Protein AF-0000000087418495 (afdb_homodimer)

Radius of gyration: 28.14 Å; Cα contacts (8 Å, |Δi|>4): 1841; chains: 2; bounding box: 53×97×61 Å

Sequence (830 aa):
MAIDELTYPPKGDKKNSAFFDEYRLKIYERRRAAGLEQLLGNMVGIVVQVEHGEAIPYLRELYLLGPYRFEALHQNETHRIYTLCSQPNFPRMIVLEPLTADYADEVTLLNRLYPLAAQKPNARYIGEIFNTSDTGQTREILESHNIRFNYHHETKNPFYTDSGVLFTFPSDYTCNRIGYFEGDIEDSEALKLGDKIEFDATELATLEKIAEFAQAERLDPLVLGVDHLATRILAGEREDAILEFLTMTHYYFWGAYNIAEMNSSTNVNRNGHVEDDKQSPAKVFTANNTPSFINSFEGLPMPTEDFVRNYGRRLHHMAYEVQDGDHRGGEKNVDFVVNTLRDKGVKFLAHVVGECLDDPNLKQIFSK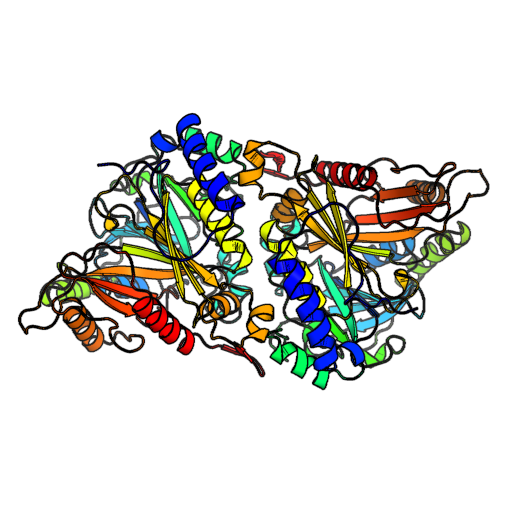HSEYSILITEYVERCHGYEGFFTKSNVASLTAAAGQDERYEHGHVFDMAIDELTYPPKGDKKNSAFFDEYRLKIYERRRAAGLEQLLGNMVGIVVQVEHGEAIPYLRELYLLGPYRFEALHQNETHRIYTLCSQPNFPRMIVLEPLTADYADEVTLLNRLYPLAAQKPNARYIGEIFNTSDTGQTREILESHNIRFNYHHETKNPFYTDSGVLFTFPSDYTCNRIGYFEGDIEDSEALKLGDKIEFDATELATLEKIAEFAQAERLDPLVLGVDHLATRILAGEREDAILEFLTMTHYYFWGAYNIAEMNSSTNVNRNGHVEDDKQSPAKVFTANNTPSFINSFEGLPMPTEDFVRNYGRRLHHMAYEVQDGDHRGGEKNVDFVVNTLRDKGVKFLAHVVGECLDDPNLKQIFSKHSEYSILITEYVERCHGYEGFFTKSNVASLTAAAGQDERYEHGHVFD

Organism: NCBI:txid2527985

pLDDT: mean 94.4, std 6.77, range [48.09, 98.88]

Secondary structure (DSSP, 8-state):
----TTTPPPEESPPPPHHHHHHHHHHHHHHHHHTHHHHEEEEEEEEEE--TT-HHHHHHHHHHHSS-EEEEEEE-SSEEEEEEES-TTSPEEEEEEESSTT---HHHHHHTTSTTGGGSTT-EEEEEEEEES-HHHHHHHHHHTT--B--TTSSS-GGGTTSSEEEBPPPTTT--EEEEE-S-TT-GGGG--SEE-PPPHHHHHHHHHHHHHHHHTT-TTTEEEEEEEEEEE-GGGHHHHHHHHHHHSSEEEEEEEEEGGGTEEEEEEEETT-SSGGGS-EEEEEEESS-HHHHTTTT---HHHHHHHHH-SEEEEEEEEE--SB-TTSSBHHHHHHHHHHHTT--EEEEEEE--SSSSEEEEEEEPPPTTT-PEEEEEEEETT--SS--HHHHHHHHHHHHHHS--EETTEE-/----TTTPPPEESPPPPHHHHHHHHHHHHHHHHHTHHHHEEEEEEEEEE--TT-HHHHHHHHHHHSS-EEEEEEE-SSEEEEEEESSTTSPEEEEEEESSTT---HHHHHHTTSTTGGGSTT-EEEEEEEEES-HHHHHHHHHHTT--B--TTSSS-GGGTTSSEEEBPPPTTT--EEEEE-S-TT-GGGG--SEE-PPPHHHHHHHHHHHHHHHHTT-TTTEEEEEEEEEEE-GGGHHHHHHHHHHHSSEEEEEEEEEGGGTEEEEEEEETT-SSGGGS-EEEEEEESS-HHHHTTTT---HHHHHHHHH-SEEEEEEEEE--SB-TTSSBHHHHHHHHHHHTT--BSSSPEE--SSSSEEEEEEBPPPTTT-PEEEEEEEETT--SS--HHHHHHHHHHHHHHS--EETTEE-

Structure (mmCIF, N/CA/C/O backbone):
data_AF-0000000087418495-model_v1
#
loop_
_entity.id
_entity.type
_entity.pdbx_description
1 polymer 'Uncharacterized protein'
#
loop_
_atom_site.group_PDB
_atom_site.id
_atom_site.type_symbol
_atom_site.label_atom_id
_atom_site.label_alt_id
_atom_site.label_comp_id
_atom_site.label_asym_id
_atom_site.label_entity_id
_atom_site.label_seq_id
_atom_site.pdbx_PDB_ins_code
_atom_site.Cartn_x
_atom_site.Cartn_y
_atom_site.Cartn_z
_atom_site.occupancy
_atom_site.B_iso_or_equiv
_atom_site.auth_seq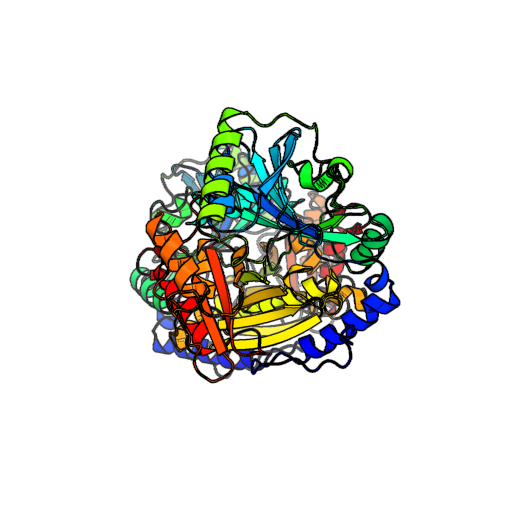_id
_atom_site.auth_comp_id
_atom_site.auth_asym_id
_atom_site.auth_atom_id
_atom_site.pdbx_PDB_model_num
ATOM 1 N N . MET A 1 1 ? -15.711 21 28.203 1 56.06 1 MET A N 1
ATOM 2 C CA . MET A 1 1 ? -16.078 19.656 28.656 1 56.06 1 MET A CA 1
ATOM 3 C C . MET A 1 1 ? -15.594 18.594 27.688 1 56.06 1 MET A C 1
ATOM 5 O O . MET A 1 1 ? -15.633 18.797 26.469 1 56.06 1 MET A O 1
ATOM 9 N N . ALA A 1 2 ? -14.766 17.516 28.203 1 78.19 2 ALA A N 1
ATOM 10 C CA . ALA A 1 2 ? -14.242 16.438 27.375 1 78.19 2 ALA A CA 1
ATOM 11 C C . ALA A 1 2 ? -15.367 15.656 26.703 1 78.19 2 ALA A C 1
ATOM 13 O O . ALA A 1 2 ? -16.406 15.391 27.328 1 78.19 2 ALA A O 1
ATOM 14 N N . ILE A 1 3 ? -15.398 15.57 25.391 1 87.44 3 ILE A N 1
ATOM 15 C CA . ILE A 1 3 ? -16.344 14.789 24.594 1 87.44 3 ILE A CA 1
ATOM 16 C C . ILE A 1 3 ? -16.344 13.344 25.078 1 87.44 3 ILE A C 1
ATOM 18 O O . ILE A 1 3 ? -15.297 12.766 25.359 1 87.44 3 ILE A O 1
ATOM 22 N N . ASP A 1 4 ? -17.516 12.852 25.344 1 92.81 4 ASP A N 1
ATOM 23 C CA . ASP A 1 4 ? -17.641 11.414 25.547 1 92.81 4 ASP A CA 1
ATOM 24 C C . ASP A 1 4 ? -17.781 10.68 24.219 1 92.81 4 ASP A C 1
ATOM 26 O O . ASP A 1 4 ? -18.859 10.641 23.625 1 92.81 4 ASP A O 1
ATOM 30 N N . GLU A 1 5 ? -16.734 10.047 23.812 1 93.19 5 GLU A N 1
ATOM 31 C CA . GLU A 1 5 ? -16.656 9.445 22.484 1 93.19 5 GLU A CA 1
ATOM 32 C C . GLU A 1 5 ? -17.672 8.312 22.328 1 93.19 5 GLU A C 1
ATOM 34 O O . GLU A 1 5 ? -18.141 8.039 21.234 1 93.19 5 GLU A O 1
ATOM 39 N N . LEU A 1 6 ? -18.109 7.664 23.391 1 94.88 6 LEU A N 1
ATOM 40 C CA . LEU A 1 6 ? -19.016 6.527 23.312 1 94.88 6 LEU A CA 1
ATOM 41 C C . LEU A 1 6 ? -20.438 6.98 22.984 1 94.88 6 LEU A C 1
ATOM 43 O O . LEU A 1 6 ? -21.234 6.203 22.453 1 94.88 6 LEU A O 1
ATOM 47 N N . THR A 1 7 ? -20.75 8.203 23.25 1 95.25 7 THR A N 1
ATOM 48 C CA . THR A 1 7 ? -22.125 8.664 23.031 1 95.25 7 THR A CA 1
ATOM 49 C C . THR A 1 7 ? -22.156 9.758 21.969 1 95.25 7 THR A C 1
ATOM 51 O O . THR A 1 7 ? -23.234 10.227 21.594 1 95.25 7 THR A O 1
ATOM 54 N N . TYR A 1 8 ? -21.016 10.133 21.531 1 95.69 8 TYR A N 1
ATOM 55 C CA . TYR A 1 8 ? -20.953 11.195 20.531 1 95.69 8 TYR A CA 1
ATOM 56 C C . TYR A 1 8 ? -21.547 10.727 19.219 1 95.69 8 TYR A C 1
ATOM 58 O O . TYR A 1 8 ? -21.109 9.719 18.656 1 95.69 8 TYR A O 1
ATOM 66 N N . PRO A 1 9 ? -22.516 11.477 18.641 1 94.88 9 PRO A N 1
ATOM 67 C CA . PRO A 1 9 ? -23.047 11.141 17.312 1 94.88 9 PRO A CA 1
ATOM 68 C C . PRO A 1 9 ? -22.219 11.75 16.188 1 94.88 9 PRO A C 1
ATOM 70 O O . PRO A 1 9 ? -22.156 12.977 16.062 1 94.88 9 PRO A O 1
ATOM 73 N N . PRO A 1 10 ? -21.625 10.93 15.344 1 95.81 10 PRO A N 1
ATOM 74 C CA . PRO A 1 10 ? -20.828 11.484 14.242 1 95.81 10 PRO A CA 1
ATOM 75 C C . PRO A 1 10 ? -21.641 12.406 13.336 1 95.81 10 PRO A C 1
ATOM 77 O O . PRO A 1 10 ? -22.812 12.148 13.078 1 95.81 10 PRO A O 1
ATOM 80 N N . LYS A 1 11 ? -21.016 13.391 12.805 1 95 11 LYS A N 1
ATOM 81 C CA . LYS A 1 11 ? -21.656 14.383 11.938 1 95 11 LYS A CA 1
ATOM 82 C C . LYS A 1 11 ? -21.375 14.094 10.469 1 95 11 LYS A C 1
ATOM 84 O O . LYS A 1 11 ? -20.5 13.297 10.141 1 95 11 LYS A O 1
ATOM 89 N N . GLY A 1 12 ? -22.156 14.773 9.625 1 94.25 12 GLY A N 1
ATOM 90 C CA . GLY A 1 12 ? -21.953 14.648 8.195 1 94.25 12 GLY A CA 1
ATOM 91 C C . GLY A 1 12 ? -22.922 13.68 7.535 1 94.25 12 GLY A C 1
ATOM 92 O O . GLY A 1 12 ? -23.891 13.234 8.164 1 94.25 12 GLY A O 1
ATOM 93 N N . ASP A 1 13 ? -22.734 13.422 6.254 1 95.81 13 ASP A N 1
ATOM 94 C CA . ASP A 1 13 ? -23.703 12.641 5.484 1 95.81 13 ASP A CA 1
ATOM 95 C C . ASP A 1 13 ? -23.062 11.391 4.902 1 95.81 13 ASP A C 1
ATOM 97 O O . ASP A 1 13 ? -23.719 10.609 4.215 1 95.81 13 ASP A O 1
ATOM 101 N N . LYS A 1 14 ? -21.766 11.234 5.078 1 96.19 14 LYS A N 1
ATOM 102 C CA . LYS A 1 14 ? -21.125 10.008 4.602 1 96.19 14 LYS A CA 1
ATOM 103 C C . LYS A 1 14 ? -21.5 8.812 5.465 1 96.19 14 LYS A C 1
ATOM 105 O O . LYS A 1 14 ? -21.312 8.828 6.684 1 96.19 14 LYS A O 1
ATOM 110 N N . LYS A 1 15 ? -22.016 7.82 4.852 1 94.06 15 LYS A N 1
ATOM 111 C CA . LYS A 1 15 ? -22.391 6.609 5.574 1 94.06 15 LYS A CA 1
ATOM 112 C C . LYS A 1 15 ? -21.219 5.66 5.73 1 94.06 15 LYS A C 1
ATOM 114 O O . LYS A 1 15 ? -20.5 5.383 4.766 1 94.06 15 LYS A O 1
ATOM 119 N N . ASN A 1 16 ? -20.984 5.215 6.934 1 96.5 16 ASN A N 1
ATOM 120 C CA . ASN A 1 16 ? -19.969 4.207 7.227 1 96.5 16 ASN A CA 1
ATOM 121 C C . ASN A 1 16 ? -20.578 2.809 7.301 1 96.5 16 ASN A C 1
ATOM 123 O O . ASN A 1 16 ? -21.797 2.66 7.395 1 96.5 16 ASN A O 1
ATOM 127 N N . SER A 1 17 ? -19.781 1.811 7.199 1 95.38 17 SER A N 1
ATOM 128 C CA . SER A 1 17 ? -20.266 0.433 7.301 1 95.38 17 SER A CA 1
ATOM 129 C C . SER A 1 17 ? -20.656 0.089 8.734 1 95.38 17 SER A C 1
ATOM 131 O O . SER A 1 17 ? -20.25 0.781 9.672 1 95.38 17 SER A O 1
ATOM 133 N N . ALA A 1 18 ? -21.453 -0.979 8.891 1 96.19 18 ALA A N 1
ATOM 134 C CA . ALA A 1 18 ? -21.781 -1.489 10.219 1 96.19 18 ALA A CA 1
ATOM 135 C C . ALA A 1 18 ? -20.516 -1.924 10.969 1 96.19 18 ALA A C 1
ATOM 137 O O . ALA A 1 18 ? -20.422 -1.749 12.188 1 96.19 18 ALA A O 1
ATOM 138 N N . PHE A 1 19 ? -19.609 -2.523 10.258 1 96 19 PHE A N 1
ATOM 139 C CA . PHE A 1 19 ? -18.328 -2.932 10.805 1 96 19 PHE A CA 1
ATOM 140 C C . PHE A 1 19 ? -17.609 -1.749 11.445 1 96 19 PHE A C 1
ATOM 142 O O . PHE A 1 19 ? -17.141 -1.843 12.586 1 96 19 PHE A O 1
ATOM 149 N N . PHE A 1 20 ? -17.5 -0.618 10.758 1 97.88 20 PHE A N 1
ATOM 150 C CA . PHE A 1 20 ? -16.828 0.584 11.234 1 97.88 20 PHE A CA 1
ATOM 151 C C . PHE A 1 20 ? -17.484 1.095 12.516 1 97.88 20 PHE A C 1
ATOM 153 O O . PHE A 1 20 ? -16.797 1.416 13.484 1 97.88 20 PHE A O 1
ATOM 160 N N . ASP A 1 21 ? -18.766 1.164 12.477 1 97.75 21 ASP A N 1
ATOM 161 C CA . ASP A 1 21 ? -19.516 1.699 13.617 1 97.75 21 ASP A CA 1
ATOM 162 C C . ASP A 1 21 ? -19.344 0.809 14.844 1 97.75 21 ASP A C 1
ATOM 164 O O . ASP A 1 21 ? -19.219 1.306 15.961 1 97.75 21 ASP A O 1
ATOM 168 N N . GLU A 1 22 ? -19.344 -0.442 14.602 1 98.06 22 GLU A N 1
ATOM 169 C CA . GLU A 1 22 ? -19.156 -1.386 15.703 1 98.06 22 GLU A CA 1
ATOM 170 C C . GLU A 1 22 ? -17.766 -1.255 16.312 1 98.06 22 GLU A C 1
ATOM 172 O O . GLU A 1 22 ? -17.625 -1.099 17.531 1 98.06 22 GLU A O 1
ATOM 177 N N . TYR A 1 23 ? -16.797 -1.256 15.5 1 98.38 23 TYR A N 1
ATOM 178 C CA . TYR A 1 23 ? -15.438 -1.352 16.031 1 98.38 23 TYR A CA 1
ATOM 179 C C . TYR A 1 23 ? -14.938 0.01 16.484 1 98.38 23 TYR A C 1
ATOM 181 O O . TYR A 1 23 ? -14.078 0.095 17.359 1 98.38 23 TYR A O 1
ATOM 189 N N . ARG A 1 24 ? -15.445 1.085 15.914 1 98.19 24 ARG A N 1
ATOM 190 C CA . ARG A 1 24 ? -15.117 2.402 16.453 1 98.19 24 ARG A CA 1
ATOM 191 C C . ARG A 1 24 ? -15.422 2.477 17.938 1 98.19 24 ARG A C 1
ATOM 193 O O . ARG A 1 24 ? -14.594 2.941 18.734 1 98.19 24 ARG A O 1
ATOM 200 N N . LEU A 1 25 ? -16.625 1.991 18.328 1 98.38 25 LEU A N 1
ATOM 201 C CA . LEU A 1 25 ? -17.031 2.02 19.734 1 98.38 25 LEU A CA 1
ATOM 202 C C . LEU A 1 25 ? -16.234 1.021 20.562 1 98.38 25 LEU A C 1
ATOM 204 O O . LEU A 1 25 ? -15.828 1.322 21.688 1 98.38 25 LEU A O 1
ATOM 208 N N . LYS A 1 26 ? -15.984 -0.201 20 1 98.69 26 LYS A N 1
ATOM 209 C CA . LYS A 1 26 ? -15.18 -1.205 20.703 1 98.69 26 LYS A CA 1
ATOM 210 C C . LYS A 1 26 ? -13.773 -0.687 20.969 1 98.69 26 LYS A C 1
ATOM 212 O O . LYS A 1 26 ? -13.195 -0.97 22.016 1 98.69 26 LYS A O 1
ATOM 217 N N . ILE A 1 27 ? -13.234 0.039 20.094 1 98.62 27 ILE A N 1
ATOM 218 C CA . ILE A 1 27 ? -11.898 0.609 20.25 1 98.62 27 ILE A CA 1
ATOM 219 C C . ILE A 1 27 ? -11.906 1.639 21.375 1 98.62 27 ILE A C 1
ATOM 221 O O . ILE A 1 27 ? -11 1.651 22.203 1 98.62 27 ILE A O 1
ATOM 225 N N . TYR A 1 28 ? -12.938 2.498 21.391 1 98.12 28 TYR A N 1
ATOM 226 C CA . TYR A 1 28 ? -13.047 3.469 22.484 1 98.12 28 TYR A CA 1
ATOM 227 C C . TYR A 1 28 ? -13.094 2.77 23.828 1 98.12 28 TYR A C 1
ATOM 229 O O . TYR A 1 28 ? -12.383 3.158 24.766 1 98.12 28 TYR A O 1
ATOM 237 N N . GLU A 1 29 ? -13.891 1.743 23.938 1 98.31 29 GLU A N 1
ATOM 238 C CA . GLU A 1 29 ? -14.031 0.993 25.172 1 98.31 29 GLU A CA 1
ATOM 239 C C . GLU A 1 29 ? -12.711 0.343 25.578 1 98.31 29 GLU A C 1
ATOM 241 O O . GLU A 1 29 ? -12.328 0.384 26.75 1 98.31 29 GLU A O 1
ATOM 246 N N . ARG A 1 30 ? -12.062 -0.242 24.641 1 98.25 30 ARG A N 1
ATOM 247 C CA . ARG A 1 30 ? -10.805 -0.926 24.922 1 98.25 30 ARG A CA 1
ATOM 248 C C . ARG A 1 30 ? -9.734 0.061 25.375 1 98.25 30 ARG A C 1
ATOM 250 O O . ARG A 1 30 ? -8.906 -0.27 26.234 1 98.25 30 ARG A O 1
ATOM 257 N N . ARG A 1 31 ? -9.672 1.211 24.781 1 97.56 31 ARG A N 1
ATOM 258 C CA . ARG A 1 31 ? -8.711 2.229 25.203 1 97.56 31 ARG A CA 1
ATOM 259 C C . ARG A 1 31 ? -8.867 2.549 26.688 1 97.56 31 ARG A C 1
ATOM 261 O O . ARG A 1 31 ? -7.879 2.654 27.406 1 97.56 31 ARG A O 1
ATOM 268 N N . ARG A 1 32 ? -10.078 2.674 27.078 1 96.44 32 ARG A N 1
ATOM 269 C CA . ARG A 1 32 ? -10.359 2.975 28.469 1 96.44 32 ARG A CA 1
ATOM 270 C C . ARG A 1 32 ? -9.992 1.801 29.375 1 96.44 32 ARG A C 1
ATOM 272 O O . ARG A 1 32 ? -9.312 1.979 30.391 1 96.44 32 ARG A O 1
ATOM 279 N N . ALA A 1 33 ? -10.43 0.63 28.969 1 97.94 33 ALA A N 1
ATOM 280 C CA . ALA A 1 33 ? -10.219 -0.568 29.766 1 97.94 33 ALA A CA 1
ATOM 281 C C . ALA A 1 33 ? -8.734 -0.887 29.906 1 97.94 33 ALA A C 1
ATOM 283 O O . ALA A 1 33 ? -8.281 -1.349 30.953 1 97.94 33 ALA A O 1
ATOM 284 N N . ALA A 1 34 ? -7.992 -0.644 28.875 1 97.81 34 ALA A N 1
ATOM 285 C CA . ALA A 1 34 ? -6.574 -0.997 28.844 1 97.81 34 ALA A CA 1
ATOM 286 C C . ALA A 1 34 ? -5.727 0.087 29.516 1 97.81 34 ALA A C 1
ATOM 288 O O . ALA A 1 34 ? -4.539 -0.115 29.766 1 97.81 34 ALA A O 1
ATOM 289 N N . GLY A 1 35 ? -6.312 1.289 29.734 1 97.44 35 GLY A N 1
ATOM 290 C CA . GLY A 1 35 ? -5.594 2.381 30.359 1 97.44 35 GLY A CA 1
ATOM 291 C C . GLY A 1 35 ? -4.914 3.305 29.375 1 97.44 35 GLY A C 1
ATOM 292 O O . GLY A 1 35 ? -4.25 4.266 29.766 1 97.44 35 GLY A O 1
ATOM 293 N N . LEU A 1 36 ? -5.098 3.027 28.109 1 97.31 36 LEU A N 1
ATOM 294 C CA . LEU A 1 36 ? -4.441 3.818 27.078 1 97.31 36 LEU A CA 1
ATOM 295 C C . LEU A 1 36 ? -4.953 5.254 27.078 1 97.31 36 LEU A C 1
ATOM 297 O O . LEU A 1 36 ? -4.188 6.191 26.859 1 97.31 36 LEU A O 1
ATOM 301 N N . GLU A 1 37 ? -6.215 5.414 27.328 1 94 37 GLU A N 1
ATOM 302 C CA . GLU A 1 37 ? -6.828 6.738 27.375 1 94 37 GLU A CA 1
ATOM 303 C C . GLU A 1 37 ? -6.168 7.625 28.422 1 94 37 GLU A C 1
ATOM 305 O O . GLU A 1 37 ? -6.031 8.836 28.219 1 94 37 GLU A O 1
ATOM 310 N N . GLN A 1 38 ? -5.746 7.082 29.438 1 94.88 38 GLN A N 1
ATOM 311 C CA . GLN A 1 38 ? -5.141 7.828 30.531 1 94.88 38 GLN A CA 1
ATOM 312 C C . GLN A 1 38 ? -3.67 8.125 30.25 1 94.88 38 GLN A C 1
ATOM 314 O O . GLN A 1 38 ? -3.121 9.102 30.766 1 94.88 38 GLN A O 1
ATOM 319 N N . LEU A 1 39 ? -3.104 7.262 29.469 1 97.62 39 LEU A N 1
ATOM 320 C CA . LEU A 1 39 ? -1.681 7.398 29.188 1 97.62 39 LEU A CA 1
ATOM 321 C C . LEU A 1 39 ? -1.437 8.484 28.141 1 97.62 39 LEU A C 1
ATOM 323 O O . LEU A 1 39 ? -0.474 9.242 28.234 1 97.62 39 LEU A O 1
ATOM 327 N N . LEU A 1 40 ? -2.285 8.602 27.172 1 97.69 40 LEU A N 1
ATOM 328 C CA . LEU A 1 40 ? -2.018 9.422 26 1 97.69 40 LEU A CA 1
ATOM 329 C C . LEU A 1 40 ? -2.424 10.875 26.234 1 97.69 40 LEU A C 1
ATOM 331 O O . LEU A 1 40 ? -3.42 11.133 26.906 1 97.69 40 LEU A O 1
ATOM 335 N N . GLY A 1 41 ? -1.628 11.75 25.672 1 96.88 41 GLY A N 1
ATOM 336 C CA . GLY A 1 41 ? -1.917 13.172 25.688 1 96.88 41 GLY A CA 1
ATOM 337 C C . GLY A 1 41 ? -2.09 13.75 24.281 1 96.88 41 GLY A C 1
ATOM 338 O O . GLY A 1 41 ? -2.547 13.055 23.375 1 96.88 41 GLY A O 1
ATOM 339 N N . ASN A 1 42 ? -1.834 15.016 24.203 1 97.62 42 ASN A N 1
ATOM 340 C CA . ASN A 1 42 ? -2.035 15.75 22.969 1 97.62 42 ASN A CA 1
ATOM 341 C C . ASN A 1 42 ? -0.923 15.461 21.953 1 97.62 42 ASN A C 1
ATOM 343 O O . ASN A 1 42 ? 0.121 14.914 22.328 1 97.62 42 ASN A O 1
ATOM 347 N N . MET A 1 43 ? -1.257 15.742 20.688 1 98.56 43 MET A N 1
ATOM 348 C CA . MET A 1 43 ? -0.201 15.812 19.688 1 98.56 43 MET A CA 1
ATOM 349 C C . MET A 1 43 ? 0.813 16.891 20.031 1 98.56 43 MET A C 1
ATOM 351 O O . MET A 1 43 ? 0.442 18.047 20.281 1 98.56 43 MET A O 1
ATOM 355 N N . VAL A 1 44 ? 2.092 16.547 20.031 1 98 44 VAL A N 1
ATOM 356 C CA . VAL A 1 44 ? 3.082 17.531 20.484 1 98 44 VAL A CA 1
ATOM 357 C C . VAL A 1 44 ? 4.105 17.766 19.375 1 98 44 VAL A C 1
ATOM 359 O O . VAL A 1 44 ? 4.957 18.656 19.5 1 98 44 VAL A O 1
ATOM 362 N N . GLY A 1 45 ? 3.994 17 18.328 1 98.19 45 GLY A N 1
ATOM 363 C CA . GLY A 1 45 ? 4.957 17.172 17.25 1 98.19 45 GLY A CA 1
ATOM 364 C C . GLY A 1 45 ? 4.414 16.781 15.891 1 98.19 45 GLY A C 1
ATOM 365 O O . GLY A 1 45 ? 3.605 15.852 15.781 1 98.19 45 GLY A O 1
ATOM 366 N N . ILE A 1 46 ? 4.797 17.453 14.867 1 98.81 46 ILE A N 1
ATOM 367 C CA . ILE A 1 46 ? 4.594 17.156 13.453 1 98.81 46 ILE A CA 1
ATOM 368 C C . ILE A 1 46 ? 5.941 17.016 12.75 1 98.81 46 ILE A C 1
ATOM 370 O O . ILE A 1 46 ? 6.777 17.922 12.812 1 98.81 46 ILE A O 1
ATOM 374 N N . VAL A 1 47 ? 6.191 15.898 12.094 1 98.88 47 VAL A N 1
ATOM 375 C CA . VAL A 1 47 ? 7.523 15.602 11.578 1 98.88 47 VAL A CA 1
ATOM 376 C C . VAL A 1 47 ? 7.496 15.578 10.047 1 98.88 47 VAL A C 1
ATOM 378 O O . VAL A 1 47 ? 6.684 14.883 9.445 1 98.88 47 VAL A O 1
ATOM 381 N N . VAL A 1 48 ? 8.398 16.344 9.461 1 98.81 48 VAL A N 1
ATOM 382 C CA . VAL A 1 48 ? 8.555 16.391 8.008 1 98.81 48 VAL A CA 1
ATOM 383 C C . VAL A 1 48 ? 10.023 16.172 7.645 1 98.81 48 VAL A C 1
ATOM 385 O O . VAL A 1 48 ? 10.922 16.656 8.344 1 98.81 48 VAL A O 1
ATOM 388 N N . GLN A 1 49 ? 10.266 15.445 6.633 1 98.81 49 GLN A N 1
ATOM 389 C CA . GLN A 1 49 ? 11.609 15.297 6.078 1 98.81 49 GLN A CA 1
ATOM 390 C C . GLN A 1 49 ? 11.711 15.969 4.711 1 98.81 49 GLN A C 1
ATOM 392 O O . GLN A 1 49 ? 10.758 15.953 3.932 1 98.81 49 GLN A O 1
ATOM 397 N N . VAL A 1 50 ? 12.828 16.562 4.465 1 98.81 50 VAL A N 1
ATOM 398 C CA . VAL A 1 50 ? 13.109 17.188 3.17 1 98.81 50 VAL A CA 1
ATOM 399 C C . VAL A 1 50 ? 14.406 16.609 2.6 1 98.81 50 VAL A C 1
ATOM 401 O O . VAL A 1 50 ? 15.039 15.75 3.217 1 98.81 50 VAL A O 1
ATOM 404 N N . GLU A 1 51 ? 14.773 17.047 1.364 1 98.69 51 GLU A N 1
ATOM 405 C CA . GLU A 1 51 ? 16.016 16.609 0.724 1 98.69 51 GLU A CA 1
ATOM 406 C C . GLU A 1 51 ? 17.219 17.25 1.389 1 98.69 51 GLU A C 1
ATOM 408 O O . GLU A 1 51 ? 17.109 18.281 2.045 1 98.69 51 GLU A O 1
ATOM 413 N N . HIS A 1 52 ? 18.406 16.609 1.228 1 98.56 52 HIS A N 1
ATOM 414 C CA . HIS A 1 52 ? 19.656 17.234 1.633 1 98.56 52 HIS A CA 1
ATOM 415 C C . HIS A 1 52 ? 19.797 18.625 1.021 1 98.56 52 HIS A C 1
ATOM 417 O O . HIS A 1 52 ? 19.625 18.797 -0.186 1 98.56 52 HIS A O 1
ATOM 423 N N . GLY A 1 53 ? 20 19.609 1.907 1 98.25 53 GLY A N 1
ATOM 424 C CA . GLY A 1 53 ? 20.219 20.969 1.43 1 98.25 53 GLY A CA 1
ATOM 425 C C . GLY A 1 53 ? 18.953 21.781 1.34 1 98.25 53 GLY A C 1
ATOM 426 O O . GLY A 1 53 ? 19 22.969 1.009 1 98.25 53 GLY A O 1
ATOM 427 N N . GLU A 1 54 ? 17.812 21.219 1.749 1 98.5 54 GLU A N 1
ATOM 428 C CA . GLU A 1 54 ? 16.562 21.938 1.5 1 98.5 54 GLU A CA 1
ATOM 429 C C . GLU A 1 54 ? 15.875 22.328 2.807 1 98.5 54 GLU A C 1
ATOM 431 O O . GLU A 1 54 ? 14.773 22.859 2.797 1 98.5 54 GLU A O 1
ATOM 436 N N . ALA A 1 55 ? 16.516 22.094 3.932 1 98.44 55 ALA A N 1
ATOM 437 C CA . ALA A 1 55 ? 15.906 22.438 5.211 1 98.44 55 ALA A CA 1
ATOM 438 C C . ALA A 1 55 ? 15.781 23.953 5.363 1 98.44 55 ALA A C 1
ATOM 440 O O . ALA A 1 55 ? 14.711 24.453 5.727 1 98.44 55 ALA A O 1
ATOM 441 N N . ILE A 1 56 ? 16.828 24.656 5.086 1 98.19 56 ILE A N 1
ATOM 442 C CA . ILE A 1 56 ? 16.828 26.094 5.32 1 98.19 56 ILE A CA 1
ATOM 443 C C . ILE A 1 56 ? 15.82 26.766 4.395 1 98.19 56 ILE A C 1
ATOM 445 O O . ILE A 1 56 ? 14.984 27.562 4.848 1 98.19 56 ILE A O 1
ATOM 449 N N . PRO A 1 57 ? 15.82 26.406 3.098 1 98.31 57 PRO A N 1
ATOM 450 C CA . PRO A 1 57 ? 14.758 26.953 2.252 1 98.31 57 PRO A CA 1
ATOM 451 C C . PRO A 1 57 ? 13.359 26.609 2.766 1 98.31 57 PRO A C 1
ATOM 453 O O . PRO A 1 57 ? 12.453 27.438 2.703 1 98.31 57 PRO A O 1
ATOM 456 N N . TYR A 1 58 ? 13.148 25.453 3.227 1 98.75 58 TYR A N 1
ATOM 457 C CA . TYR A 1 58 ? 11.844 25.062 3.74 1 98.75 58 TYR A CA 1
ATOM 458 C C . TYR A 1 58 ? 11.492 25.828 5.012 1 98.75 58 TYR A C 1
ATOM 460 O O . TYR A 1 58 ? 10.344 26.219 5.215 1 98.75 58 TYR A O 1
ATOM 468 N N . LEU A 1 59 ? 12.492 26.031 5.906 1 98.75 59 LEU A N 1
ATOM 469 C CA . LEU A 1 59 ? 12.25 26.828 7.102 1 98.75 59 LEU A CA 1
ATOM 470 C C . LEU A 1 59 ? 11.812 28.234 6.734 1 98.75 59 LEU A C 1
ATOM 472 O O . LEU A 1 59 ? 10.93 28.797 7.375 1 98.75 59 LEU A O 1
ATOM 476 N N . ARG A 1 60 ? 12.43 28.812 5.715 1 98.25 60 ARG A N 1
ATOM 477 C CA . ARG A 1 60 ? 12 30.141 5.25 1 98.25 60 ARG A CA 1
ATOM 478 C C . ARG A 1 60 ? 10.531 30.125 4.84 1 98.25 60 ARG A C 1
ATOM 480 O O . ARG A 1 60 ? 9.781 31.062 5.137 1 98.25 60 ARG A O 1
ATOM 487 N N . GLU A 1 61 ? 10.164 29.062 4.148 1 98.25 61 GLU A N 1
ATOM 488 C CA . GLU A 1 61 ? 8.766 28.906 3.754 1 98.25 61 GLU A CA 1
ATOM 489 C C . GLU A 1 61 ? 7.859 28.812 4.977 1 98.25 61 GLU A C 1
ATOM 491 O O . GLU A 1 61 ? 6.805 29.453 5.023 1 98.25 61 GLU A O 1
ATOM 496 N N . LEU A 1 62 ? 8.266 28.031 5.988 1 98.19 62 LEU A N 1
ATOM 497 C CA . LEU A 1 62 ? 7.48 27.875 7.207 1 98.19 62 LEU A CA 1
ATOM 498 C C . LEU A 1 62 ? 7.352 29.203 7.949 1 98.19 62 LEU A C 1
ATOM 500 O O . LEU A 1 62 ? 6.293 29.516 8.5 1 98.19 62 LEU A O 1
ATOM 504 N N . TYR A 1 63 ? 8.445 30.016 7.977 1 98 63 TYR A N 1
ATOM 505 C CA . TYR A 1 63 ? 8.438 31.328 8.602 1 98 63 TYR A CA 1
ATOM 506 C C . TYR A 1 63 ? 7.453 32.25 7.906 1 98 63 TYR A C 1
ATOM 508 O O . TYR A 1 63 ? 6.758 33.031 8.562 1 98 63 TYR A O 1
ATOM 516 N N . LEU A 1 64 ? 7.422 32.125 6.605 1 97.62 64 LEU A N 1
ATOM 517 C CA . LEU A 1 64 ? 6.609 33.062 5.809 1 97.62 64 LEU A CA 1
ATOM 518 C C . LEU A 1 64 ? 5.137 32.656 5.863 1 97.62 64 LEU A C 1
ATOM 520 O O . LEU A 1 64 ? 4.262 33.5 6 1 97.62 64 LEU A O 1
ATOM 524 N N . LEU A 1 65 ? 4.871 31.359 5.758 1 97.69 65 LEU A N 1
ATOM 525 C CA . LEU A 1 65 ? 3.508 30.875 5.547 1 97.69 65 LEU A CA 1
ATOM 526 C C . LEU A 1 65 ? 2.803 30.641 6.879 1 97.69 65 LEU A C 1
ATOM 528 O O . LEU A 1 65 ? 1.579 30.484 6.922 1 97.69 65 LEU A O 1
ATOM 532 N N . GLY A 1 66 ? 3.547 30.531 7.93 1 96.56 66 GLY A N 1
ATOM 533 C CA . GLY A 1 66 ? 2.93 30.188 9.203 1 96.56 66 GLY A CA 1
ATOM 534 C C . GLY A 1 66 ? 3.65 30.781 10.398 1 96.56 66 GLY A C 1
ATOM 535 O O . GLY A 1 66 ? 4.551 31.609 10.234 1 96.56 66 GLY A O 1
ATOM 536 N N . PRO A 1 67 ? 3.223 30.328 11.609 1 96.69 67 PRO A N 1
ATOM 537 C CA . PRO A 1 67 ? 3.705 30.969 12.836 1 96.69 67 PRO A CA 1
ATOM 538 C C . PRO A 1 67 ? 4.941 30.281 13.414 1 96.69 67 PRO A C 1
ATOM 540 O O . PRO A 1 67 ? 5.406 30.641 14.5 1 96.69 67 PRO A O 1
ATOM 543 N N . TYR A 1 68 ? 5.484 29.328 12.789 1 97.69 68 TYR A N 1
ATOM 544 C CA . TYR A 1 68 ? 6.59 28.547 13.344 1 97.69 68 TYR A CA 1
ATOM 545 C C . TYR A 1 68 ? 7.887 29.344 13.305 1 97.69 68 TYR A C 1
ATOM 547 O O . TYR A 1 68 ? 8.172 30.031 12.312 1 97.69 68 TYR A O 1
ATOM 555 N N . ARG A 1 69 ? 8.633 29.297 14.398 1 97.62 69 ARG A N 1
ATOM 556 C CA . ARG A 1 69 ? 9.938 29.938 14.555 1 97.62 69 ARG A CA 1
ATOM 557 C C . ARG A 1 69 ? 10.953 28.953 15.125 1 97.62 69 ARG A C 1
ATOM 559 O O . ARG A 1 69 ? 10.602 28.078 15.922 1 97.62 69 ARG A O 1
ATOM 566 N N . PHE A 1 70 ? 12.156 29.141 14.781 1 97.19 70 PHE A N 1
ATOM 567 C CA . PHE A 1 70 ? 13.242 28.234 15.141 1 97.19 70 PHE A CA 1
ATOM 568 C C . PHE A 1 70 ? 13.391 28.156 16.656 1 97.19 70 PHE A C 1
ATOM 570 O O . PHE A 1 70 ? 13.352 29.172 17.344 1 97.19 70 PHE A O 1
ATOM 577 N N . GLU A 1 71 ? 13.586 26.906 17.125 1 96.25 71 GLU A N 1
ATOM 578 C CA . GLU A 1 71 ? 13.781 26.672 18.547 1 96.25 71 GLU A CA 1
ATOM 579 C C . GLU A 1 71 ? 15.117 25.984 18.828 1 96.25 71 GLU A C 1
ATOM 581 O O . GLU A 1 71 ? 15.852 26.391 19.719 1 96.25 71 GLU A O 1
ATOM 586 N N . ALA A 1 72 ? 15.414 24.953 18.094 1 96.5 72 ALA A N 1
ATOM 587 C CA . ALA A 1 72 ? 16.656 24.219 18.344 1 96.5 72 ALA A CA 1
ATOM 588 C C . ALA A 1 72 ? 17.109 23.469 17.109 1 96.5 72 ALA A C 1
ATOM 590 O O . ALA A 1 72 ? 16.297 23.203 16.203 1 96.5 72 ALA A O 1
ATOM 591 N N . LEU A 1 73 ? 18.375 23.203 17.062 1 97.31 73 LEU A N 1
ATOM 592 C CA . LEU A 1 73 ? 18.984 22.406 16 1 97.31 73 LEU A CA 1
ATOM 593 C C . LEU A 1 73 ? 19.828 21.281 16.594 1 97.31 73 LEU A C 1
ATOM 595 O O . LEU A 1 73 ? 20.672 21.516 17.469 1 97.31 73 LEU A O 1
ATOM 599 N N . HIS A 1 74 ? 19.562 20.094 16.172 1 97.62 74 HIS A N 1
ATOM 600 C CA . HIS A 1 74 ? 20.328 18.922 16.594 1 97.62 74 HIS A CA 1
ATOM 601 C C . HIS A 1 74 ? 20.875 18.172 15.375 1 97.62 74 HIS A C 1
ATOM 603 O O . HIS A 1 74 ? 20.438 18.422 14.242 1 97.62 74 HIS A O 1
ATOM 609 N N . GLN A 1 75 ? 21.859 17.359 15.602 1 97.75 75 GLN A N 1
ATOM 610 C CA . GLN A 1 75 ? 22.391 16.469 14.578 1 97.75 75 GLN A CA 1
ATOM 611 C C . GLN A 1 75 ? 22.625 15.062 15.125 1 97.75 75 GLN A C 1
ATOM 613 O O . GLN A 1 75 ? 23.188 14.898 16.219 1 97.75 75 GLN A O 1
ATOM 618 N N . ASN A 1 76 ? 22.125 14.133 14.438 1 96.62 76 ASN A N 1
ATOM 619 C CA . ASN A 1 76 ? 22.469 12.75 14.742 1 96.62 76 ASN A CA 1
ATOM 620 C C . ASN A 1 76 ? 23.328 12.133 13.641 1 96.62 76 ASN A C 1
ATOM 622 O O . ASN A 1 76 ? 23.969 12.852 12.875 1 96.62 76 ASN A O 1
ATOM 626 N N . GLU A 1 77 ? 23.406 10.789 13.594 1 96.12 77 GLU A N 1
ATOM 627 C CA . GLU A 1 77 ? 24.344 10.109 12.695 1 96.12 77 GLU A CA 1
ATOM 628 C C . GLU A 1 77 ? 23.984 10.359 11.234 1 96.12 77 GLU A C 1
ATOM 630 O O . GLU A 1 77 ? 24.859 10.383 10.375 1 96.12 77 GLU A O 1
ATOM 635 N N . THR A 1 78 ? 22.625 10.633 11.008 1 97.75 78 THR A N 1
ATOM 636 C CA . THR A 1 78 ? 22.234 10.641 9.602 1 97.75 78 THR A CA 1
ATOM 637 C C . THR A 1 78 ? 21.531 11.945 9.25 1 97.75 78 THR A C 1
ATOM 639 O O . THR A 1 78 ? 21.391 12.281 8.07 1 97.75 78 THR A O 1
ATOM 642 N N . HIS A 1 79 ? 21.094 12.742 10.219 1 98.5 79 HIS A N 1
ATOM 643 C CA . HIS A 1 79 ? 20.234 13.875 9.898 1 98.5 79 HIS A CA 1
ATOM 644 C C . HIS A 1 79 ? 20.578 15.086 10.758 1 98.5 79 HIS A C 1
ATOM 646 O O . HIS A 1 79 ? 21 14.938 11.906 1 98.5 79 HIS A O 1
ATOM 652 N N . ARG A 1 80 ? 20.391 16.266 10.164 1 98.38 80 ARG A N 1
ATOM 653 C CA . ARG A 1 80 ? 20.094 17.453 10.945 1 98.38 80 ARG A CA 1
ATOM 654 C C . ARG A 1 80 ? 18.609 17.547 11.289 1 98.38 80 ARG A C 1
ATOM 656 O O . ARG A 1 80 ? 17.766 17.219 10.453 1 98.38 80 ARG A O 1
ATOM 663 N N . ILE A 1 81 ? 18.344 17.938 12.469 1 98.31 81 ILE A N 1
ATOM 664 C CA . ILE A 1 81 ? 16.969 17.984 12.945 1 98.31 81 ILE A CA 1
ATOM 665 C C . ILE A 1 81 ? 16.656 19.375 13.484 1 98.31 81 ILE A C 1
ATOM 667 O O . ILE A 1 81 ? 17.219 19.797 14.5 1 98.31 81 ILE A O 1
ATOM 671 N N . TYR A 1 82 ? 15.734 20.078 12.836 1 98.25 82 TYR A N 1
ATOM 672 C CA . TYR A 1 82 ? 15.297 21.406 13.234 1 98.25 82 TYR A CA 1
ATOM 673 C C . TYR A 1 82 ? 13.969 21.359 13.977 1 98.25 82 TYR A C 1
ATOM 675 O O . TYR A 1 82 ? 13 20.766 13.477 1 98.25 82 TYR A O 1
ATOM 683 N N . THR A 1 83 ? 13.914 21.906 15.117 1 97.62 83 THR A N 1
ATOM 684 C CA . THR A 1 83 ? 12.672 22.016 15.867 1 97.62 83 THR A CA 1
ATOM 685 C C . THR A 1 83 ? 12.164 23.453 15.867 1 97.62 83 THR A C 1
ATOM 687 O O . THR A 1 83 ? 12.914 24.391 16.156 1 97.62 83 THR A O 1
ATOM 690 N N . LEU A 1 84 ? 10.938 23.609 15.445 1 97.81 84 LEU A N 1
ATOM 691 C CA . LEU A 1 84 ? 10.305 24.922 15.422 1 97.81 84 LEU A CA 1
ATOM 692 C C . LEU A 1 84 ? 9.102 24.969 16.359 1 97.81 84 LEU A C 1
ATOM 694 O O . LEU A 1 84 ? 8.445 23.938 16.562 1 97.81 84 LEU A O 1
ATOM 698 N N . CYS A 1 85 ? 8.805 26.141 16.812 1 97.12 85 CYS A N 1
ATOM 699 C CA . CYS A 1 85 ? 7.719 26.359 17.766 1 97.12 85 CYS A CA 1
ATOM 700 C C . CYS A 1 85 ? 6.801 27.469 17.312 1 97.12 85 CYS A C 1
ATOM 702 O O . CYS A 1 85 ? 7.266 28.5 16.812 1 97.12 85 CYS A O 1
ATOM 704 N N . SER A 1 86 ? 5.531 27.25 17.391 1 95.88 86 SER A N 1
ATOM 705 C CA . SER A 1 86 ? 4.574 28.328 17.125 1 95.88 86 SER A CA 1
ATOM 706 C C . SER A 1 86 ? 4.035 28.922 18.422 1 95.88 86 SER A C 1
ATOM 708 O O . SER A 1 86 ? 4.094 30.125 18.625 1 95.88 86 SER A O 1
ATOM 710 N N . GLN A 1 87 ? 3.479 28.031 19.266 1 94.38 87 GLN A N 1
ATOM 711 C CA . GLN A 1 87 ? 3.012 28.359 20.609 1 94.38 87 GLN A CA 1
ATOM 712 C C . GLN A 1 87 ? 3.383 27.266 21.594 1 94.38 87 GLN A C 1
ATOM 714 O O . GLN A 1 87 ? 3.582 26.109 21.203 1 94.38 87 GLN A O 1
ATOM 719 N N . PRO A 1 88 ? 3.533 27.609 22.875 1 90.94 88 PRO A N 1
ATOM 720 C CA . PRO A 1 88 ? 3.969 26.609 23.859 1 90.94 88 PRO A CA 1
ATOM 721 C C . PRO A 1 88 ? 3.068 25.375 23.891 1 90.94 88 PRO A C 1
ATOM 723 O O . PRO A 1 88 ? 3.561 24.25 24 1 90.94 88 PRO A O 1
ATOM 726 N N . ASN A 1 89 ? 1.77 25.453 23.781 1 91.56 89 ASN A N 1
ATOM 727 C CA . ASN A 1 89 ? 0.873 24.312 23.953 1 91.56 89 ASN A CA 1
ATOM 728 C C . ASN A 1 89 ? 0.441 23.734 22.594 1 91.56 89 ASN A C 1
ATOM 730 O O . ASN A 1 89 ? -0.474 22.922 22.531 1 91.56 89 ASN A O 1
ATOM 734 N N . PHE A 1 90 ? 1.137 24.188 21.547 1 97 90 PHE A N 1
ATOM 735 C CA . PHE A 1 90 ? 0.861 23.672 20.219 1 97 90 PHE A CA 1
ATOM 736 C C . PHE A 1 90 ? 1.953 22.703 19.781 1 97 90 PHE A C 1
ATOM 738 O O . PHE A 1 90 ? 3.047 22.688 20.344 1 97 90 PHE A O 1
ATOM 745 N N . PRO A 1 91 ? 1.666 21.812 18.859 1 98.06 91 PRO A N 1
ATOM 746 C CA . PRO A 1 91 ? 2.691 20.875 18.391 1 98.06 91 PRO A CA 1
ATOM 747 C C . PRO A 1 91 ? 3.92 21.578 17.828 1 98.06 91 PRO A C 1
ATOM 749 O O . PRO A 1 91 ? 3.793 22.594 17.156 1 98.06 91 PRO A O 1
ATOM 752 N N . ARG A 1 92 ? 5.059 21.031 18.109 1 98.06 92 ARG A N 1
ATOM 753 C CA . ARG A 1 92 ? 6.285 21.469 17.453 1 98.06 92 ARG A CA 1
ATOM 754 C C . ARG A 1 92 ? 6.332 20.969 16.016 1 98.06 92 ARG A C 1
ATOM 756 O O . ARG A 1 92 ? 5.754 19.922 15.688 1 98.06 92 ARG A O 1
ATOM 763 N N . MET A 1 93 ? 6.934 21.75 15.172 1 98.31 93 MET A N 1
ATOM 764 C CA . MET A 1 93 ? 7.32 21.297 13.844 1 98.31 93 MET A CA 1
ATOM 765 C C . MET A 1 93 ? 8.758 20.797 13.836 1 98.31 93 MET A C 1
ATOM 767 O O . MET A 1 93 ? 9.68 21.516 14.211 1 98.31 93 MET A O 1
ATOM 771 N N . ILE A 1 94 ? 8.969 19.547 13.461 1 98.44 94 ILE A N 1
ATOM 772 C CA . ILE A 1 94 ? 10.289 18.938 13.414 1 98.44 94 ILE A CA 1
ATOM 773 C C . ILE A 1 94 ? 10.656 18.625 11.961 1 98.44 94 ILE A C 1
ATOM 775 O O . ILE A 1 94 ? 9.961 17.844 11.305 1 98.44 94 ILE A O 1
ATOM 779 N N . VAL A 1 95 ? 11.734 19.172 11.516 1 98.81 95 VAL A N 1
ATOM 780 C CA . VAL A 1 95 ? 12.156 19.016 10.133 1 98.81 95 VAL A CA 1
ATOM 781 C C . VAL A 1 95 ? 13.461 18.219 10.078 1 98.81 95 VAL A C 1
ATOM 783 O O . VAL A 1 95 ? 14.453 18.609 10.695 1 98.81 95 VAL A O 1
ATOM 786 N N . LEU A 1 96 ? 13.445 17.109 9.391 1 98.81 96 LEU A N 1
ATOM 787 C CA . LEU A 1 96 ? 14.609 16.266 9.188 1 98.81 96 LEU A CA 1
ATOM 788 C C . LEU A 1 96 ? 15.266 16.547 7.844 1 98.81 96 LEU A C 1
ATOM 790 O O . LEU A 1 96 ? 14.578 16.688 6.832 1 98.81 96 LEU A O 1
ATOM 794 N N . GLU A 1 97 ? 16.578 16.625 7.828 1 98.81 97 GLU A N 1
ATOM 795 C CA . GLU A 1 97 ? 17.375 16.766 6.613 1 98.81 97 GLU A CA 1
ATOM 796 C C . GLU A 1 97 ? 18.547 15.789 6.602 1 98.81 97 GLU A C 1
ATOM 798 O O . GLU A 1 97 ? 19.453 15.891 7.43 1 98.81 97 GLU A O 1
ATOM 803 N N . PRO A 1 98 ? 18.531 14.844 5.633 1 98.75 98 PRO A N 1
ATOM 804 C CA . PRO A 1 98 ? 19.688 13.961 5.559 1 98.75 98 PRO A CA 1
ATOM 805 C C . PRO A 1 98 ? 21 14.727 5.449 1 98.75 98 PRO A C 1
ATOM 807 O O . PRO A 1 98 ? 21.078 15.75 4.77 1 98.75 98 PRO A O 1
ATOM 810 N N . LEU A 1 99 ? 22.062 14.156 6.012 1 98.38 99 LEU A N 1
ATOM 811 C CA . LEU A 1 99 ? 23.375 14.805 6.023 1 98.38 99 LEU A CA 1
ATOM 812 C C . LEU A 1 99 ? 24.047 14.711 4.656 1 98.38 99 LEU A C 1
ATOM 814 O O . LEU A 1 99 ? 24.938 15.5 4.34 1 98.38 99 LEU A O 1
ATOM 818 N N . THR A 1 100 ? 23.625 13.695 3.863 1 98 100 THR A N 1
ATOM 819 C CA . THR A 1 100 ? 24.266 13.5 2.562 1 98 100 THR A CA 1
ATOM 820 C C . THR A 1 100 ? 23.203 13.344 1.471 1 98 100 THR A C 1
ATOM 822 O O . THR A 1 100 ? 22.078 12.906 1.742 1 98 100 THR A O 1
ATOM 825 N N . ALA A 1 101 ? 23.578 13.656 0.284 1 96.38 101 ALA A N 1
ATOM 826 C CA . ALA A 1 101 ? 22.656 13.656 -0.848 1 96.38 101 ALA A CA 1
ATOM 827 C C . ALA A 1 101 ? 22.281 12.234 -1.255 1 96.38 101 ALA A C 1
ATOM 829 O O . ALA A 1 101 ? 21.219 12 -1.818 1 96.38 101 ALA A O 1
ATOM 830 N N . ASP A 1 102 ? 23.094 11.258 -0.976 1 95.44 102 ASP A N 1
ATOM 831 C CA . ASP A 1 102 ? 22.875 9.883 -1.412 1 95.44 102 ASP A CA 1
ATOM 832 C C . ASP A 1 102 ? 22.203 9.062 -0.311 1 95.44 102 ASP A C 1
ATOM 834 O O . ASP A 1 102 ? 22.094 7.84 -0.427 1 95.44 102 ASP A O 1
ATOM 838 N N . TYR A 1 103 ? 21.828 9.758 0.741 1 97.25 103 TYR A N 1
ATOM 839 C CA . TYR A 1 103 ? 21.141 9.062 1.824 1 97.25 103 TYR A CA 1
ATOM 840 C C . TYR A 1 103 ? 19.875 8.375 1.319 1 97.25 103 TYR A C 1
ATOM 842 O O . TYR A 1 103 ? 19.141 8.945 0.509 1 97.25 103 TYR A O 1
ATOM 850 N N . ALA A 1 104 ? 19.672 7.148 1.745 1 95.88 104 ALA A N 1
ATOM 851 C CA . ALA A 1 104 ? 18.453 6.426 1.386 1 95.88 104 ALA A CA 1
ATOM 852 C C . ALA A 1 104 ? 17.969 5.57 2.547 1 95.88 104 ALA A C 1
ATOM 854 O O . ALA A 1 104 ? 18.75 4.867 3.188 1 95.88 104 ALA A O 1
ATOM 855 N N . ASP A 1 105 ? 16.766 5.688 2.875 1 94.94 105 ASP A N 1
ATOM 856 C CA . ASP A 1 105 ? 16.078 4.812 3.826 1 94.94 105 ASP A CA 1
ATOM 857 C C . ASP A 1 105 ? 14.711 4.387 3.299 1 94.94 105 ASP A C 1
ATOM 859 O O . ASP A 1 105 ? 14.469 4.418 2.09 1 94.94 105 ASP A O 1
ATOM 863 N N . GLU A 1 106 ? 13.805 3.861 4.137 1 94.5 106 GLU A N 1
ATOM 864 C CA . GLU A 1 106 ? 12.5 3.348 3.713 1 94.5 106 GLU A CA 1
ATOM 865 C C . GLU A 1 106 ? 11.648 4.449 3.088 1 94.5 106 GLU A C 1
ATOM 867 O O . GLU A 1 106 ? 10.867 4.191 2.172 1 94.5 106 GLU A O 1
ATOM 872 N N . VAL A 1 107 ? 11.82 5.695 3.572 1 96.81 107 VAL A N 1
ATOM 873 C CA . VAL A 1 107 ? 11.094 6.824 3.006 1 96.81 107 VAL A CA 1
ATOM 874 C C . VAL A 1 107 ? 11.516 7.035 1.553 1 96.81 107 VAL A C 1
ATOM 876 O O . VAL A 1 107 ? 10.664 7.219 0.675 1 96.81 107 VAL A O 1
ATOM 879 N N . THR A 1 108 ? 12.836 6.98 1.348 1 97.62 108 THR A N 1
ATOM 880 C CA . THR A 1 108 ? 13.391 7.137 0.009 1 97.62 108 THR A CA 1
ATOM 881 C C . THR A 1 108 ? 12.828 6.078 -0.938 1 97.62 108 THR A C 1
ATOM 883 O O . THR A 1 108 ? 12.391 6.398 -2.045 1 97.62 108 THR A O 1
ATOM 886 N N . LEU A 1 109 ? 12.898 4.844 -0.431 1 97 109 LEU A N 1
ATOM 887 C CA . LEU A 1 109 ? 12.453 3.719 -1.248 1 97 109 LEU A CA 1
ATOM 888 C C . LEU A 1 109 ? 10.977 3.848 -1.588 1 97 109 LEU A C 1
ATOM 890 O O . LEU A 1 109 ? 10.578 3.646 -2.738 1 97 109 LEU A O 1
ATOM 894 N N . LEU A 1 110 ? 10.164 4.195 -0.631 1 97.25 110 LEU A N 1
ATOM 895 C CA . LEU A 1 110 ? 8.719 4.344 -0.817 1 97.25 110 LEU A CA 1
ATOM 896 C C . LEU A 1 110 ? 8.414 5.43 -1.846 1 97.25 110 LEU A C 1
ATOM 898 O O . LEU A 1 110 ? 7.633 5.207 -2.771 1 97.25 110 LEU A O 1
ATOM 902 N N . ASN A 1 111 ? 9.039 6.535 -1.72 1 97.81 111 ASN A N 1
ATOM 903 C CA . ASN A 1 111 ? 8.758 7.656 -2.609 1 97.81 111 ASN A CA 1
ATOM 904 C C . ASN A 1 111 ? 9.18 7.355 -4.043 1 97.81 111 ASN A C 1
ATOM 906 O O . ASN A 1 111 ? 8.539 7.805 -4.992 1 97.81 111 ASN A O 1
ATOM 910 N N . ARG A 1 112 ? 10.172 6.59 -4.211 1 96.44 112 ARG A N 1
ATOM 911 C CA . ARG A 1 112 ? 10.688 6.281 -5.539 1 96.44 112 ARG A CA 1
ATOM 912 C C . ARG A 1 112 ? 9.727 5.371 -6.301 1 96.44 112 ARG A C 1
ATOM 914 O O . ARG A 1 112 ? 9.867 5.191 -7.512 1 96.44 112 ARG A O 1
ATOM 921 N N . LEU A 1 113 ? 8.781 4.809 -5.641 1 94.69 113 LEU A N 1
ATOM 922 C CA . LEU A 1 113 ? 7.836 3.902 -6.285 1 94.69 113 LEU A CA 1
ATOM 923 C C . LEU A 1 113 ? 6.766 4.68 -7.043 1 94.69 113 LEU A C 1
ATOM 925 O O . LEU A 1 113 ? 6.012 4.102 -7.828 1 94.69 113 LEU A O 1
ATOM 929 N N . TYR A 1 114 ? 6.645 5.957 -6.82 1 92.62 114 TYR A N 1
ATOM 930 C CA . TYR A 1 114 ? 5.594 6.766 -7.426 1 92.62 114 TYR A CA 1
ATOM 931 C C . TYR A 1 114 ? 6.188 7.832 -8.344 1 92.62 114 TYR A C 1
ATOM 933 O O . TYR A 1 114 ? 7.16 8.5 -7.984 1 92.62 114 TYR A O 1
ATOM 941 N N . PRO A 1 115 ? 5.613 8.039 -9.484 1 88.94 115 PRO A N 1
ATOM 942 C CA . PRO A 1 115 ? 6.234 8.844 -10.531 1 88.94 115 PRO A CA 1
ATOM 943 C C . PRO A 1 115 ? 6.535 10.273 -10.086 1 88.94 115 PRO A C 1
ATOM 945 O O . PRO A 1 115 ? 7.613 10.797 -10.375 1 88.94 115 PRO A O 1
ATOM 948 N N . LEU A 1 116 ? 5.641 10.922 -9.328 1 91.44 116 LEU A N 1
ATOM 949 C CA . LEU A 1 116 ? 5.855 12.32 -8.969 1 91.44 116 LEU A CA 1
ATOM 950 C C . LEU A 1 116 ? 6.629 12.438 -7.66 1 91.44 116 LEU A C 1
ATOM 952 O O . LEU A 1 116 ? 7.441 13.344 -7.492 1 91.44 116 LEU A O 1
ATOM 956 N N . ALA A 1 117 ? 6.418 11.5 -6.789 1 94.31 117 ALA A N 1
ATOM 957 C CA . ALA A 1 117 ? 7.148 11.516 -5.523 1 94.31 117 ALA A CA 1
ATOM 958 C C . ALA A 1 117 ? 8.625 11.211 -5.742 1 94.31 117 ALA A C 1
ATOM 960 O O . ALA A 1 117 ? 9.484 11.664 -4.977 1 94.31 117 ALA A O 1
ATOM 961 N N . ALA A 1 118 ? 8.922 10.477 -6.812 1 93.5 118 ALA A N 1
ATOM 962 C CA . ALA A 1 118 ? 10.289 10.023 -7.082 1 93.5 118 ALA A CA 1
ATOM 963 C C . ALA A 1 118 ? 11.211 11.203 -7.348 1 93.5 118 ALA A C 1
ATOM 965 O O . ALA A 1 118 ? 12.438 11.078 -7.242 1 93.5 118 ALA A O 1
ATOM 966 N N . GLN A 1 119 ? 10.648 12.344 -7.648 1 93.12 119 GLN A N 1
ATOM 967 C CA . GLN A 1 119 ? 11.438 13.539 -7.957 1 93.12 119 GLN A CA 1
ATOM 968 C C . GLN A 1 119 ? 12.094 14.102 -6.699 1 93.12 119 GLN A C 1
ATOM 970 O O . GLN A 1 119 ? 13.125 14.766 -6.773 1 93.12 119 GLN A O 1
ATOM 975 N N . LYS A 1 120 ? 11.492 13.852 -5.559 1 96.75 120 LYS A N 1
ATOM 976 C CA . LYS A 1 120 ? 12.008 14.219 -4.242 1 96.75 120 LYS A CA 1
ATOM 977 C C . LYS A 1 120 ? 11.922 13.055 -3.268 1 96.75 120 LYS A C 1
ATOM 979 O O . LYS A 1 120 ? 11.109 13.07 -2.34 1 96.75 120 LYS A O 1
ATOM 984 N N . PRO A 1 121 ? 12.828 12.156 -3.426 1 97.19 121 PRO A N 1
ATOM 985 C CA . PRO A 1 121 ? 12.664 10.844 -2.791 1 97.19 121 PRO A CA 1
ATOM 986 C C . PRO A 1 121 ? 12.711 10.922 -1.267 1 97.19 121 PRO A C 1
ATOM 988 O O . PRO A 1 121 ? 12.203 10.023 -0.586 1 97.19 121 PRO A O 1
ATOM 991 N N . ASN A 1 122 ? 13.281 11.992 -0.711 1 98.19 122 ASN A N 1
ATOM 992 C CA . ASN A 1 122 ? 13.352 12.07 0.744 1 98.19 122 ASN A CA 1
ATOM 993 C C . ASN A 1 122 ? 12.258 12.953 1.319 1 98.19 122 ASN A C 1
ATOM 995 O O . ASN A 1 122 ? 12.031 12.961 2.531 1 98.19 122 ASN A O 1
ATOM 999 N N . ALA A 1 123 ? 11.586 13.719 0.495 1 98.62 123 ALA A N 1
ATOM 1000 C CA . ALA A 1 123 ? 10.602 14.688 0.976 1 98.62 123 ALA A CA 1
ATOM 1001 C C . ALA A 1 123 ? 9.281 14 1.328 1 98.62 123 ALA A C 1
ATOM 1003 O O . ALA A 1 123 ? 8.594 13.477 0.448 1 98.62 123 ALA A O 1
ATOM 1004 N N . ARG A 1 124 ? 8.961 14.102 2.605 1 98.44 124 ARG A N 1
ATOM 1005 C CA . ARG A 1 124 ? 7.73 13.438 3.035 1 98.44 124 ARG A CA 1
ATOM 1006 C C . ARG A 1 124 ? 7.332 13.875 4.441 1 98.44 124 ARG A C 1
ATOM 1008 O O . ARG A 1 124 ? 8.188 14.047 5.309 1 98.44 124 ARG A O 1
ATOM 1015 N N . TYR A 1 125 ? 6.023 14.062 4.613 1 98.75 125 TYR A N 1
ATOM 1016 C CA . TYR A 1 125 ? 5.473 14.016 5.965 1 98.75 125 TYR A CA 1
ATOM 1017 C C . TYR A 1 125 ? 5.676 12.633 6.582 1 98.75 125 TYR A C 1
ATOM 1019 O O . TYR A 1 125 ? 5.27 11.625 6.012 1 98.75 125 TYR A O 1
ATOM 1027 N N . ILE A 1 126 ? 6.305 12.555 7.746 1 98.56 126 ILE A N 1
ATOM 1028 C CA . ILE A 1 126 ? 6.66 11.289 8.375 1 98.56 126 ILE A CA 1
ATOM 1029 C C . ILE A 1 126 ? 5.527 10.828 9.289 1 98.56 126 ILE A C 1
ATOM 1031 O O . ILE A 1 126 ? 5.176 9.648 9.312 1 98.56 126 ILE A O 1
ATOM 1035 N N . GLY A 1 127 ? 5.059 11.773 10.07 1 98.56 127 GLY A N 1
ATOM 1036 C CA . GLY A 1 127 ? 4.027 11.453 11.039 1 98.56 127 GLY A CA 1
ATOM 1037 C C . GLY A 1 127 ? 3.912 12.484 12.148 1 98.56 127 GLY A C 1
ATOM 1038 O O . GLY A 1 127 ? 4.363 13.617 12 1 98.56 127 GLY A O 1
ATOM 1039 N N . GLU A 1 128 ? 3.17 12.117 13.203 1 98.69 128 GLU A N 1
ATOM 1040 C CA . GLU A 1 128 ? 2.943 12.977 14.359 1 98.69 128 GLU A CA 1
ATOM 1041 C C . GLU A 1 128 ? 3.379 12.281 15.656 1 98.69 128 GLU A C 1
ATOM 1043 O O . GLU A 1 128 ? 3.514 11.062 15.695 1 98.69 128 GLU A O 1
ATOM 1048 N N . ILE A 1 129 ? 3.697 13.07 16.594 1 98.56 129 ILE A N 1
ATOM 1049 C CA . ILE A 1 129 ? 4.133 12.594 17.906 1 98.56 129 ILE A CA 1
ATOM 1050 C C . ILE A 1 129 ? 3.094 12.969 18.953 1 98.56 129 ILE A C 1
ATOM 1052 O O . ILE A 1 129 ? 2.695 14.133 19.062 1 98.56 129 ILE A O 1
ATOM 1056 N N . PHE A 1 130 ? 2.697 12.023 19.719 1 98.62 130 PHE A N 1
ATOM 1057 C CA . PHE A 1 130 ? 1.786 12.25 20.828 1 98.62 130 PHE A CA 1
ATOM 1058 C C . PHE A 1 130 ? 2.521 12.148 22.156 1 98.62 130 PHE A C 1
ATOM 1060 O O . PHE A 1 130 ? 3.492 11.398 22.281 1 98.62 130 PHE A O 1
ATOM 1067 N N . ASN A 1 131 ? 2.053 12.922 23.078 1 98 131 ASN A N 1
ATOM 1068 C CA . ASN A 1 131 ? 2.539 12.773 24.453 1 98 131 ASN A CA 1
ATOM 1069 C C . ASN A 1 131 ? 1.979 11.523 25.109 1 98 131 ASN A C 1
ATOM 1071 O O . ASN A 1 131 ? 0.879 11.07 24.781 1 98 131 ASN A O 1
ATOM 1075 N N . THR A 1 132 ? 2.742 10.93 25.953 1 98.38 132 THR A N 1
ATOM 1076 C CA . THR A 1 132 ? 2.314 9.828 26.812 1 98.38 132 THR A CA 1
ATOM 1077 C C . THR A 1 132 ? 2.971 9.93 28.188 1 98.38 132 THR A C 1
ATOM 1079 O O . THR A 1 132 ? 4.062 10.484 28.328 1 98.38 132 THR A O 1
ATOM 1082 N N . SER A 1 133 ? 2.309 9.445 29.219 1 98.06 133 SER A N 1
ATOM 1083 C CA . SER A 1 133 ? 2.869 9.484 30.562 1 98.06 133 SER A CA 1
ATOM 1084 C C . SER A 1 133 ? 3.844 8.336 30.781 1 98.06 133 SER A C 1
ATOM 1086 O O . SER A 1 133 ? 4.621 8.352 31.734 1 98.06 133 SER A O 1
ATOM 1088 N N . ASP A 1 134 ? 3.791 7.32 29.922 1 98 134 ASP A N 1
ATOM 1089 C CA . ASP A 1 134 ? 4.648 6.145 30.047 1 98 134 ASP A CA 1
ATOM 1090 C C . ASP A 1 134 ? 4.828 5.445 28.703 1 98 134 ASP A C 1
ATOM 1092 O O . ASP A 1 134 ? 3.934 4.73 28.25 1 98 134 ASP A O 1
ATOM 1096 N N . THR A 1 135 ? 5.996 5.562 28.172 1 96.81 135 THR A N 1
ATOM 1097 C CA . THR A 1 135 ? 6.258 5.004 26.844 1 96.81 135 THR A CA 1
ATOM 1098 C C . THR A 1 135 ? 6.25 3.477 26.891 1 96.81 135 THR A C 1
ATOM 1100 O O . THR A 1 135 ? 5.758 2.822 25.969 1 96.81 135 THR A O 1
ATOM 1103 N N . GLY A 1 136 ? 6.82 2.893 27.906 1 96.69 136 GLY A N 1
ATOM 1104 C CA . GLY A 1 136 ? 6.848 1.445 28.047 1 96.69 136 GLY A CA 1
ATOM 1105 C C . GLY A 1 136 ? 5.469 0.822 28.109 1 96.69 136 GLY A C 1
ATOM 1106 O O . GLY A 1 136 ? 5.18 -0.134 27.391 1 96.69 136 GLY A O 1
ATOM 1107 N N . GLN A 1 137 ? 4.598 1.359 28.984 1 98.06 137 GLN A N 1
ATOM 1108 C CA . GLN A 1 137 ? 3.234 0.856 29.109 1 98.06 137 GLN A CA 1
ATOM 1109 C C . GLN A 1 137 ? 2.449 1.063 27.812 1 98.06 137 GLN A C 1
ATOM 1111 O O . GLN A 1 137 ? 1.669 0.199 27.406 1 98.06 137 GLN A O 1
ATOM 1116 N N . THR A 1 138 ? 2.652 2.252 27.219 1 98.38 138 THR A N 1
ATOM 1117 C CA . THR A 1 138 ? 1.996 2.529 25.938 1 98.38 138 THR A CA 1
ATOM 1118 C C . THR A 1 138 ? 2.371 1.48 24.891 1 98.38 138 THR A C 1
ATOM 1120 O O . THR A 1 138 ? 1.5 0.931 24.219 1 98.38 138 THR A O 1
ATOM 1123 N N . ARG A 1 139 ? 3.615 1.164 24.812 1 96.88 139 ARG A N 1
ATOM 1124 C CA . ARG A 1 139 ? 4.086 0.156 23.859 1 96.88 139 ARG A CA 1
ATOM 1125 C C . ARG A 1 139 ? 3.461 -1.203 24.156 1 96.88 139 ARG A C 1
ATOM 1127 O O . ARG A 1 139 ? 2.982 -1.88 23.25 1 96.88 139 ARG A O 1
ATOM 1134 N N . GLU A 1 140 ? 3.502 -1.599 25.391 1 96.94 140 GLU A N 1
ATOM 1135 C CA . GLU A 1 140 ? 2.967 -2.898 25.797 1 96.94 140 GLU A CA 1
ATOM 1136 C C . GLU A 1 140 ? 1.5 -3.033 25.391 1 96.94 140 GLU A C 1
ATOM 1138 O O . GLU A 1 140 ? 1.099 -4.047 24.812 1 96.94 140 GLU A O 1
ATOM 1143 N N . ILE A 1 141 ? 0.748 -2.016 25.672 1 98 141 ILE A N 1
ATOM 1144 C CA . ILE A 1 141 ? -0.679 -2.043 25.375 1 98 141 ILE A CA 1
ATOM 1145 C C . ILE A 1 141 ? -0.888 -2.102 23.875 1 98 141 ILE A C 1
ATOM 1147 O O . ILE A 1 141 ? -1.637 -2.945 23.375 1 98 141 ILE A O 1
ATOM 1151 N N . LEU A 1 142 ? -0.225 -1.244 23.141 1 97.88 142 LEU A N 1
ATOM 1152 C CA . LEU A 1 142 ? -0.447 -1.151 21.703 1 97.88 142 LEU A CA 1
ATOM 1153 C C . LEU A 1 142 ? 0.074 -2.395 20.984 1 97.88 142 LEU A C 1
ATOM 1155 O O . LEU A 1 142 ? -0.505 -2.834 20 1 97.88 142 LEU A O 1
ATOM 1159 N N . GLU A 1 143 ? 1.161 -2.979 21.469 1 95.81 143 GLU A N 1
ATOM 1160 C CA . GLU A 1 143 ? 1.622 -4.242 20.906 1 95.81 143 GLU A CA 1
ATOM 1161 C C . GLU A 1 143 ? 0.601 -5.352 21.125 1 95.81 143 GLU A C 1
ATOM 1163 O O . GLU A 1 143 ? 0.405 -6.211 20.266 1 95.81 143 GLU A O 1
ATOM 1168 N N . SER A 1 144 ? -0.043 -5.305 22.297 1 95.88 144 SER A N 1
ATOM 1169 C CA . SER A 1 144 ? -1.111 -6.27 22.531 1 95.88 144 SER A CA 1
ATOM 1170 C C . SER A 1 144 ? -2.281 -6.047 21.578 1 95.88 144 SER A C 1
ATOM 1172 O O . SER A 1 144 ? -3.105 -6.945 21.391 1 95.88 144 SER A O 1
ATOM 1174 N N . HIS A 1 145 ? -2.396 -4.867 21 1 96.56 145 HIS A N 1
ATOM 1175 C CA . HIS A 1 145 ? -3.4 -4.555 19.984 1 96.56 145 HIS A CA 1
ATOM 1176 C C . HIS A 1 145 ? -2.85 -4.773 18.578 1 96.56 145 HIS A C 1
ATOM 1178 O O . HIS A 1 145 ? -3.408 -4.266 17.594 1 96.56 145 HIS A O 1
ATOM 1184 N N . ASN A 1 146 ? -1.705 -5.402 18.438 1 94.12 146 ASN A N 1
ATOM 1185 C CA . ASN A 1 146 ? -1.035 -5.789 17.203 1 94.12 146 ASN A CA 1
ATOM 1186 C C . ASN A 1 146 ? -0.49 -4.574 16.453 1 94.12 146 ASN A C 1
ATOM 1188 O O . ASN A 1 146 ? -0.465 -4.559 15.219 1 94.12 146 ASN A O 1
ATOM 1192 N N . ILE A 1 147 ? -0.169 -3.516 17.156 1 96.12 147 ILE A N 1
ATOM 1193 C CA . ILE A 1 147 ? 0.569 -2.4 16.578 1 96.12 147 ILE A CA 1
ATOM 1194 C C . ILE A 1 147 ? 2.07 -2.674 16.672 1 96.12 147 ILE A C 1
ATOM 1196 O O . ILE A 1 147 ? 2.576 -3.064 17.719 1 96.12 147 ILE A O 1
ATOM 1200 N N . ARG A 1 148 ? 2.76 -2.461 15.578 1 92.81 148 ARG A N 1
ATOM 1201 C CA . ARG A 1 148 ? 4.188 -2.744 15.516 1 92.81 148 ARG A CA 1
ATOM 1202 C C . ARG A 1 148 ? 5.008 -1.477 15.719 1 92.81 148 ARG A C 1
ATOM 1204 O O . ARG A 1 148 ? 4.633 -0.404 15.242 1 92.81 148 ARG A O 1
ATOM 1211 N N . PHE A 1 149 ? 6.109 -1.682 16.375 1 94.62 149 PHE A N 1
ATOM 1212 C CA . PHE A 1 149 ? 7.043 -0.585 16.609 1 94.62 149 PHE A CA 1
ATOM 1213 C C . PHE A 1 149 ? 8.406 -0.9 16.016 1 94.62 149 PHE A C 1
ATOM 1215 O O . PHE A 1 149 ? 8.727 -2.064 15.766 1 94.62 149 PHE A O 1
ATOM 1222 N N . ASN A 1 150 ? 9.133 0.094 15.727 1 90.56 150 ASN A N 1
ATOM 1223 C CA . ASN A 1 150 ? 10.531 -0.081 15.336 1 90.56 150 ASN A CA 1
ATOM 1224 C C . ASN A 1 150 ? 11.445 -0.162 16.547 1 90.56 150 ASN A C 1
ATOM 1226 O O . ASN A 1 150 ? 11.328 0.643 17.484 1 90.56 150 ASN A O 1
ATOM 1230 N N . TYR A 1 151 ? 12.281 -1.143 16.453 1 85.94 151 TYR A N 1
ATOM 1231 C CA . TYR A 1 151 ? 13.258 -1.309 17.531 1 85.94 151 TYR A CA 1
ATOM 1232 C C . TYR A 1 151 ? 14.641 -0.864 17.078 1 85.94 151 TYR A C 1
ATOM 1234 O O . TYR A 1 151 ? 14.852 -0.565 15.906 1 85.94 151 TYR A O 1
ATOM 1242 N N . HIS A 1 152 ? 15.438 -0.838 18.047 1 82.5 152 HIS A N 1
ATOM 1243 C CA . HIS A 1 152 ? 16.797 -0.351 17.812 1 82.5 152 HIS A CA 1
ATOM 1244 C C . HIS A 1 152 ? 17.453 -1.096 16.656 1 82.5 152 HIS A C 1
ATOM 1246 O O . HIS A 1 152 ? 17.391 -2.324 16.578 1 82.5 152 HIS A O 1
ATOM 1252 N N . HIS A 1 153 ? 17.969 -0.394 15.641 1 76.25 153 HIS A N 1
ATOM 1253 C CA . HIS A 1 153 ? 18.797 -0.813 14.508 1 76.25 153 HIS A CA 1
ATOM 1254 C C . HIS A 1 153 ? 17.938 -1.483 13.438 1 76.25 153 HIS A C 1
ATOM 1256 O O . HIS A 1 153 ? 18.469 -2.143 12.539 1 76.25 153 HIS A O 1
ATOM 1262 N N . GLU A 1 154 ? 16.641 -1.287 13.508 1 82.88 154 GLU A N 1
ATOM 1263 C CA . GLU A 1 154 ? 15.797 -1.901 12.492 1 82.88 154 GLU A CA 1
ATOM 1264 C C . GLU A 1 154 ? 15.602 -0.969 11.297 1 82.88 154 GLU A C 1
ATOM 1266 O O . GLU A 1 154 ? 15.031 -1.365 10.281 1 82.88 154 GLU A O 1
ATOM 1271 N N . THR A 1 155 ? 16 0.274 11.523 1 87 155 THR A N 1
ATOM 1272 C CA . THR A 1 155 ? 15.961 1.218 10.414 1 87 155 THR A CA 1
ATOM 1273 C C . THR A 1 155 ? 17.25 2.023 10.336 1 87 155 THR A C 1
ATOM 1275 O O . THR A 1 155 ? 17.984 2.145 11.328 1 87 155 THR A O 1
ATOM 1278 N N . LYS A 1 156 ? 17.531 2.52 9.258 1 90.75 156 LYS A N 1
ATOM 1279 C CA . LYS A 1 156 ? 18.75 3.279 9.016 1 90.75 156 LYS A CA 1
ATOM 1280 C C . LYS A 1 156 ? 18.688 4.645 9.695 1 90.75 156 LYS A C 1
ATOM 1282 O O . LYS A 1 156 ? 19.734 5.195 10.078 1 90.75 156 LYS A O 1
ATOM 1287 N N . ASN A 1 157 ? 17.547 5.18 9.844 1 94.5 157 ASN A N 1
ATOM 1288 C CA . ASN A 1 157 ? 17.359 6.496 10.453 1 94.5 157 ASN A CA 1
ATOM 1289 C C . ASN A 1 157 ? 17.25 6.395 11.977 1 94.5 157 ASN A C 1
ATOM 1291 O O . ASN A 1 157 ? 16.188 6.008 12.492 1 94.5 157 ASN A O 1
ATOM 1295 N N . PRO A 1 158 ? 18.234 6.805 12.719 1 95.5 158 PRO A N 1
ATOM 1296 C CA . PRO A 1 158 ? 18.188 6.664 14.172 1 95.5 158 PRO A CA 1
ATOM 1297 C C . PRO A 1 158 ? 17.109 7.523 14.82 1 95.5 158 PRO A C 1
ATOM 1299 O O . PRO A 1 158 ? 16.766 7.328 15.992 1 95.5 158 PRO A O 1
ATOM 1302 N N . PHE A 1 159 ? 16.547 8.5 14.125 1 96.69 159 PHE A N 1
ATOM 1303 C CA . PHE A 1 159 ? 15.461 9.312 14.641 1 96.69 159 PHE A CA 1
ATOM 1304 C C . PHE A 1 159 ? 14.289 8.438 15.078 1 96.69 159 PHE A C 1
ATOM 1306 O O . PHE A 1 159 ? 13.609 8.742 16.062 1 96.69 159 PHE A O 1
ATOM 1313 N N . TYR A 1 160 ? 14.109 7.32 14.414 1 96.19 160 TYR A N 1
ATOM 1314 C CA . TYR A 1 160 ? 12.938 6.488 14.648 1 96.19 160 TYR A CA 1
ATOM 1315 C C . TYR A 1 160 ? 13.188 5.508 15.789 1 96.19 160 TYR A C 1
ATOM 1317 O O . TYR A 1 160 ? 12.242 4.945 16.344 1 96.19 160 TYR A O 1
ATOM 1325 N N . THR A 1 161 ? 14.469 5.215 16.125 1 93.94 161 THR A N 1
ATOM 1326 C CA . THR A 1 161 ? 14.703 4.105 17.031 1 93.94 161 THR A CA 1
ATOM 1327 C C . THR A 1 161 ? 15.594 4.535 18.188 1 93.94 161 THR A C 1
ATOM 1329 O O . THR A 1 161 ? 15.672 3.846 19.219 1 93.94 161 THR A O 1
ATOM 1332 N N . ASP A 1 162 ? 16.281 5.676 18.047 1 92.06 162 ASP A N 1
ATOM 1333 C CA . ASP A 1 162 ? 17.281 6.027 19.062 1 92.06 162 ASP A CA 1
ATOM 1334 C C . ASP A 1 162 ? 16.984 7.391 19.672 1 92.06 162 ASP A C 1
ATOM 1336 O O . ASP A 1 162 ? 17.75 7.891 20.5 1 92.06 162 ASP A O 1
ATOM 1340 N N . SER A 1 163 ? 15.945 8 19.312 1 93.5 163 SER A N 1
ATOM 1341 C CA . SER A 1 163 ? 15.492 9.227 19.953 1 93.5 163 SER A CA 1
ATOM 1342 C C . SER A 1 163 ? 14.695 8.93 21.219 1 93.5 163 SER A C 1
ATOM 1344 O O . SER A 1 163 ? 14.617 7.773 21.641 1 93.5 163 SER A O 1
ATOM 1346 N N . GLY A 1 164 ? 14.195 9.984 21.781 1 94.88 164 GLY A N 1
ATOM 1347 C CA . GLY A 1 164 ? 13.328 9.812 22.938 1 94.88 164 GLY A CA 1
ATOM 1348 C C . GLY A 1 164 ? 11.891 9.508 22.562 1 94.88 164 GLY A C 1
ATOM 1349 O O . GLY A 1 164 ? 11.016 9.461 23.422 1 94.88 164 GLY A O 1
ATOM 1350 N N . VAL A 1 165 ? 11.602 9.305 21.297 1 96.88 165 VAL A N 1
ATOM 1351 C CA . VAL A 1 165 ? 10.258 9.07 20.781 1 96.88 165 VAL A CA 1
ATOM 1352 C C . VAL A 1 165 ? 10.117 7.613 20.344 1 96.88 165 VAL A C 1
ATOM 1354 O O . VAL A 1 165 ? 10.984 7.09 19.641 1 96.88 165 VAL A O 1
ATOM 1357 N N . LEU A 1 166 ? 9.078 6.926 20.781 1 96.81 166 LEU A N 1
ATOM 1358 C CA . LEU A 1 166 ? 8.727 5.574 20.344 1 96.81 166 LEU A CA 1
ATOM 1359 C C . LEU A 1 166 ? 7.871 5.613 19.078 1 96.81 166 LEU A C 1
ATOM 1361 O O . LEU A 1 166 ? 6.688 5.949 19.141 1 96.81 166 LEU A O 1
ATOM 1365 N N . PHE A 1 167 ? 8.43 5.164 17.969 1 97.38 167 PHE A N 1
ATOM 1366 C CA . PHE A 1 167 ? 7.688 5.277 16.719 1 97.38 167 PHE A CA 1
ATOM 1367 C C . PHE A 1 167 ? 7.137 3.922 16.297 1 97.38 167 PHE A C 1
ATOM 1369 O O . PHE A 1 167 ? 7.812 2.9 16.422 1 97.38 167 PHE A O 1
ATOM 1376 N N . THR A 1 168 ? 5.984 3.932 15.781 1 96.88 168 THR A N 1
ATOM 1377 C CA . THR A 1 168 ? 5.41 2.762 15.125 1 96.88 168 THR A CA 1
ATOM 1378 C C . THR A 1 168 ? 6.078 2.518 13.773 1 96.88 168 THR A C 1
ATOM 1380 O O . THR A 1 168 ? 6.719 3.414 13.219 1 96.88 168 THR A O 1
ATOM 1383 N N . PHE A 1 169 ? 5.887 1.286 13.242 1 94.25 169 PHE A N 1
ATOM 1384 C CA . PHE A 1 169 ? 6.062 1.089 11.805 1 94.25 169 PHE A CA 1
ATOM 1385 C C . PHE A 1 169 ? 5.129 1.998 11.016 1 94.25 169 PHE A C 1
ATOM 1387 O O . PHE A 1 169 ? 4.078 2.406 11.523 1 94.25 169 PHE A O 1
ATOM 1394 N N . PRO A 1 170 ? 5.574 2.334 9.805 1 95 170 PRO A N 1
ATOM 1395 C CA . PRO A 1 170 ? 4.598 3.043 8.977 1 95 170 PRO A CA 1
ATOM 1396 C C . PRO A 1 170 ? 3.309 2.25 8.781 1 95 170 PRO A C 1
ATOM 1398 O O . PRO A 1 170 ? 3.35 1.026 8.625 1 95 170 PRO A O 1
ATOM 1401 N N . SER A 1 171 ? 2.199 2.943 8.891 1 96.56 171 SER A N 1
ATOM 1402 C CA . SER A 1 171 ? 0.892 2.342 8.656 1 96.56 171 SER A CA 1
ATOM 1403 C C . SER A 1 171 ? 0.788 1.789 7.238 1 96.56 171 SER A C 1
ATOM 1405 O O . SER A 1 171 ? 1.207 2.439 6.277 1 96.56 171 SER A O 1
ATOM 1407 N N . ASP A 1 172 ? 0.207 0.604 7.082 1 93.81 172 ASP A N 1
ATOM 1408 C CA . ASP A 1 172 ? -0.024 0.02 5.766 1 93.81 172 ASP A CA 1
ATOM 1409 C C . ASP A 1 172 ? -1.102 0.789 5.004 1 93.81 172 ASP A C 1
ATOM 1411 O O . ASP A 1 172 ? -1.26 0.614 3.793 1 93.81 172 ASP A O 1
ATOM 1415 N N . TYR A 1 173 ? -1.861 1.666 5.691 1 96.25 173 TYR A N 1
ATOM 1416 C CA . TYR A 1 173 ? -2.982 2.379 5.09 1 96.25 173 TYR A CA 1
ATOM 1417 C C . TYR A 1 173 ? -2.594 3.809 4.734 1 96.25 173 TYR A C 1
ATOM 1419 O O . TYR A 1 173 ? -2.99 4.324 3.686 1 96.25 173 TYR A O 1
ATOM 1427 N N . THR A 1 174 ? -1.765 4.418 5.609 1 97.69 174 THR A N 1
ATOM 1428 C CA . THR A 1 174 ? -1.467 5.836 5.422 1 97.69 174 THR A CA 1
ATOM 1429 C C . THR A 1 174 ? -0.002 6.035 5.047 1 97.69 174 THR A C 1
ATOM 1431 O O . THR A 1 174 ? 0.383 7.109 4.578 1 97.69 174 THR A O 1
ATOM 1434 N N . CYS A 1 175 ? 0.817 5.035 5.34 1 97.12 175 CYS A N 1
ATOM 1435 C CA . CYS A 1 175 ? 2.264 5.059 5.152 1 97.12 175 CYS A CA 1
ATOM 1436 C C . CYS A 1 175 ? 2.916 6.09 6.066 1 97.12 175 CYS A C 1
ATOM 1438 O O . CYS A 1 175 ? 4.039 6.527 5.809 1 97.12 175 CYS A O 1
ATOM 1440 N N . ASN A 1 176 ? 2.195 6.555 7.117 1 98 176 ASN A N 1
ATOM 1441 C CA . ASN A 1 176 ? 2.732 7.465 8.125 1 98 176 ASN A CA 1
ATOM 1442 C C . ASN A 1 176 ? 3.021 6.746 9.438 1 98 176 ASN A C 1
ATOM 1444 O O . ASN A 1 176 ? 2.588 5.613 9.633 1 98 176 ASN A O 1
ATOM 1448 N N . ARG A 1 177 ? 3.777 7.414 10.281 1 98 177 ARG A N 1
ATOM 1449 C CA . ARG A 1 177 ? 4.117 6.895 11.602 1 98 177 ARG A CA 1
ATOM 1450 C C . ARG A 1 177 ? 3.414 7.688 12.695 1 98 177 ARG A C 1
ATOM 1452 O O . ARG A 1 177 ? 3.027 8.836 12.492 1 98 177 ARG A O 1
ATOM 1459 N N . ILE A 1 178 ? 3.258 7.043 13.797 1 98.56 178 ILE A N 1
ATOM 1460 C CA . ILE A 1 178 ? 2.887 7.711 15.039 1 98.56 178 ILE A CA 1
ATOM 1461 C C . ILE A 1 178 ? 3.996 7.531 16.078 1 98.56 178 ILE A C 1
ATOM 1463 O O . ILE A 1 178 ? 4.535 6.434 16.234 1 98.56 178 ILE A O 1
ATOM 1467 N N . GLY A 1 179 ? 4.344 8.602 16.688 1 98.56 179 GLY A N 1
ATOM 1468 C CA . GLY A 1 179 ? 5.324 8.578 17.75 1 98.56 179 GLY A CA 1
ATOM 1469 C C . GLY A 1 179 ? 4.723 8.875 19.109 1 98.56 179 GLY A C 1
ATOM 1470 O O . GLY A 1 179 ? 3.711 9.57 19.219 1 98.56 179 GLY A O 1
ATOM 1471 N N . TYR A 1 180 ? 5.355 8.344 20.156 1 98.56 180 TYR A N 1
ATOM 1472 C CA . TYR A 1 180 ? 4.977 8.602 21.531 1 98.56 180 TYR A CA 1
ATOM 1473 C C . TYR A 1 180 ? 6.16 9.133 22.328 1 98.56 180 TYR A C 1
ATOM 1475 O O . TYR A 1 180 ? 7.219 8.5 22.375 1 98.56 180 TYR A O 1
ATOM 1483 N N . PHE A 1 181 ? 5.957 10.203 22.969 1 98.12 181 PHE A N 1
ATOM 1484 C CA . PHE A 1 181 ? 7.016 10.898 23.688 1 98.12 181 PHE A CA 1
ATOM 1485 C C . PHE A 1 181 ? 6.625 11.109 25.141 1 98.12 181 PHE A C 1
ATOM 1487 O O . PHE A 1 181 ? 5.574 11.688 25.438 1 98.12 181 PHE A O 1
ATOM 1494 N N . GLU A 1 182 ? 7.496 10.531 26 1 97.06 182 GLU A N 1
ATOM 1495 C CA . GLU A 1 182 ? 7.316 10.703 27.438 1 97.06 182 GLU A CA 1
ATOM 1496 C C . GLU A 1 182 ? 8.125 11.891 27.953 1 97.06 182 GLU A C 1
ATOM 1498 O O . GLU A 1 182 ? 9.336 11.781 28.156 1 97.06 182 GLU A O 1
ATOM 1503 N N . GLY A 1 183 ? 7.637 13.078 28.031 1 93.38 183 GLY A N 1
ATOM 1504 C CA . GLY A 1 183 ? 8.336 14.242 28.547 1 93.38 183 GLY A CA 1
ATOM 1505 C C . GLY A 1 183 ? 7.664 15.555 28.188 1 93.38 183 GLY A C 1
ATOM 1506 O O . GLY A 1 183 ? 6.516 15.562 27.734 1 93.38 183 GLY A O 1
ATOM 1507 N N . ASP A 1 184 ? 8.375 16.516 28.5 1 93.19 184 ASP A N 1
ATOM 1508 C CA . ASP A 1 184 ? 7.934 17.875 28.172 1 93.19 184 ASP A CA 1
ATOM 1509 C C . ASP A 1 184 ? 8.523 18.344 26.844 1 93.19 184 ASP A C 1
ATOM 1511 O O . ASP A 1 184 ? 9.742 18.5 26.719 1 93.19 184 ASP A O 1
ATOM 1515 N N . ILE A 1 185 ? 7.66 18.625 25.891 1 91.56 185 ILE A N 1
ATOM 1516 C CA . ILE A 1 185 ? 8.094 19 24.547 1 91.56 185 ILE A CA 1
ATOM 1517 C C . ILE A 1 185 ? 8.836 20.328 24.594 1 91.56 185 ILE A C 1
ATOM 1519 O O . ILE A 1 185 ? 9.586 20.656 23.672 1 91.56 185 ILE A O 1
ATOM 1523 N N . GLU A 1 186 ? 8.625 21.031 25.641 1 89.44 186 GLU A N 1
ATOM 1524 C CA . GLU A 1 186 ? 9.312 22.297 25.828 1 89.44 186 GLU A CA 1
ATOM 1525 C C . GLU A 1 186 ? 10.789 22.094 26.125 1 89.44 186 GLU A C 1
ATOM 1527 O O . GLU A 1 186 ? 11.602 23 25.984 1 89.44 186 GLU A O 1
ATOM 1532 N N . ASP A 1 187 ? 11.039 20.906 26.594 1 86.81 187 ASP A N 1
ATOM 1533 C CA . ASP A 1 187 ? 12.43 20.516 26.812 1 86.81 187 ASP A CA 1
ATOM 1534 C C . ASP A 1 187 ? 12.977 19.766 25.594 1 86.81 187 ASP A C 1
ATOM 1536 O O . ASP A 1 187 ? 12.828 18.547 25.484 1 86.81 187 ASP A O 1
ATOM 1540 N N . SER A 1 188 ? 13.672 20.469 24.781 1 80.06 188 SER A N 1
ATOM 1541 C CA . SER A 1 188 ? 14.141 19.891 23.531 1 80.06 188 SER A CA 1
ATOM 1542 C C . SER A 1 188 ? 15.133 18.766 23.781 1 80.06 188 SER A C 1
ATOM 1544 O O . SER A 1 188 ? 15.258 17.844 22.969 1 80.06 188 SER A O 1
ATOM 1546 N N . GLU A 1 189 ? 15.75 18.766 24.906 1 87.25 189 GLU A N 1
ATOM 1547 C CA . GLU A 1 189 ? 16.734 17.719 25.203 1 87.25 189 GLU A CA 1
ATOM 1548 C C . GLU A 1 189 ? 16.078 16.406 25.547 1 87.25 189 GLU A C 1
ATOM 1550 O O . GLU A 1 189 ? 16.672 15.336 25.406 1 87.25 189 GLU A O 1
ATOM 1555 N N . ALA A 1 190 ? 14.906 16.562 25.969 1 90.38 190 ALA A N 1
ATOM 1556 C CA . ALA A 1 190 ? 14.172 15.359 26.344 1 90.38 190 ALA A CA 1
ATOM 1557 C C . ALA A 1 190 ? 13.867 14.492 25.141 1 90.38 190 ALA A C 1
ATOM 1559 O O . ALA A 1 190 ? 13.711 13.273 25.266 1 90.38 190 ALA A O 1
ATOM 1560 N N . LEU A 1 191 ? 13.867 15.086 23.953 1 94.62 191 LEU A N 1
ATOM 1561 C CA . LEU A 1 191 ? 13.57 14.359 22.719 1 94.62 191 LEU A CA 1
ATOM 1562 C C . LEU A 1 191 ? 14.758 13.516 22.281 1 94.62 191 LEU A C 1
ATOM 1564 O O . LEU A 1 191 ? 14.609 12.617 21.453 1 94.62 191 LEU A O 1
ATOM 1568 N N . LYS A 1 192 ? 15.953 13.805 22.828 1 95.88 192 LYS A N 1
ATOM 1569 C CA . LYS A 1 192 ? 17.156 13.055 22.531 1 95.88 192 LYS A CA 1
ATOM 1570 C C . LYS A 1 192 ? 17.375 12.938 21.016 1 95.88 192 LYS A C 1
ATOM 1572 O O . LYS A 1 192 ? 17.547 11.836 20.5 1 95.88 192 LYS A O 1
ATOM 1577 N N . LEU A 1 193 ? 17.438 14.109 20.328 1 96.62 193 LEU A N 1
ATOM 1578 C CA . LEU A 1 193 ? 17.453 14.148 18.875 1 96.62 193 LEU A CA 1
ATOM 1579 C C . LEU A 1 193 ? 18.891 14.086 18.344 1 96.62 193 LEU A C 1
ATOM 1581 O O . LEU A 1 193 ? 19.109 14.109 17.141 1 96.62 193 LEU A O 1
ATOM 1585 N N . GLY A 1 194 ? 19.844 13.953 19.234 1 96.19 194 GLY A N 1
ATOM 1586 C CA . GLY A 1 194 ? 21.25 13.992 18.875 1 96.19 194 GLY A CA 1
ATOM 1587 C C . GLY A 1 194 ? 22 15.125 19.531 1 96.19 194 GLY A C 1
ATOM 1588 O O . GLY A 1 194 ? 21.609 15.617 20.594 1 96.19 194 GLY A O 1
ATOM 1589 N N . ASP A 1 195 ? 23.172 15.562 18.984 1 96.56 195 ASP A N 1
ATOM 1590 C CA . ASP A 1 195 ? 23.984 16.641 19.531 1 96.56 195 ASP A CA 1
ATOM 1591 C C . ASP A 1 195 ? 23.391 18 19.172 1 96.56 195 ASP A C 1
ATOM 1593 O O . ASP A 1 195 ? 23.031 18.25 18.016 1 96.56 195 ASP A O 1
ATOM 1597 N N . LYS A 1 196 ? 23.281 18.781 20.188 1 96 196 LYS A N 1
ATOM 1598 C CA . LYS A 1 196 ? 22.859 20.156 19.906 1 96 196 LYS A CA 1
ATOM 1599 C C . LYS A 1 196 ? 23.938 20.906 19.141 1 96 196 LYS A C 1
ATOM 1601 O O . LYS A 1 196 ? 25.109 20.875 19.516 1 96 196 LYS A O 1
ATOM 1606 N N . ILE A 1 197 ? 23.547 21.547 18.078 1 95.56 197 ILE A N 1
ATOM 1607 C CA . ILE A 1 197 ? 24.516 22.312 17.297 1 95.56 197 ILE A CA 1
ATOM 1608 C C . ILE A 1 197 ? 24.016 23.75 17.141 1 95.56 197 ILE A C 1
ATOM 1610 O O . ILE A 1 197 ? 22.812 24.016 17.281 1 95.56 197 ILE A O 1
ATOM 1614 N N . GLU A 1 198 ? 24.969 24.594 16.844 1 96.12 198 GLU A N 1
ATOM 1615 C CA . GLU A 1 198 ? 24.641 26 16.656 1 96.12 198 GLU A CA 1
ATOM 1616 C C . GLU A 1 198 ? 24.109 26.266 15.25 1 96.12 198 GLU A C 1
ATOM 1618 O O . GLU A 1 198 ? 24.641 25.719 14.281 1 96.12 198 GLU A O 1
ATOM 1623 N N . PHE A 1 199 ? 23.078 26.969 15.227 1 96 199 PHE A N 1
ATOM 1624 C CA . PHE A 1 199 ? 22.547 27.406 13.938 1 96 199 PHE A CA 1
ATOM 1625 C C . PHE A 1 199 ? 23.422 28.484 13.32 1 96 199 PHE A C 1
ATOM 1627 O O . PHE A 1 199 ? 23.828 29.422 14 1 96 199 PHE A O 1
ATOM 1634 N N . ASP A 1 200 ? 23.781 28.328 12.055 1 95.88 200 ASP A N 1
ATOM 1635 C CA . ASP A 1 200 ? 24.594 29.344 11.375 1 95.88 200 ASP A CA 1
ATOM 1636 C C . ASP A 1 200 ? 23.969 30.734 11.508 1 95.88 200 ASP A C 1
ATOM 1638 O O . ASP A 1 200 ? 22.797 30.922 11.148 1 95.88 200 ASP A O 1
ATOM 1642 N N . ALA A 1 201 ? 24.688 31.688 11.891 1 96 201 ALA A N 1
ATOM 1643 C CA . ALA A 1 201 ? 24.188 33.031 12.227 1 96 201 ALA A CA 1
ATOM 1644 C C . ALA A 1 201 ? 23.625 33.719 10.984 1 96 201 ALA A C 1
ATOM 1646 O O . ALA A 1 201 ? 22.625 34.438 11.07 1 96 201 ALA A O 1
ATOM 1647 N N . THR A 1 202 ? 24.266 33.531 9.961 1 96.75 202 THR A N 1
ATOM 1648 C CA . THR A 1 202 ? 23.828 34.188 8.719 1 96.75 202 THR A CA 1
ATOM 1649 C C . THR A 1 202 ? 22.484 33.625 8.258 1 96.75 202 THR A C 1
ATOM 1651 O O . THR A 1 202 ? 21.594 34.375 7.855 1 96.75 202 THR A O 1
ATOM 1654 N N . GLU A 1 203 ? 22.375 32.312 8.344 1 95.88 203 GLU A N 1
ATOM 1655 C CA . GLU A 1 203 ? 21.125 31.672 7.965 1 95.88 203 GLU A CA 1
ATOM 1656 C C . GLU A 1 203 ? 20 32.031 8.922 1 95.88 203 GLU A C 1
ATOM 1658 O O . GLU A 1 203 ? 18.875 32.312 8.492 1 95.88 203 GLU A O 1
ATOM 1663 N N . LEU A 1 204 ? 20.328 32.062 10.148 1 96.94 204 LEU A N 1
ATOM 1664 C CA . LEU A 1 204 ? 19.328 32.438 11.141 1 96.94 204 LEU A CA 1
ATOM 1665 C C . LEU A 1 204 ? 18.859 33.875 10.914 1 96.94 204 LEU A C 1
ATOM 1667 O O . LEU A 1 204 ? 17.672 34.156 11.086 1 96.94 204 LEU A O 1
ATOM 1671 N N . ALA A 1 205 ? 19.734 34.719 10.539 1 97.06 205 ALA A N 1
ATOM 1672 C CA . ALA A 1 205 ? 19.391 36.125 10.281 1 97.06 205 ALA A CA 1
ATOM 1673 C C . ALA A 1 205 ? 18.406 36.25 9.133 1 97.06 205 ALA A C 1
ATOM 1675 O O . ALA A 1 205 ? 17.531 37.125 9.141 1 97.06 205 ALA A O 1
ATOM 1676 N N . THR A 1 206 ? 18.547 35.406 8.18 1 97 206 THR A N 1
ATOM 1677 C CA . THR A 1 206 ? 17.609 35.438 7.059 1 97 206 THR A CA 1
ATOM 1678 C C . THR A 1 206 ? 16.219 35.031 7.523 1 97 206 THR A C 1
ATOM 1680 O O . THR A 1 206 ? 15.219 35.562 7.031 1 97 206 THR A O 1
ATOM 1683 N N . LEU A 1 207 ? 16.109 34.062 8.391 1 98.12 207 LEU A N 1
ATOM 1684 C CA . LEU A 1 207 ? 14.828 33.656 8.961 1 98.12 207 LEU A CA 1
ATOM 1685 C C . LEU A 1 207 ? 14.219 34.781 9.789 1 98.12 207 LEU A C 1
ATOM 1687 O O . LEU A 1 207 ? 13.023 35.031 9.695 1 98.12 207 LEU A O 1
ATOM 1691 N N . GLU A 1 208 ? 15.07 35.438 10.492 1 97.19 208 GLU A N 1
ATOM 1692 C CA . GLU A 1 208 ? 14.609 36.531 11.344 1 97.19 208 GLU A CA 1
ATOM 1693 C C . GLU A 1 208 ? 14.07 37.688 10.508 1 97.19 208 GLU A C 1
ATOM 1695 O O . GLU A 1 208 ? 13.125 38.375 10.914 1 97.19 208 GLU A O 1
ATOM 1700 N N . LYS A 1 209 ? 14.672 37.906 9.406 1 97.69 209 LYS A N 1
ATOM 1701 C CA . LYS A 1 209 ? 14.156 38.938 8.5 1 97.69 209 LYS A CA 1
ATOM 1702 C C . LYS A 1 209 ? 12.734 38.625 8.062 1 97.69 209 LYS A C 1
ATOM 1704 O O . LYS A 1 209 ? 11.906 39.531 7.922 1 97.69 209 LYS A O 1
ATOM 1709 N N . ILE A 1 210 ? 12.484 37.375 7.809 1 97.69 210 ILE A N 1
ATOM 1710 C CA . ILE A 1 210 ? 11.133 36.969 7.43 1 97.69 210 ILE A CA 1
ATOM 1711 C C . ILE A 1 210 ? 10.188 37.156 8.617 1 97.69 210 ILE A C 1
ATOM 1713 O O . ILE A 1 210 ? 9.047 37.594 8.445 1 97.69 210 ILE A O 1
ATOM 1717 N N . ALA A 1 211 ? 10.656 36.812 9.789 1 96.94 211 ALA A N 1
ATOM 1718 C CA . ALA A 1 211 ? 9.859 37.031 11 1 96.94 211 ALA A CA 1
ATOM 1719 C C . ALA A 1 211 ? 9.523 38.5 11.188 1 96.94 211 ALA A C 1
ATOM 1721 O O . ALA A 1 211 ? 8.414 38.844 11.609 1 96.94 211 ALA A O 1
ATOM 1722 N N . GLU A 1 212 ? 10.469 39.344 10.906 1 96.94 212 GLU A N 1
ATOM 1723 C CA . GLU A 1 212 ? 10.258 40.781 11 1 96.94 212 GLU A CA 1
ATOM 1724 C C . GLU A 1 212 ? 9.188 41.25 10.008 1 96.94 212 GLU A C 1
ATOM 1726 O O . GLU A 1 212 ? 8.344 42.094 10.344 1 96.94 212 GLU A O 1
ATOM 1731 N N . PHE A 1 213 ? 9.344 40.781 8.875 1 96.62 213 PHE A N 1
ATOM 1732 C CA . PHE A 1 213 ? 8.32 41.062 7.875 1 96.62 213 PHE A CA 1
ATOM 1733 C C . PHE A 1 213 ? 6.941 40.656 8.359 1 96.62 213 PHE A C 1
ATOM 1735 O O . PHE A 1 213 ? 5.988 41.438 8.273 1 96.62 213 PHE A O 1
ATOM 1742 N N . ALA A 1 214 ? 6.805 39.406 8.789 1 95.5 214 ALA A N 1
ATOM 1743 C CA . ALA A 1 214 ? 5.527 38.875 9.273 1 95.5 214 ALA A CA 1
ATOM 1744 C C . ALA A 1 214 ? 4.973 39.75 10.398 1 95.5 214 ALA A C 1
ATOM 1746 O O . ALA A 1 214 ? 3.766 40 10.461 1 95.5 214 ALA A O 1
ATOM 1747 N N . GLN A 1 215 ? 5.836 40.188 11.273 1 94.25 215 GLN A N 1
ATOM 1748 C CA . GLN A 1 215 ? 5.438 41.062 12.367 1 94.25 215 GLN A CA 1
ATOM 1749 C C . GLN A 1 215 ? 4.977 42.438 11.852 1 94.25 215 GLN A C 1
ATOM 1751 O O . GLN A 1 215 ? 3.961 42.969 12.305 1 94.25 215 GLN A O 1
ATOM 1756 N N . ALA A 1 216 ? 5.723 42.875 10.961 1 95.56 216 ALA A N 1
ATOM 1757 C CA . ALA A 1 216 ? 5.406 44.188 10.414 1 95.56 216 ALA A CA 1
ATOM 1758 C C . ALA A 1 216 ? 4.055 44.188 9.703 1 95.56 216 ALA A C 1
ATOM 1760 O O . ALA A 1 216 ? 3.297 45.156 9.789 1 95.56 216 ALA A O 1
ATOM 1761 N N . GLU A 1 217 ? 3.84 43.125 9.047 1 93.56 217 GLU A N 1
ATOM 1762 C CA . GLU A 1 217 ? 2.58 43 8.32 1 93.56 217 GLU A CA 1
ATOM 1763 C C . GLU A 1 217 ? 1.473 42.469 9.219 1 93.56 217 GLU A C 1
ATOM 1765 O O . GLU A 1 217 ? 0.351 42.25 8.766 1 93.56 217 GLU A O 1
ATOM 1770 N N . ARG A 1 218 ? 1.72 42.219 10.5 1 91.19 218 ARG A N 1
ATOM 1771 C CA . ARG A 1 218 ? 0.786 41.75 11.523 1 91.19 218 ARG A CA 1
ATOM 1772 C C . ARG A 1 218 ? 0.156 40.406 11.109 1 91.19 218 ARG A C 1
ATOM 1774 O O . ARG A 1 218 ? -1.045 40.219 11.289 1 91.19 218 ARG A O 1
ATOM 1781 N N . LEU A 1 219 ? 0.953 39.5 10.508 1 93.25 219 LEU A N 1
ATOM 1782 C CA . LEU A 1 219 ? 0.496 38.188 10.102 1 93.25 219 LEU A CA 1
ATOM 1783 C C . LEU A 1 219 ? 0.445 37.219 11.297 1 93.25 219 LEU A C 1
ATOM 1785 O O . LEU A 1 219 ? -0.421 36.344 11.367 1 93.25 219 LEU A O 1
ATOM 1789 N N . ASP A 1 220 ? 1.297 37.344 12.273 1 88.06 220 ASP A N 1
ATOM 1790 C CA . ASP A 1 220 ? 1.458 36.438 13.391 1 88.06 220 ASP A CA 1
ATOM 1791 C C . ASP A 1 220 ? 0.171 36.312 14.203 1 88.06 220 ASP A C 1
ATOM 1793 O O . ASP A 1 220 ? -0.254 35.219 14.562 1 88.06 220 ASP A O 1
ATOM 1797 N N . PRO A 1 221 ? -0.444 37.469 14.453 1 91.56 221 PRO A N 1
ATOM 1798 C CA . PRO A 1 221 ? -1.691 37.375 15.219 1 91.56 221 PRO A CA 1
ATOM 1799 C C . PRO A 1 221 ? -2.842 36.812 14.383 1 91.56 221 PRO A C 1
ATOM 1801 O O . PRO A 1 221 ? -3.887 36.438 14.938 1 91.56 221 PRO A O 1
ATOM 1804 N N . LEU A 1 222 ? -2.67 36.75 13.086 1 96.25 222 LEU A N 1
ATOM 1805 C CA . LEU A 1 222 ? -3.758 36.312 12.211 1 96.25 222 LEU A CA 1
ATOM 1806 C C . LEU A 1 222 ? -3.656 34.844 11.906 1 96.25 222 LEU A C 1
ATOM 1808 O O . LEU A 1 222 ? -4.668 34.125 11.875 1 96.25 222 LEU A O 1
ATOM 1812 N N . VAL A 1 223 ? -2.49 34.312 11.625 1 97.56 223 VAL A N 1
ATOM 1813 C CA . VAL A 1 223 ? -2.277 32.906 11.391 1 97.56 223 VAL A CA 1
ATOM 1814 C C . VAL A 1 223 ? -1.981 32.188 12.719 1 97.56 223 VAL A C 1
ATOM 1816 O O . VAL A 1 223 ? -0.854 32.25 13.211 1 97.56 223 VAL A O 1
ATOM 1819 N N . LEU A 1 224 ? -2.871 31.531 13.281 1 96.19 224 LEU A N 1
ATOM 1820 C CA . LEU A 1 224 ? -2.881 31.141 14.688 1 96.19 224 LEU A CA 1
ATOM 1821 C C . LEU A 1 224 ? -2.078 29.859 14.906 1 96.19 224 LEU A C 1
ATOM 1823 O O . LEU A 1 224 ? -1.219 29.812 15.789 1 96.19 224 LEU A O 1
ATOM 1827 N N . GLY A 1 225 ? -2.406 28.734 14.312 1 97 225 GLY A N 1
ATOM 1828 C CA . GLY A 1 225 ? -1.779 27.422 14.43 1 97 225 GLY A CA 1
ATOM 1829 C C . GLY A 1 225 ? -2.383 26.391 13.492 1 97 225 GLY A C 1
ATOM 1830 O O . GLY A 1 225 ? -3.297 26.703 12.727 1 97 225 GLY A O 1
ATOM 1831 N N . VAL A 1 226 ? -1.819 25.188 13.602 1 98.56 226 VAL A N 1
ATOM 1832 C CA . VAL A 1 226 ? -2.297 24.125 12.727 1 98.56 226 VAL A CA 1
ATOM 1833 C C . VAL A 1 226 ? -3.682 23.656 13.188 1 98.56 226 VAL A C 1
ATOM 1835 O O . VAL A 1 226 ? -3.857 23.234 14.328 1 98.56 226 VAL A O 1
ATOM 1838 N N . ASP A 1 227 ? -4.574 23.812 12.273 1 98.06 227 ASP A N 1
ATOM 1839 C CA . ASP A 1 227 ? -5.965 23.422 12.484 1 98.06 227 ASP A CA 1
ATOM 1840 C C . ASP A 1 227 ? -6.16 21.938 12.234 1 98.06 227 ASP A C 1
ATOM 1842 O O . ASP A 1 227 ? -6.793 21.25 13.039 1 98.06 227 ASP A O 1
ATOM 1846 N N . HIS A 1 228 ? -5.699 21.484 11.109 1 98.69 228 HIS A N 1
ATOM 1847 C CA . HIS A 1 228 ? -5.844 20.078 10.781 1 98.69 228 HIS A CA 1
ATOM 1848 C C . HIS A 1 228 ? -4.777 19.625 9.789 1 98.69 228 HIS A C 1
ATOM 1850 O O . HIS A 1 228 ? -4.117 20.469 9.164 1 98.69 228 HIS A O 1
ATOM 1856 N N . LEU A 1 229 ? -4.535 18.344 9.781 1 98.88 229 LEU A N 1
ATOM 1857 C CA . LEU A 1 229 ? -3.672 17.625 8.859 1 98.88 229 LEU A CA 1
ATOM 1858 C C . LEU A 1 229 ? -4.477 16.625 8.031 1 98.88 229 LEU A C 1
ATOM 1860 O O . LEU A 1 229 ? -5.164 15.766 8.586 1 98.88 229 LEU A O 1
ATOM 1864 N N . ALA A 1 230 ? -4.363 16.719 6.715 1 98.75 230 ALA A N 1
ATOM 1865 C CA . ALA A 1 230 ? -5.211 15.883 5.867 1 98.75 230 ALA A CA 1
ATOM 1866 C C . ALA A 1 230 ? -4.375 14.906 5.047 1 98.75 230 ALA A C 1
ATOM 1868 O O . ALA A 1 230 ? -3.516 15.32 4.266 1 98.75 230 ALA A O 1
ATOM 1869 N N . THR A 1 231 ? -4.641 13.609 5.227 1 98.81 231 THR A N 1
ATOM 1870 C CA . THR A 1 231 ? -3.965 12.531 4.52 1 98.81 231 THR A CA 1
ATOM 1871 C C . THR A 1 231 ? -4.871 11.938 3.439 1 98.81 231 THR A C 1
ATOM 1873 O O . THR A 1 231 ? -6.07 11.758 3.662 1 98.81 231 THR A O 1
ATOM 1876 N N . ARG A 1 232 ? -4.344 11.719 2.285 1 98.44 232 ARG A N 1
ATOM 1877 C CA . ARG A 1 232 ? -5.098 11.078 1.214 1 98.44 232 ARG A CA 1
ATOM 1878 C C . ARG A 1 232 ? -4.723 9.602 1.091 1 98.44 232 ARG A C 1
ATOM 1880 O O . ARG A 1 232 ? -3.543 9.25 1.104 1 98.44 232 ARG A O 1
ATOM 1887 N N . ILE A 1 233 ? -5.742 8.742 1.024 1 98.06 233 ILE A N 1
ATOM 1888 C CA . ILE A 1 233 ? -5.562 7.293 0.991 1 98.06 233 ILE A CA 1
ATOM 1889 C C . ILE A 1 233 ? -6.5 6.676 -0.045 1 98.06 233 ILE A C 1
ATOM 1891 O O . ILE A 1 233 ? -7.23 7.395 -0.734 1 98.06 233 ILE A O 1
ATOM 1895 N N . LEU A 1 234 ? -6.43 5.352 -0.249 1 96.69 234 LEU A N 1
ATOM 1896 C CA . LEU A 1 234 ? -7.273 4.66 -1.218 1 96.69 234 LEU A CA 1
ATOM 1897 C C . LEU A 1 234 ? -8.664 4.395 -0.642 1 96.69 234 LEU A C 1
ATOM 1899 O O . LEU A 1 234 ? -8.82 4.273 0.576 1 96.69 234 LEU A O 1
ATOM 1903 N N . ALA A 1 235 ? -9.57 4.258 -1.525 1 95.94 235 ALA A N 1
ATOM 1904 C CA . ALA A 1 235 ? -10.977 4.125 -1.17 1 95.94 235 ALA A CA 1
ATOM 1905 C C . ALA A 1 235 ? -11.195 2.975 -0.192 1 95.94 235 ALA A C 1
ATOM 1907 O O . ALA A 1 235 ? -11.828 3.148 0.851 1 95.94 235 ALA A O 1
ATOM 1908 N N . GLY A 1 236 ? -10.641 1.868 -0.459 1 93.44 236 GLY A N 1
ATOM 1909 C CA . GLY A 1 236 ? -10.891 0.669 0.325 1 93.44 236 GLY A CA 1
ATOM 1910 C C . GLY A 1 236 ? -10.211 0.69 1.681 1 93.44 236 GLY A C 1
ATOM 1911 O O . GLY A 1 236 ? -10.523 -0.125 2.551 1 93.44 236 GLY A O 1
ATOM 1912 N N . GLU A 1 237 ? -9.375 1.624 1.93 1 94.5 237 GLU A N 1
ATOM 1913 C CA . GLU A 1 237 ? -8.578 1.697 3.146 1 94.5 237 GLU A CA 1
ATOM 1914 C C . GLU A 1 237 ? -9.164 2.697 4.137 1 94.5 237 GLU A C 1
ATOM 1916 O O . GLU A 1 237 ? -8.703 2.795 5.277 1 94.5 237 GLU A O 1
ATOM 1921 N N . ARG A 1 238 ? -10.133 3.412 3.705 1 97.56 238 ARG A N 1
ATOM 1922 C CA . ARG A 1 238 ? -10.633 4.57 4.438 1 97.56 238 ARG A CA 1
ATOM 1923 C C . ARG A 1 238 ? -11 4.199 5.871 1 97.56 238 ARG A C 1
ATOM 1925 O O . ARG A 1 238 ? -10.461 4.77 6.82 1 97.56 238 ARG A O 1
ATOM 1932 N N . GLU A 1 239 ? -11.836 3.209 6.051 1 98.06 239 GLU A N 1
ATOM 1933 C CA . GLU A 1 239 ? -12.336 2.875 7.383 1 98.06 239 GLU A CA 1
ATOM 1934 C C . GLU A 1 239 ? -11.242 2.229 8.234 1 98.06 239 GLU A C 1
ATOM 1936 O O . GLU A 1 239 ? -11.133 2.512 9.43 1 98.06 239 GLU A O 1
ATOM 1941 N N . ASP A 1 240 ? -10.422 1.374 7.609 1 98 240 ASP A N 1
ATOM 1942 C CA . ASP A 1 240 ? -9.328 0.741 8.344 1 98 240 ASP A CA 1
ATOM 1943 C C . ASP A 1 240 ? -8.312 1.777 8.82 1 98 240 ASP A C 1
ATOM 1945 O O . ASP A 1 240 ? -7.789 1.679 9.93 1 98 240 ASP A O 1
ATOM 1949 N N . ALA A 1 241 ? -8.039 2.748 7.977 1 98.56 241 ALA A N 1
ATOM 1950 C CA . ALA A 1 241 ? -7.09 3.799 8.344 1 98.56 241 ALA A CA 1
ATOM 1951 C C . ALA A 1 241 ? -7.586 4.59 9.547 1 98.56 241 ALA A C 1
ATOM 1953 O O . ALA A 1 241 ? -6.816 4.887 10.469 1 98.56 241 ALA A O 1
ATOM 1954 N N . ILE A 1 242 ? -8.859 4.914 9.508 1 98.81 242 ILE A N 1
ATOM 1955 C CA . ILE A 1 242 ? -9.445 5.684 10.602 1 98.81 242 ILE A CA 1
ATOM 1956 C C . ILE A 1 242 ? -9.422 4.859 11.883 1 98.81 242 ILE A C 1
ATOM 1958 O O . ILE A 1 242 ? -8.992 5.344 12.938 1 98.81 242 ILE A O 1
ATOM 1962 N N . LEU A 1 243 ? -9.844 3.615 11.797 1 98.81 243 LEU A N 1
ATOM 1963 C CA . LEU A 1 243 ? -9.906 2.758 12.977 1 98.81 243 LEU A CA 1
ATOM 1964 C C . LEU A 1 243 ? -8.508 2.521 13.547 1 98.81 243 LEU A C 1
ATOM 1966 O O . LEU A 1 243 ? -8.336 2.48 14.766 1 98.81 243 LEU A O 1
ATOM 1970 N N . GLU A 1 244 ? -7.547 2.273 12.672 1 98.75 244 GLU A N 1
ATOM 1971 C CA . GLU A 1 244 ? -6.176 2.105 13.148 1 98.75 244 GLU A CA 1
ATOM 1972 C C . GLU A 1 244 ? -5.695 3.348 13.891 1 98.75 244 GLU A C 1
ATOM 1974 O O . GLU A 1 244 ? -5.09 3.242 14.961 1 98.75 244 GLU A O 1
ATOM 1979 N N . PHE A 1 245 ? -5.996 4.504 13.352 1 98.81 245 PHE A N 1
ATOM 1980 C CA . PHE A 1 245 ? -5.633 5.762 13.992 1 98.81 245 PHE A CA 1
ATOM 1981 C C . PHE A 1 245 ? -6.297 5.891 15.352 1 98.81 245 PHE A C 1
ATOM 1983 O O . PHE A 1 245 ? -5.656 6.285 16.328 1 98.81 245 PHE A O 1
ATOM 1990 N N . LEU A 1 246 ? -7.543 5.574 15.422 1 98.75 246 LEU A N 1
ATOM 1991 C CA . LEU A 1 246 ? -8.281 5.645 16.672 1 98.75 246 LEU A CA 1
ATOM 1992 C C . LEU A 1 246 ? -7.715 4.66 17.688 1 98.75 246 LEU A C 1
ATOM 1994 O O . LEU A 1 246 ? -7.723 4.926 18.891 1 98.75 246 LEU A O 1
ATOM 1998 N N . THR A 1 247 ? -7.219 3.531 17.219 1 98.56 247 THR A N 1
ATOM 1999 C CA . THR A 1 247 ? -6.586 2.543 18.094 1 98.56 247 THR A CA 1
ATOM 2000 C C . THR A 1 247 ? -5.328 3.119 18.734 1 98.56 247 THR A C 1
ATOM 2002 O O . THR A 1 247 ? -5.047 2.846 19.906 1 98.56 247 THR A O 1
ATOM 2005 N N . MET A 1 248 ? -4.645 3.967 18.047 1 98.5 248 MET A N 1
ATOM 2006 C CA . MET A 1 248 ? -3.299 4.363 18.438 1 98.5 248 MET A CA 1
ATOM 2007 C C . MET A 1 248 ? -3.314 5.715 19.141 1 98.5 248 MET A C 1
ATOM 2009 O O . MET A 1 248 ? -2.289 6.168 19.656 1 98.5 248 MET A O 1
ATOM 2013 N N . THR A 1 249 ? -4.496 6.398 19.156 1 98.38 249 THR A N 1
ATOM 2014 C CA . THR A 1 249 ? -4.57 7.75 19.703 1 98.38 249 THR A CA 1
ATOM 2015 C C . THR A 1 249 ? -5.805 7.906 20.578 1 98.38 249 THR A C 1
ATOM 2017 O O . THR A 1 249 ? -6.629 6.992 20.672 1 98.38 249 THR A O 1
ATOM 2020 N N . HIS A 1 250 ? -5.922 9.008 21.219 1 96.19 250 HIS A N 1
ATOM 2021 C CA . HIS A 1 250 ? -7.109 9.266 22.031 1 96.19 250 HIS A CA 1
ATOM 2022 C C . HIS A 1 250 ? -8.109 10.141 21.281 1 96.19 250 HIS A C 1
ATOM 2024 O O . HIS A 1 250 ? -8.859 10.898 21.906 1 96.19 250 HIS A O 1
ATOM 2030 N N . TYR A 1 251 ? -8.062 10.188 19.984 1 98.25 251 TYR A N 1
ATOM 2031 C CA . TYR A 1 251 ? -8.977 10.906 19.109 1 98.25 251 TYR A CA 1
ATOM 2032 C C . TYR A 1 251 ? -10.305 10.172 19 1 98.25 251 TYR A C 1
ATOM 2034 O O . TYR A 1 251 ? -10.414 9.008 19.391 1 98.25 251 TYR A O 1
ATOM 2042 N N . TYR A 1 252 ? -11.312 10.867 18.578 1 98.19 252 TYR A N 1
ATOM 2043 C CA . TYR A 1 252 ? -12.594 10.273 18.219 1 98.19 252 TYR A CA 1
ATOM 2044 C C . TYR A 1 252 ? -13 10.648 16.797 1 98.19 252 TYR A C 1
ATOM 2046 O O . TYR A 1 252 ? -12.492 11.617 16.234 1 98.19 252 TYR A O 1
ATOM 2054 N N . PHE A 1 253 ? -13.828 9.836 16.234 1 98.5 253 PHE A N 1
ATOM 2055 C CA . PHE A 1 253 ? -14.375 10.117 14.914 1 98.5 253 PHE A CA 1
ATOM 2056 C C . PHE A 1 253 ? -15.453 11.188 14.984 1 98.5 253 PHE A C 1
ATOM 2058 O O . PHE A 1 253 ? -16.562 10.93 15.461 1 98.5 253 PHE A O 1
ATOM 2065 N N . TRP A 1 254 ? -15.125 12.328 14.492 1 97.81 254 TRP A N 1
ATOM 2066 C CA . TRP A 1 254 ? -16.031 13.477 14.578 1 97.81 254 TRP A CA 1
ATOM 2067 C C . TRP A 1 254 ? -17.141 13.375 13.539 1 97.81 254 TRP A C 1
ATOM 2069 O O . TRP A 1 254 ? -18.312 13.633 13.844 1 97.81 254 TRP A O 1
ATOM 2079 N N . GLY A 1 255 ? -16.734 13.062 12.344 1 97.31 255 GLY A N 1
ATOM 2080 C CA . GLY A 1 255 ? -17.719 12.93 11.281 1 97.31 255 GLY A CA 1
ATOM 2081 C C . GLY A 1 255 ? -17.109 12.844 9.906 1 97.31 255 GLY A C 1
ATOM 2082 O O . GLY A 1 255 ? -15.883 12.773 9.773 1 97.31 255 GLY A O 1
ATOM 2083 N N . ALA A 1 256 ? -17.938 12.734 8.852 1 97 256 ALA A N 1
ATOM 2084 C CA . ALA A 1 256 ? -17.469 12.594 7.477 1 97 256 ALA A CA 1
ATOM 2085 C C . ALA A 1 256 ? -18.469 13.164 6.484 1 97 256 ALA A C 1
ATOM 2087 O O . ALA A 1 256 ? -19.688 13.062 6.695 1 97 256 ALA A O 1
ATOM 2088 N N . TYR A 1 257 ? -17.984 13.75 5.465 1 96.31 257 TYR A N 1
ATOM 2089 C CA . TYR A 1 257 ? -18.797 14.32 4.402 1 96.31 257 TYR A CA 1
ATOM 2090 C C . TYR A 1 257 ? -18.5 13.648 3.066 1 96.31 257 TYR A C 1
ATOM 2092 O O . TYR A 1 257 ? -17.344 13.359 2.752 1 96.31 257 TYR A O 1
ATOM 2100 N N . ASN A 1 258 ? -19.562 13.43 2.332 1 95.94 258 ASN A N 1
ATOM 2101 C CA . ASN A 1 258 ? -19.453 12.906 0.974 1 95.94 258 ASN A CA 1
ATOM 2102 C C . ASN A 1 258 ? -19.344 14.031 -0.052 1 95.94 258 ASN A C 1
ATOM 2104 O O . ASN A 1 258 ? -20.203 14.914 -0.095 1 95.94 258 ASN A O 1
ATOM 2108 N N . ILE A 1 259 ? -18.328 14.062 -0.788 1 95.69 259 ILE A N 1
ATOM 2109 C CA . ILE A 1 259 ? -18.188 14.953 -1.938 1 95.69 259 ILE A CA 1
ATOM 2110 C C . ILE A 1 259 ? -18.406 14.164 -3.227 1 95.69 259 ILE A C 1
ATOM 2112 O O . ILE A 1 259 ? -17.469 13.891 -3.965 1 95.69 259 ILE A O 1
ATOM 2116 N N . ALA A 1 260 ? -19.609 13.891 -3.541 1 94.56 260 ALA A N 1
ATOM 2117 C CA . ALA A 1 260 ? -20.016 12.93 -4.562 1 94.56 260 ALA A CA 1
ATOM 2118 C C . ALA A 1 260 ? -19.469 13.32 -5.934 1 94.56 260 ALA A C 1
ATOM 2120 O O . ALA A 1 260 ? -19 12.469 -6.688 1 94.56 260 ALA A O 1
ATOM 2121 N N . GLU A 1 261 ? -19.469 14.609 -6.23 1 94.44 261 GLU A N 1
ATOM 2122 C CA . GLU A 1 261 ? -19.109 15.086 -7.562 1 94.44 261 GLU A CA 1
ATOM 2123 C C . GLU A 1 261 ? -17.609 14.898 -7.832 1 94.44 261 GLU A C 1
ATOM 2125 O O . GLU A 1 261 ? -17.172 15 -8.977 1 94.44 261 GLU A O 1
ATOM 2130 N N . MET A 1 262 ? -16.875 14.594 -6.766 1 94.94 262 MET A N 1
ATOM 2131 C CA . MET A 1 262 ? -15.438 14.391 -6.91 1 94.94 262 MET A CA 1
ATOM 2132 C C . MET A 1 262 ? -15.062 12.945 -6.59 1 94.94 262 MET A C 1
ATOM 2134 O O . MET A 1 262 ? -13.883 12.633 -6.41 1 94.94 262 MET A O 1
ATOM 2138 N N . ASN A 1 263 ? -16.078 12.055 -6.461 1 96.5 263 ASN A N 1
ATOM 2139 C CA . ASN A 1 263 ? -15.844 10.688 -6.008 1 96.5 263 ASN A CA 1
ATOM 2140 C C . ASN A 1 263 ? -14.953 10.656 -4.766 1 96.5 263 ASN A C 1
ATOM 2142 O O . ASN A 1 263 ? -13.945 9.953 -4.742 1 96.5 263 ASN A O 1
ATOM 2146 N N . SER A 1 264 ? -15.32 11.43 -3.816 1 96.62 264 SER A N 1
ATOM 2147 C CA . SER A 1 264 ? -14.438 11.586 -2.662 1 96.62 264 SER A CA 1
ATOM 2148 C C . SER A 1 264 ? -15.242 11.766 -1.376 1 96.62 264 SER A C 1
ATOM 2150 O O . SER A 1 264 ? -16.438 12.062 -1.42 1 96.62 264 SER A O 1
ATOM 2152 N N . SER A 1 265 ? -14.633 11.453 -0.317 1 97.44 265 SER A N 1
ATOM 2153 C CA . SER A 1 265 ? -15.156 11.773 1.006 1 97.44 265 SER A CA 1
ATOM 2154 C C . SER A 1 265 ? -14.055 12.297 1.923 1 97.44 265 SER A C 1
ATOM 2156 O O . SER A 1 265 ? -12.883 11.969 1.735 1 97.44 265 SER A O 1
ATOM 2158 N N . THR A 1 266 ? -14.391 13.094 2.811 1 97.38 266 THR A N 1
ATOM 2159 C CA . THR A 1 266 ? -13.5 13.641 3.824 1 97.38 266 THR A CA 1
ATOM 2160 C C . THR A 1 266 ? -13.938 13.211 5.223 1 97.38 266 THR A C 1
ATOM 2162 O O . THR A 1 266 ? -15.102 13.375 5.586 1 97.38 266 THR A O 1
ATOM 2165 N N . ASN A 1 267 ? -13.055 12.648 6 1 98.44 267 ASN A N 1
ATOM 2166 C CA . ASN A 1 267 ? -13.305 12.062 7.312 1 98.44 267 ASN A CA 1
ATOM 2167 C C . ASN A 1 267 ? -12.469 12.734 8.398 1 98.44 267 ASN A C 1
ATOM 2169 O O . ASN A 1 267 ? -11.242 12.742 8.328 1 98.44 267 ASN A O 1
ATOM 2173 N N . VAL A 1 268 ? -13.172 13.227 9.398 1 98.31 268 VAL A N 1
ATOM 2174 C CA . VAL A 1 268 ? -12.516 14.086 10.383 1 98.31 268 VAL A CA 1
ATOM 2175 C C . VAL A 1 268 ? -12.438 13.359 11.727 1 98.31 268 VAL A C 1
ATOM 2177 O O . VAL A 1 268 ? -13.445 12.844 12.219 1 98.31 268 VAL A O 1
ATOM 2180 N N . ASN A 1 269 ? -11.258 13.289 12.305 1 98.69 269 ASN A N 1
ATOM 2181 C CA . ASN A 1 269 ? -11 12.828 13.664 1 98.69 269 ASN A CA 1
ATOM 2182 C C . ASN A 1 269 ? -10.43 13.938 14.531 1 98.69 269 ASN A C 1
ATOM 2184 O O . ASN A 1 269 ? -9.508 14.648 14.125 1 98.69 269 ASN A O 1
ATOM 2188 N N . ARG A 1 270 ? -11.008 14.102 15.703 1 97.81 270 ARG A N 1
ATOM 2189 C CA . ARG A 1 270 ? -10.602 15.195 16.578 1 97.81 270 ARG A CA 1
ATOM 2190 C C . ARG A 1 270 ? -10.227 14.688 17.969 1 97.81 270 ARG A C 1
ATOM 2192 O O . ARG A 1 270 ? -10.578 13.57 18.328 1 97.81 270 ARG A O 1
ATOM 2199 N N . ASN A 1 271 ? -9.414 15.477 18.625 1 97.31 271 ASN A N 1
ATOM 2200 C CA . ASN A 1 271 ? -9.125 15.227 20.031 1 97.31 271 ASN A CA 1
ATOM 2201 C C . ASN A 1 271 ? -10.203 15.797 20.938 1 97.31 271 ASN A C 1
ATOM 2203 O O . ASN A 1 271 ? -10.359 17.016 21.031 1 97.31 271 ASN A O 1
ATOM 2207 N N . GLY A 1 272 ? -10.922 14.953 21.641 1 94.69 272 GLY A N 1
ATOM 2208 C CA . GLY A 1 272 ? -12.047 15.375 22.453 1 94.69 272 GLY A CA 1
ATOM 2209 C C . GLY A 1 272 ? -11.625 15.984 23.781 1 94.69 272 GLY A C 1
ATOM 2210 O O . GLY A 1 272 ? -12.469 16.438 24.547 1 94.69 272 GLY A O 1
ATOM 2211 N N . HIS A 1 273 ? -10.383 16.094 24.016 1 93.88 273 HIS A N 1
ATOM 2212 C CA . HIS A 1 273 ? -9.883 16.562 25.297 1 93.88 273 HIS A CA 1
ATOM 2213 C C . HIS A 1 273 ? -9.328 17.969 25.203 1 93.88 273 HIS A C 1
ATOM 2215 O O . HIS A 1 273 ? -8.805 18.516 26.172 1 93.88 273 HIS A O 1
ATOM 2221 N N . VAL A 1 274 ? -9.398 18.531 24.047 1 94.69 274 VAL A N 1
ATOM 2222 C CA . VAL A 1 274 ? -8.93 19.906 23.891 1 94.69 274 VAL A CA 1
ATOM 2223 C C . VAL A 1 274 ? -10.094 20.797 23.453 1 94.69 274 VAL A C 1
ATOM 2225 O O . VAL A 1 274 ? -11.031 20.328 22.797 1 94.69 274 VAL A O 1
ATOM 2228 N N . GLU A 1 275 ? -10.039 22.031 23.797 1 90.75 275 GLU A N 1
ATOM 2229 C CA . GLU A 1 275 ? -11.055 23.016 23.391 1 90.75 275 GLU A CA 1
ATOM 2230 C C . GLU A 1 275 ? -10.711 23.641 22.047 1 90.75 275 GLU A C 1
ATOM 2232 O O . GLU A 1 275 ? -11.594 24.156 21.359 1 90.75 275 GLU A O 1
ATOM 2237 N N . ASP A 1 276 ? -9.469 23.609 21.766 1 94 276 ASP A N 1
ATOM 2238 C CA . ASP A 1 276 ? -8.93 24.203 20.547 1 94 276 ASP A CA 1
ATOM 2239 C C . ASP A 1 276 ? -8.109 23.188 19.75 1 94 276 ASP A C 1
ATOM 2241 O O . ASP A 1 276 ? -7.062 22.734 20.219 1 94 276 ASP A O 1
ATOM 2245 N N . ASP A 1 277 ? -8.523 22.938 18.516 1 96 277 ASP A N 1
ATOM 2246 C CA . ASP A 1 277 ? -7.867 21.938 17.688 1 96 277 ASP A CA 1
ATOM 2247 C C . ASP A 1 277 ? -6.391 22.266 17.484 1 96 277 ASP A C 1
ATOM 2249 O O . ASP A 1 277 ? -5.582 21.375 17.203 1 96 277 ASP A O 1
ATOM 2253 N N . LYS A 1 278 ? -6.016 23.516 17.625 1 97.31 278 LYS A N 1
ATOM 2254 C CA . LYS A 1 278 ? -4.617 23.891 17.406 1 97.31 278 LYS A CA 1
ATOM 2255 C C . LYS A 1 278 ? -3.719 23.281 18.484 1 97.31 278 LYS A C 1
ATOM 2257 O O . LYS A 1 278 ? -2.5 23.203 18.312 1 97.31 278 LYS A O 1
ATOM 2262 N N . GLN A 1 279 ? -4.281 22.906 19.625 1 97.56 279 GLN A N 1
ATOM 2263 C CA . GLN A 1 279 ? -3.525 22.25 20.688 1 97.56 279 GLN A CA 1
ATOM 2264 C C . GLN A 1 279 ? -3.23 20.797 20.328 1 97.56 279 GLN A C 1
ATOM 2266 O O . GLN A 1 279 ? -2.271 20.203 20.828 1 97.56 279 GLN A O 1
ATOM 2271 N N . SER A 1 280 ? -4.059 20.219 19.594 1 98.25 280 SER A N 1
ATOM 2272 C CA . SER A 1 280 ? -3.949 18.875 19.031 1 98.25 280 SER A CA 1
ATOM 2273 C C . SER A 1 280 ? -4.727 18.766 17.719 1 98.25 280 SER A C 1
ATOM 2275 O O . SER A 1 280 ? -5.871 18.312 17.719 1 98.25 280 SER A O 1
ATOM 2277 N N . PRO A 1 281 ? -4.086 19.078 16.641 1 98.69 281 PRO A N 1
ATOM 2278 C CA . PRO A 1 281 ? -4.766 19.281 15.359 1 98.69 281 PRO A CA 1
ATOM 2279 C C . PRO A 1 281 ? -5.602 18.078 14.938 1 98.69 281 PRO A C 1
ATOM 2281 O O . PRO A 1 281 ? -5.199 16.938 15.164 1 98.69 281 PRO A O 1
ATOM 2284 N N . ALA A 1 282 ? -6.734 18.391 14.297 1 98.62 282 ALA A N 1
ATOM 2285 C CA . ALA A 1 282 ? -7.586 17.328 13.75 1 98.62 282 ALA A CA 1
ATOM 2286 C C . ALA A 1 282 ? -6.859 16.547 12.664 1 98.62 282 ALA A C 1
ATOM 2288 O O . ALA A 1 282 ? -6.004 17.094 11.961 1 98.62 282 ALA A O 1
ATOM 2289 N N . LYS A 1 283 ? -7.172 15.273 12.609 1 98.81 283 LYS A N 1
ATOM 2290 C CA . LYS A 1 283 ? -6.652 14.414 11.555 1 98.81 283 LYS A CA 1
ATOM 2291 C C . LYS A 1 283 ? -7.738 14.078 10.531 1 98.81 283 LYS A C 1
ATOM 2293 O O . LYS A 1 283 ? -8.75 13.461 10.875 1 98.81 283 LYS A O 1
ATOM 2298 N N . VAL A 1 284 ? -7.496 14.469 9.32 1 98.75 284 VAL A N 1
ATOM 2299 C CA . VAL A 1 284 ? -8.469 14.273 8.25 1 98.75 284 VAL A CA 1
ATOM 2300 C C . VAL A 1 284 ? -7.961 13.227 7.27 1 98.75 284 VAL A C 1
ATOM 2302 O O . VAL A 1 284 ? -6.789 13.242 6.887 1 98.75 284 VAL A O 1
ATOM 2305 N N . PHE A 1 285 ? -8.82 12.258 6.949 1 98.62 285 PHE A N 1
ATOM 2306 C CA . PHE A 1 285 ? -8.539 11.273 5.906 1 98.62 285 PHE A CA 1
ATOM 2307 C C . PHE A 1 285 ? -9.492 11.453 4.727 1 98.62 285 PHE A C 1
ATOM 2309 O O . PHE A 1 285 ? -10.711 11.445 4.898 1 98.62 285 PHE A O 1
ATOM 2316 N N . THR A 1 286 ? -8.93 11.68 3.566 1 98.19 286 THR A N 1
ATOM 2317 C CA . THR A 1 286 ? -9.727 11.797 2.348 1 98.19 286 THR A CA 1
ATOM 2318 C C . THR A 1 286 ? -9.492 10.594 1.438 1 98.19 286 THR A C 1
ATOM 2320 O O . THR A 1 286 ? -8.352 10.148 1.271 1 98.19 286 THR A O 1
ATOM 2323 N N . ALA A 1 287 ? -10.57 10.039 0.91 1 97.94 287 ALA A N 1
ATOM 2324 C CA . ALA A 1 287 ? -10.523 8.859 0.046 1 97.94 287 ALA A CA 1
ATOM 2325 C C . ALA A 1 287 ? -11.641 8.898 -0.994 1 97.94 287 ALA A C 1
ATOM 2327 O O . ALA A 1 287 ? -12.695 9.492 -0.762 1 97.94 287 ALA A O 1
ATOM 2328 N N . ASN A 1 288 ? -11.375 8.289 -2.119 1 97.5 288 ASN A N 1
ATOM 2329 C CA . ASN A 1 288 ? -12.453 8.078 -3.076 1 97.5 288 ASN A CA 1
ATOM 2330 C C . ASN A 1 288 ? -13.594 7.27 -2.467 1 97.5 288 ASN A C 1
ATOM 2332 O O . ASN A 1 288 ? -13.367 6.453 -1.571 1 97.5 288 ASN A O 1
ATOM 2336 N N . ASN A 1 289 ? -14.758 7.539 -2.965 1 97.06 289 ASN A N 1
ATOM 2337 C CA . ASN A 1 289 ? -15.883 6.688 -2.604 1 97.06 289 ASN A CA 1
ATOM 2338 C C . ASN A 1 289 ? -15.797 5.324 -3.283 1 97.06 289 ASN A C 1
ATOM 2340 O O . ASN A 1 289 ? -16.219 4.316 -2.713 1 97.06 289 ASN A O 1
ATOM 2344 N N . THR A 1 290 ? -15.289 5.312 -4.469 1 96.81 290 THR A N 1
ATOM 2345 C CA . THR A 1 290 ? -15.039 4.078 -5.203 1 96.81 290 THR A CA 1
ATOM 2346 C C . THR A 1 290 ? -13.648 4.09 -5.832 1 96.81 290 THR A C 1
ATOM 2348 O O . THR A 1 290 ? -13.133 5.152 -6.188 1 96.81 290 THR A O 1
ATOM 2351 N N . PRO A 1 291 ? -13.055 2.91 -5.953 1 96.81 291 PRO A N 1
ATOM 2352 C CA . PRO A 1 291 ? -11.734 2.873 -6.59 1 96.81 291 PRO A CA 1
ATOM 2353 C C . PRO A 1 291 ? -11.758 3.352 -8.039 1 96.81 291 PRO A C 1
ATOM 2355 O O . PRO A 1 291 ? -12.812 3.338 -8.68 1 96.81 291 PRO A O 1
ATOM 2358 N N . SER A 1 292 ? -10.648 3.738 -8.57 1 95 292 SER A N 1
ATOM 2359 C CA . SER A 1 292 ? -10.5 4.375 -9.875 1 95 292 SER A CA 1
ATOM 2360 C C . SER A 1 292 ? -11.148 3.535 -10.969 1 95 292 SER A C 1
ATOM 2362 O O . SER A 1 292 ? -11.891 4.059 -11.805 1 95 292 SER A O 1
ATOM 2364 N N . PHE A 1 293 ? -10.883 2.236 -10.992 1 95.75 293 PHE A N 1
ATOM 2365 C CA . PHE A 1 293 ? -11.383 1.403 -12.086 1 95.75 293 PHE A CA 1
ATOM 2366 C C . PHE A 1 293 ? -12.898 1.263 -12 1 95.75 293 PHE A C 1
ATOM 2368 O O . PHE A 1 293 ? -13.57 1.155 -13.031 1 95.75 293 PHE A O 1
ATOM 2375 N N . ILE A 1 294 ? -13.508 1.3 -10.836 1 97.56 294 ILE A N 1
ATOM 2376 C CA . ILE A 1 294 ? -14.961 1.286 -10.695 1 97.56 294 ILE A CA 1
ATOM 2377 C C . ILE A 1 294 ? -15.523 2.658 -11.047 1 97.56 294 ILE A C 1
ATOM 2379 O O . ILE A 1 294 ? -16.578 2.756 -11.688 1 97.56 294 ILE A O 1
ATOM 2383 N N . ASN A 1 295 ? -14.797 3.723 -10.586 1 96.75 295 ASN A N 1
ATOM 2384 C CA . ASN A 1 295 ? -15.211 5.086 -10.906 1 96.75 295 ASN A CA 1
ATOM 2385 C C . ASN A 1 295 ? -15.328 5.301 -12.414 1 96.75 295 ASN A C 1
ATOM 2387 O O . ASN A 1 295 ? -16.062 6.191 -12.859 1 96.75 295 ASN A O 1
ATOM 2391 N N . SER A 1 296 ? -14.664 4.547 -13.188 1 96.12 296 SER A N 1
ATOM 2392 C CA . SER A 1 296 ? -14.695 4.684 -14.633 1 96.12 296 SER A CA 1
ATOM 2393 C C . SER A 1 296 ? -16.094 4.395 -15.188 1 96.12 296 SER A C 1
ATOM 2395 O O . SER A 1 296 ? -16.391 4.734 -16.328 1 96.12 296 SER A O 1
ATOM 2397 N N . PHE A 1 297 ? -16.984 3.717 -14.461 1 97.25 297 PHE A N 1
ATOM 2398 C CA . PHE A 1 297 ? -18.375 3.531 -14.883 1 97.25 297 PHE A CA 1
ATOM 2399 C C . PHE A 1 297 ? -19.109 4.867 -14.922 1 97.25 297 PHE A C 1
ATOM 2401 O O . PHE A 1 297 ? -19.938 5.09 -15.805 1 97.25 297 PHE A O 1
ATOM 2408 N N . GLU A 1 298 ? -18.781 5.754 -13.984 1 95.62 298 GLU A N 1
ATOM 2409 C CA . GLU A 1 298 ? -19.438 7.051 -13.883 1 95.62 298 GLU A CA 1
ATOM 2410 C C . GLU A 1 298 ? -18.578 8.156 -14.484 1 95.62 298 GLU A C 1
ATOM 2412 O O . GLU A 1 298 ? -19.109 9.148 -15.008 1 95.62 298 GLU A O 1
ATOM 2417 N N . GLY A 1 299 ? -17.266 7.996 -14.336 1 94.69 299 GLY A N 1
ATOM 2418 C CA . GLY A 1 299 ? -16.344 8.953 -14.922 1 94.69 299 GLY A CA 1
ATOM 2419 C C . GLY A 1 299 ? -16.281 10.258 -14.156 1 94.69 299 GLY A C 1
ATOM 2420 O O . GLY A 1 299 ? -16.141 11.328 -14.758 1 94.69 299 GLY A O 1
ATOM 2421 N N . LEU A 1 300 ? -16.469 10.203 -12.906 1 95.12 300 LEU A N 1
ATOM 2422 C CA . LEU A 1 300 ? -16.359 11.406 -12.086 1 95.12 300 LEU A CA 1
ATOM 2423 C C . LEU A 1 300 ? -14.898 11.805 -11.906 1 95.12 300 LEU A C 1
ATOM 2425 O O . LEU A 1 300 ? -14 10.961 -11.969 1 95.12 300 LEU A O 1
ATOM 2429 N N . PRO A 1 301 ? -14.672 13.141 -11.672 1 93.75 301 PRO A N 1
ATOM 2430 C CA . PRO A 1 301 ? -13.328 13.516 -11.242 1 93.75 301 PRO A CA 1
ATOM 2431 C C . PRO A 1 301 ? -12.891 12.789 -9.969 1 93.75 301 PRO A C 1
ATOM 2433 O O . PRO A 1 301 ? -13.719 12.516 -9.102 1 93.75 301 PRO A O 1
ATOM 2436 N N . MET A 1 302 ? -11.633 12.492 -9.891 1 93.69 302 MET A N 1
ATOM 2437 C CA . MET A 1 302 ? -11.133 11.789 -8.711 1 93.69 302 MET A CA 1
ATOM 2438 C C . MET A 1 302 ? -9.758 12.312 -8.312 1 93.69 302 MET A C 1
ATOM 2440 O O . MET A 1 302 ? -8.82 11.523 -8.141 1 93.69 302 MET A O 1
ATOM 2444 N N . PRO A 1 303 ? -9.664 13.578 -8 1 94.31 303 PRO A N 1
ATOM 2445 C CA . PRO A 1 303 ? -8.359 14.156 -7.656 1 94.31 303 PRO A CA 1
ATOM 2446 C C . PRO A 1 303 ? -7.699 13.445 -6.477 1 94.31 303 PRO A C 1
ATOM 2448 O O . PRO A 1 303 ? -6.469 13.352 -6.418 1 94.31 303 PRO A O 1
ATOM 2451 N N . THR A 1 304 ? -8.469 12.938 -5.555 1 95.62 304 THR A N 1
ATOM 2452 C CA . THR A 1 304 ? -7.914 12.289 -4.371 1 95.62 304 THR A CA 1
ATOM 2453 C C . THR A 1 304 ? -7.102 11.055 -4.762 1 95.62 304 THR A C 1
ATOM 2455 O O . THR A 1 304 ? -5.93 10.938 -4.395 1 95.62 304 THR A O 1
ATOM 2458 N N . GLU A 1 305 ? -7.695 10.156 -5.504 1 94.5 305 GLU A N 1
ATOM 2459 C CA . GLU A 1 305 ? -6.969 8.938 -5.871 1 94.5 305 GLU A CA 1
ATOM 2460 C C . GLU A 1 305 ? -5.891 9.234 -6.906 1 94.5 305 GLU A C 1
ATOM 2462 O O . GLU A 1 305 ? -4.844 8.586 -6.922 1 94.5 305 GLU A O 1
ATOM 2467 N N . ASP A 1 306 ? -6.105 10.195 -7.793 1 93.12 306 ASP A N 1
ATOM 2468 C CA . ASP A 1 306 ? -5.047 10.602 -8.711 1 93.12 306 ASP A CA 1
ATOM 2469 C C . ASP A 1 306 ? -3.793 11.023 -7.949 1 93.12 306 ASP A C 1
ATOM 2471 O O . ASP A 1 306 ? -2.68 10.641 -8.312 1 93.12 306 ASP A O 1
ATOM 2475 N N . PHE A 1 307 ? -4.016 11.82 -6.922 1 95.25 307 PHE A N 1
ATOM 2476 C CA . PHE A 1 307 ? -2.9 12.219 -6.066 1 95.25 307 PHE A CA 1
ATOM 2477 C C . PHE A 1 307 ? -2.195 11 -5.492 1 95.25 307 PHE A C 1
ATOM 2479 O O . PHE A 1 307 ? -0.966 10.906 -5.543 1 95.25 307 PHE A O 1
ATOM 2486 N N . VAL A 1 308 ? -2.924 10.023 -4.977 1 95.62 308 VAL A N 1
ATOM 2487 C CA . VAL A 1 308 ? -2.35 8.852 -4.328 1 95.62 308 VAL A CA 1
ATOM 2488 C C . VAL A 1 308 ? -1.588 8.008 -5.352 1 95.62 308 VAL A C 1
ATOM 2490 O O . VAL A 1 308 ? -0.516 7.48 -5.055 1 95.62 308 VAL A O 1
ATOM 2493 N N . ARG A 1 309 ? -2.086 7.898 -6.5 1 91.81 309 ARG A N 1
ATOM 2494 C CA . ARG A 1 309 ? -1.466 7.094 -7.547 1 91.81 309 ARG A CA 1
ATOM 2495 C C . ARG A 1 309 ? -0.156 7.723 -8.016 1 91.81 309 ARG A C 1
ATOM 2497 O O . ARG A 1 309 ? 0.746 7.02 -8.477 1 91.81 309 ARG A O 1
ATOM 2504 N N . ASN A 1 310 ? 0.008 9.008 -7.82 1 91.75 310 ASN A N 1
ATOM 2505 C CA . ASN A 1 310 ? 1.179 9.727 -8.32 1 91.75 310 ASN A CA 1
ATOM 2506 C C . ASN A 1 310 ? 2.207 9.961 -7.223 1 91.75 310 ASN A C 1
ATOM 2508 O O . ASN A 1 310 ? 3.408 10.023 -7.488 1 91.75 310 ASN A O 1
ATOM 2512 N N . TYR A 1 311 ? 1.718 10.102 -5.988 1 95.12 311 TYR A N 1
ATOM 2513 C CA . TYR A 1 311 ? 2.611 10.5 -4.902 1 95.12 311 TYR A CA 1
ATOM 2514 C C . TYR A 1 311 ? 2.662 9.43 -3.82 1 95.12 311 TYR A C 1
ATOM 2516 O O . TYR A 1 311 ? 3.533 9.461 -2.949 1 95.12 311 TYR A O 1
ATOM 2524 N N . GLY A 1 312 ? 1.755 8.43 -3.916 1 95.56 312 GLY A N 1
ATOM 2525 C CA . GLY A 1 312 ? 1.584 7.492 -2.816 1 95.56 312 GLY A CA 1
ATOM 2526 C C . GLY A 1 312 ? 0.713 8.031 -1.7 1 95.56 312 GLY A C 1
ATOM 2527 O O . GLY A 1 312 ? 0.52 9.25 -1.592 1 95.56 312 GLY A O 1
ATOM 2528 N N . ARG A 1 313 ? 0.127 7.148 -0.904 1 97.38 313 ARG A N 1
ATOM 2529 C CA . ARG A 1 313 ? -0.57 7.586 0.301 1 97.38 313 ARG A CA 1
ATOM 2530 C C . ARG A 1 313 ? 0.326 8.469 1.161 1 97.38 313 ARG A C 1
ATOM 2532 O O . ARG A 1 313 ? 1.452 8.094 1.488 1 97.38 313 ARG A O 1
ATOM 2539 N N . ARG A 1 314 ? -0.189 9.617 1.499 1 98.19 314 ARG A N 1
ATOM 2540 C CA . ARG A 1 314 ? 0.602 10.555 2.289 1 98.19 314 ARG A CA 1
ATOM 2541 C C . ARG A 1 314 ? -0.239 11.75 2.721 1 98.19 314 ARG A C 1
ATOM 2543 O O . ARG A 1 314 ? -1.365 11.922 2.252 1 98.19 314 ARG A O 1
ATOM 2550 N N . LEU A 1 315 ? 0.304 12.531 3.635 1 98.81 315 LEU A N 1
ATOM 2551 C CA . LEU A 1 315 ? -0.318 13.812 3.943 1 98.81 315 LEU A CA 1
ATOM 2552 C C . LEU A 1 315 ? -0.351 14.711 2.711 1 98.81 315 LEU A C 1
ATOM 2554 O O . LEU A 1 315 ? 0.645 14.82 1.992 1 98.81 315 LEU A O 1
ATOM 2558 N N . HIS A 1 316 ? -1.478 15.258 2.473 1 98.56 316 HIS A N 1
ATOM 2559 C CA . HIS A 1 316 ? -1.691 16.125 1.32 1 98.56 316 HIS A CA 1
ATOM 2560 C C . HIS A 1 316 ? -1.477 17.594 1.687 1 98.56 316 HIS A C 1
ATOM 2562 O O . HIS A 1 316 ? -0.784 18.312 0.971 1 98.56 316 HIS A O 1
ATOM 2568 N N . HIS A 1 317 ? -2.066 17.984 2.867 1 98.5 317 HIS A N 1
ATOM 2569 C CA . HIS A 1 317 ? -1.915 19.375 3.236 1 98.5 317 HIS A CA 1
ATOM 2570 C C . HIS A 1 317 ? -1.98 19.562 4.75 1 98.5 317 HIS A C 1
ATOM 2572 O O . HIS A 1 317 ? -2.488 18.688 5.461 1 98.5 317 HIS A O 1
ATOM 2578 N N . MET A 1 318 ? -1.415 20.609 5.18 1 98.62 318 MET A N 1
ATOM 2579 C CA . MET A 1 318 ? -1.512 21.172 6.527 1 98.62 318 MET A CA 1
ATOM 2580 C C . MET A 1 318 ? -2.289 22.469 6.523 1 98.62 318 MET A C 1
ATOM 2582 O O . MET A 1 318 ? -1.979 23.391 5.75 1 98.62 318 MET A O 1
ATOM 2586 N N . ALA A 1 319 ? -3.242 22.578 7.383 1 98.56 319 ALA A N 1
ATOM 2587 C CA . ALA A 1 319 ? -4.098 23.766 7.387 1 98.56 319 ALA A CA 1
ATOM 2588 C C . ALA A 1 319 ? -3.834 24.625 8.617 1 98.56 319 ALA A C 1
ATOM 2590 O O . ALA A 1 319 ? -3.797 24.109 9.742 1 98.56 319 ALA A O 1
ATOM 2591 N N . TYR A 1 320 ? -3.721 25.906 8.375 1 98.31 320 TYR A N 1
ATOM 2592 C CA . TYR A 1 320 ? -3.652 26.875 9.461 1 98.31 320 TYR A CA 1
ATOM 2593 C C . TYR A 1 320 ? -4.992 27.578 9.656 1 98.31 320 TYR A C 1
ATOM 2595 O O . TYR A 1 320 ? -5.637 27.984 8.68 1 98.31 320 TYR A O 1
ATOM 2603 N N . GLU A 1 321 ? -5.352 27.688 10.852 1 97.44 321 GLU A N 1
ATOM 2604 C CA . GLU A 1 321 ? -6.504 28.531 11.148 1 97.44 321 GLU A CA 1
ATOM 2605 C C . GLU A 1 321 ? -6.133 30.016 11.117 1 97.44 321 GLU A C 1
ATOM 2607 O O . GLU A 1 321 ? -5.098 30.422 11.648 1 97.44 321 GLU A O 1
ATOM 2612 N N . VAL A 1 322 ? -6.988 30.781 10.477 1 97.25 322 VAL A N 1
ATOM 2613 C CA . VAL A 1 322 ? -6.848 32.25 10.469 1 97.25 322 VAL A CA 1
ATOM 2614 C C . VAL A 1 322 ? -7.879 32.875 11.406 1 97.25 322 VAL A C 1
ATOM 2616 O O . VAL A 1 322 ? -9.039 32.469 11.422 1 97.25 322 VAL A O 1
ATOM 2619 N N . GLN A 1 323 ? -7.484 33.812 12.141 1 95.69 323 GLN A N 1
ATOM 2620 C CA . GLN A 1 323 ? -8.359 34.5 13.094 1 95.69 323 GLN A CA 1
ATOM 2621 C C . GLN A 1 323 ? -9.586 35.062 12.391 1 95.69 323 GLN A C 1
ATOM 2623 O O . GLN A 1 323 ? -9.461 35.75 11.375 1 95.69 323 GLN A O 1
ATOM 2628 N N . ASP A 1 324 ? -10.703 34.812 12.953 1 93.88 324 ASP A N 1
ATOM 2629 C CA . ASP A 1 324 ? -11.938 35.375 12.414 1 93.88 324 ASP A CA 1
ATOM 2630 C C . ASP A 1 324 ? -11.977 36.875 12.602 1 93.88 324 ASP A C 1
ATOM 2632 O O . ASP A 1 324 ? -11.664 37.406 13.68 1 93.88 324 ASP A O 1
ATOM 2636 N N . GLY A 1 325 ? -12.367 37.562 11.539 1 92.12 325 GLY A N 1
ATOM 2637 C CA . GLY A 1 325 ? -12.555 39 11.656 1 92.12 325 GLY A CA 1
ATOM 2638 C C . GLY A 1 325 ? -12.281 39.75 10.359 1 92.12 325 GLY A C 1
ATOM 2639 O O . GLY A 1 325 ? -11.969 39.125 9.344 1 92.12 325 GLY A O 1
ATOM 2640 N N . ASP A 1 326 ? -12.602 41 10.445 1 89.69 326 ASP A N 1
ATOM 2641 C CA . ASP A 1 326 ? -12.328 41.906 9.32 1 89.69 326 ASP A CA 1
ATOM 2642 C C . ASP A 1 326 ? -11.008 42.625 9.516 1 89.69 326 ASP A C 1
ATOM 2644 O O . ASP A 1 326 ? -10.672 43.031 10.633 1 89.69 326 ASP A O 1
ATOM 2648 N N . HIS A 1 327 ? -10.328 42.688 8.445 1 82.69 327 HIS A N 1
ATOM 2649 C CA . HIS A 1 327 ? -9.109 43.5 8.477 1 82.69 327 HIS A CA 1
ATOM 2650 C C . HIS A 1 327 ? -9.406 44.969 8.227 1 82.69 327 HIS A C 1
ATOM 2652 O O . HIS A 1 327 ? -10.516 45.312 7.824 1 82.69 327 HIS A O 1
ATOM 2658 N N . ARG A 1 328 ? -8.539 45.906 8.5 1 78.06 328 ARG A N 1
ATOM 2659 C CA . ARG A 1 328 ? -8.742 47.344 8.508 1 78.06 328 ARG A CA 1
ATOM 2660 C C . ARG A 1 328 ? -9.398 47.812 7.211 1 78.06 328 ARG A C 1
ATOM 2662 O O . ARG A 1 328 ? -10.242 48.719 7.227 1 78.06 328 ARG A O 1
ATOM 2669 N N . GLY A 1 329 ? -9.25 47.219 6.164 1 78.44 329 GLY A N 1
ATOM 2670 C CA . GLY A 1 329 ? -9.828 47.656 4.898 1 78.44 329 GLY A CA 1
ATOM 2671 C C . GLY A 1 329 ? -11.156 46.969 4.598 1 78.44 329 GLY A C 1
ATOM 2672 O O . GLY A 1 329 ? -11.719 47.156 3.514 1 78.44 329 GLY A O 1
ATOM 2673 N N . GLY A 1 330 ? -11.719 46.25 5.625 1 84.69 330 GLY A N 1
ATOM 2674 C CA . GLY A 1 330 ? -13.031 45.625 5.453 1 84.69 330 GLY A CA 1
ATOM 2675 C C . GLY A 1 330 ? -12.969 44.219 4.891 1 84.69 330 GLY A C 1
ATOM 2676 O O . GLY A 1 330 ? -13.977 43.5 4.891 1 84.69 330 GLY A O 1
ATOM 2677 N N . GLU A 1 331 ? -11.914 43.781 4.363 1 89.69 331 GLU A N 1
ATOM 2678 C CA . GLU A 1 331 ? -11.781 42.406 3.865 1 89.69 331 GLU A CA 1
ATOM 2679 C C . GLU A 1 331 ? -11.578 41.438 5.008 1 89.69 331 GLU A C 1
ATOM 2681 O O . GLU A 1 331 ? -11.164 41.812 6.105 1 89.69 331 GLU A O 1
ATOM 2686 N N . LYS A 1 332 ? -11.906 40.219 4.812 1 93.38 332 LYS A N 1
ATOM 2687 C CA . LYS A 1 332 ? -11.68 39.219 5.836 1 93.38 332 LYS A CA 1
ATOM 2688 C C . LYS A 1 332 ? -10.195 39 6.074 1 93.38 332 LYS A C 1
ATOM 2690 O O . LYS A 1 332 ? -9.375 39.219 5.184 1 93.38 332 LYS A O 1
ATOM 2695 N N . ASN A 1 333 ? -9.867 38.5 7.246 1 95.62 333 ASN A N 1
ATOM 2696 C CA . ASN A 1 333 ? -8.469 38.281 7.602 1 95.62 333 ASN A CA 1
ATOM 2697 C C . ASN A 1 333 ? -7.781 37.312 6.652 1 95.62 333 ASN A C 1
ATOM 2699 O O . ASN A 1 333 ? -6.621 37.5 6.285 1 95.62 333 ASN A O 1
ATOM 2703 N N . VAL A 1 334 ? -8.492 36.312 6.238 1 96.31 334 VAL A N 1
ATOM 2704 C CA . VAL A 1 334 ? -7.902 35.312 5.34 1 96.31 334 VAL A CA 1
ATOM 2705 C C . VAL A 1 334 ? -7.57 35.969 4 1 96.31 334 VAL A C 1
ATOM 2707 O O . VAL A 1 334 ? -6.543 35.656 3.393 1 96.31 334 VAL A O 1
ATOM 2710 N N . ASP A 1 335 ? -8.422 36.875 3.543 1 95.5 335 ASP A N 1
ATOM 2711 C CA . ASP A 1 335 ? -8.141 37.594 2.301 1 95.5 335 ASP A CA 1
ATOM 2712 C C . ASP A 1 335 ? -6.883 38.438 2.434 1 95.5 335 ASP A C 1
ATOM 2714 O O . ASP A 1 335 ? -6.055 38.469 1.521 1 95.5 335 ASP A O 1
ATOM 2718 N N . PHE A 1 336 ? -6.816 39.125 3.484 1 96 336 PHE A N 1
ATOM 2719 C CA . PHE A 1 336 ? -5.648 39.969 3.734 1 96 336 PHE A CA 1
ATOM 2720 C C . PHE A 1 336 ? -4.379 39.125 3.768 1 96 336 PHE A C 1
ATOM 2722 O O . PHE A 1 336 ? -3.379 39.469 3.141 1 96 336 PHE A O 1
ATOM 2729 N N . VAL A 1 337 ? -4.406 38 4.566 1 96.75 337 VAL A N 1
ATOM 2730 C CA . VAL A 1 337 ? -3.258 37.094 4.688 1 96.75 337 VAL A CA 1
ATOM 2731 C C . VAL A 1 337 ? -2.836 36.594 3.305 1 96.75 337 VAL A C 1
ATOM 2733 O O . VAL A 1 337 ? -1.664 36.719 2.936 1 96.75 337 VAL A O 1
ATOM 2736 N N . VAL A 1 338 ? -3.76 36.156 2.523 1 96.88 338 VAL A N 1
ATOM 2737 C CA . VAL A 1 338 ? -3.502 35.562 1.215 1 96.88 338 VAL A CA 1
ATOM 2738 C C . VAL A 1 338 ? -2.93 36.625 0.273 1 96.88 338 VAL A C 1
ATOM 2740 O O . VAL A 1 338 ? -1.944 36.375 -0.426 1 96.88 338 VAL A O 1
ATOM 2743 N N . ASN A 1 339 ? -3.541 37.781 0.316 1 95.44 339 ASN A N 1
ATOM 2744 C CA . ASN A 1 339 ? -3.068 38.844 -0.552 1 95.44 339 ASN A CA 1
ATOM 2745 C C . ASN A 1 339 ? -1.652 39.281 -0.185 1 95.44 339 ASN A C 1
ATOM 2747 O O . ASN A 1 339 ? -0.831 39.562 -1.065 1 95.44 339 ASN A O 1
ATOM 2751 N N . THR A 1 340 ? -1.396 39.406 1.053 1 96.06 340 THR A N 1
ATOM 2752 C CA . THR A 1 340 ? -0.068 39.781 1.522 1 96.06 340 THR A CA 1
ATOM 2753 C C . THR A 1 340 ? 0.975 38.75 1.077 1 96.06 340 THR A C 1
ATOM 2755 O O . THR A 1 340 ? 2.057 39.125 0.616 1 96.06 340 THR A O 1
ATOM 2758 N N . LEU A 1 341 ? 0.643 37.5 1.217 1 96.94 341 LEU A N 1
ATOM 2759 C CA . LEU A 1 341 ? 1.562 36.438 0.842 1 96.94 341 LEU A CA 1
ATOM 2760 C C . LEU A 1 341 ? 1.729 36.375 -0.672 1 96.94 341 LEU A C 1
ATOM 2762 O O . LEU A 1 341 ? 2.82 36.094 -1.169 1 96.94 341 LEU A O 1
ATOM 2766 N N . ARG A 1 342 ? 0.689 36.625 -1.359 1 96.06 342 ARG A N 1
ATOM 2767 C CA . ARG A 1 342 ? 0.778 36.688 -2.814 1 96.06 342 ARG A CA 1
ATOM 2768 C C . ARG A 1 342 ? 1.769 37.75 -3.252 1 96.06 342 ARG A C 1
ATOM 2770 O O . ARG A 1 342 ? 2.539 37.562 -4.191 1 96.06 342 ARG A O 1
ATOM 2777 N N . ASP A 1 343 ? 1.693 38.844 -2.592 1 95.56 343 ASP A N 1
ATOM 2778 C CA . ASP A 1 343 ? 2.586 39.969 -2.895 1 95.56 343 ASP A CA 1
ATOM 2779 C C . ASP A 1 343 ? 4.043 39.562 -2.643 1 95.56 343 ASP A C 1
ATOM 2781 O O . ASP A 1 343 ? 4.953 40.156 -3.248 1 95.56 343 ASP A O 1
ATOM 2785 N N . LYS A 1 344 ? 4.203 38.656 -1.774 1 95 344 LYS A N 1
ATOM 2786 C CA . LYS A 1 344 ? 5.555 38.188 -1.47 1 95 344 LYS A CA 1
ATOM 2787 C C . LYS A 1 344 ? 5.953 37.031 -2.379 1 95 344 LYS A C 1
ATOM 2789 O O . LYS A 1 344 ? 7.027 36.438 -2.215 1 95 344 LYS A O 1
ATOM 2794 N N . GLY A 1 345 ? 4.98 36.594 -3.305 1 94.31 345 GLY A N 1
ATOM 2795 C CA . GLY A 1 345 ? 5.348 35.625 -4.324 1 94.31 345 GLY A CA 1
ATOM 2796 C C . GLY A 1 345 ? 4.789 34.25 -4.062 1 94.31 345 GLY A C 1
ATOM 2797 O O . GLY A 1 345 ? 5.047 33.312 -4.824 1 94.31 345 GLY A O 1
ATOM 2798 N N . VAL A 1 346 ? 4.07 34.094 -2.969 1 95.88 346 VAL A N 1
ATOM 2799 C CA . VAL A 1 346 ? 3.461 32.781 -2.707 1 95.88 346 VAL A CA 1
ATOM 2800 C C . VAL A 1 346 ? 2.371 32.531 -3.74 1 95.88 346 VAL A C 1
ATOM 2802 O O . VAL A 1 346 ? 1.551 33.406 -4.035 1 95.88 346 VAL A O 1
ATOM 2805 N N . LYS A 1 347 ? 2.359 31.344 -4.277 1 94.69 347 LYS A N 1
ATOM 2806 C CA . LYS A 1 347 ? 1.378 30.953 -5.289 1 94.69 347 LYS A CA 1
ATOM 2807 C C . LYS A 1 347 ? 0.255 30.125 -4.668 1 94.69 347 LYS A C 1
ATOM 2809 O O . LYS A 1 347 ? 0.513 29.188 -3.926 1 94.69 347 LYS A O 1
ATOM 2814 N N . PHE A 1 348 ? -0.957 30.422 -4.957 1 96.12 348 PHE A N 1
ATOM 2815 C CA . PHE A 1 348 ? -2.141 29.734 -4.461 1 96.12 348 PHE A CA 1
ATOM 2816 C C . PHE A 1 348 ? -2.906 29.078 -5.605 1 96.12 348 PHE A C 1
ATOM 2818 O O . PHE A 1 348 ? -2.666 29.375 -6.773 1 96.12 348 PHE A O 1
ATOM 2825 N N . LEU A 1 349 ? -3.684 28.047 -5.043 1 88.56 349 LEU A N 1
ATOM 2826 C CA . LEU A 1 349 ? -4.516 27.344 -6.02 1 88.56 349 LEU A CA 1
ATOM 2827 C C . LEU A 1 349 ? -5.863 28.047 -6.18 1 88.56 349 LEU A C 1
ATOM 2829 O O . LEU A 1 349 ? -6.609 28.188 -5.211 1 88.56 349 LEU A O 1
ATOM 2833 N N . ALA A 1 350 ? -6.125 28.625 -7.203 1 81.81 350 ALA A N 1
ATOM 2834 C CA . ALA A 1 350 ? -7.395 29.281 -7.52 1 81.81 350 ALA A CA 1
ATOM 2835 C C . ALA A 1 350 ? -7.637 30.484 -6.613 1 81.81 350 ALA A C 1
ATOM 2837 O O . ALA A 1 350 ? -6.703 31.203 -6.277 1 81.81 350 ALA A O 1
ATOM 2838 N N . HIS A 1 351 ? -8.898 30.75 -6.289 1 85.38 351 HIS A N 1
ATOM 2839 C CA . HIS A 1 351 ? -9.312 31.844 -5.43 1 85.38 351 HIS A CA 1
ATOM 2840 C C . HIS A 1 351 ? -9.797 31.344 -4.078 1 85.38 351 HIS A C 1
ATOM 2842 O O . HIS A 1 351 ? -10.008 30.141 -3.898 1 85.38 351 HIS A O 1
ATOM 2848 N N . VAL A 1 352 ? -9.773 32.25 -3.156 1 86.94 352 VAL A N 1
ATOM 2849 C CA . VAL A 1 352 ? -10.359 31.938 -1.861 1 86.94 352 VAL A CA 1
ATOM 2850 C C . VAL A 1 352 ? -11.797 31.469 -2.051 1 86.94 352 VAL A C 1
ATOM 2852 O O . VAL A 1 352 ? -12.586 32.125 -2.734 1 86.94 352 VAL A O 1
ATOM 2855 N N . VAL A 1 353 ? -12.062 30.328 -1.479 1 90.81 353 VAL A N 1
ATOM 2856 C CA . VAL A 1 353 ? -13.383 29.734 -1.637 1 90.81 353 VAL A CA 1
ATOM 2857 C C . VAL A 1 353 ? -14.211 29.969 -0.372 1 90.81 353 VAL A C 1
ATOM 2859 O O . VAL A 1 353 ? -13.664 30.016 0.732 1 90.81 353 VAL A O 1
ATOM 2862 N N . GLY A 1 354 ? -15.531 30.047 -0.603 1 90 354 GLY A N 1
ATOM 2863 C CA . GLY A 1 354 ? -16.453 30.281 0.504 1 90 354 GLY A CA 1
ATOM 2864 C C . GLY A 1 354 ? -16.781 31.734 0.716 1 90 354 GLY A C 1
ATOM 2865 O O . GLY A 1 354 ? -16.312 32.594 -0.03 1 90 354 GLY A O 1
ATOM 2866 N N . GLU A 1 355 ? -17.719 31.953 1.693 1 87.88 355 GLU A N 1
ATOM 2867 C CA . GLU A 1 355 ? -18.156 33.344 1.95 1 87.88 355 GLU A CA 1
ATOM 2868 C C . GLU A 1 355 ? -18.406 33.562 3.439 1 87.88 355 GLU A C 1
ATOM 2870 O O . GLU A 1 355 ? -18.828 32.656 4.152 1 87.88 355 GLU A O 1
ATOM 2875 N N . CYS A 1 356 ? -17.922 34.625 3.85 1 87.81 356 CYS A N 1
ATOM 2876 C CA . CYS A 1 356 ? -18.203 35.094 5.203 1 87.81 356 CYS A CA 1
ATOM 2877 C C . CYS A 1 356 ? -19 36.375 5.176 1 87.81 356 CYS A C 1
ATOM 2879 O O . CYS A 1 356 ? -18.422 37.469 5.285 1 87.81 356 CYS A O 1
ATOM 2881 N N . LEU A 1 357 ? -20.266 36.281 5.047 1 83.88 357 LEU A N 1
ATOM 2882 C CA . LEU A 1 357 ? -21.156 37.406 5.062 1 83.88 357 LEU A CA 1
ATOM 2883 C C . LEU A 1 357 ? -21.891 37.531 6.395 1 83.88 357 LEU A C 1
ATOM 2885 O O . LEU A 1 357 ? -21.266 37.688 7.441 1 83.88 357 LEU A O 1
ATOM 2889 N N . ASP A 1 358 ? -23.188 37.188 6.348 1 82.31 358 ASP A N 1
ATOM 2890 C CA . ASP A 1 358 ? -23.953 37.406 7.57 1 82.31 358 ASP A CA 1
ATOM 2891 C C . ASP A 1 358 ? -24.203 36.094 8.305 1 82.31 358 ASP A C 1
ATOM 2893 O O . ASP A 1 358 ? -24.531 36.094 9.492 1 82.31 358 ASP A O 1
ATOM 2897 N N . ASP A 1 359 ? -23.969 35 7.688 1 86.75 359 ASP A N 1
ATOM 2898 C CA . ASP A 1 359 ? -24.25 33.688 8.289 1 86.75 359 ASP A CA 1
ATOM 2899 C C . ASP A 1 359 ? -22.969 32.938 8.578 1 86.75 359 ASP A C 1
ATOM 2901 O O . ASP A 1 359 ? -21.938 33.156 7.934 1 86.75 359 ASP A O 1
ATOM 2905 N N . PRO A 1 360 ? -23.094 32.094 9.617 1 87.31 360 PRO A N 1
ATOM 2906 C CA . PRO A 1 360 ? -21.922 31.25 9.867 1 87.31 360 PRO A CA 1
ATOM 2907 C C . PRO A 1 360 ? -21.469 30.5 8.617 1 87.31 360 PRO A C 1
ATOM 2909 O O . PRO A 1 360 ? -22.281 29.906 7.914 1 87.31 360 PRO A O 1
ATOM 2912 N N . ASN A 1 361 ? -20.172 30.594 8.414 1 92.69 361 ASN A N 1
ATOM 2913 C CA . ASN A 1 361 ? -19.562 29.953 7.254 1 92.69 361 ASN A CA 1
ATOM 2914 C C . ASN A 1 361 ? -18.047 29.922 7.367 1 92.69 361 ASN A C 1
ATOM 2916 O O . ASN A 1 361 ? -17.5 29.984 8.469 1 92.69 361 ASN A O 1
ATOM 2920 N N . LEU A 1 362 ? -17.375 29.656 6.285 1 94.12 362 LEU A N 1
ATOM 2921 C CA . LEU A 1 362 ? -15.914 29.641 6.32 1 94.12 362 LEU A CA 1
ATOM 2922 C C . LEU A 1 362 ? -15.336 30 4.957 1 94.12 362 LEU A C 1
ATOM 2924 O O . LEU A 1 362 ? -16 29.844 3.932 1 94.12 362 LEU A O 1
ATOM 2928 N N . LYS A 1 363 ? -14.18 30.562 4.98 1 94.62 363 LYS A N 1
ATOM 2929 C CA . LYS A 1 363 ? -13.352 30.828 3.807 1 94.62 363 LYS A CA 1
ATOM 2930 C C . LYS A 1 363 ? -12.062 30.016 3.848 1 94.62 363 LYS A C 1
ATOM 2932 O O . LYS A 1 363 ? -11.469 29.828 4.91 1 94.62 363 LYS A O 1
ATOM 2937 N N . GLN A 1 364 ? -11.664 29.484 2.705 1 95.88 364 GLN A N 1
ATOM 2938 C CA . GLN A 1 364 ? -10.5 28.609 2.619 1 95.88 364 GLN A CA 1
ATOM 2939 C C . GLN A 1 364 ? -9.758 28.812 1.304 1 95.88 364 GLN A C 1
ATOM 2941 O O . GLN A 1 364 ? -10.352 29.234 0.308 1 95.88 364 GLN A O 1
ATOM 2946 N N . ILE A 1 365 ? -8.492 28.484 1.371 1 96.12 365 ILE A N 1
ATOM 2947 C CA . ILE A 1 365 ? -7.719 28.5 0.137 1 96.12 365 ILE A CA 1
ATOM 2948 C C . ILE A 1 365 ? -6.508 27.578 0.276 1 96.12 365 ILE A C 1
ATOM 2950 O O . ILE A 1 365 ? -5.977 27.406 1.374 1 96.12 365 ILE A O 1
ATOM 2954 N N . PHE A 1 366 ? -6.066 26.922 -0.861 1 97.12 366 PHE A N 1
ATOM 2955 C CA . PHE A 1 366 ? -4.867 26.094 -0.952 1 97.12 366 PHE A CA 1
ATOM 2956 C C . PHE A 1 366 ? -3.73 26.875 -1.609 1 97.12 366 PHE A C 1
ATOM 2958 O O . PHE A 1 366 ? -3.939 27.562 -2.604 1 97.12 366 PHE A O 1
ATOM 2965 N N . SER A 1 367 ? -2.6 26.734 -1.067 1 97.31 367 SER A N 1
ATOM 2966 C CA . SER A 1 367 ? -1.404 27.109 -1.818 1 97.31 367 SER A CA 1
ATOM 2967 C C . SER A 1 367 ? -1.06 26.047 -2.863 1 97.31 367 SER A C 1
ATOM 2969 O O . SER A 1 367 ? -1.645 24.969 -2.877 1 97.31 367 SER A O 1
ATOM 2971 N N . LYS A 1 368 ? -0.111 26.422 -3.707 1 95.69 368 LYS A N 1
ATOM 2972 C CA . LYS A 1 368 ? 0.544 25.375 -4.496 1 95.69 368 LYS A CA 1
ATOM 2973 C C . LYS A 1 368 ? 1.396 24.469 -3.613 1 95.69 368 LYS A C 1
ATOM 2975 O O . LYS A 1 368 ? 1.689 24.812 -2.467 1 95.69 368 LYS A O 1
ATOM 2980 N N . HIS A 1 369 ? 1.82 23.391 -4.18 1 95.69 369 HIS A N 1
ATOM 2981 C CA . HIS A 1 369 ? 2.682 22.469 -3.451 1 95.69 369 HIS A CA 1
A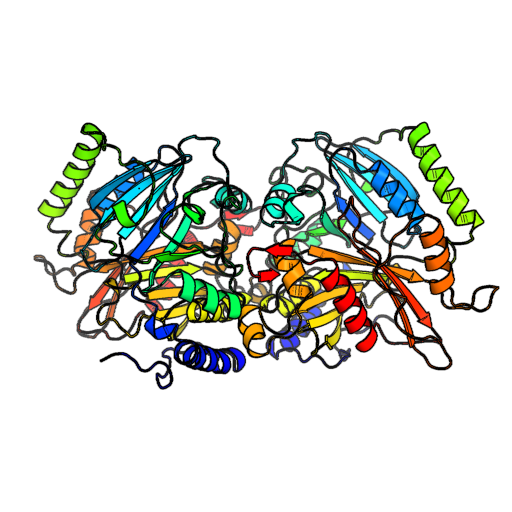TOM 2982 C C . HIS A 1 369 ? 4.008 23.125 -3.086 1 95.69 369 HIS A C 1
ATOM 2984 O O . HIS A 1 369 ? 4.594 23.844 -3.896 1 95.69 369 HIS A O 1
ATOM 2990 N N . SER A 1 370 ? 4.406 22.906 -1.873 1 97.44 370 SER A N 1
ATOM 2991 C CA . SER A 1 370 ? 5.773 23.25 -1.504 1 97.44 370 SER A CA 1
ATOM 2992 C C . SER A 1 370 ? 6.781 22.5 -2.379 1 97.44 370 SER A C 1
ATOM 2994 O O . SER A 1 370 ? 6.676 21.297 -2.572 1 97.44 370 SER A O 1
ATOM 2996 N N . GLU A 1 371 ? 7.797 23.188 -2.834 1 96.31 371 GLU A N 1
ATOM 2997 C CA . GLU A 1 371 ? 8.867 22.562 -3.605 1 96.31 371 GLU A CA 1
ATOM 2998 C C . GLU A 1 371 ? 9.781 21.734 -2.707 1 96.31 371 GLU A C 1
ATOM 3000 O O . GLU A 1 371 ? 10.625 20.984 -3.197 1 96.31 371 GLU A O 1
ATOM 3005 N N . TYR A 1 372 ? 9.625 21.828 -1.423 1 98.12 372 TYR A N 1
ATOM 3006 C CA . TYR A 1 372 ? 10.539 21.203 -0.476 1 98.12 372 TYR A CA 1
ATOM 3007 C C . TYR A 1 372 ? 9.875 20.031 0.238 1 98.12 372 TYR A C 1
ATOM 3009 O O . TYR A 1 372 ? 10.43 18.938 0.302 1 98.12 372 TYR A O 1
ATOM 3017 N N . SER A 1 373 ? 8.656 20.234 0.72 1 97.94 373 SER A N 1
ATOM 3018 C CA . SER A 1 373 ? 7.965 19.219 1.509 1 97.94 373 SER A CA 1
ATOM 3019 C C . SER A 1 373 ? 6.902 18.516 0.682 1 97.94 373 SER A C 1
ATOM 3021 O O . SER A 1 373 ? 6.367 17.484 1.102 1 97.94 373 SER A O 1
ATOM 3023 N N . ILE A 1 374 ? 6.5 19.047 -0.452 1 96.94 374 ILE A N 1
ATOM 3024 C CA . ILE A 1 374 ? 5.441 18.578 -1.339 1 96.94 374 ILE A CA 1
ATOM 3025 C C . ILE A 1 374 ? 4.078 18.922 -0.739 1 96.94 374 ILE A C 1
ATOM 3027 O O . ILE A 1 374 ? 3.059 18.875 -1.432 1 96.94 374 ILE A O 1
ATOM 3031 N N . LEU A 1 375 ? 3.957 19.406 0.471 1 98.19 375 LEU A N 1
ATOM 3032 C CA . LEU A 1 375 ? 2.691 19.688 1.135 1 98.19 375 LEU A CA 1
ATOM 3033 C C . LEU A 1 375 ? 2.061 20.953 0.58 1 98.19 375 LEU A C 1
ATOM 3035 O O . LEU A 1 375 ? 2.768 21.859 0.128 1 98.19 375 LEU A O 1
ATOM 3039 N N . ILE A 1 376 ? 0.817 20.953 0.596 1 97.88 376 ILE A N 1
ATOM 3040 C CA . ILE A 1 376 ? 0.03 22.172 0.391 1 97.88 376 ILE A CA 1
ATOM 3041 C C . ILE A 1 376 ? -0.256 22.828 1.736 1 97.88 376 ILE A C 1
ATOM 3043 O O . ILE A 1 376 ? -0.53 22.141 2.727 1 97.88 376 ILE A O 1
ATOM 3047 N N . THR A 1 377 ? -0.161 24.109 1.774 1 98.19 377 THR A N 1
ATOM 3048 C CA . THR A 1 377 ? -0.619 24.875 2.93 1 98.19 377 THR A CA 1
ATOM 3049 C C . THR A 1 377 ? -2.039 25.391 2.711 1 98.19 377 THR A C 1
ATOM 3051 O O . THR A 1 377 ? -2.338 25.984 1.674 1 98.19 377 THR A O 1
ATOM 3054 N N . GLU A 1 378 ? -2.867 25.125 3.631 1 98.38 378 GLU A N 1
ATOM 3055 C CA . GLU A 1 378 ? -4.238 25.609 3.598 1 98.38 378 GLU A CA 1
ATOM 3056 C C . GLU A 1 378 ? -4.469 26.688 4.668 1 98.38 378 GLU A C 1
ATOM 3058 O O . GLU A 1 378 ? -3.967 26.562 5.785 1 98.38 378 GLU A O 1
ATOM 3063 N N . TYR A 1 379 ? -5.199 27.734 4.277 1 97.75 379 TYR A N 1
ATOM 3064 C CA . TYR A 1 379 ? -5.699 28.719 5.242 1 97.75 379 TYR A CA 1
ATOM 3065 C C . TYR A 1 379 ? -7.211 28.609 5.391 1 97.75 379 TYR A C 1
ATOM 3067 O O . TYR A 1 379 ? -7.934 28.531 4.391 1 97.75 379 TYR A O 1
ATOM 3075 N N . VAL A 1 380 ? -7.66 28.609 6.578 1 96.94 380 VAL A N 1
ATOM 3076 C CA . VAL A 1 380 ? -9.094 28.484 6.832 1 96.94 380 VAL A CA 1
ATOM 3077 C C . VAL A 1 380 ? -9.523 29.516 7.871 1 96.94 380 VAL A C 1
ATOM 3079 O O . VAL A 1 380 ? -8.922 29.609 8.945 1 96.94 380 VAL A O 1
ATOM 3082 N N . GLU A 1 381 ? -10.5 30.328 7.582 1 96.25 381 GLU A N 1
ATOM 3083 C CA . GLU A 1 381 ? -11.164 31.25 8.508 1 96.25 381 GLU A CA 1
ATOM 3084 C C . GLU A 1 381 ? -12.633 30.875 8.688 1 96.25 381 GLU A C 1
ATOM 3086 O O . GLU A 1 381 ? -13.406 30.906 7.73 1 96.25 381 GLU A O 1
ATOM 3091 N N . ARG A 1 382 ? -12.984 30.453 9.844 1 94.94 382 ARG A N 1
ATOM 3092 C CA . ARG A 1 382 ? -14.391 30.234 10.188 1 94.94 382 ARG A CA 1
ATOM 3093 C C . ARG A 1 382 ? -15.023 31.5 10.75 1 94.94 382 ARG A C 1
ATOM 3095 O O . ARG A 1 382 ? -14.492 32.094 11.688 1 94.94 382 ARG A O 1
ATOM 3102 N N . CYS A 1 383 ? -16.109 31.891 10.148 1 92.12 383 CYS A N 1
ATOM 3103 C CA . CYS A 1 383 ? -16.656 33.219 10.484 1 92.12 383 CYS A CA 1
ATOM 3104 C C . CYS A 1 383 ? -18 33.062 11.18 1 92.12 383 CYS A C 1
ATOM 3106 O O . CYS A 1 383 ? -18.734 32.125 10.953 1 92.12 383 CYS A O 1
ATOM 3108 N N . HIS A 1 384 ? -18.281 34.031 12.016 1 89 384 HIS A N 1
ATOM 3109 C CA . HIS A 1 384 ? -19.562 34.219 12.688 1 89 384 HIS A CA 1
ATOM 3110 C C . HIS A 1 384 ? -19.953 33 13.477 1 89 384 HIS A C 1
ATOM 3112 O O . HIS A 1 384 ? -21.094 32.531 13.406 1 89 384 HIS A O 1
ATOM 3118 N N . GLY A 1 385 ? -19.031 32.312 14.023 1 84.25 385 GLY A N 1
ATOM 3119 C CA . GLY A 1 385 ? -19.297 31.219 14.93 1 84.25 385 GLY A CA 1
ATOM 3120 C C . GLY A 1 385 ? -19.625 29.922 14.211 1 84.25 385 GLY A C 1
ATOM 3121 O O . GLY A 1 385 ? -20.391 29.094 14.727 1 84.25 385 GLY A O 1
ATOM 3122 N N . TYR A 1 386 ? -19.188 29.781 13.055 1 88.44 386 TYR A N 1
ATOM 3123 C CA . TYR A 1 386 ? -19.391 28.531 12.328 1 88.44 386 TYR A CA 1
ATOM 3124 C C . TYR A 1 386 ? -18.938 27.344 13.156 1 88.44 386 TYR A C 1
ATOM 3126 O O . TYR A 1 386 ? -17.781 27.25 13.562 1 88.44 386 TYR A O 1
ATOM 3134 N N . GLU A 1 387 ? -19.828 26.375 13.383 1 79.12 387 GLU A N 1
ATOM 3135 C CA . GLU A 1 387 ? -19.578 25.25 14.266 1 79.12 387 GLU A CA 1
ATOM 3136 C C . GLU A 1 387 ? -19.156 24.016 13.477 1 79.12 387 GLU A C 1
ATOM 3138 O O . GLU A 1 387 ? -18.641 23.047 14.047 1 79.12 387 GLU A O 1
ATOM 3143 N N . GLY A 1 388 ? -19.297 24.078 12.258 1 79.94 388 GLY A N 1
ATOM 3144 C CA . GLY A 1 388 ? -18.875 22.938 11.445 1 79.94 388 GLY A CA 1
ATOM 3145 C C . GLY A 1 388 ? -17.375 22.859 11.227 1 79.94 388 GLY A C 1
ATOM 3146 O O . GLY A 1 388 ? -16.625 23.656 11.789 1 79.94 388 GLY A O 1
ATOM 3147 N N . PHE A 1 389 ? -16.938 21.844 10.609 1 83.62 389 PHE A N 1
ATOM 3148 C CA . PHE A 1 389 ? -15.508 21.734 10.305 1 83.62 389 PHE A CA 1
ATOM 3149 C C . PHE A 1 389 ? -15.211 22.234 8.898 1 83.62 389 PHE A C 1
ATOM 3151 O O . PHE A 1 389 ? -14.312 23.062 8.711 1 83.62 389 PHE A O 1
ATOM 3158 N N . PHE A 1 390 ? -15.961 21.719 7.895 1 86.88 390 PHE A N 1
ATOM 3159 C CA . PHE A 1 390 ? -15.883 22.141 6.5 1 86.88 390 PHE A CA 1
ATOM 3160 C C . PHE A 1 390 ? -17.266 22.25 5.883 1 86.88 390 PHE A C 1
ATOM 3162 O O . PHE A 1 390 ? -18.25 21.781 6.469 1 86.88 390 PHE A O 1
ATOM 3169 N N . THR A 1 391 ? -17.359 22.969 4.816 1 88.38 391 THR A N 1
ATOM 3170 C CA . THR A 1 391 ? -18.547 22.812 3.98 1 88.38 391 THR A CA 1
ATOM 3171 C C . THR A 1 391 ? -18.25 21.922 2.777 1 88.38 391 THR A C 1
ATOM 3173 O O . THR A 1 391 ? -17.125 21.922 2.26 1 88.38 391 THR A O 1
ATOM 3176 N N . LYS A 1 392 ? -19.25 21.25 2.338 1 88.06 392 LYS A N 1
ATOM 3177 C CA . LYS A 1 392 ? -19.094 20.344 1.203 1 88.06 392 LYS A CA 1
ATOM 3178 C C . LYS A 1 392 ? -18.656 21.109 -0.049 1 88.06 392 LYS A C 1
ATOM 3180 O O . LYS A 1 392 ? -17.797 20.641 -0.799 1 88.06 392 LYS A O 1
ATOM 3185 N N . SER A 1 393 ? -19.297 22.188 -0.195 1 88.56 393 SER A N 1
ATOM 3186 C CA . SER A 1 393 ? -19.016 22.984 -1.392 1 88.56 393 SER A CA 1
ATOM 3187 C C . SER A 1 393 ? -17.578 23.484 -1.397 1 88.56 393 SER A C 1
ATOM 3189 O O . SER A 1 393 ? -16.906 23.453 -2.432 1 88.56 393 SER A O 1
ATOM 3191 N N . ASN A 1 394 ? -17.109 23.938 -0.282 1 90.62 394 ASN A N 1
ATOM 3192 C CA . ASN A 1 394 ? -15.719 24.406 -0.2 1 90.62 394 ASN A CA 1
ATOM 3193 C C . ASN A 1 394 ? -14.734 23.266 -0.459 1 90.62 394 ASN A C 1
ATOM 3195 O O . ASN A 1 394 ? -13.781 23.422 -1.216 1 90.62 394 ASN A O 1
ATOM 3199 N N . VAL A 1 395 ? -15.016 22.109 0.155 1 91.31 395 VAL A N 1
ATOM 3200 C CA . VAL A 1 395 ? -14.125 20.969 -0.002 1 91.31 395 VAL A CA 1
ATOM 3201 C C . VAL A 1 395 ? -14.102 20.531 -1.465 1 91.31 395 VAL A C 1
ATOM 3203 O O . VAL A 1 395 ? -13.031 20.219 -2.006 1 91.31 395 VAL A O 1
ATOM 3206 N N . ALA A 1 396 ? -15.242 20.531 -2.074 1 90.94 396 ALA A N 1
ATOM 3207 C CA . ALA A 1 396 ? -15.312 20.172 -3.486 1 90.94 396 ALA A CA 1
ATOM 3208 C C . ALA A 1 396 ? -14.469 21.109 -4.34 1 90.94 396 ALA A C 1
ATOM 3210 O O . ALA A 1 396 ? -13.719 20.672 -5.207 1 90.94 396 ALA A O 1
ATOM 3211 N N . SER A 1 397 ? -14.609 22.391 -4.078 1 91.44 397 SER A N 1
ATOM 3212 C CA . SER A 1 397 ? -13.875 23.391 -4.848 1 91.44 397 SER A CA 1
ATOM 3213 C C . SER A 1 397 ? -12.375 23.266 -4.645 1 91.44 397 SER A C 1
ATOM 3215 O O . SER A 1 397 ? -11.602 23.312 -5.609 1 91.44 397 SER A O 1
ATOM 3217 N N . LEU A 1 398 ? -11.992 23.156 -3.42 1 92.25 398 LEU A N 1
ATOM 3218 C CA . LEU A 1 398 ? -10.57 23.016 -3.111 1 92.25 398 LEU A CA 1
ATOM 3219 C C . LEU A 1 398 ? -10 21.75 -3.734 1 92.25 398 LEU A C 1
ATOM 3221 O O . LEU A 1 398 ? -8.898 21.766 -4.277 1 92.25 398 LEU A O 1
ATOM 3225 N N . THR A 1 399 ? -10.758 20.672 -3.613 1 90.56 399 THR A N 1
ATOM 3226 C CA . THR A 1 399 ? -10.336 19.391 -4.168 1 90.56 399 THR A CA 1
ATOM 3227 C C . THR A 1 399 ? -10.18 19.484 -5.68 1 90.56 399 THR A C 1
ATOM 3229 O O . THR A 1 399 ? -9.211 18.969 -6.242 1 90.56 399 THR A O 1
ATOM 3232 N N . ALA A 1 400 ? -11.102 20.141 -6.309 1 89.94 400 ALA A N 1
ATOM 3233 C CA . ALA A 1 400 ? -11.023 20.344 -7.754 1 89.94 400 ALA A CA 1
ATOM 3234 C C . ALA A 1 400 ? -9.797 21.156 -8.125 1 89.94 400 ALA A C 1
ATOM 3236 O O . ALA A 1 400 ? -9.094 20.828 -9.086 1 89.94 400 ALA A O 1
ATOM 3237 N N . ALA A 1 401 ? -9.547 22.172 -7.402 1 89.75 401 ALA A N 1
ATOM 3238 C CA . ALA A 1 401 ? -8.406 23.047 -7.668 1 89.75 401 ALA A CA 1
ATOM 3239 C C . ALA A 1 401 ? -7.094 22.281 -7.539 1 89.75 401 ALA A C 1
ATOM 3241 O O . ALA A 1 401 ? -6.211 22.406 -8.391 1 89.75 401 ALA A O 1
ATOM 3242 N N . ALA A 1 402 ? -6.984 21.562 -6.492 1 91 402 ALA A N 1
ATOM 3243 C CA . ALA A 1 402 ? -5.777 20.766 -6.289 1 91 402 ALA A CA 1
ATOM 3244 C C . ALA A 1 402 ? -5.609 19.734 -7.402 1 91 402 ALA A C 1
ATOM 3246 O O . ALA A 1 402 ? -4.5 19.5 -7.883 1 91 402 ALA A O 1
ATOM 3247 N N . GLY A 1 403 ? -6.672 19.078 -7.789 1 89.06 403 GLY A N 1
ATOM 3248 C CA . GLY A 1 403 ? -6.633 18.078 -8.836 1 89.06 403 GLY A CA 1
ATOM 3249 C C . GLY A 1 403 ? -6.098 18.609 -10.156 1 89.06 403 GLY A C 1
ATOM 3250 O O . GLY A 1 403 ? -5.367 17.906 -10.859 1 89.06 403 GLY A O 1
ATOM 3251 N N . GLN A 1 404 ? -6.402 19.812 -10.453 1 84.38 404 GLN A N 1
ATOM 3252 C CA . GLN A 1 404 ? -5.953 20.438 -11.695 1 84.38 404 GLN A CA 1
ATOM 3253 C C . GLN A 1 404 ? -4.449 20.672 -11.68 1 84.38 404 GLN A C 1
ATOM 3255 O O . GLN A 1 404 ? -3.789 20.594 -12.719 1 84.38 404 GLN A O 1
ATOM 3260 N N . ASP A 1 405 ? -3.961 20.859 -10.555 1 83.88 405 ASP A N 1
ATOM 3261 C CA . ASP A 1 405 ? -2.541 21.172 -10.422 1 83.88 405 ASP A CA 1
ATOM 3262 C C . ASP A 1 405 ? -1.708 19.906 -10.297 1 83.88 405 ASP A C 1
ATOM 3264 O O . ASP A 1 405 ? -0.503 19.906 -10.555 1 83.88 405 ASP A O 1
ATOM 3268 N N . GLU A 1 406 ? -2.359 18.859 -9.859 1 83.44 406 GLU A N 1
ATOM 3269 C CA . GLU A 1 406 ? -1.641 17.625 -9.562 1 83.44 406 GLU A CA 1
ATOM 3270 C C . GLU A 1 406 ? -1.775 16.625 -10.703 1 83.44 406 GLU A C 1
ATOM 3272 O O . GLU A 1 406 ? -1.535 15.43 -10.523 1 83.44 406 GLU A O 1
ATOM 3277 N N . ARG A 1 407 ? -1.983 16.984 -11.883 1 76.94 407 ARG A N 1
ATOM 3278 C CA . ARG A 1 407 ? -2.164 16.078 -13.023 1 76.94 407 ARG A CA 1
ATOM 3279 C C . ARG A 1 407 ? -0.821 15.609 -13.562 1 76.94 407 ARG A C 1
ATOM 3281 O O . ARG A 1 407 ? 0.16 16.359 -13.547 1 76.94 407 ARG A O 1
ATOM 3288 N N . TYR A 1 408 ? -0.818 14.352 -13.742 1 74.5 408 TYR A N 1
ATOM 3289 C CA . TYR A 1 408 ? 0.304 13.664 -14.367 1 74.5 408 TYR A CA 1
ATOM 3290 C C . TYR A 1 408 ? -0.066 13.164 -15.758 1 74.5 408 TYR A C 1
ATOM 3292 O O . TYR A 1 408 ? -1.061 12.453 -15.93 1 74.5 408 TYR A O 1
ATOM 3300 N N . GLU A 1 409 ? 0.61 13.758 -16.734 1 70.12 409 GLU A N 1
ATOM 3301 C CA . GLU A 1 409 ? 0.385 13.258 -18.078 1 70.12 409 GLU A CA 1
ATOM 3302 C C . GLU A 1 409 ? 1.038 11.891 -18.281 1 70.12 409 GLU A C 1
ATOM 3304 O O . GLU A 1 409 ? 2.264 11.773 -18.234 1 70.12 409 GLU A O 1
ATOM 3309 N N . HIS A 1 410 ? 0.231 10.945 -18.219 1 66.81 410 HIS A N 1
ATOM 3310 C CA . HIS A 1 410 ? 0.763 9.602 -18.406 1 66.81 410 HIS A CA 1
ATOM 3311 C C . HIS A 1 410 ? 0.148 8.93 -19.641 1 66.81 410 HIS A C 1
ATOM 3313 O O . HIS A 1 410 ? -1.024 8.555 -19.625 1 66.81 410 HIS A O 1
ATOM 3319 N N . GLY A 1 411 ? 1.051 8.836 -20.547 1 56.88 411 GLY A N 1
ATOM 3320 C CA . GLY A 1 411 ? 0.562 8.227 -21.766 1 56.88 411 GLY A CA 1
ATOM 3321 C C . GLY A 1 411 ? -0.722 8.859 -22.281 1 56.88 411 GLY A C 1
ATOM 3322 O O . GLY A 1 411 ? -0.79 10.07 -22.469 1 56.88 411 GLY A O 1
ATOM 3323 N N . HIS A 1 412 ? -1.745 8.031 -22.344 1 48.09 412 HIS A N 1
ATOM 3324 C CA . HIS A 1 412 ? -2.996 8.539 -22.891 1 48.09 412 HIS A CA 1
ATOM 3325 C C . HIS A 1 412 ? -3.998 8.867 -21.797 1 48.09 412 HIS A C 1
ATOM 3327 O O . HIS A 1 412 ? -5.152 9.188 -22.078 1 48.09 412 HIS A O 1
ATOM 3333 N N . VAL A 1 413 ? -3.426 8.578 -20.578 1 51.16 413 VAL A N 1
ATOM 3334 C CA . VAL A 1 413 ? -4.355 8.875 -19.5 1 51.16 413 VAL A CA 1
ATOM 3335 C C . VAL A 1 413 ? -3.814 10.023 -18.656 1 51.16 413 VAL A C 1
ATOM 3337 O O . VAL A 1 413 ? -2.602 10.148 -18.469 1 51.16 413 VAL A O 1
ATOM 3340 N N . PHE A 1 414 ? -4.617 11.07 -18.719 1 50.16 414 PHE A N 1
ATOM 3341 C CA . PHE A 1 414 ? -4.328 12.094 -17.734 1 50.16 414 PHE A CA 1
ATOM 3342 C C . PHE A 1 414 ? -4.746 11.641 -16.328 1 50.16 414 PHE A C 1
ATOM 3344 O O . PHE A 1 414 ? -5.902 11.273 -16.125 1 50.16 414 PHE A O 1
ATOM 3351 N N . ASP A 1 415 ? -3.699 11.297 -15.695 1 60.75 415 ASP A N 1
ATOM 3352 C CA . ASP A 1 415 ? -3.949 10.867 -14.32 1 60.75 415 ASP A CA 1
ATOM 3353 C C . ASP A 1 415 ? -3.441 11.906 -13.32 1 60.75 415 ASP A C 1
ATOM 3355 O O . ASP A 1 415 ? -2.516 12.664 -13.617 1 60.75 415 ASP A O 1
ATOM 3359 N N . MET B 1 1 ? -18.734 -26.562 -21.953 1 55.84 1 MET B N 1
ATOM 3360 C CA . MET B 1 1 ? -19.562 -25.391 -22.188 1 55.84 1 MET B CA 1
ATOM 3361 C C . MET B 1 1 ? -19.047 -24.188 -21.391 1 55.84 1 MET B C 1
ATOM 3363 O O . MET B 1 1 ? -18.594 -24.344 -20.266 1 55.84 1 MET B O 1
ATOM 3367 N N . ALA B 1 2 ? -18.766 -22.938 -22.094 1 77.38 2 ALA B N 1
ATOM 3368 C CA . ALA B 1 2 ? -18.266 -21.719 -21.438 1 77.38 2 ALA B CA 1
ATOM 3369 C C . ALA B 1 2 ? -19.234 -21.25 -20.375 1 77.38 2 ALA B C 1
ATOM 3371 O O . ALA B 1 2 ? -20.453 -21.297 -20.562 1 77.38 2 ALA B O 1
ATOM 3372 N N . ILE B 1 3 ? -18.812 -21.125 -19.141 1 87.38 3 ILE B N 1
ATOM 3373 C CA . ILE B 1 3 ? -19.578 -20.578 -18.016 1 87.38 3 ILE B CA 1
ATOM 3374 C C . ILE B 1 3 ? -20.156 -19.219 -18.391 1 87.38 3 ILE B C 1
ATOM 3376 O O . ILE B 1 3 ? -19.469 -18.391 -18.984 1 87.38 3 ILE B O 1
ATOM 3380 N N . ASP B 1 4 ? -21.422 -19.062 -18.172 1 92.56 4 ASP B N 1
ATOM 3381 C CA . ASP B 1 4 ? -22 -17.719 -18.25 1 92.56 4 ASP B CA 1
ATOM 3382 C C . ASP B 1 4 ? -21.828 -16.984 -16.922 1 92.56 4 ASP B C 1
ATOM 3384 O O . ASP B 1 4 ? -22.594 -17.219 -15.977 1 92.56 4 ASP B O 1
ATOM 3388 N N . GLU B 1 5 ? -20.906 -16.078 -16.891 1 93.12 5 GLU B N 1
ATOM 3389 C CA . GLU B 1 5 ? -20.516 -15.414 -15.648 1 93.12 5 GLU B CA 1
ATOM 3390 C C . GLU B 1 5 ? -21.672 -14.586 -15.078 1 93.12 5 GLU B C 1
ATOM 3392 O O . GLU B 1 5 ? -21.766 -14.398 -13.867 1 93.12 5 GLU B O 1
ATOM 3397 N N . LEU B 1 6 ? -22.625 -14.141 -15.859 1 94.81 6 LEU B N 1
ATOM 3398 C CA . LEU B 1 6 ? -23.703 -13.281 -15.398 1 94.81 6 LEU B CA 1
ATOM 3399 C C . LEU B 1 6 ? -24.734 -14.078 -14.602 1 94.81 6 LEU B C 1
ATOM 3401 O O . LEU B 1 6 ? -25.453 -13.516 -13.773 1 94.81 6 LEU B O 1
ATOM 3405 N N . THR B 1 7 ? -24.781 -15.352 -14.805 1 95.19 7 THR B N 1
ATOM 3406 C CA . THR B 1 7 ? -25.797 -16.156 -14.133 1 95.19 7 THR B CA 1
ATOM 3407 C C . THR B 1 7 ? -25.156 -17.156 -13.18 1 95.19 7 THR B C 1
ATOM 3409 O O . THR B 1 7 ? -25.859 -17.875 -12.469 1 95.19 7 THR B O 1
ATOM 3412 N N . TYR B 1 8 ? -23.875 -17.188 -13.219 1 95.62 8 TYR B N 1
ATOM 3413 C CA . TYR B 1 8 ? -23.172 -18.141 -12.359 1 95.62 8 TYR B CA 1
ATOM 3414 C C . TYR B 1 8 ? -23.344 -17.781 -10.891 1 95.62 8 TYR B C 1
ATOM 3416 O O . TYR B 1 8 ? -23.016 -16.672 -10.477 1 95.62 8 TYR B O 1
ATOM 3424 N N . PRO B 1 9 ? -23.797 -18.734 -10.047 1 94.81 9 PRO B N 1
ATOM 3425 C CA . PRO B 1 9 ? -23.875 -18.484 -8.602 1 94.81 9 PRO B CA 1
ATOM 3426 C C . PRO B 1 9 ? -22.562 -18.797 -7.883 1 94.81 9 PRO B C 1
ATOM 3428 O O . PRO B 1 9 ? -22.125 -19.953 -7.859 1 94.81 9 PRO B O 1
ATOM 3431 N N . PRO B 1 10 ? -21.922 -17.812 -7.285 1 95.75 10 PRO B N 1
ATOM 3432 C CA . PRO B 1 10 ? -20.672 -18.078 -6.586 1 95.75 10 PRO B CA 1
ATOM 3433 C C . PRO B 1 10 ? -20.812 -19.141 -5.492 1 95.75 10 PRO B C 1
ATOM 3435 O O . PRO B 1 10 ? -21.844 -19.188 -4.812 1 95.75 10 PRO B O 1
ATOM 3438 N N . LYS B 1 11 ? -19.797 -19.891 -5.27 1 95 11 LYS B N 1
ATOM 3439 C CA . LYS B 1 11 ? -19.797 -20.969 -4.285 1 95 11 LYS B CA 1
ATOM 3440 C C . LYS B 1 11 ? -19.078 -20.531 -3.004 1 95 11 LYS B C 1
ATOM 3442 O O . LYS B 1 11 ? -18.375 -19.531 -2.988 1 95 11 LYS B O 1
ATOM 3447 N N . GLY B 1 12 ? -19.297 -21.375 -1.962 1 94.19 12 GLY B N 1
ATOM 3448 C CA . GLY B 1 12 ? -18.625 -21.125 -0.699 1 94.19 12 GLY B CA 1
ATOM 3449 C C . GLY B 1 12 ? -19.5 -20.406 0.317 1 94.19 12 GLY B C 1
ATOM 3450 O O . GLY B 1 12 ? -20.703 -20.266 0.108 1 94.19 12 GLY B O 1
ATOM 3451 N N . ASP B 1 13 ? -18.938 -20.047 1.451 1 95.81 13 ASP B N 1
ATOM 3452 C CA . ASP B 1 13 ? -19.719 -19.516 2.561 1 95.81 13 ASP B CA 1
ATOM 3453 C C . ASP B 1 13 ? -19.281 -18.109 2.926 1 95.81 13 ASP B C 1
ATOM 3455 O O . ASP B 1 13 ? -19.828 -17.484 3.838 1 95.81 13 ASP B O 1
ATOM 3459 N N . LYS B 1 14 ? -18.234 -17.625 2.303 1 96.19 14 LYS B N 1
ATOM 3460 C CA . LYS B 1 14 ? -17.812 -16.25 2.572 1 96.19 14 LYS B CA 1
ATOM 3461 C C . LYS B 1 14 ? -18.781 -15.242 1.975 1 96.19 14 LYS B C 1
ATOM 3463 O O . LYS B 1 14 ? -19.047 -15.266 0.77 1 96.19 14 LYS B O 1
ATOM 3468 N N . LYS B 1 15 ? -19.281 -14.383 2.779 1 94.06 15 LYS B N 1
ATOM 3469 C CA . LYS B 1 15 ? -20.219 -13.359 2.312 1 94.06 15 LYS B CA 1
ATOM 3470 C C . LYS B 1 15 ? -19.469 -12.133 1.79 1 94.06 15 LYS B C 1
ATOM 3472 O O . LYS B 1 15 ? -18.547 -11.633 2.447 1 94.06 15 LYS B O 1
ATOM 3477 N N . ASN B 1 16 ? -19.812 -11.703 0.614 1 96.44 16 ASN B N 1
ATOM 3478 C CA . ASN B 1 16 ? -19.281 -10.477 0.029 1 96.44 16 ASN B CA 1
ATOM 3479 C C . ASN B 1 16 ? -20.219 -9.289 0.255 1 96.44 16 ASN B C 1
ATOM 3481 O O . ASN B 1 16 ? -21.375 -9.477 0.617 1 96.44 16 ASN B O 1
ATOM 3485 N N . SER B 1 17 ? -19.734 -8.125 0.118 1 95.31 17 SER B N 1
ATOM 3486 C CA . SER B 1 17 ? -20.562 -6.934 0.263 1 95.31 17 SER B CA 1
ATOM 3487 C C . SER B 1 17 ? -21.531 -6.781 -0.908 1 95.31 17 SER B C 1
ATOM 3489 O O . SER B 1 17 ? -21.344 -7.391 -1.962 1 95.31 17 SER B O 1
ATOM 3491 N N . ALA B 1 18 ? -22.594 -5.98 -0.706 1 96.19 18 ALA B N 1
ATOM 3492 C CA . ALA B 1 18 ? -23.516 -5.648 -1.795 1 96.19 18 ALA B CA 1
ATOM 3493 C C . ALA B 1 18 ? -22.781 -4.93 -2.926 1 96.19 18 ALA B C 1
ATOM 3495 O O . ALA B 1 18 ? -23.094 -5.137 -4.102 1 96.19 18 ALA B O 1
ATOM 3496 N N . PHE B 1 19 ? -21.859 -4.074 -2.566 1 96 19 PHE B N 1
ATOM 3497 C CA . PHE B 1 19 ? -21.031 -3.363 -3.525 1 96 19 PHE B CA 1
ATOM 3498 C C . PHE B 1 19 ? -20.312 -4.344 -4.445 1 96 19 PHE B C 1
ATOM 3500 O O . PHE B 1 19 ? -20.328 -4.188 -5.668 1 96 19 PHE B O 1
ATOM 3507 N N . PHE B 1 20 ? -19.672 -5.367 -3.902 1 97.88 20 PHE B N 1
ATOM 3508 C CA . PHE B 1 20 ? -18.922 -6.371 -4.66 1 97.88 20 PHE B CA 1
ATOM 3509 C C . PHE B 1 20 ? -19.844 -7.102 -5.629 1 97.88 20 PHE B C 1
ATOM 3511 O O . PHE B 1 20 ? -19.5 -7.277 -6.801 1 97.88 20 PHE B O 1
ATOM 3518 N N . ASP B 1 21 ? -20.953 -7.52 -5.125 1 97.75 21 ASP B N 1
ATOM 3519 C CA . ASP B 1 21 ? -21.891 -8.289 -5.934 1 97.75 21 ASP B CA 1
ATOM 3520 C C . ASP B 1 21 ? -22.438 -7.457 -7.09 1 97.75 21 ASP B C 1
ATOM 3522 O O . ASP B 1 21 ? -22.609 -7.965 -8.203 1 97.75 21 ASP B O 1
ATOM 3526 N N . GLU B 1 22 ? -22.656 -6.234 -6.805 1 98.06 22 GLU B N 1
ATOM 3527 C CA . GLU B 1 22 ? -23.156 -5.336 -7.848 1 98.06 22 GLU B CA 1
ATOM 3528 C C . GLU B 1 22 ? -22.094 -5.125 -8.93 1 98.06 22 GLU B C 1
ATOM 3530 O O . GLU B 1 22 ? -22.375 -5.309 -10.117 1 98.06 22 GLU B O 1
ATOM 3535 N N . TYR B 1 23 ? -20.938 -4.816 -8.539 1 98.38 23 TYR B N 1
ATOM 3536 C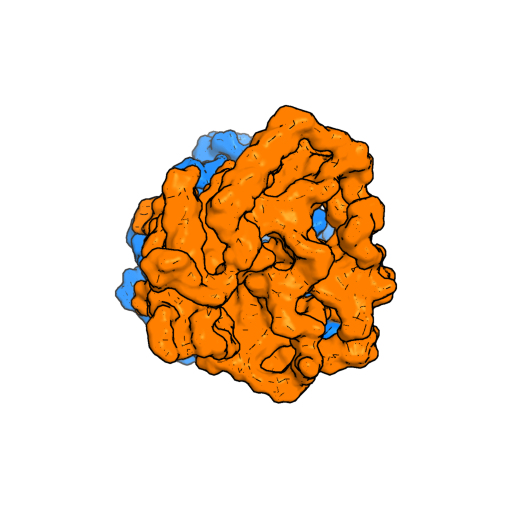 CA . TYR B 1 23 ? -19.953 -4.391 -9.516 1 98.38 23 TYR B CA 1
ATOM 3537 C C . TYR B 1 23 ? -19.312 -5.594 -10.195 1 98.38 23 TYR B C 1
ATOM 3539 O O . TYR B 1 23 ? -18.844 -5.492 -11.336 1 98.38 23 TYR B O 1
ATOM 3547 N N . ARG B 1 24 ? -19.266 -6.738 -9.539 1 98.19 24 ARG B N 1
ATOM 3548 C CA . ARG B 1 24 ? -18.828 -7.945 -10.219 1 98.19 24 ARG B CA 1
ATOM 3549 C C . ARG B 1 24 ? -19.625 -8.18 -11.5 1 98.19 24 ARG B C 1
ATOM 3551 O O . ARG B 1 24 ? -19.047 -8.445 -12.555 1 98.19 24 ARG B O 1
ATOM 3558 N N . LEU B 1 25 ? -20.969 -8.039 -11.406 1 98.38 25 LEU B N 1
ATOM 3559 C CA . LEU B 1 25 ? -21.828 -8.25 -12.555 1 98.38 25 LEU B CA 1
ATOM 3560 C C . LEU B 1 25 ? -21.688 -7.113 -13.562 1 98.38 25 LEU B C 1
ATOM 3562 O O . LEU B 1 25 ? -21.641 -7.355 -14.773 1 98.38 25 LEU B O 1
ATOM 3566 N N . LYS B 1 26 ? -21.578 -5.848 -13.07 1 98.69 26 LYS B N 1
ATOM 3567 C CA . LYS B 1 26 ? -21.375 -4.703 -13.953 1 98.69 26 LYS B CA 1
ATOM 3568 C C . LYS B 1 26 ? -20.094 -4.84 -14.75 1 98.69 26 LYS B C 1
ATOM 3570 O O . LYS B 1 26 ? -20.031 -4.465 -15.922 1 98.69 26 LYS B O 1
ATOM 3575 N N . ILE B 1 27 ? -19.094 -5.34 -14.18 1 98.62 27 ILE B N 1
ATOM 3576 C CA . ILE B 1 27 ? -17.812 -5.539 -14.836 1 98.62 27 ILE B CA 1
ATOM 3577 C C . ILE B 1 27 ? -17.953 -6.586 -15.938 1 98.62 27 ILE B C 1
ATOM 3579 O O . ILE B 1 27 ? -17.453 -6.398 -17.047 1 98.62 27 ILE B O 1
ATOM 3583 N N . TYR B 1 28 ? -18.656 -7.695 -15.625 1 98.12 28 TYR B N 1
ATOM 3584 C CA . TYR B 1 28 ? -18.891 -8.711 -16.641 1 98.12 28 TYR B CA 1
ATOM 3585 C C . TYR B 1 28 ? -19.609 -8.117 -17.844 1 98.12 28 TYR B C 1
ATOM 3587 O O . TYR B 1 28 ? -19.219 -8.352 -18.984 1 98.12 28 TYR B O 1
ATOM 3595 N N . GLU B 1 29 ? -20.641 -7.355 -17.609 1 98.31 29 GLU B N 1
ATOM 3596 C CA . GLU B 1 29 ? -21.422 -6.73 -18.672 1 98.31 29 GLU B CA 1
ATOM 3597 C C . GLU B 1 29 ? -20.562 -5.773 -19.484 1 98.31 29 GLU B C 1
ATOM 3599 O O . GLU B 1 29 ? -20.625 -5.766 -20.719 1 98.31 29 GLU B O 1
ATOM 3604 N N . ARG B 1 30 ? -19.781 -4.992 -18.812 1 98.25 30 ARG B N 1
ATOM 3605 C CA . ARG B 1 30 ? -18.953 -4.012 -19.5 1 98.25 30 ARG B CA 1
ATOM 3606 C C . ARG B 1 30 ? -17.906 -4.699 -20.375 1 98.25 30 ARG B C 1
ATOM 3608 O O . ARG B 1 30 ? -17.562 -4.199 -21.438 1 98.25 30 ARG B O 1
ATOM 3615 N N . ARG B 1 31 ? -17.312 -5.754 -19.891 1 97.5 31 ARG B N 1
ATOM 3616 C CA . ARG B 1 31 ? -16.344 -6.496 -20.688 1 97.5 31 ARG B CA 1
ATOM 3617 C C . ARG B 1 31 ? -16.938 -6.926 -22.031 1 97.5 31 ARG B C 1
ATOM 3619 O O . ARG B 1 31 ? -16.297 -6.801 -23.078 1 97.5 31 ARG B O 1
ATOM 3626 N N . ARG B 1 32 ? -18.125 -7.375 -21.969 1 96.44 32 ARG B N 1
ATOM 3627 C CA . ARG B 1 32 ? -18.812 -7.816 -23.172 1 96.44 32 ARG B CA 1
ATOM 3628 C C . ARG B 1 32 ? -19.125 -6.633 -24.094 1 96.44 32 ARG B C 1
ATOM 3630 O O . ARG B 1 32 ? -18.844 -6.672 -25.281 1 96.44 32 ARG B O 1
ATOM 3637 N N . ALA B 1 33 ? -19.672 -5.613 -23.484 1 97.94 33 ALA B N 1
ATOM 3638 C CA . ALA B 1 33 ? -20.109 -4.445 -24.25 1 97.94 33 ALA B CA 1
ATOM 3639 C C . ALA B 1 33 ? -18.922 -3.748 -24.891 1 97.94 33 ALA B C 1
ATOM 3641 O O . ALA B 1 33 ? -19.016 -3.236 -26.016 1 97.94 33 ALA B O 1
ATOM 3642 N N . ALA B 1 34 ? -17.812 -3.734 -24.219 1 97.81 34 ALA B N 1
ATOM 3643 C CA . ALA B 1 34 ? -16.625 -3.014 -24.703 1 97.81 34 ALA B CA 1
ATOM 3644 C C . ALA B 1 34 ? -15.828 -3.865 -25.688 1 97.81 34 ALA B C 1
ATOM 3646 O O . ALA B 1 34 ? -14.906 -3.371 -26.328 1 97.81 34 ALA B O 1
ATOM 3647 N N . GLY B 1 35 ? -16.109 -5.184 -25.734 1 97.38 35 GLY B N 1
ATOM 3648 C CA . GLY B 1 35 ? -15.414 -6.078 -26.641 1 97.38 35 GLY B CA 1
ATOM 3649 C C . GLY B 1 35 ? -14.195 -6.73 -26.016 1 97.38 35 GLY B C 1
ATOM 3650 O O . GLY B 1 35 ? -13.484 -7.492 -26.672 1 97.38 35 GLY B O 1
ATOM 3651 N N . LEU B 1 36 ? -13.977 -6.449 -24.766 1 97.25 36 LEU B N 1
ATOM 3652 C CA . LEU B 1 36 ? -12.797 -6.98 -24.094 1 97.25 36 LEU B CA 1
ATOM 3653 C C . LEU B 1 36 ? -12.875 -8.5 -23.984 1 97.25 36 LEU B C 1
ATOM 3655 O O . LEU B 1 36 ? -11.852 -9.188 -24.094 1 97.25 36 LEU B O 1
ATOM 3659 N N . GLU B 1 37 ? -14.039 -8.992 -23.75 1 93.94 37 GLU B N 1
ATOM 3660 C CA . GLU B 1 37 ? -14.242 -10.43 -23.625 1 93.94 37 GLU B CA 1
ATOM 3661 C C . GLU B 1 37 ? -13.805 -11.164 -24.891 1 93.94 37 GLU B C 1
ATOM 3663 O O . GLU B 1 37 ? -13.273 -12.273 -24.812 1 93.94 37 GLU B O 1
ATOM 3668 N N . GLN B 1 38 ? -13.945 -10.594 -25.969 1 94.88 38 GLN B N 1
ATOM 3669 C CA . GLN B 1 38 ? -13.602 -11.203 -27.25 1 94.88 38 GLN B CA 1
ATOM 3670 C C . GLN B 1 38 ? -12.109 -11.078 -27.531 1 94.88 38 GLN B C 1
ATOM 3672 O O . GLN B 1 38 ? -11.539 -11.906 -28.25 1 94.88 38 GLN B O 1
ATOM 3677 N N . LEU B 1 39 ? -11.555 -10.055 -26.969 1 97.62 39 LEU B N 1
ATOM 3678 C CA . LEU B 1 39 ? -10.141 -9.789 -27.234 1 97.62 39 LEU B CA 1
ATOM 3679 C C . LEU B 1 39 ? -9.25 -10.719 -26.406 1 97.62 39 LEU B C 1
ATOM 3681 O O . LEU B 1 39 ? -8.227 -11.195 -26.891 1 97.62 39 LEU B O 1
ATOM 3685 N N . LEU B 1 40 ? -9.625 -11.008 -25.203 1 97.75 40 LEU B N 1
ATOM 3686 C CA . LEU B 1 40 ? -8.734 -11.656 -24.25 1 97.75 40 LEU B CA 1
ATOM 3687 C C . LEU B 1 40 ? -8.805 -13.172 -24.406 1 97.75 40 LEU B C 1
ATOM 3689 O O . LEU B 1 40 ? -9.875 -13.734 -24.672 1 97.75 40 LEU B O 1
ATOM 3693 N N . GLY B 1 41 ? -7.656 -13.781 -24.219 1 96.88 41 GLY B N 1
ATOM 3694 C CA . GLY B 1 41 ? -7.531 -15.234 -24.188 1 96.88 41 GLY B CA 1
ATOM 3695 C C . GLY B 1 41 ? -7.027 -15.758 -22.859 1 96.88 41 GLY B C 1
ATOM 3696 O O . GLY B 1 41 ? -7.289 -15.164 -21.812 1 96.88 41 GLY B O 1
ATOM 3697 N N . ASN B 1 42 ? -6.422 -16.906 -22.953 1 97.62 42 ASN B N 1
ATOM 3698 C CA . ASN B 1 42 ? -5.953 -17.594 -21.75 1 97.62 42 ASN B CA 1
ATOM 3699 C C . ASN B 1 42 ? -4.672 -16.984 -21.219 1 97.62 42 ASN B C 1
ATOM 3701 O O . ASN B 1 42 ? -4.02 -16.188 -21.891 1 97.62 42 ASN B O 1
ATOM 3705 N N . MET B 1 43 ? -4.434 -17.281 -19.938 1 98.56 43 MET B N 1
ATOM 3706 C CA . MET B 1 43 ? -3.105 -17.016 -19.391 1 98.56 43 MET B CA 1
ATOM 3707 C C . MET B 1 43 ? -2.041 -17.797 -20.141 1 98.56 43 MET B C 1
ATOM 3709 O O . MET B 1 43 ? -2.156 -19.016 -20.297 1 98.56 43 MET B O 1
ATOM 3713 N N . VAL B 1 44 ? -0.992 -17.125 -20.594 1 98 44 VAL B N 1
ATOM 3714 C CA . VAL B 1 44 ? -0.013 -17.812 -21.422 1 98 44 VAL B CA 1
ATOM 3715 C C . VAL B 1 44 ? 1.369 -17.719 -20.781 1 98 44 VAL B C 1
ATOM 3717 O O . VAL B 1 44 ? 2.322 -18.359 -21.234 1 98 44 VAL B O 1
ATOM 3720 N N . GLY B 1 45 ? 1.448 -16.953 -19.703 1 98.25 45 GLY B N 1
ATOM 3721 C CA . GLY B 1 45 ? 2.746 -16.812 -19.062 1 98.25 45 GLY B CA 1
ATOM 3722 C C . GLY B 1 45 ? 2.652 -16.516 -17.578 1 98.25 45 GLY B C 1
ATOM 3723 O O . GLY B 1 45 ? 1.729 -15.836 -17.141 1 98.25 45 GLY B O 1
ATOM 3724 N N . ILE B 1 46 ? 3.555 -17.016 -16.812 1 98.81 46 ILE B N 1
ATOM 3725 C CA . ILE B 1 46 ? 3.812 -16.719 -15.398 1 98.81 46 ILE B CA 1
ATOM 3726 C C . ILE B 1 46 ? 5.234 -16.188 -15.234 1 98.81 46 ILE B C 1
ATOM 3728 O O . ILE B 1 46 ? 6.199 -16.844 -15.648 1 98.81 46 ILE B O 1
ATOM 3732 N N . VAL B 1 47 ? 5.391 -15.008 -14.656 1 98.88 47 VAL B N 1
ATOM 3733 C CA . VAL B 1 47 ? 6.688 -14.336 -14.648 1 98.88 47 VAL B CA 1
ATOM 3734 C C . VAL B 1 47 ? 7.219 -14.25 -13.219 1 98.88 47 VAL B C 1
ATOM 3736 O O . VAL B 1 47 ? 6.527 -13.758 -12.328 1 98.88 47 VAL B O 1
ATOM 3739 N N . VAL B 1 48 ? 8.445 -14.711 -13.039 1 98.81 48 VAL B N 1
ATOM 3740 C CA . VAL B 1 48 ? 9.133 -14.648 -11.75 1 98.81 48 VAL B CA 1
ATOM 3741 C C . VAL B 1 48 ? 10.516 -14.039 -11.938 1 98.81 48 VAL B C 1
ATOM 3743 O O . VAL B 1 48 ? 11.195 -14.305 -12.938 1 98.81 48 VAL B O 1
ATOM 3746 N N . GLN B 1 49 ? 10.898 -13.211 -11.055 1 98.81 49 GLN B N 1
ATOM 3747 C CA . GLN B 1 49 ? 12.258 -12.68 -11.023 1 98.81 49 GLN B CA 1
ATOM 3748 C C . GLN B 1 49 ? 13.031 -13.234 -9.828 1 98.81 49 GLN B C 1
ATOM 3750 O O . GLN B 1 49 ? 12.461 -13.438 -8.75 1 98.81 49 GLN B O 1
ATOM 3755 N N . VAL B 1 50 ? 14.273 -13.5 -10.031 1 98.81 50 VAL B N 1
ATOM 3756 C CA . VAL B 1 50 ? 15.164 -13.953 -8.961 1 98.81 50 VAL B CA 1
ATOM 3757 C C . VAL B 1 50 ? 16.375 -13.023 -8.875 1 98.81 50 VAL B C 1
ATOM 3759 O O . VAL B 1 50 ? 16.484 -12.062 -9.641 1 98.81 50 VAL B O 1
ATOM 3762 N N . GLU B 1 51 ? 17.266 -13.281 -7.883 1 98.69 51 GLU B N 1
ATOM 3763 C CA . GLU B 1 51 ? 18.484 -12.5 -7.715 1 98.69 51 GLU B CA 1
ATOM 3764 C C . GLU B 1 51 ? 19.5 -12.82 -8.805 1 98.69 51 GLU B C 1
ATOM 3766 O O . GLU B 1 51 ? 19.438 -13.883 -9.43 1 98.69 51 GLU B O 1
ATOM 3771 N N . HIS B 1 52 ? 20.422 -11.891 -9.055 1 98.56 52 HIS B N 1
ATOM 3772 C CA . HIS B 1 52 ? 21.562 -12.172 -9.922 1 98.56 52 HIS B CA 1
ATOM 3773 C C . HIS B 1 52 ? 22.297 -13.438 -9.477 1 98.56 52 HIS B C 1
ATOM 3775 O O . HIS B 1 52 ? 22.609 -13.594 -8.297 1 98.56 52 HIS B O 1
ATOM 3781 N N . GLY B 1 53 ? 22.406 -14.375 -10.422 1 98.19 53 GLY B N 1
ATOM 3782 C CA . GLY B 1 53 ? 23.141 -15.594 -10.133 1 98.19 53 GLY B CA 1
ATOM 3783 C C . GLY B 1 53 ? 22.266 -16.719 -9.633 1 98.19 53 GLY B C 1
ATOM 3784 O O . GLY B 1 53 ? 22.734 -17.844 -9.398 1 98.19 53 GLY B O 1
ATOM 3785 N N . GLU B 1 54 ? 20.953 -16.516 -9.578 1 98.5 54 GLU B N 1
ATOM 3786 C CA . GLU B 1 54 ? 20.125 -17.516 -8.93 1 98.5 54 GLU B CA 1
ATOM 3787 C C . GLU B 1 54 ? 19.125 -18.141 -9.914 1 98.5 54 GLU B C 1
ATOM 3789 O O . GLU B 1 54 ? 18.297 -18.953 -9.531 1 98.5 54 GLU B O 1
ATOM 3794 N N . ALA B 1 55 ? 19.234 -17.797 -11.172 1 98.44 55 ALA B N 1
ATOM 3795 C CA . ALA B 1 55 ? 18.312 -18.359 -12.156 1 98.44 55 ALA B CA 1
ATOM 3796 C C . ALA B 1 55 ? 18.547 -19.844 -12.336 1 98.44 55 ALA B C 1
ATOM 3798 O O . ALA B 1 55 ? 17.594 -20.641 -12.305 1 98.44 55 ALA B O 1
ATOM 3799 N N . ILE B 1 56 ? 19.766 -20.234 -12.492 1 98.19 56 ILE B N 1
ATOM 3800 C CA . ILE B 1 56 ? 20.062 -21.641 -12.789 1 98.19 56 ILE B CA 1
ATOM 3801 C C . ILE B 1 56 ? 19.688 -22.516 -11.602 1 98.19 56 ILE B C 1
ATOM 3803 O O . ILE B 1 56 ? 18.984 -23.516 -11.758 1 98.19 56 ILE B O 1
ATOM 3807 N N . PRO B 1 57 ? 20.078 -22.094 -10.375 1 98.25 57 PRO B N 1
ATOM 3808 C CA . PRO B 1 57 ? 19.578 -22.875 -9.234 1 98.25 57 PRO B CA 1
ATOM 3809 C C . PRO B 1 57 ? 18.062 -22.938 -9.18 1 98.25 57 PRO B C 1
ATOM 3811 O O . PRO B 1 57 ? 17.5 -23.984 -8.844 1 98.25 57 PRO B O 1
ATOM 3814 N N . TYR B 1 58 ? 17.391 -21.906 -9.477 1 98.75 58 TYR B N 1
ATOM 3815 C CA . TYR B 1 58 ? 15.93 -21.891 -9.461 1 98.75 58 TYR B CA 1
ATOM 3816 C C . TYR B 1 58 ? 15.359 -22.781 -10.555 1 98.75 58 TYR B C 1
ATOM 3818 O O . TYR B 1 58 ? 14.359 -23.484 -10.352 1 98.75 58 TYR B O 1
ATOM 3826 N N . LEU B 1 59 ? 15.977 -22.75 -11.758 1 98.75 59 LEU B N 1
ATOM 3827 C CA . LEU B 1 59 ? 15.539 -23.641 -12.82 1 98.75 59 LEU B CA 1
ATOM 3828 C C . LEU B 1 59 ? 15.664 -25.109 -12.398 1 98.75 59 LEU B C 1
ATOM 3830 O O . LEU B 1 59 ? 14.789 -25.922 -12.703 1 98.75 59 LEU B O 1
ATOM 3834 N N . ARG B 1 60 ? 16.734 -25.453 -11.703 1 98.19 60 ARG B N 1
ATOM 3835 C CA . ARG B 1 60 ? 16.875 -26.812 -11.18 1 98.19 60 ARG B CA 1
ATOM 3836 C C . ARG B 1 60 ? 15.703 -27.172 -10.266 1 98.19 60 ARG B C 1
ATOM 3838 O O . ARG B 1 60 ? 15.18 -28.281 -10.328 1 98.19 60 ARG B O 1
ATOM 3845 N N . GLU B 1 61 ? 15.352 -26.203 -9.445 1 98.19 61 GLU B N 1
ATOM 3846 C CA . GLU B 1 61 ? 14.203 -26.422 -8.562 1 98.19 61 GLU B CA 1
ATOM 3847 C C . GLU B 1 61 ? 12.922 -26.625 -9.359 1 98.19 61 GLU B C 1
ATOM 3849 O O . GLU B 1 61 ? 12.141 -27.531 -9.055 1 98.19 61 GLU B O 1
ATOM 3854 N N . LEU B 1 62 ? 12.719 -25.828 -10.406 1 98.19 62 LEU B N 1
ATOM 3855 C CA . LEU B 1 62 ? 11.531 -25.938 -11.242 1 98.19 62 LEU B CA 1
ATOM 3856 C C . LEU B 1 62 ? 11.5 -27.281 -11.953 1 98.19 62 LEU B C 1
ATOM 3858 O O . LEU B 1 62 ? 10.438 -27.891 -12.094 1 98.19 62 LEU B O 1
ATOM 3862 N N . TYR B 1 63 ? 12.672 -27.766 -12.422 1 98 63 TYR B N 1
ATOM 3863 C CA . TYR B 1 63 ? 12.789 -29.078 -13.062 1 98 63 TYR B CA 1
ATOM 3864 C C . TYR B 1 63 ? 12.414 -30.188 -12.102 1 98 63 TYR B C 1
ATOM 3866 O O . TYR B 1 63 ? 11.758 -31.156 -12.492 1 98 63 TYR B O 1
ATOM 3874 N N . LEU B 1 64 ? 12.828 -30.016 -10.883 1 97.56 64 LEU B N 1
ATOM 3875 C CA . LEU B 1 64 ? 12.641 -31.078 -9.891 1 97.56 64 LEU B CA 1
ATOM 3876 C C . LEU B 1 64 ? 11.203 -31.078 -9.383 1 97.56 64 LEU B C 1
ATOM 3878 O O . LEU B 1 64 ? 10.602 -32.156 -9.234 1 97.56 64 LEU B O 1
ATOM 3882 N N . LEU B 1 65 ? 10.656 -29.906 -9.125 1 97.69 65 LEU B N 1
ATOM 3883 C CA . LEU B 1 65 ? 9.391 -29.797 -8.406 1 97.69 65 LEU B CA 1
ATOM 3884 C C . LEU B 1 65 ? 8.211 -29.828 -9.375 1 97.69 65 LEU B C 1
ATOM 3886 O O . LEU B 1 65 ? 7.066 -30.016 -8.961 1 97.69 65 LEU B O 1
ATOM 3890 N N . GLY B 1 66 ? 8.461 -29.609 -10.625 1 96.5 66 GLY B N 1
ATOM 3891 C CA . GLY B 1 66 ? 7.359 -29.5 -11.562 1 96.5 66 GLY B CA 1
ATOM 3892 C C . GLY B 1 66 ? 7.727 -29.938 -12.969 1 96.5 66 GLY B C 1
ATOM 3893 O O . GLY B 1 66 ? 8.812 -30.469 -13.195 1 96.5 66 GLY B O 1
ATOM 3894 N N . PRO B 1 67 ? 6.777 -29.672 -13.914 1 96.62 67 PRO B N 1
ATOM 3895 C CA . PRO B 1 67 ? 6.93 -30.219 -15.266 1 96.62 67 PRO B CA 1
ATOM 3896 C C . PRO B 1 67 ? 7.637 -29.25 -16.203 1 96.62 67 PRO B C 1
ATOM 3898 O O . PRO B 1 67 ? 7.762 -29.531 -17.406 1 96.62 67 PRO B O 1
ATOM 3901 N N . TYR B 1 68 ? 8.094 -28.156 -15.781 1 97.69 68 TYR B N 1
ATOM 3902 C CA . TYR B 1 68 ? 8.672 -27.141 -16.656 1 97.69 68 TYR B CA 1
ATOM 3903 C C . TYR B 1 68 ? 10.055 -27.562 -17.125 1 97.69 68 TYR B C 1
ATOM 3905 O O . TYR B 1 68 ? 10.852 -28.094 -16.359 1 97.69 68 TYR B O 1
ATOM 3913 N N . ARG B 1 69 ? 10.305 -27.359 -18.406 1 97.62 69 ARG B N 1
ATOM 3914 C CA . ARG B 1 69 ? 11.578 -27.625 -19.078 1 97.62 69 ARG B CA 1
ATOM 3915 C C . ARG B 1 69 ? 12.016 -26.438 -19.922 1 97.62 69 ARG B C 1
ATOM 3917 O O . ARG B 1 69 ? 11.172 -25.734 -20.484 1 97.62 69 ARG B O 1
ATOM 3924 N N . PHE B 1 70 ? 13.266 -26.281 -20.047 1 97.25 70 PHE B N 1
ATOM 3925 C CA . PHE B 1 70 ? 13.859 -25.141 -20.734 1 97.25 70 PHE B CA 1
ATOM 3926 C C . PHE B 1 70 ? 13.422 -25.094 -22.188 1 97.25 70 PHE B C 1
ATOM 3928 O O . PHE B 1 70 ? 13.414 -26.109 -22.875 1 97.25 70 PHE B O 1
ATOM 3935 N N . GLU B 1 71 ? 13.086 -23.875 -22.641 1 96.31 71 GLU B N 1
ATOM 3936 C CA . GLU B 1 71 ? 12.672 -23.656 -24.016 1 96.31 71 GLU B CA 1
ATOM 3937 C C . GLU B 1 71 ? 13.578 -22.656 -24.719 1 96.31 71 GLU B C 1
ATOM 3939 O O . GLU B 1 71 ? 14.016 -22.891 -25.844 1 96.31 71 GLU B O 1
ATOM 3944 N N . ALA B 1 72 ? 13.828 -21.547 -24.094 1 96.62 72 ALA B N 1
ATOM 3945 C CA . ALA B 1 72 ? 14.641 -20.516 -24.75 1 96.62 72 ALA B CA 1
ATOM 3946 C C . ALA B 1 72 ? 15.297 -19.609 -23.703 1 96.62 72 ALA B C 1
ATOM 3948 O O . ALA B 1 72 ? 14.844 -19.531 -22.562 1 96.62 72 ALA B O 1
ATOM 3949 N N . LEU B 1 73 ? 16.375 -19.016 -24.109 1 97.38 73 LEU B N 1
ATOM 3950 C CA . LEU B 1 73 ? 17.109 -18.031 -23.312 1 97.38 73 LEU B CA 1
ATOM 3951 C C . LEU B 1 73 ? 17.344 -16.75 -24.109 1 97.38 73 LEU B C 1
ATOM 3953 O O . LEU B 1 73 ? 17.828 -16.797 -25.234 1 97.38 73 LEU B O 1
ATOM 3957 N N . HIS B 1 74 ? 16.922 -15.672 -23.578 1 97.69 74 HIS B N 1
ATOM 3958 C CA . HIS B 1 74 ? 17.141 -14.359 -24.172 1 97.69 74 HIS B CA 1
ATOM 3959 C C . HIS B 1 74 ? 17.875 -13.43 -23.203 1 97.69 74 HIS B C 1
ATOM 3961 O O . HIS B 1 74 ? 17.969 -13.727 -22 1 97.69 74 HIS B O 1
ATOM 3967 N N . GLN B 1 75 ? 18.469 -12.398 -23.719 1 97.75 75 GLN B N 1
ATOM 3968 C CA . GLN B 1 75 ? 19.078 -11.352 -22.906 1 97.75 75 GLN B CA 1
ATOM 3969 C C . GLN B 1 75 ? 18.719 -9.969 -23.438 1 97.75 75 GLN B C 1
ATOM 3971 O O . GLN B 1 75 ? 18.766 -9.719 -24.641 1 97.75 75 GLN B O 1
ATOM 3976 N N . ASN B 1 76 ? 18.266 -9.156 -22.562 1 96.62 76 ASN B N 1
ATOM 3977 C CA . ASN B 1 76 ? 18.109 -7.75 -22.906 1 96.62 76 ASN B CA 1
ATOM 3978 C C . ASN B 1 76 ? 19.109 -6.875 -22.156 1 96.62 76 ASN B C 1
ATOM 3980 O O . ASN B 1 76 ? 20.156 -7.359 -21.719 1 96.62 76 ASN B O 1
ATOM 3984 N N . GLU B 1 77 ? 18.828 -5.57 -22.062 1 96 77 GLU B N 1
ATOM 3985 C CA . GLU B 1 77 ? 19.797 -4.625 -21.531 1 96 77 GLU B CA 1
ATOM 3986 C C . GLU B 1 77 ? 20.078 -4.891 -20.062 1 96 77 GLU B C 1
ATOM 3988 O O . GLU B 1 77 ? 21.188 -4.637 -19.578 1 96 77 GLU B O 1
ATOM 3993 N N . THR B 1 78 ? 19.031 -5.496 -19.375 1 97.75 78 THR B N 1
ATOM 3994 C CA . THR B 1 78 ? 19.203 -5.543 -17.922 1 97.75 78 THR B CA 1
ATOM 3995 C C . THR B 1 78 ? 19.047 -6.969 -17.406 1 97.75 78 THR B C 1
ATOM 3997 O O . THR B 1 78 ? 19.453 -7.27 -16.281 1 97.75 78 THR B O 1
ATOM 4000 N N . HIS B 1 79 ? 18.516 -7.891 -18.203 1 98.5 79 HIS B N 1
ATOM 4001 C CA . HIS B 1 79 ? 18.172 -9.195 -17.656 1 98.5 79 HIS B CA 1
ATOM 4002 C C . HIS B 1 79 ? 18.484 -10.312 -18.641 1 98.5 79 HIS B C 1
ATOM 4004 O O . HIS B 1 79 ? 18.406 -10.117 -19.859 1 98.5 79 HIS B O 1
ATOM 4010 N N . ARG B 1 80 ? 18.844 -11.461 -18.078 1 98.38 80 ARG B N 1
ATOM 4011 C CA . ARG B 1 80 ? 18.609 -12.734 -18.766 1 98.38 80 ARG B CA 1
ATOM 4012 C C . ARG B 1 80 ? 17.188 -13.227 -18.547 1 98.38 80 ARG B C 1
ATOM 4014 O O . ARG B 1 80 ? 16.641 -13.094 -17.438 1 98.38 80 ARG B O 1
ATOM 4021 N N . ILE B 1 81 ? 16.641 -13.75 -19.562 1 98.31 81 ILE B N 1
ATOM 4022 C CA . ILE B 1 81 ? 15.242 -14.18 -19.5 1 98.31 81 ILE B CA 1
ATOM 4023 C C . ILE B 1 81 ? 15.133 -15.633 -19.969 1 98.31 81 ILE B C 1
ATOM 4025 O O . ILE B 1 81 ? 15.375 -15.938 -21.141 1 98.31 81 ILE B O 1
ATOM 4029 N N . TYR B 1 82 ? 14.734 -16.5 -19.078 1 98.25 82 TYR B N 1
ATOM 4030 C CA . TYR B 1 82 ? 14.555 -17.922 -19.344 1 98.25 82 TYR B CA 1
ATOM 4031 C C . TYR B 1 82 ? 13.086 -18.266 -19.547 1 98.25 82 TYR B C 1
ATOM 4033 O O . TYR B 1 82 ? 12.25 -17.938 -18.703 1 98.25 82 TYR B O 1
ATOM 4041 N N . THR B 1 83 ? 12.781 -18.875 -20.609 1 97.69 83 THR B N 1
ATOM 4042 C CA . THR B 1 83 ? 11.422 -19.344 -20.859 1 97.69 83 THR B CA 1
ATOM 4043 C C . THR B 1 83 ? 11.359 -20.875 -20.75 1 97.69 83 THR B C 1
ATOM 4045 O O . THR B 1 83 ? 12.164 -21.578 -21.344 1 97.69 83 THR B O 1
ATOM 4048 N N . LEU B 1 84 ? 10.461 -21.328 -19.922 1 97.88 84 LEU B N 1
ATOM 4049 C CA . LEU B 1 84 ? 10.25 -22.75 -19.734 1 97.88 84 LEU B CA 1
ATOM 4050 C C . LEU B 1 84 ? 8.844 -23.156 -20.172 1 97.88 84 LEU B C 1
ATOM 4052 O O . LEU B 1 84 ? 7.91 -22.375 -20.078 1 97.88 84 LEU B O 1
ATOM 4056 N N . CYS B 1 85 ? 8.734 -24.406 -20.547 1 97.19 85 CYS B N 1
ATOM 4057 C CA . CYS B 1 85 ? 7.473 -24.938 -21.062 1 97.19 85 CYS B CA 1
ATOM 4058 C C . CYS B 1 85 ? 7.121 -26.25 -20.359 1 97.19 85 CYS B C 1
ATOM 4060 O O . CYS B 1 85 ? 7.992 -27.094 -20.125 1 97.19 85 CYS B O 1
ATOM 4062 N N . SER B 1 86 ? 5.891 -26.375 -19.953 1 95.94 86 SER B N 1
ATOM 4063 C CA . SER B 1 86 ? 5.418 -27.641 -19.406 1 95.94 86 SER B CA 1
ATOM 4064 C C . SER B 1 86 ? 4.625 -28.438 -20.453 1 95.94 86 SER B C 1
ATOM 4066 O O . SER B 1 86 ? 4.918 -29.594 -20.719 1 95.94 86 SER B O 1
ATOM 4068 N N . GLN B 1 87 ? 3.588 -27.766 -20.969 1 94.5 87 GLN B N 1
ATOM 4069 C CA . GLN B 1 87 ? 2.768 -28.281 -22.062 1 94.5 87 GLN B CA 1
ATOM 4070 C C . GLN B 1 87 ? 2.451 -27.172 -23.078 1 94.5 87 GLN B C 1
ATOM 4072 O O . GLN B 1 87 ? 2.473 -25.984 -22.734 1 94.5 87 GLN B O 1
ATOM 4077 N N . PRO B 1 88 ? 2.191 -27.547 -24.328 1 91.5 88 PRO B N 1
ATOM 4078 C CA . PRO B 1 88 ? 1.971 -26.516 -25.359 1 91.5 88 PRO B CA 1
ATOM 4079 C C . PRO B 1 88 ? 0.837 -25.562 -25 1 91.5 88 PRO B C 1
ATOM 4081 O O . PRO B 1 88 ? 0.95 -24.359 -25.234 1 91.5 88 PRO B O 1
ATOM 4084 N N . ASN B 1 89 ? -0.25 -25.969 -24.422 1 91.81 89 ASN B N 1
ATOM 4085 C CA . ASN B 1 89 ? -1.404 -25.109 -24.203 1 91.81 89 ASN B CA 1
ATOM 4086 C C . ASN B 1 89 ? -1.445 -24.594 -22.766 1 91.81 89 ASN B C 1
ATOM 4088 O O . ASN B 1 89 ? -2.449 -24.016 -22.328 1 91.81 89 ASN B O 1
ATOM 4092 N N . PHE B 1 90 ? -0.35 -24.812 -22.047 1 97.06 90 PHE B N 1
ATOM 4093 C CA . PHE B 1 90 ? -0.252 -24.312 -20.672 1 97.06 90 PHE B CA 1
ATOM 4094 C C . PHE B 1 90 ? 0.623 -23.062 -20.625 1 97.06 90 PHE B C 1
ATOM 4096 O O . PHE B 1 90 ? 1.393 -22.797 -21.547 1 97.06 90 PHE B O 1
ATOM 4103 N N . PRO B 1 91 ? 0.471 -22.25 -19.609 1 98.12 91 PRO B N 1
ATOM 4104 C CA . PRO B 1 91 ? 1.3 -21.047 -19.516 1 98.12 91 PRO B CA 1
ATOM 4105 C C . PRO B 1 91 ? 2.793 -21.359 -19.469 1 98.12 91 PRO B C 1
ATOM 4107 O O . PRO B 1 91 ? 3.199 -22.344 -18.844 1 98.12 91 PRO B O 1
ATOM 4110 N N . ARG B 1 92 ? 3.555 -20.547 -20.125 1 98.12 92 ARG B N 1
ATOM 4111 C CA . ARG B 1 92 ? 5.008 -20.594 -19.969 1 98.12 92 ARG B CA 1
ATOM 4112 C C . ARG B 1 92 ? 5.438 -20.031 -18.625 1 98.12 92 ARG B C 1
ATOM 4114 O O . ARG B 1 92 ? 4.762 -19.172 -18.062 1 98.12 92 ARG B O 1
ATOM 4121 N N . MET B 1 93 ? 6.5 -20.609 -18.094 1 98.31 93 MET B N 1
ATOM 4122 C CA . MET B 1 93 ? 7.211 -20 -16.984 1 98.31 93 MET B CA 1
ATOM 4123 C C . MET B 1 93 ? 8.359 -19.125 -17.469 1 98.31 93 MET B C 1
ATOM 4125 O O . MET B 1 93 ? 9.234 -19.594 -18.203 1 98.31 93 MET B O 1
ATOM 4129 N N . ILE B 1 94 ? 8.344 -17.844 -17.141 1 98.5 94 ILE B N 1
ATOM 4130 C CA . ILE B 1 94 ? 9.383 -16.906 -17.547 1 98.5 94 ILE B CA 1
ATOM 4131 C C . ILE B 1 94 ? 10.148 -16.422 -16.312 1 98.5 94 ILE B C 1
ATOM 4133 O O . ILE B 1 94 ? 9.57 -15.836 -15.406 1 98.5 94 ILE B O 1
ATOM 4137 N N . VAL B 1 95 ? 11.422 -16.656 -16.312 1 98.81 95 VAL B N 1
ATOM 4138 C CA . VAL B 1 95 ? 12.266 -16.312 -15.18 1 98.81 95 VAL B CA 1
ATOM 4139 C C . VAL B 1 95 ? 13.234 -15.195 -15.57 1 98.81 95 VAL B C 1
ATOM 4141 O O . VAL B 1 95 ? 14 -15.336 -16.516 1 98.81 95 VAL B O 1
ATOM 4144 N N . LEU B 1 96 ? 13.172 -14.109 -14.859 1 98.81 96 LEU B N 1
ATOM 4145 C CA . LEU B 1 96 ? 14.055 -12.961 -15.055 1 98.81 96 LEU B CA 1
ATOM 4146 C C . LEU B 1 96 ? 15.211 -12.992 -14.062 1 98.81 96 LEU B C 1
ATOM 4148 O O . LEU B 1 96 ? 15.016 -13.266 -12.875 1 98.81 96 LEU B O 1
ATOM 4152 N N . GLU B 1 97 ? 16.406 -12.727 -14.531 1 98.81 97 GLU B N 1
ATOM 4153 C CA . GLU B 1 97 ? 17.594 -12.586 -13.703 1 98.81 97 GLU B CA 1
ATOM 4154 C C . GLU B 1 97 ? 18.375 -11.328 -14.07 1 98.81 97 GLU B C 1
ATOM 4156 O O . GLU B 1 97 ? 18.906 -11.227 -15.18 1 98.81 97 GLU B O 1
ATOM 4161 N N . PRO B 1 98 ? 18.469 -10.383 -13.109 1 98.75 98 PRO B N 1
ATOM 4162 C CA . PRO B 1 98 ? 19.297 -9.219 -13.422 1 98.75 98 PRO B CA 1
ATOM 4163 C C . PRO B 1 98 ? 20.719 -9.594 -13.836 1 98.75 98 PRO B C 1
ATOM 4165 O O . PRO B 1 98 ? 21.297 -10.531 -13.289 1 98.75 98 PRO B O 1
ATOM 4168 N N . LEU B 1 99 ? 21.312 -8.797 -14.719 1 98.38 99 LEU B N 1
ATOM 4169 C CA . LEU B 1 99 ? 22.641 -9.07 -15.25 1 98.38 99 LEU B CA 1
ATOM 4170 C C . LEU B 1 99 ? 23.719 -8.734 -14.211 1 98.38 99 LEU B C 1
ATOM 4172 O O . LEU B 1 99 ? 24.844 -9.234 -14.289 1 98.38 99 LEU B O 1
ATOM 4176 N N . THR B 1 100 ? 23.359 -7.836 -13.266 1 98 100 THR B N 1
ATOM 4177 C CA . THR B 1 100 ? 24.344 -7.41 -12.281 1 98 100 THR B CA 1
ATOM 4178 C C . THR B 1 100 ? 23.766 -7.492 -10.867 1 98 100 THR B C 1
ATOM 4180 O O . THR B 1 100 ? 22.562 -7.387 -10.68 1 98 100 THR B O 1
ATOM 4183 N N . ALA B 1 101 ? 24.625 -7.641 -9.914 1 96.38 101 ALA B N 1
ATOM 4184 C CA . ALA B 1 101 ? 24.219 -7.836 -8.523 1 96.38 101 ALA B CA 1
ATOM 4185 C C . ALA B 1 101 ? 23.656 -6.547 -7.934 1 96.38 101 ALA B C 1
ATOM 4187 O O . ALA B 1 101 ? 22.859 -6.582 -7 1 96.38 101 ALA B O 1
ATOM 4188 N N . ASP B 1 102 ? 24.031 -5.391 -8.445 1 95.5 102 ASP B N 1
ATOM 4189 C CA . ASP B 1 102 ? 23.625 -4.109 -7.879 1 95.5 102 ASP B CA 1
ATOM 4190 C C . ASP B 1 102 ? 22.406 -3.551 -8.617 1 95.5 102 ASP B C 1
ATOM 4192 O O . ASP B 1 102 ? 22.016 -2.4 -8.398 1 95.5 102 ASP B O 1
ATOM 4196 N N . TYR B 1 103 ? 21.859 -4.371 -9.484 1 97.31 103 TYR B N 1
ATOM 4197 C CA . TYR B 1 103 ? 20.672 -3.941 -10.203 1 97.31 103 TYR B CA 1
ATOM 4198 C C . TYR B 1 103 ? 19.547 -3.598 -9.234 1 97.31 103 TYR B C 1
ATOM 4200 O O . TYR B 1 103 ? 19.328 -4.297 -8.242 1 97.31 103 TYR B O 1
ATOM 4208 N N . ALA B 1 104 ? 18.875 -2.488 -9.5 1 95.88 104 ALA B N 1
ATOM 4209 C CA . ALA B 1 104 ? 17.734 -2.098 -8.68 1 95.88 104 ALA B CA 1
ATOM 4210 C C . ALA B 1 104 ? 16.641 -1.462 -9.539 1 95.88 104 ALA B C 1
ATOM 4212 O O . ALA B 1 104 ? 16.922 -0.619 -10.391 1 95.88 104 ALA B O 1
ATOM 4213 N N . ASP B 1 105 ? 15.484 -1.903 -9.398 1 94.94 105 ASP B N 1
ATOM 4214 C CA . ASP B 1 105 ? 14.297 -1.289 -9.992 1 94.94 105 ASP B CA 1
ATOM 4215 C C . ASP B 1 105 ? 13.148 -1.22 -8.984 1 94.94 105 ASP B C 1
ATOM 4217 O O . ASP B 1 105 ? 13.383 -1.248 -7.773 1 94.94 105 ASP B O 1
ATOM 4221 N N . GLU B 1 106 ? 11.898 -1.006 -9.414 1 94.44 106 GLU B N 1
ATOM 4222 C CA . GLU B 1 106 ? 10.758 -0.839 -8.523 1 94.44 106 GLU B CA 1
ATOM 4223 C C . GLU B 1 106 ? 10.516 -2.094 -7.688 1 94.44 106 GLU B C 1
ATOM 4225 O O . GLU B 1 106 ? 10.078 -2.008 -6.539 1 94.44 106 GLU B O 1
ATOM 4230 N N . VAL B 1 107 ? 10.82 -3.268 -8.266 1 96.81 107 VAL B N 1
ATOM 4231 C CA . VAL B 1 107 ? 10.672 -4.523 -7.531 1 96.81 107 VAL B CA 1
ATOM 4232 C C . VAL B 1 107 ? 11.633 -4.539 -6.344 1 96.81 107 VAL B C 1
ATOM 4234 O O . VAL B 1 107 ? 11.242 -4.898 -5.23 1 96.81 107 VAL B O 1
ATOM 4237 N N . THR B 1 108 ? 12.867 -4.125 -6.633 1 97.62 108 THR B N 1
ATOM 4238 C CA . THR B 1 108 ? 13.891 -4.062 -5.598 1 97.62 108 THR B CA 1
ATOM 4239 C C . THR B 1 108 ? 13.461 -3.146 -4.457 1 97.62 108 THR B C 1
ATOM 4241 O O . THR B 1 108 ? 13.555 -3.516 -3.287 1 97.62 108 THR B O 1
ATOM 4244 N N . LEU B 1 109 ? 13.016 -1.962 -4.887 1 97 109 LEU B N 1
ATOM 4245 C CA . LEU B 1 109 ? 12.617 -0.959 -3.904 1 97 109 LEU B CA 1
ATOM 4246 C C . LEU B 1 109 ? 11.453 -1.459 -3.059 1 97 109 LEU B C 1
ATOM 4248 O O . LEU B 1 109 ? 11.453 -1.313 -1.835 1 97 109 LEU B O 1
ATOM 4252 N N . LEU B 1 110 ? 10.461 -2.059 -3.676 1 97.25 110 LEU B N 1
ATOM 4253 C CA . LEU B 1 110 ? 9.289 -2.576 -2.99 1 97.25 110 LEU B CA 1
ATOM 4254 C C . LEU B 1 110 ? 9.672 -3.65 -1.979 1 97.25 110 LEU B C 1
ATOM 4256 O O . LEU B 1 110 ? 9.25 -3.598 -0.82 1 97.25 110 LEU B O 1
ATOM 4260 N N . ASN B 1 111 ? 10.484 -4.551 -2.377 1 97.88 111 ASN B N 1
ATOM 4261 C CA . ASN B 1 111 ? 10.852 -5.664 -1.506 1 97.88 111 ASN B CA 1
ATOM 4262 C C . ASN B 1 111 ? 11.664 -5.188 -0.307 1 97.88 111 ASN B C 1
ATOM 4264 O O . ASN B 1 111 ? 11.555 -5.746 0.786 1 97.88 111 ASN B O 1
ATOM 4268 N N . ARG B 1 112 ? 12.398 -4.191 -0.467 1 96.5 112 ARG B N 1
ATOM 4269 C CA . ARG B 1 112 ? 13.266 -3.691 0.599 1 96.5 112 ARG B CA 1
ATOM 4270 C C . ARG B 1 112 ? 12.445 -3.027 1.701 1 96.5 112 ARG B C 1
ATOM 4272 O O . ARG B 1 112 ? 12.961 -2.754 2.785 1 96.5 112 ARG B O 1
ATOM 4279 N N . LEU B 1 113 ? 11.219 -2.771 1.46 1 94.88 113 LEU B N 1
ATOM 4280 C CA . LEU B 1 113 ? 10.367 -2.117 2.449 1 94.88 113 LEU B CA 1
ATOM 4281 C C . LEU B 1 113 ? 9.898 -3.109 3.51 1 94.88 113 LEU B C 1
ATOM 4283 O O . LEU B 1 113 ? 9.367 -2.709 4.547 1 94.88 113 LEU B O 1
ATOM 4287 N N . TYR B 1 114 ? 10.047 -4.383 3.279 1 93.06 114 TYR B N 1
ATOM 4288 C CA . TYR B 1 114 ? 9.555 -5.406 4.191 1 93.06 114 TYR B CA 1
ATOM 4289 C C . TYR B 1 114 ? 10.703 -6.23 4.762 1 93.06 114 TYR B C 1
ATOM 4291 O O . TYR B 1 114 ? 11.609 -6.629 4.035 1 93.06 114 TYR B O 1
ATOM 4299 N N . PRO B 1 115 ? 10.656 -6.527 6.02 1 89.5 115 PRO B N 1
ATOM 4300 C CA . PRO B 1 115 ? 11.805 -7.09 6.723 1 89.5 115 PRO B CA 1
ATOM 4301 C C . PRO B 1 115 ? 12.289 -8.406 6.113 1 89.5 115 PRO B C 1
ATOM 4303 O O . PRO B 1 115 ? 13.492 -8.609 5.949 1 89.5 115 PRO B O 1
ATOM 4306 N N . LEU B 1 116 ? 11.383 -9.305 5.719 1 92 116 LEU B N 1
ATOM 4307 C CA . LEU B 1 116 ? 11.805 -10.609 5.23 1 92 116 LEU B CA 1
ATOM 4308 C C . LEU B 1 116 ? 12.047 -10.578 3.725 1 92 116 LEU B C 1
ATOM 4310 O O . LEU B 1 116 ? 12.953 -11.25 3.223 1 92 116 LEU B O 1
ATOM 4314 N N . ALA B 1 117 ? 11.305 -9.781 3.043 1 94.62 117 ALA B N 1
ATOM 4315 C CA . ALA B 1 117 ? 11.5 -9.664 1.601 1 94.62 117 ALA B CA 1
ATOM 4316 C C . ALA B 1 117 ? 12.82 -8.961 1.28 1 94.62 117 ALA B C 1
ATOM 4318 O O . ALA B 1 117 ? 13.422 -9.211 0.233 1 94.62 117 ALA B O 1
ATOM 4319 N N . ALA B 1 118 ? 13.289 -8.133 2.201 1 93.75 118 ALA B N 1
ATOM 4320 C CA . ALA B 1 118 ? 14.477 -7.316 1.98 1 93.75 118 ALA B CA 1
ATOM 4321 C C . ALA B 1 118 ? 15.719 -8.195 1.828 1 93.75 118 ALA B C 1
ATOM 4323 O O . ALA B 1 118 ? 16.734 -7.75 1.298 1 93.75 118 ALA B O 1
ATOM 4324 N N . GLN B 1 119 ? 15.625 -9.43 2.244 1 93.25 119 GLN B N 1
ATOM 4325 C CA . GLN B 1 119 ? 16.75 -10.352 2.176 1 93.25 119 GLN B CA 1
ATOM 4326 C C . GLN B 1 119 ? 17.031 -10.781 0.737 1 93.25 119 GLN B C 1
ATOM 4328 O O . GLN B 1 119 ? 18.156 -11.156 0.397 1 93.25 119 GLN B O 1
ATOM 4333 N N . LYS B 1 120 ? 16.016 -10.75 -0.094 1 96.81 120 LYS B N 1
ATOM 4334 C CA . LYS B 1 120 ? 16.094 -11.031 -1.524 1 96.81 120 LYS B CA 1
ATOM 4335 C C . LYS B 1 120 ? 15.352 -9.977 -2.336 1 96.81 120 LYS B C 1
ATOM 4337 O O . LYS B 1 120 ? 14.297 -10.258 -2.908 1 96.81 120 LYS B O 1
ATOM 4342 N N . PRO B 1 121 ? 15.984 -8.867 -2.48 1 97.25 121 PRO B N 1
ATOM 4343 C CA . PRO B 1 121 ? 15.25 -7.688 -2.943 1 97.25 121 PRO B CA 1
ATOM 4344 C C . PRO B 1 121 ? 14.758 -7.82 -4.383 1 97.25 121 PRO B C 1
ATOM 4346 O O . PRO B 1 121 ? 13.812 -7.141 -4.781 1 97.25 121 PRO B O 1
ATOM 4349 N N . ASN B 1 122 ? 15.359 -8.727 -5.164 1 98.25 122 ASN B N 1
ATOM 4350 C CA . ASN B 1 122 ? 14.914 -8.852 -6.551 1 98.25 122 ASN B CA 1
ATOM 4351 C C . ASN B 1 122 ? 13.961 -10.023 -6.73 1 98.25 122 ASN B C 1
ATOM 4353 O O . ASN B 1 122 ? 13.336 -10.164 -7.781 1 98.25 122 ASN B O 1
ATOM 4357 N N . ALA B 1 123 ? 13.859 -10.891 -5.742 1 98.62 123 ALA B N 1
ATOM 4358 C CA . ALA B 1 123 ? 13.062 -12.109 -5.883 1 98.62 123 ALA B CA 1
ATOM 4359 C C . ALA B 1 123 ? 11.578 -11.82 -5.691 1 98.62 123 ALA B C 1
ATOM 4361 O O . ALA B 1 123 ? 11.148 -11.461 -4.59 1 98.62 123 ALA B O 1
ATOM 4362 N N . ARG B 1 124 ? 10.852 -12.07 -6.762 1 98.44 124 ARG B N 1
ATOM 4363 C CA . ARG B 1 124 ? 9.422 -11.789 -6.676 1 98.44 124 ARG B CA 1
ATOM 4364 C C . ARG B 1 124 ? 8.672 -12.383 -7.859 1 98.44 124 ARG B C 1
ATOM 4366 O O . ARG B 1 124 ? 9.164 -12.367 -8.984 1 98.44 124 ARG B O 1
ATOM 4373 N N . TYR B 1 125 ? 7.492 -12.914 -7.559 1 98.75 125 TYR B N 1
ATOM 4374 C CA . TYR B 1 125 ? 6.492 -13.078 -8.609 1 98.75 125 TYR B CA 1
ATOM 4375 C C . TYR B 1 125 ? 6.086 -11.734 -9.188 1 98.75 125 TYR B C 1
ATOM 4377 O O . TYR B 1 125 ? 5.664 -10.836 -8.453 1 98.75 125 TYR B O 1
ATOM 4385 N N . ILE B 1 126 ? 6.195 -11.547 -10.5 1 98.56 126 ILE B N 1
ATOM 4386 C CA . ILE B 1 126 ? 5.953 -10.258 -11.141 1 98.56 126 ILE B CA 1
ATOM 4387 C C . ILE B 1 126 ? 4.488 -10.164 -11.562 1 98.56 126 ILE B C 1
ATOM 4389 O O . ILE B 1 126 ? 3.855 -9.117 -11.391 1 98.56 126 ILE B O 1
ATOM 4393 N N . GLY B 1 127 ? 4.031 -11.234 -12.156 1 98.56 127 GLY B N 1
ATOM 4394 C CA . GLY B 1 127 ? 2.668 -11.25 -12.672 1 98.56 127 GLY B CA 1
ATOM 4395 C C . GLY B 1 127 ? 2.43 -12.328 -13.711 1 98.56 127 GLY B C 1
ATOM 4396 O O . GLY B 1 127 ? 3.188 -13.297 -13.789 1 98.56 127 GLY B O 1
ATOM 4397 N N . GLU B 1 128 ? 1.282 -12.219 -14.398 1 98.69 128 GLU B N 1
ATOM 4398 C CA . GLU B 1 128 ? 0.88 -13.164 -15.438 1 98.69 128 GLU B CA 1
ATOM 4399 C C . GLU B 1 128 ? 0.613 -12.453 -16.766 1 98.69 128 GLU B C 1
ATOM 4401 O O . GLU B 1 128 ? 0.386 -11.234 -16.781 1 98.69 128 GLU B O 1
ATOM 4406 N N . ILE B 1 129 ? 0.771 -13.172 -17.781 1 98.56 129 ILE B N 1
ATOM 4407 C CA . ILE B 1 129 ? 0.553 -12.664 -19.141 1 98.56 129 ILE B CA 1
ATOM 4408 C C . ILE B 1 129 ? -0.658 -13.352 -19.766 1 98.56 129 ILE B C 1
ATOM 4410 O O . ILE B 1 129 ? -0.738 -14.586 -19.781 1 98.56 129 ILE B O 1
ATOM 4414 N N . PHE B 1 130 ? -1.544 -12.586 -20.266 1 98.69 130 PHE B N 1
ATOM 4415 C CA . PHE B 1 130 ? -2.703 -13.102 -20.984 1 98.69 130 PHE B CA 1
ATOM 4416 C C . PHE B 1 130 ? -2.555 -12.883 -22.484 1 98.69 130 PHE B C 1
ATOM 4418 O O . PHE B 1 130 ? -1.931 -11.906 -22.922 1 98.69 130 PHE B O 1
ATOM 4425 N N . ASN B 1 131 ? -3.111 -13.789 -23.219 1 98 131 ASN B N 1
ATOM 4426 C CA . ASN B 1 131 ? -3.219 -13.594 -24.656 1 98 131 ASN B CA 1
ATOM 4427 C C . ASN B 1 131 ? -4.293 -12.562 -25 1 98 131 ASN B C 1
ATOM 4429 O O . ASN B 1 131 ? -5.273 -12.414 -24.266 1 98 131 ASN B O 1
ATOM 4433 N N . THR B 1 132 ? -4.078 -11.836 -26.016 1 98.38 132 THR B N 1
ATOM 4434 C CA . THR B 1 132 ? -5.066 -10.938 -26.609 1 98.38 132 THR B CA 1
ATOM 4435 C C . THR B 1 132 ? -4.957 -10.922 -28.125 1 98.38 132 THR B C 1
ATOM 4437 O O . THR B 1 132 ? -3.881 -11.164 -28.672 1 98.38 132 THR B O 1
ATOM 4440 N N . SER B 1 133 ? -6.051 -10.688 -28.812 1 98.06 133 SER B N 1
ATOM 4441 C CA . SER B 1 133 ? -6.031 -10.641 -30.266 1 98.06 133 SER B CA 1
ATOM 4442 C C . SER B 1 133 ? -5.551 -9.281 -30.766 1 98.06 133 SER B C 1
ATOM 4444 O O . SER B 1 133 ? -5.203 -9.141 -31.953 1 98.06 133 SER B O 1
ATOM 4446 N N . ASP B 1 134 ? -5.559 -8.281 -29.906 1 98 134 ASP B N 1
ATOM 4447 C CA . ASP B 1 134 ? -5.156 -6.93 -30.266 1 98 134 ASP B CA 1
ATOM 4448 C C . ASP B 1 134 ? -4.691 -6.137 -29.047 1 98 134 ASP B C 1
ATOM 4450 O O . ASP B 1 134 ? -5.516 -5.668 -28.266 1 98 134 ASP B O 1
ATOM 4454 N N . THR B 1 135 ? -3.41 -5.914 -29 1 96.75 135 THR B N 1
ATOM 4455 C CA . THR B 1 135 ? -2.85 -5.238 -27.828 1 96.75 135 THR B CA 1
ATOM 4456 C C . THR B 1 135 ? -3.277 -3.773 -27.797 1 96.75 135 THR B C 1
ATOM 4458 O O . THR B 1 135 ? -3.562 -3.23 -26.719 1 96.75 135 THR B O 1
ATOM 4461 N N . GLY B 1 136 ? -3.303 -3.109 -28.906 1 96.56 136 GLY B N 1
ATOM 4462 C CA . GLY B 1 136 ? -3.715 -1.717 -28.984 1 96.56 136 GLY B CA 1
ATOM 4463 C C . GLY B 1 136 ? -5.137 -1.49 -28.5 1 96.56 136 GLY B C 1
ATOM 4464 O O . GLY B 1 136 ? -5.387 -0.615 -27.672 1 96.56 136 GLY B O 1
ATOM 4465 N N . GLN B 1 137 ? -6.082 -2.283 -29.016 1 98 137 GLN B N 1
ATOM 4466 C CA . GLN B 1 137 ? -7.48 -2.172 -28.609 1 98 137 GLN B CA 1
ATOM 4467 C C . GLN B 1 137 ? -7.652 -2.518 -27.125 1 98 137 GLN B C 1
ATOM 4469 O O . GLN B 1 137 ? -8.43 -1.874 -26.422 1 98 137 GLN B O 1
ATOM 4474 N N . THR B 1 138 ? -6.934 -3.58 -26.703 1 98.25 138 THR B N 1
ATOM 4475 C CA . THR B 1 138 ? -6.98 -3.959 -25.297 1 98.25 138 THR B CA 1
ATOM 4476 C C . THR B 1 138 ? -6.543 -2.797 -24.406 1 98.25 138 THR B C 1
ATOM 4478 O O . THR B 1 138 ? -7.223 -2.467 -23.438 1 98.25 138 THR B O 1
ATOM 4481 N N . ARG B 1 139 ? -5.488 -2.154 -24.766 1 96.62 139 ARG B N 1
ATOM 4482 C CA . ARG B 1 139 ? -4.988 -1.009 -24.016 1 96.62 139 ARG B CA 1
ATOM 4483 C C . ARG B 1 139 ? -6.02 0.116 -23.984 1 96.62 139 ARG B C 1
ATOM 4485 O O . ARG B 1 139 ? -6.293 0.687 -22.922 1 96.62 139 ARG B O 1
ATOM 4492 N N . GLU B 1 140 ? -6.543 0.437 -25.125 1 96.62 140 GLU B N 1
ATOM 4493 C CA . GLU B 1 140 ? -7.512 1.522 -25.234 1 96.62 140 GLU B CA 1
ATOM 4494 C C . GLU B 1 140 ? -8.711 1.282 -24.312 1 96.62 140 GLU B C 1
ATOM 4496 O O . GLU B 1 140 ? -9.125 2.18 -23.578 1 96.62 140 GLU B O 1
ATOM 4501 N N . ILE B 1 141 ? -9.211 0.093 -24.375 1 97.81 141 ILE B N 1
ATOM 4502 C CA . ILE B 1 141 ? -10.383 -0.245 -23.562 1 97.81 141 ILE B CA 1
ATOM 4503 C C . ILE B 1 141 ? -10.031 -0.167 -22.078 1 97.81 141 ILE B C 1
ATOM 4505 O O . ILE B 1 141 ? -10.75 0.471 -21.312 1 97.81 141 ILE B O 1
ATOM 4509 N N . LEU B 1 142 ? -8.953 -0.784 -21.703 1 97.69 142 LEU B N 1
ATOM 4510 C CA . LEU B 1 142 ? -8.602 -0.858 -20.281 1 97.69 142 LEU B CA 1
ATOM 4511 C C . LEU B 1 142 ? -8.211 0.514 -19.75 1 97.69 142 LEU B C 1
ATOM 4513 O O . LEU B 1 142 ? -8.484 0.833 -18.578 1 97.69 142 LEU B O 1
ATOM 4517 N N . GLU B 1 143 ? -7.574 1.334 -20.562 1 95.5 143 GLU B N 1
ATOM 4518 C CA . GLU B 1 143 ? -7.297 2.703 -20.141 1 95.5 143 GLU B CA 1
ATOM 4519 C C . GLU B 1 143 ? -8.586 3.484 -19.922 1 95.5 143 GLU B C 1
ATOM 4521 O O . GLU B 1 143 ? -8.672 4.301 -19 1 95.5 143 GLU B O 1
ATOM 4526 N N . SER B 1 144 ? -9.578 3.219 -20.75 1 95.5 144 SER B N 1
ATOM 4527 C CA . SER B 1 144 ? -10.883 3.848 -20.547 1 95.5 144 SER B CA 1
ATOM 4528 C C . SER B 1 144 ? -11.516 3.369 -19.234 1 95.5 144 SER B C 1
ATOM 4530 O O . SER B 1 144 ? -12.422 4.02 -18.719 1 95.5 144 SER B O 1
ATOM 4532 N N . HIS B 1 145 ? -11.078 2.229 -18.719 1 96.25 145 HIS B N 1
ATOM 4533 C CA . HIS B 1 145 ? -11.516 1.713 -17.422 1 96.25 145 HIS B CA 1
ATOM 4534 C C . HIS B 1 145 ? -10.562 2.139 -16.312 1 96.25 145 HIS B C 1
ATOM 4536 O O . HIS B 1 145 ? -10.57 1.546 -15.227 1 96.25 145 HIS B O 1
ATOM 4542 N N . ASN B 1 146 ? -9.664 3.059 -16.547 1 93.75 146 ASN B N 1
ATOM 4543 C CA . ASN B 1 146 ? -8.711 3.68 -15.633 1 93.75 146 ASN B CA 1
ATOM 4544 C C . ASN B 1 146 ? -7.625 2.699 -15.203 1 93.75 146 ASN B C 1
ATOM 4546 O O . ASN B 1 146 ? -7.137 2.762 -14.07 1 93.75 146 ASN B O 1
ATOM 4550 N N . ILE B 1 147 ? -7.324 1.724 -16.047 1 95.81 147 ILE B N 1
ATOM 4551 C CA . ILE B 1 147 ? -6.156 0.876 -15.836 1 95.81 147 ILE B CA 1
ATOM 4552 C C . ILE B 1 147 ? -4.922 1.539 -16.438 1 95.81 147 ILE B C 1
ATOM 4554 O O . ILE B 1 147 ? -4.961 2.006 -17.578 1 95.81 147 ILE B O 1
ATOM 4558 N N . ARG B 1 148 ? -3.857 1.554 -15.68 1 92.44 148 ARG B N 1
ATOM 4559 C CA . ARG B 1 148 ? -2.633 2.211 -16.125 1 92.44 148 ARG B CA 1
ATOM 4560 C C . ARG B 1 148 ? -1.635 1.195 -16.672 1 92.44 148 ARG B C 1
ATOM 4562 O O . ARG B 1 148 ? -1.521 0.085 -16.141 1 92.44 148 ARG B O 1
ATOM 4569 N N . PHE B 1 149 ? -0.93 1.669 -17.672 1 94.12 149 PHE B N 1
ATOM 4570 C CA . PHE B 1 149 ? 0.111 0.848 -18.281 1 94.12 149 PHE B CA 1
ATOM 4571 C C . PHE B 1 149 ? 1.467 1.536 -18.188 1 94.12 149 PHE B C 1
ATOM 4573 O O . PHE B 1 149 ? 1.541 2.748 -17.969 1 94.12 149 PHE B O 1
ATOM 4580 N N . ASN B 1 150 ? 2.484 0.767 -18.234 1 90.19 150 ASN B N 1
ATOM 4581 C CA . ASN B 1 150 ? 3.83 1.316 -18.375 1 90.19 150 ASN B CA 1
ATOM 4582 C C . ASN B 1 150 ? 4.188 1.573 -19.828 1 90.19 150 ASN B C 1
ATOM 4584 O O . ASN B 1 150 ? 3.984 0.709 -20.688 1 90.19 150 ASN B O 1
ATOM 4588 N N . TYR B 1 151 ? 4.691 2.777 -20 1 85.5 151 TYR B N 1
ATOM 4589 C CA . TYR B 1 151 ? 5.109 3.145 -21.344 1 85.5 151 TYR B CA 1
ATOM 4590 C C . TYR B 1 151 ? 6.629 3.123 -21.469 1 85.5 151 TYR B C 1
ATOM 4592 O O . TYR B 1 151 ? 7.336 2.955 -20.484 1 85.5 151 TYR B O 1
ATOM 4600 N N . HIS B 1 152 ? 6.984 3.252 -22.656 1 82.12 152 HIS B N 1
ATOM 4601 C CA . HIS B 1 152 ? 8.406 3.162 -22.969 1 82.12 152 HIS B CA 1
ATOM 4602 C C . HIS B 1 152 ? 9.227 4.113 -22.109 1 82.12 152 HIS B C 1
ATOM 4604 O O . HIS B 1 152 ? 8.867 5.285 -21.953 1 82.12 152 HIS B O 1
ATOM 4610 N N . HIS B 1 153 ? 10.242 3.627 -21.391 1 76 153 HIS B N 1
ATOM 4611 C CA . HIS B 1 153 ? 11.281 4.297 -20.609 1 76 153 HIS B CA 1
ATOM 4612 C C . HIS B 1 153 ? 10.734 4.785 -19.281 1 76 153 HIS B C 1
ATOM 4614 O O . HIS B 1 153 ? 11.352 5.633 -18.625 1 76 153 HIS B O 1
ATOM 4620 N N . GLU B 1 154 ? 9.625 4.227 -18.875 1 82.5 154 GLU B N 1
ATOM 4621 C CA . GLU B 1 154 ? 9.078 4.652 -17.594 1 82.5 154 GLU B CA 1
ATOM 4622 C C . GLU B 1 154 ? 9.602 3.777 -16.453 1 82.5 154 GLU B C 1
ATOM 4624 O O . GLU B 1 154 ? 9.375 4.07 -15.281 1 82.5 154 GLU B O 1
ATOM 4629 N N . THR B 1 155 ? 10.219 2.674 -16.891 1 86.88 155 THR B N 1
ATOM 4630 C CA . THR B 1 155 ? 10.836 1.814 -15.891 1 86.88 155 THR B CA 1
ATOM 4631 C C . THR B 1 155 ? 12.234 1.388 -16.328 1 86.88 155 THR B C 1
ATOM 4633 O O . THR B 1 155 ? 12.562 1.427 -17.516 1 86.88 155 THR B O 1
ATOM 4636 N N . LYS B 1 156 ? 12.992 1.03 -15.438 1 90.69 156 LYS B N 1
ATOM 4637 C CA . LYS B 1 156 ? 14.375 0.631 -15.703 1 90.69 156 LYS B CA 1
ATOM 4638 C C . LYS B 1 156 ? 14.43 -0.733 -16.391 1 90.69 156 LYS B C 1
ATOM 4640 O O . LYS B 1 156 ? 15.359 -1.016 -17.141 1 90.69 156 LYS B O 1
ATOM 4645 N N . ASN B 1 157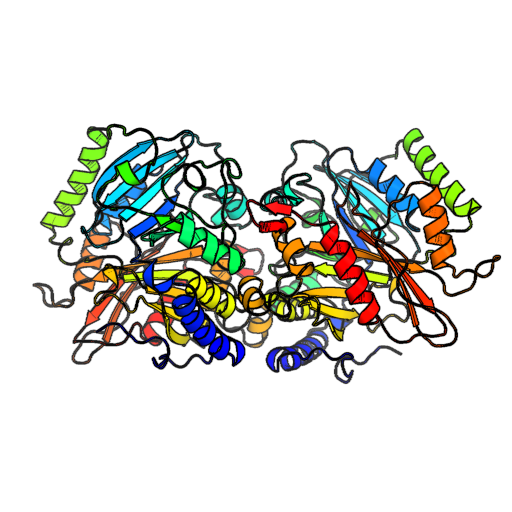 ? 13.484 -1.565 -16.156 1 94.56 157 ASN B N 1
ATOM 4646 C CA . ASN B 1 157 ? 13.445 -2.904 -16.734 1 94.56 157 ASN B CA 1
ATOM 4647 C C . ASN B 1 157 ? 12.75 -2.914 -18.094 1 94.56 157 ASN B C 1
ATOM 4649 O O . ASN B 1 157 ? 11.523 -2.834 -18.156 1 94.56 157 ASN B O 1
ATOM 4653 N N . PRO B 1 158 ? 13.461 -3.086 -19.156 1 95.44 158 PRO B N 1
ATOM 4654 C CA . PRO B 1 158 ? 12.852 -3.029 -20.484 1 95.44 158 PRO B CA 1
ATOM 4655 C C . PRO B 1 158 ? 11.875 -4.176 -20.734 1 95.44 158 PRO B C 1
ATOM 4657 O O . PRO B 1 158 ? 11.094 -4.129 -21.688 1 95.44 158 PRO B O 1
ATOM 4660 N N . PHE B 1 159 ? 11.914 -5.227 -19.922 1 96.69 159 PHE B N 1
ATOM 4661 C CA . PHE B 1 159 ? 10.961 -6.328 -20.047 1 96.69 159 PHE B CA 1
ATOM 4662 C C . PHE B 1 159 ? 9.531 -5.816 -19.969 1 96.69 159 PHE B C 1
ATOM 4664 O O . PHE B 1 159 ? 8.641 -6.34 -20.641 1 96.69 159 PHE B O 1
ATOM 4671 N N . TYR B 1 160 ? 9.312 -4.75 -19.234 1 96.06 160 TYR B N 1
ATOM 4672 C CA . TYR B 1 160 ? 7.957 -4.273 -18.969 1 96.06 160 TYR B CA 1
ATOM 4673 C C . TYR B 1 160 ? 7.5 -3.316 -20.078 1 96.06 160 TYR B C 1
ATOM 4675 O O . TYR B 1 160 ? 6.305 -3.051 -20.219 1 96.06 160 TYR B O 1
ATOM 4683 N N . THR B 1 161 ? 8.453 -2.719 -20.844 1 93.81 161 THR B N 1
ATOM 4684 C CA . THR B 1 161 ? 8.031 -1.627 -21.719 1 93.81 161 THR B CA 1
ATOM 4685 C C . THR B 1 161 ? 8.516 -1.86 -23.141 1 93.81 161 THR B C 1
ATOM 4687 O O . THR B 1 161 ? 8.023 -1.227 -24.078 1 93.81 161 THR B O 1
ATOM 4690 N N . ASP B 1 162 ? 9.477 -2.762 -23.328 1 91.88 162 ASP B N 1
ATOM 4691 C CA . ASP B 1 162 ? 10.094 -2.883 -24.641 1 91.88 162 ASP B CA 1
ATOM 4692 C C . ASP B 1 162 ? 9.961 -4.305 -25.188 1 91.88 162 ASP B C 1
ATOM 4694 O O . ASP B 1 162 ? 10.492 -4.617 -26.25 1 91.88 162 ASP B O 1
ATOM 4698 N N . SER B 1 163 ? 9.344 -5.156 -24.5 1 93.19 163 SER B N 1
ATOM 4699 C CA . SER B 1 163 ? 9.031 -6.492 -25 1 93.19 163 SER B CA 1
ATOM 4700 C C . SER B 1 163 ? 7.777 -6.477 -25.875 1 93.19 163 SER B C 1
ATOM 4702 O O . SER B 1 163 ? 7.242 -5.41 -26.188 1 93.19 163 SER B O 1
ATOM 4704 N N . GLY B 1 164 ? 7.406 -7.66 -26.266 1 94.81 164 GLY B N 1
ATOM 4705 C CA . GLY B 1 164 ? 6.168 -7.789 -27.016 1 94.81 164 GLY B CA 1
ATOM 4706 C C . GLY B 1 164 ? 4.938 -7.863 -26.125 1 94.81 164 GLY B C 1
ATOM 4707 O O . GLY B 1 164 ? 3.832 -8.109 -26.609 1 94.81 164 GLY B O 1
ATOM 4708 N N . VAL B 1 165 ? 5.098 -7.668 -24.844 1 96.88 165 VAL B N 1
ATOM 4709 C CA . VAL B 1 165 ? 4.016 -7.781 -23.875 1 96.88 165 VAL B CA 1
ATOM 4710 C C . VAL B 1 165 ? 3.668 -6.398 -23.328 1 96.88 165 VAL B C 1
ATOM 4712 O O . VAL B 1 165 ? 4.559 -5.625 -22.953 1 96.88 165 VAL B O 1
ATOM 4715 N N . LEU B 1 166 ? 2.396 -6.031 -23.312 1 96.69 166 LEU B N 1
ATOM 4716 C CA . LEU B 1 166 ? 1.885 -4.805 -22.719 1 96.69 166 LEU B CA 1
ATOM 4717 C C . LEU B 1 166 ? 1.589 -5.004 -21.234 1 96.69 166 LEU B C 1
ATOM 4719 O O . LEU B 1 166 ? 0.6 -5.648 -20.875 1 96.69 166 LEU B O 1
ATOM 4723 N N . PHE B 1 167 ? 2.373 -4.383 -20.375 1 97.25 167 PHE B N 1
ATOM 4724 C CA . PHE B 1 167 ? 2.201 -4.625 -18.953 1 97.25 167 PHE B CA 1
ATOM 4725 C C . PHE B 1 167 ? 1.502 -3.447 -18.281 1 97.25 167 PHE B C 1
ATOM 4727 O O . PHE B 1 167 ? 1.786 -2.289 -18.594 1 97.25 167 PHE B O 1
ATOM 4734 N N . THR B 1 168 ? 0.663 -3.744 -17.375 1 96.69 168 THR B N 1
ATOM 4735 C CA . THR B 1 168 ? 0.075 -2.738 -16.5 1 96.69 168 THR B CA 1
ATOM 4736 C C . THR B 1 168 ? 1.096 -2.256 -15.477 1 96.69 168 THR B C 1
ATOM 4738 O O . THR B 1 168 ? 2.107 -2.92 -15.234 1 96.69 168 THR B O 1
ATOM 4741 N N . PHE B 1 169 ? 0.791 -1.094 -14.852 1 94 169 PHE B N 1
ATOM 4742 C CA . PHE B 1 169 ? 1.412 -0.779 -13.57 1 94 169 PHE B CA 1
ATOM 4743 C C . PHE B 1 169 ? 1.104 -1.857 -12.539 1 94 169 PHE B C 1
ATOM 4745 O O . PHE B 1 169 ? 0.092 -2.553 -12.641 1 94 169 PHE B O 1
ATOM 4752 N N . PRO B 1 170 ? 2.041 -1.994 -11.602 1 94.75 170 PRO B N 1
ATOM 4753 C CA . PRO B 1 170 ? 1.663 -2.898 -10.508 1 94.75 170 PRO B CA 1
ATOM 4754 C C . PRO B 1 170 ? 0.375 -2.475 -9.812 1 94.75 170 PRO B C 1
ATOM 4756 O O . PRO B 1 170 ? 0.139 -1.279 -9.617 1 94.75 170 PRO B O 1
ATOM 4759 N N . SER B 1 171 ? -0.466 -3.439 -9.547 1 96.44 171 SER B N 1
ATOM 4760 C CA . SER B 1 171 ? -1.704 -3.203 -8.812 1 96.44 171 SER B CA 1
ATOM 4761 C C . SER B 1 171 ? -1.424 -2.629 -7.43 1 96.44 171 SER B C 1
ATOM 4763 O O . SER B 1 171 ? -0.523 -3.094 -6.73 1 96.44 171 SER B O 1
ATOM 4765 N N . ASP B 1 172 ? -2.205 -1.641 -7.008 1 93.69 172 ASP B N 1
ATOM 4766 C CA . ASP B 1 172 ? -2.084 -1.08 -5.668 1 93.69 172 ASP B CA 1
ATOM 4767 C C . ASP B 1 172 ? -2.555 -2.076 -4.609 1 93.69 172 ASP B C 1
ATOM 4769 O O . ASP B 1 172 ? -2.297 -1.895 -3.418 1 93.69 172 ASP B O 1
ATOM 4773 N N . TYR B 1 173 ? -3.242 -3.156 -5.023 1 96.19 173 TYR B N 1
ATOM 4774 C CA . TYR B 1 173 ? -3.832 -4.113 -4.094 1 96.19 173 TYR B CA 1
ATOM 4775 C C . TYR B 1 173 ? -2.973 -5.367 -3.988 1 96.19 173 TYR B C 1
ATOM 4777 O O . TYR B 1 173 ? -2.803 -5.922 -2.898 1 96.19 173 TYR B O 1
ATOM 4785 N N . THR B 1 174 ? -2.393 -5.777 -5.133 1 97.62 174 THR B N 1
ATOM 4786 C CA . THR B 1 174 ? -1.679 -7.047 -5.148 1 97.62 174 THR B CA 1
ATOM 4787 C C . THR B 1 174 ? -0.182 -6.824 -5.34 1 97.62 174 THR B C 1
ATOM 4789 O O . THR B 1 174 ? 0.622 -7.73 -5.102 1 97.62 174 THR B O 1
ATOM 4792 N N . CYS B 1 175 ? 0.177 -5.664 -5.855 1 97.12 175 CYS B N 1
ATOM 4793 C CA . CYS B 1 175 ? 1.539 -5.281 -6.211 1 97.12 175 CYS B CA 1
ATOM 4794 C C . CYS B 1 175 ? 2.066 -6.141 -7.352 1 97.12 175 CYS B C 1
ATOM 4796 O O . CYS B 1 175 ? 3.279 -6.242 -7.551 1 97.12 175 CYS B O 1
ATOM 4798 N N . ASN B 1 176 ? 1.161 -6.824 -8.102 1 97.94 176 ASN B N 1
ATOM 4799 C CA . ASN B 1 176 ? 1.52 -7.609 -9.281 1 97.94 176 ASN B CA 1
ATOM 4800 C C . ASN B 1 176 ? 1.101 -6.906 -10.57 1 97.94 176 ASN B C 1
ATOM 4802 O O . ASN B 1 176 ? 0.329 -5.949 -10.539 1 97.94 176 ASN B O 1
ATOM 4806 N N . ARG B 1 177 ? 1.647 -7.398 -11.664 1 97.94 177 ARG B N 1
ATOM 4807 C CA . ARG B 1 177 ? 1.325 -6.871 -12.992 1 97.94 177 ARG B CA 1
ATOM 4808 C C . ARG B 1 177 ? 0.511 -7.883 -13.797 1 97.94 177 ARG B C 1
ATOM 4810 O O . ARG B 1 177 ? 0.552 -9.078 -13.516 1 97.94 177 ARG B O 1
ATOM 4817 N N . ILE B 1 178 ? -0.209 -7.355 -14.711 1 98.56 178 ILE B N 1
ATOM 4818 C CA . ILE B 1 178 ? -0.819 -8.164 -15.766 1 98.56 178 ILE B CA 1
ATOM 4819 C C . ILE B 1 178 ? -0.261 -7.742 -17.125 1 98.56 178 ILE B C 1
ATOM 4821 O O . ILE B 1 178 ? -0.132 -6.551 -17.406 1 98.56 178 ILE B O 1
ATOM 4825 N N . GLY B 1 179 ? 0.121 -8.703 -17.875 1 98.56 179 GLY B N 1
ATOM 4826 C CA . GLY B 1 179 ? 0.595 -8.477 -19.219 1 98.56 179 GLY B CA 1
ATOM 4827 C C . GLY B 1 179 ? -0.361 -8.984 -20.281 1 98.56 179 GLY B C 1
ATOM 4828 O O . GLY B 1 179 ? -1.109 -9.938 -20.047 1 98.56 179 GLY B O 1
ATOM 4829 N N . TYR B 1 180 ? -0.313 -8.352 -21.453 1 98.56 180 TYR B N 1
ATOM 4830 C CA . TYR B 1 180 ? -1.092 -8.766 -22.609 1 98.56 180 TYR B CA 1
ATOM 4831 C C . TYR B 1 180 ? -0.19 -9 -23.812 1 98.56 180 TYR B C 1
ATOM 4833 O O . TYR B 1 180 ? 0.571 -8.109 -24.203 1 98.56 180 TYR B O 1
ATOM 4841 N N . PHE B 1 181 ? -0.309 -10.133 -24.375 1 98.12 181 PHE B N 1
ATOM 4842 C CA . PHE B 1 181 ? 0.554 -10.562 -25.469 1 98.12 181 PHE B CA 1
ATOM 4843 C C . PHE B 1 181 ? -0.271 -10.93 -26.703 1 98.12 181 PHE B C 1
ATOM 4845 O O . PHE B 1 181 ? -1.171 -11.773 -26.609 1 98.12 181 PHE B O 1
ATOM 4852 N N . GLU B 1 182 ? 0.046 -10.195 -27.766 1 97.06 182 GLU B N 1
ATOM 4853 C CA . GLU B 1 182 ? -0.593 -10.477 -29.047 1 97.06 182 GLU B CA 1
ATOM 4854 C C . GLU B 1 182 ? 0.257 -11.422 -29.891 1 97.06 182 GLU B C 1
ATOM 4856 O O . GLU B 1 182 ? 1.237 -11.008 -30.516 1 97.06 182 GLU B O 1
ATOM 4861 N N . GLY B 1 183 ? 0.09 -12.703 -29.859 1 93.56 183 GLY B N 1
ATOM 4862 C CA . GLY B 1 183 ? 0.836 -13.656 -30.656 1 93.56 183 GLY B CA 1
ATOM 4863 C C . GLY B 1 183 ? 0.724 -15.086 -30.156 1 93.56 183 GLY B C 1
ATOM 4864 O O . GLY B 1 183 ? -0.133 -15.383 -29.312 1 93.56 183 GLY B O 1
ATOM 4865 N N . ASP B 1 184 ? 1.507 -15.844 -30.734 1 93.38 184 ASP B N 1
ATOM 4866 C CA . ASP B 1 184 ? 1.59 -17.25 -30.344 1 93.38 184 ASP B CA 1
ATOM 4867 C C . ASP B 1 184 ? 2.725 -17.469 -29.359 1 93.38 184 ASP B C 1
ATOM 4869 O O . ASP B 1 184 ? 3.898 -17.297 -29.688 1 93.38 184 ASP B O 1
ATOM 4873 N N . ILE B 1 185 ? 2.383 -17.938 -28.172 1 91.88 185 ILE B N 1
ATOM 4874 C CA . ILE B 1 185 ? 3.355 -18.109 -27.094 1 91.88 185 ILE B CA 1
ATOM 4875 C C . ILE B 1 185 ? 4.359 -19.188 -27.484 1 91.88 185 ILE B C 1
ATOM 4877 O O . ILE B 1 185 ? 5.453 -19.266 -26.922 1 91.88 185 ILE B O 1
ATOM 4881 N N . GLU B 1 186 ? 3.975 -19.969 -28.422 1 89.88 186 GLU B N 1
ATOM 4882 C CA . GLU B 1 186 ? 4.867 -21.016 -28.891 1 89.88 186 GLU B CA 1
ATOM 4883 C C . GLU B 1 186 ? 6.02 -20.438 -29.703 1 89.88 186 GLU B C 1
ATOM 4885 O O . GLU B 1 186 ? 7.043 -21.094 -29.906 1 89.88 186 GLU B O 1
ATOM 4890 N N . ASP B 1 187 ? 5.758 -19.25 -30.172 1 87.25 187 ASP B N 1
ATOM 4891 C CA . ASP B 1 187 ? 6.82 -18.516 -30.859 1 87.25 187 ASP B CA 1
ATOM 4892 C C . ASP B 1 187 ? 7.555 -17.594 -29.891 1 87.25 187 ASP B C 1
ATOM 4894 O O . ASP B 1 187 ? 7.145 -16.453 -29.672 1 87.25 187 ASP B O 1
ATOM 4898 N N . SER B 1 188 ? 8.656 -18.047 -29.406 1 80.5 188 SER B N 1
ATOM 4899 C CA . SER B 1 188 ? 9.383 -17.312 -28.375 1 80.5 188 SER B CA 1
ATOM 4900 C C . SER B 1 188 ? 9.875 -15.969 -28.906 1 80.5 188 SER B C 1
ATOM 4902 O O . SER B 1 188 ? 10.047 -15.016 -28.141 1 80.5 188 SER B O 1
ATOM 4904 N N . GLU B 1 189 ? 10 -15.844 -30.188 1 87.31 189 GLU B N 1
ATOM 4905 C CA . GLU B 1 189 ? 10.5 -14.594 -30.766 1 87.31 189 GLU B CA 1
ATOM 4906 C C . GLU B 1 189 ? 9.414 -13.523 -30.781 1 87.31 189 GLU B C 1
ATOM 4908 O O . GLU B 1 189 ? 9.719 -12.328 -30.828 1 87.31 189 GLU B O 1
ATOM 4913 N N . ALA B 1 190 ? 8.266 -14.031 -30.734 1 90.25 190 ALA B N 1
ATOM 4914 C CA . ALA B 1 190 ? 7.145 -13.094 -30.781 1 90.25 190 ALA B CA 1
ATOM 4915 C C . ALA B 1 190 ? 7.09 -12.258 -29.5 1 90.25 190 ALA B C 1
ATOM 4917 O O . ALA B 1 190 ? 6.582 -11.133 -29.5 1 90.25 190 ALA B O 1
ATOM 4918 N N . LEU B 1 191 ? 7.676 -12.789 -28.438 1 94.56 191 LEU B N 1
ATOM 4919 C CA . LEU B 1 191 ? 7.664 -12.102 -27.141 1 94.56 191 LEU B CA 1
ATOM 4920 C C . LEU B 1 191 ? 8.664 -10.953 -27.141 1 94.56 191 LEU B C 1
ATOM 4922 O O . LEU B 1 191 ? 8.594 -10.07 -26.281 1 94.56 191 LEU B O 1
ATOM 4926 N N . LYS B 1 192 ? 9.609 -10.922 -28.094 1 95.25 192 LYS B N 1
ATOM 4927 C CA . LYS B 1 192 ? 10.602 -9.859 -28.234 1 95.25 192 LYS B CA 1
ATOM 4928 C C . LYS B 1 192 ? 11.32 -9.609 -26.906 1 95.25 192 LYS B C 1
ATOM 4930 O O . LYS B 1 192 ? 11.375 -8.477 -26.422 1 95.25 192 LYS B O 1
ATOM 4935 N N . LEU B 1 193 ? 11.922 -10.703 -26.328 1 96.88 193 LEU B N 1
ATOM 4936 C CA . LEU B 1 193 ? 12.484 -10.664 -24.984 1 96.88 193 LEU B CA 1
ATOM 4937 C C . LEU B 1 193 ? 13.938 -10.195 -25.016 1 96.88 193 LEU B C 1
ATOM 4939 O O . LEU B 1 193 ? 14.586 -10.086 -23.969 1 96.88 193 LEU B O 1
ATOM 4943 N N . GLY B 1 194 ? 14.43 -9.852 -26.188 1 96.25 194 GLY B N 1
ATOM 4944 C CA . GLY B 1 194 ? 15.828 -9.492 -26.359 1 96.25 194 GLY B CA 1
ATOM 4945 C C . GLY B 1 194 ? 16.562 -10.422 -27.312 1 96.25 194 GLY B C 1
ATOM 4946 O O . GLY B 1 194 ? 15.953 -11.062 -28.156 1 96.25 194 GLY B O 1
ATOM 4947 N N . ASP B 1 195 ? 17.922 -10.492 -27.25 1 96.56 195 ASP B N 1
ATOM 4948 C CA . ASP B 1 195 ? 18.734 -11.344 -28.109 1 96.56 195 ASP B CA 1
ATOM 4949 C C . ASP B 1 195 ? 18.703 -12.797 -27.641 1 96.56 195 ASP B C 1
ATOM 4951 O O . ASP B 1 195 ? 18.875 -13.07 -26.438 1 96.56 195 ASP B O 1
ATOM 4955 N N . LYS B 1 196 ? 18.438 -13.617 -28.578 1 96 196 LYS B N 1
ATOM 4956 C CA . LYS B 1 196 ? 18.531 -15.031 -28.25 1 96 196 LYS B CA 1
ATOM 4957 C C . LYS B 1 196 ? 19.969 -15.445 -27.969 1 96 196 LYS B C 1
ATOM 4959 O O . LYS B 1 196 ? 20.875 -15.117 -28.75 1 96 196 LYS B O 1
ATOM 4964 N N . ILE B 1 197 ? 20.188 -16.109 -26.875 1 95.62 197 ILE B N 1
ATOM 4965 C CA . ILE B 1 197 ? 21.531 -16.547 -26.531 1 95.62 197 ILE B CA 1
ATOM 4966 C C . ILE B 1 197 ? 21.531 -18.062 -26.281 1 95.62 197 ILE B C 1
ATOM 4968 O O . ILE B 1 197 ? 20.484 -18.641 -25.984 1 95.62 197 ILE B O 1
ATOM 4972 N N . GLU B 1 198 ? 22.719 -18.609 -26.406 1 96.19 198 GLU B N 1
ATOM 4973 C CA . GLU B 1 198 ? 22.844 -20.047 -26.188 1 96.19 198 GLU B CA 1
ATOM 4974 C C . GLU B 1 198 ? 22.969 -20.359 -24.688 1 96.19 198 GLU B C 1
ATOM 4976 O O . GLU B 1 198 ? 23.656 -19.641 -23.953 1 96.19 198 GLU B O 1
ATOM 4981 N N . PHE B 1 199 ? 22.25 -21.297 -24.328 1 96 199 PHE B N 1
ATOM 4982 C CA . PHE B 1 199 ? 22.359 -21.797 -22.969 1 96 199 PHE B CA 1
ATOM 4983 C C . PHE B 1 199 ? 23.656 -22.562 -22.766 1 96 199 PHE B C 1
ATOM 4985 O O . PHE B 1 199 ? 24.016 -23.406 -23.594 1 96 199 PHE B O 1
ATOM 4992 N N . ASP B 1 200 ? 24.406 -22.281 -21.703 1 95.88 200 ASP B N 1
ATOM 4993 C CA . ASP B 1 200 ? 25.641 -23 -21.422 1 95.88 200 ASP B CA 1
ATOM 4994 C C . ASP B 1 200 ? 25.391 -24.5 -21.375 1 95.88 200 ASP B C 1
ATOM 4996 O O . ASP B 1 200 ? 24.531 -24.984 -20.641 1 95.88 200 ASP B O 1
ATOM 5000 N N . ALA B 1 201 ? 26.172 -25.25 -22.062 1 95.94 201 ALA B N 1
ATOM 5001 C CA . ALA B 1 201 ? 25.953 -26.672 -22.25 1 95.94 201 ALA B CA 1
ATOM 5002 C C . ALA B 1 201 ? 26.094 -27.438 -20.938 1 95.94 201 ALA B C 1
ATOM 5004 O O . ALA B 1 201 ? 25.359 -28.391 -20.688 1 95.94 201 ALA B O 1
ATOM 5005 N N . THR B 1 202 ? 26.984 -27.047 -20.203 1 96.69 202 THR B N 1
ATOM 5006 C CA . THR B 1 202 ? 27.219 -27.719 -18.922 1 96.69 202 THR B CA 1
ATOM 5007 C C . THR B 1 202 ? 26.031 -27.516 -17.984 1 96.69 202 THR B C 1
ATOM 5009 O O . THR B 1 202 ? 25.594 -28.453 -17.312 1 96.69 202 THR B O 1
ATOM 5012 N N . GLU B 1 203 ? 25.562 -26.297 -17.969 1 95.81 203 GLU B N 1
ATOM 5013 C CA . GLU B 1 203 ? 24.422 -26 -17.125 1 95.81 203 GLU B CA 1
ATOM 5014 C C . GLU B 1 203 ? 23.156 -26.703 -17.609 1 95.81 203 GLU B C 1
ATOM 5016 O O . GLU B 1 203 ? 22.391 -27.234 -16.828 1 95.81 203 GLU B O 1
ATOM 5021 N N . LEU B 1 204 ? 23.016 -26.688 -18.875 1 96.88 204 LEU B N 1
ATOM 5022 C CA . LEU B 1 204 ? 21.859 -27.359 -19.453 1 96.88 204 LEU B CA 1
ATOM 5023 C C . LEU B 1 204 ? 21.891 -28.859 -19.141 1 96.88 204 LEU B C 1
ATOM 5025 O O . LEU B 1 204 ? 20.844 -29.469 -18.891 1 96.88 204 LEU B O 1
ATOM 5029 N N . ALA B 1 205 ? 23.047 -29.438 -19.156 1 96.94 205 ALA B N 1
ATOM 5030 C CA . ALA B 1 205 ? 23.219 -30.859 -18.875 1 96.94 205 ALA B CA 1
ATOM 5031 C C . ALA B 1 205 ? 22.766 -31.172 -17.438 1 96.94 205 ALA B C 1
ATOM 5033 O O . ALA B 1 205 ? 22.219 -32.25 -17.172 1 96.94 205 ALA B O 1
ATOM 5034 N N . THR B 1 206 ? 23.031 -30.281 -16.578 1 96.94 206 THR B N 1
ATOM 5035 C CA . THR B 1 206 ? 22.609 -30.484 -15.203 1 96.94 206 THR B CA 1
ATOM 5036 C C . THR B 1 206 ? 21.094 -30.5 -15.102 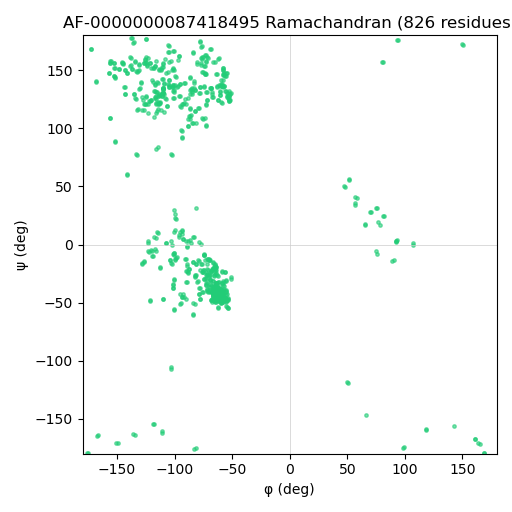1 96.94 206 THR B C 1
ATOM 5038 O O . THR B 1 206 ? 20.516 -31.25 -14.305 1 96.94 206 THR B O 1
ATOM 5041 N N . LEU B 1 207 ? 20.422 -29.656 -15.812 1 98.12 207 LEU B N 1
ATOM 5042 C CA . LEU B 1 207 ? 18.953 -29.641 -15.859 1 98.12 207 LEU B CA 1
ATOM 5043 C C . LEU B 1 207 ? 18.422 -30.922 -16.453 1 98.12 207 LEU B C 1
ATOM 5045 O O . LEU B 1 207 ? 17.453 -31.5 -15.953 1 98.12 207 LEU B O 1
ATOM 5049 N N . GLU B 1 208 ? 19.094 -31.375 -17.469 1 97.12 208 GLU B N 1
ATOM 5050 C CA . GLU B 1 208 ? 18.672 -32.594 -18.141 1 97.12 208 GLU B CA 1
ATOM 5051 C C . GLU B 1 208 ? 18.797 -33.812 -17.219 1 97.12 208 GLU B C 1
ATOM 5053 O O . GLU B 1 208 ? 17.984 -34.719 -17.297 1 97.12 208 GLU B O 1
ATOM 5058 N N . LYS B 1 209 ? 19.781 -33.781 -16.438 1 97.62 209 LYS B N 1
ATOM 5059 C CA . LYS B 1 209 ? 19.938 -34.875 -15.453 1 97.62 209 LYS B CA 1
ATOM 5060 C C . LYS B 1 209 ? 18.734 -34.938 -14.508 1 97.62 209 LYS B C 1
ATOM 5062 O O . LYS B 1 209 ? 18.297 -36 -14.125 1 97.62 209 LYS B O 1
ATOM 5067 N N . ILE B 1 210 ? 18.281 -33.781 -14.125 1 97.62 210 ILE B N 1
ATOM 5068 C CA . ILE B 1 210 ? 17.109 -33.75 -13.266 1 97.62 210 ILE B CA 1
ATOM 5069 C C . ILE B 1 210 ? 15.883 -34.219 -14.031 1 97.62 210 ILE B C 1
ATOM 5071 O O . ILE B 1 210 ? 15.039 -34.938 -13.477 1 97.62 210 ILE B O 1
ATOM 5075 N N . ALA B 1 211 ? 15.781 -33.844 -15.266 1 96.81 211 ALA B N 1
ATOM 5076 C CA . ALA B 1 211 ? 14.688 -34.312 -16.109 1 96.81 211 ALA B CA 1
ATOM 5077 C C . ALA B 1 211 ? 14.711 -35.812 -16.234 1 96.81 211 ALA B C 1
ATOM 5079 O O . ALA B 1 211 ? 13.656 -36.469 -16.234 1 96.81 211 ALA B O 1
ATOM 5080 N N . GLU B 1 212 ? 15.883 -36.375 -16.359 1 96.88 212 GLU B N 1
ATOM 5081 C CA . GLU B 1 212 ? 16.031 -37.812 -16.438 1 96.88 212 GLU B CA 1
ATOM 5082 C C . GLU B 1 212 ? 15.578 -38.5 -15.156 1 96.88 212 GLU B C 1
ATOM 5084 O O . GLU B 1 212 ? 14.922 -39.531 -15.195 1 96.88 212 GLU B O 1
ATOM 5089 N N . PHE B 1 213 ? 16 -37.938 -14.141 1 96.44 213 PHE B N 1
ATOM 5090 C CA . PHE B 1 213 ? 15.547 -38.438 -12.852 1 96.44 213 PHE B CA 1
ATOM 5091 C C . PHE B 1 213 ? 14.023 -38.438 -12.781 1 96.44 213 PHE B C 1
ATOM 5093 O O . PHE B 1 213 ? 13.414 -39.438 -12.391 1 96.44 213 PHE B O 1
ATOM 5100 N N . ALA B 1 214 ? 13.406 -37.312 -13.062 1 95.44 214 ALA B N 1
ATOM 5101 C CA . ALA B 1 214 ? 11.953 -37.188 -13.023 1 95.44 214 ALA B CA 1
ATOM 5102 C C . ALA B 1 214 ? 11.281 -38.219 -13.906 1 95.44 214 ALA B C 1
ATOM 5104 O O . ALA B 1 214 ? 10.258 -38.812 -13.531 1 95.44 214 ALA B O 1
ATOM 5105 N N . GLN B 1 215 ? 11.852 -38.469 -15.062 1 94.12 215 GLN B N 1
ATOM 5106 C CA . GLN B 1 215 ? 11.328 -39.469 -15.977 1 94.12 215 GLN B CA 1
ATOM 5107 C C . GLN B 1 215 ? 11.469 -40.875 -15.398 1 94.12 215 GLN B C 1
ATOM 5109 O O . GLN B 1 215 ? 10.539 -41.688 -15.477 1 94.12 215 GLN B O 1
ATOM 5114 N N . ALA B 1 216 ? 12.578 -41.062 -14.859 1 95.44 216 ALA B N 1
ATOM 5115 C CA . ALA B 1 216 ? 12.852 -42.375 -14.297 1 95.44 216 ALA B CA 1
ATOM 5116 C C . ALA B 1 216 ? 11.898 -42.688 -13.148 1 95.44 216 ALA B C 1
ATOM 5118 O O . ALA B 1 216 ? 11.453 -43.844 -12.992 1 95.44 216 ALA B O 1
ATOM 5119 N N . GLU B 1 217 ? 11.664 -41.688 -12.406 1 93.56 217 GLU B N 1
ATOM 5120 C CA . GLU B 1 217 ? 10.773 -41.875 -11.266 1 93.56 217 GLU B CA 1
ATOM 5121 C C . GLU B 1 217 ? 9.312 -41.688 -11.68 1 93.56 217 GLU B C 1
ATOM 5123 O O . GLU B 1 217 ? 8.414 -41.75 -10.836 1 93.56 217 GLU B O 1
ATOM 5128 N N . ARG B 1 218 ? 9.008 -41.469 -12.938 1 91 218 ARG B N 1
ATOM 5129 C CA . ARG B 1 218 ? 7.676 -41.312 -13.523 1 91 218 ARG B CA 1
ATOM 5130 C C . ARG B 1 218 ? 6.906 -40.188 -12.844 1 91 218 ARG B C 1
ATOM 5132 O O . ARG B 1 218 ? 5.715 -40.312 -12.562 1 91 218 ARG B O 1
ATOM 5139 N N . LEU B 1 219 ? 7.586 -39.031 -12.531 1 93.38 219 LEU B N 1
ATOM 5140 C CA . LEU B 1 219 ? 6.973 -37.875 -11.922 1 93.38 219 LEU B CA 1
ATOM 5141 C C . LEU B 1 219 ? 6.238 -37.031 -12.961 1 93.38 219 LEU B C 1
ATOM 5143 O O . LEU B 1 219 ? 5.211 -36.438 -12.664 1 93.38 219 LEU B O 1
ATOM 5147 N N . ASP B 1 220 ? 6.676 -36.969 -14.188 1 87.94 220 ASP B N 1
ATOM 5148 C CA . ASP B 1 220 ? 6.164 -36.094 -15.234 1 87.94 220 ASP B CA 1
ATOM 5149 C C . ASP B 1 220 ? 4.688 -36.375 -15.516 1 87.94 220 ASP B C 1
ATOM 5151 O O . ASP B 1 220 ? 3.887 -35.438 -15.625 1 87.94 220 ASP B O 1
ATOM 5155 N N . PRO B 1 221 ? 4.348 -37.656 -15.586 1 91.5 221 PRO B N 1
ATOM 5156 C CA . PRO B 1 221 ? 2.928 -37.938 -15.828 1 91.5 221 PRO B CA 1
ATOM 5157 C C . PRO B 1 221 ? 2.057 -37.625 -14.609 1 91.5 221 PRO B C 1
ATOM 5159 O O . PRO B 1 221 ? 0.829 -37.594 -14.719 1 91.5 221 PRO B O 1
ATOM 5162 N N . LEU B 1 222 ? 2.678 -37.5 -13.453 1 96.25 222 LEU B N 1
ATOM 5163 C CA . LEU B 1 222 ? 1.916 -37.344 -12.227 1 96.25 222 LEU B CA 1
ATOM 5164 C C . LEU B 1 222 ? 1.723 -35.844 -11.898 1 96.25 222 LEU B C 1
ATOM 5166 O O . LEU B 1 222 ? 0.646 -35.438 -11.461 1 96.25 222 LEU B O 1
ATOM 5170 N N . VAL B 1 223 ? 2.734 -35.031 -12.039 1 97.5 223 VAL B N 1
ATOM 5171 C CA . VAL B 1 223 ? 2.631 -33.594 -11.828 1 97.5 223 VAL B CA 1
ATOM 5172 C C . VAL B 1 223 ? 2.227 -32.906 -13.133 1 97.5 223 VAL B C 1
ATOM 5174 O O . VAL B 1 223 ? 3.064 -32.656 -14.008 1 97.5 223 VAL B O 1
ATOM 5177 N N . LEU B 1 224 ? 1.042 -32.531 -13.305 1 96.12 224 LEU B N 1
ATOM 5178 C CA . LEU B 1 224 ? 0.417 -32.219 -14.594 1 96.12 224 LEU B CA 1
ATOM 5179 C C . LEU B 1 224 ? 0.711 -30.797 -15.023 1 96.12 224 LEU B C 1
ATOM 5181 O O . LEU B 1 224 ? 1.129 -30.547 -16.156 1 96.12 224 LEU B O 1
ATOM 5185 N N . GLY B 1 225 ? 0.338 -29.766 -14.273 1 97 225 GLY B N 1
ATOM 5186 C CA . GLY B 1 225 ? 0.504 -28.344 -14.539 1 97 225 GLY B CA 1
ATOM 5187 C C . GLY B 1 225 ? 0.029 -27.453 -13.398 1 97 225 GLY B C 1
ATOM 5188 O O . GLY B 1 225 ? -0.42 -27.953 -12.367 1 97 225 GLY B O 1
ATOM 5189 N N . VAL B 1 226 ? 0.17 -26.156 -13.648 1 98.56 226 VAL B N 1
ATOM 5190 C CA . VAL B 1 226 ? -0.223 -25.219 -12.609 1 98.56 226 VAL B CA 1
ATOM 5191 C C . VAL B 1 226 ? -1.745 -25.172 -12.5 1 98.56 226 VAL B C 1
ATOM 5193 O O . VAL B 1 226 ? -2.434 -24.875 -13.477 1 98.56 226 VAL B O 1
ATOM 5196 N N . ASP B 1 227 ? -2.16 -25.5 -11.328 1 98.06 227 ASP B N 1
ATOM 5197 C CA . ASP B 1 227 ? -3.582 -25.516 -11 1 98.06 227 ASP B CA 1
ATOM 5198 C C . ASP B 1 227 ? -4.066 -24.125 -10.617 1 98.06 227 ASP B C 1
ATOM 5200 O O . ASP B 1 227 ? -5.113 -23.672 -11.086 1 98.06 227 ASP B O 1
ATOM 5204 N N . HIS B 1 228 ? -3.352 -23.5 -9.719 1 98.69 228 HIS B N 1
ATOM 5205 C CA . HIS B 1 228 ? -3.738 -22.172 -9.289 1 98.69 228 HIS B CA 1
ATOM 5206 C C . HIS B 1 228 ? -2.545 -21.406 -8.727 1 98.69 228 HIS B C 1
ATOM 5208 O O . HIS B 1 228 ? -1.503 -22 -8.438 1 98.69 228 HIS B O 1
ATOM 5214 N N . LEU B 1 229 ? -2.672 -20.109 -8.742 1 98.88 229 LEU B N 1
ATOM 5215 C CA . LEU B 1 229 ? -1.756 -19.125 -8.156 1 98.88 229 LEU B CA 1
ATOM 5216 C C . LEU B 1 229 ? -2.438 -18.344 -7.043 1 98.88 229 LEU B C 1
ATOM 5218 O O . LEU B 1 229 ? -3.482 -17.719 -7.262 1 98.88 229 LEU B O 1
ATOM 5222 N N . ALA B 1 230 ? -1.841 -18.344 -5.867 1 98.75 230 ALA B N 1
ATOM 5223 C CA . ALA B 1 230 ? -2.512 -17.719 -4.727 1 98.75 230 ALA B CA 1
ATOM 5224 C C . ALA B 1 230 ? -1.727 -16.516 -4.219 1 98.75 230 ALA B C 1
ATOM 5226 O O . ALA B 1 230 ? -0.566 -16.641 -3.818 1 98.75 230 ALA B O 1
ATOM 5227 N N . THR B 1 231 ? -2.375 -15.352 -4.215 1 98.81 231 THR B N 1
ATOM 5228 C CA . THR B 1 231 ? -1.803 -14.094 -3.744 1 98.81 231 THR B CA 1
ATOM 5229 C C . THR B 1 231 ? -2.375 -13.719 -2.381 1 98.81 231 THR B C 1
ATOM 5231 O O . THR B 1 231 ? -3.574 -13.875 -2.141 1 98.81 231 THR B O 1
ATOM 5234 N N . ARG B 1 232 ? -1.543 -13.305 -1.49 1 98.5 232 ARG B N 1
ATOM 5235 C CA . ARG B 1 232 ? -1.994 -12.836 -0.184 1 98.5 232 ARG B CA 1
ATOM 5236 C C . ARG B 1 232 ? -2.01 -11.312 -0.126 1 98.5 232 ARG B C 1
ATOM 5238 O O . ARG B 1 232 ? -1.054 -10.656 -0.553 1 98.5 232 ARG B O 1
ATOM 5245 N N . ILE B 1 233 ? -3.121 -10.742 0.363 1 98.12 233 ILE B N 1
ATOM 5246 C CA . ILE B 1 233 ? -3.334 -9.305 0.405 1 98.12 233 ILE B CA 1
ATOM 5247 C C . ILE B 1 233 ? -3.953 -8.914 1.744 1 98.12 233 ILE B C 1
ATOM 5249 O O . ILE B 1 233 ? -4.16 -9.766 2.611 1 98.12 233 ILE B O 1
ATOM 5253 N N . LEU B 1 234 ? -4.172 -7.602 1.982 1 96.81 234 LEU B N 1
ATOM 5254 C CA . LEU B 1 234 ? -4.758 -7.121 3.229 1 96.81 234 LEU B CA 1
ATOM 5255 C C . LEU B 1 234 ? -6.273 -7.27 3.209 1 96.81 234 LEU B C 1
ATOM 5257 O O . LEU B 1 234 ? -6.891 -7.262 2.141 1 96.81 234 LEU B O 1
ATOM 5261 N N . ALA B 1 235 ? -6.801 -7.324 4.371 1 96.12 235 ALA B N 1
ATOM 5262 C CA . ALA B 1 235 ? -8.227 -7.594 4.559 1 96.12 235 ALA B CA 1
ATOM 5263 C C . ALA B 1 235 ? -9.078 -6.594 3.785 1 96.12 235 ALA B C 1
ATOM 5265 O O . ALA B 1 235 ? -9.977 -6.988 3.039 1 96.12 235 ALA B O 1
ATOM 5266 N N . GLY B 1 236 ? -8.773 -5.371 3.887 1 93.62 236 GLY B N 1
ATOM 5267 C CA . GLY B 1 236 ? -9.602 -4.324 3.312 1 93.62 236 GLY B CA 1
ATOM 5268 C C . GLY B 1 236 ? -9.484 -4.227 1.803 1 93.62 236 GLY B C 1
ATOM 5269 O O . GLY B 1 236 ? -10.297 -3.572 1.149 1 93.62 236 GLY B O 1
ATOM 5270 N N . GLU B 1 237 ? -8.578 -4.91 1.216 1 94.69 237 GLU B N 1
ATOM 5271 C CA . GLU B 1 237 ? -8.281 -4.828 -0.211 1 94.69 237 GLU B CA 1
ATOM 5272 C C . GLU B 1 237 ? -8.914 -5.988 -0.973 1 94.69 237 GLU B C 1
ATOM 5274 O O . GLU B 1 237 ? -8.906 -6.012 -2.205 1 94.69 237 GLU B O 1
ATOM 5279 N N . ARG B 1 238 ? -9.43 -6.922 -0.256 1 97.56 238 ARG B N 1
ATOM 5280 C CA . ARG B 1 238 ? -9.836 -8.203 -0.814 1 97.56 238 ARG B CA 1
ATOM 5281 C C . ARG B 1 238 ? -10.781 -8.016 -1.992 1 97.56 238 ARG B C 1
ATOM 5283 O O . ARG B 1 238 ? -10.5 -8.461 -3.105 1 97.56 238 ARG B O 1
ATOM 5290 N N . GLU B 1 239 ? -11.867 -7.301 -1.81 1 98.06 239 GLU B N 1
ATOM 5291 C CA . GLU B 1 239 ? -12.883 -7.18 -2.844 1 98.06 239 GLU B CA 1
ATOM 5292 C C . GLU B 1 239 ? -12.398 -6.312 -4 1 98.06 239 GLU B C 1
ATOM 5294 O O . GLU B 1 239 ? -12.664 -6.613 -5.164 1 98.06 239 GLU B O 1
ATOM 5299 N N . ASP B 1 240 ? -11.664 -5.242 -3.676 1 98 240 ASP B N 1
ATOM 5300 C CA . ASP B 1 240 ? -11.133 -4.379 -4.723 1 98 240 ASP B CA 1
ATOM 5301 C C . ASP B 1 240 ? -10.125 -5.129 -5.594 1 98 240 ASP B C 1
ATOM 5303 O O . ASP B 1 240 ? -10.094 -4.953 -6.812 1 98 240 ASP B O 1
ATOM 5307 N N . ALA B 1 241 ? -9.305 -5.938 -4.965 1 98.56 241 ALA B N 1
ATOM 5308 C CA . ALA B 1 241 ? -8.32 -6.711 -5.703 1 98.56 241 ALA B CA 1
ATOM 5309 C C . ALA B 1 241 ? -8.992 -7.668 -6.684 1 98.56 241 ALA B C 1
ATOM 5311 O O . ALA B 1 241 ? -8.555 -7.797 -7.832 1 98.56 241 ALA B O 1
ATOM 5312 N N . ILE B 1 242 ? -10.023 -8.32 -6.195 1 98.81 242 ILE B N 1
ATOM 5313 C CA . ILE B 1 242 ? -10.742 -9.273 -7.035 1 98.81 242 ILE B CA 1
ATOM 5314 C C . ILE B 1 242 ? -11.414 -8.547 -8.195 1 98.81 242 ILE B C 1
ATOM 5316 O O . ILE B 1 242 ? -11.281 -8.945 -9.352 1 98.81 242 ILE B O 1
ATOM 5320 N N . LEU B 1 243 ? -12.086 -7.461 -7.895 1 98.81 243 LEU B N 1
ATOM 5321 C CA . LEU B 1 243 ? -12.805 -6.711 -8.922 1 98.81 243 LEU B CA 1
ATOM 5322 C C . LEU B 1 243 ? -11.828 -6.141 -9.953 1 98.81 243 LEU B C 1
ATOM 5324 O O . LEU B 1 243 ? -12.133 -6.109 -11.148 1 98.81 243 LEU B O 1
ATOM 5328 N N . GLU B 1 244 ? -10.711 -5.602 -9.477 1 98.69 244 GLU B N 1
ATOM 5329 C CA . GLU B 1 244 ? -9.703 -5.098 -10.406 1 98.69 244 GLU B CA 1
ATOM 5330 C C . GLU B 1 244 ? -9.219 -6.203 -11.344 1 98.69 244 GLU B C 1
ATOM 5332 O O . GLU B 1 244 ? -9.094 -5.992 -12.547 1 98.69 244 GLU B O 1
ATOM 5337 N N . PHE B 1 245 ? -8.977 -7.359 -10.789 1 98.81 245 PHE B N 1
ATOM 5338 C CA . PHE B 1 245 ? -8.555 -8.508 -11.578 1 98.81 245 PHE B CA 1
ATOM 5339 C C . PHE B 1 245 ? -9.609 -8.875 -12.617 1 98.81 245 PHE B C 1
ATOM 5341 O O . PHE B 1 245 ? -9.289 -9.125 -13.773 1 98.81 245 PHE B O 1
ATOM 5348 N N . LEU B 1 246 ? -10.836 -8.906 -12.203 1 98.69 246 LEU B N 1
ATOM 5349 C CA . LEU B 1 246 ? -11.938 -9.234 -13.109 1 98.69 246 LEU B CA 1
ATOM 5350 C C . LEU B 1 246 ? -12.062 -8.188 -14.203 1 98.69 246 LEU B C 1
ATOM 5352 O O . LEU B 1 246 ? -12.438 -8.508 -15.336 1 98.69 246 LEU B O 1
ATOM 5356 N N . THR B 1 247 ? -11.75 -6.945 -13.883 1 98.56 247 THR B N 1
ATOM 5357 C CA . THR B 1 247 ? -11.766 -5.871 -14.867 1 98.56 247 THR B CA 1
ATOM 5358 C C . THR B 1 247 ? -10.727 -6.121 -15.961 1 98.56 247 THR B C 1
ATOM 5360 O O . THR B 1 247 ? -10.977 -5.84 -17.141 1 98.56 247 THR B O 1
ATOM 5363 N N . MET B 1 248 ? -9.641 -6.719 -15.609 1 98.5 248 MET B N 1
ATOM 5364 C CA . MET B 1 248 ? -8.477 -6.758 -16.484 1 98.5 248 MET B CA 1
ATOM 5365 C C . MET B 1 248 ? -8.383 -8.094 -17.203 1 98.5 248 MET B C 1
ATOM 5367 O O . MET B 1 248 ? -7.531 -8.281 -18.078 1 98.5 248 MET B O 1
ATOM 5371 N N . THR B 1 249 ? -9.25 -9.062 -16.828 1 98.38 249 THR B N 1
ATOM 5372 C CA . THR B 1 249 ? -9.156 -10.414 -17.375 1 98.38 249 THR B CA 1
ATOM 5373 C C . THR B 1 249 ? -10.531 -10.938 -17.766 1 98.38 249 THR B C 1
ATOM 5375 O O . THR B 1 249 ? -11.547 -10.281 -17.516 1 98.38 249 THR B O 1
ATOM 5378 N N . HIS B 1 250 ? -10.578 -12.07 -18.359 1 96.06 250 HIS B N 1
ATOM 5379 C CA . HIS B 1 250 ? -11.867 -12.672 -18.703 1 96.06 250 HIS B CA 1
ATOM 5380 C C . HIS B 1 250 ? -12.258 -13.742 -17.688 1 96.06 250 HIS B C 1
ATOM 5382 O O . HIS B 1 250 ? -12.938 -14.711 -18.031 1 96.06 250 HIS B O 1
ATOM 5388 N N . TYR B 1 251 ? -11.734 -13.695 -16.5 1 98.25 251 TYR B N 1
ATOM 5389 C CA . TYR B 1 251 ? -12.047 -14.594 -15.391 1 98.25 251 TYR B CA 1
ATOM 5390 C C . TYR B 1 251 ? -13.383 -14.234 -14.758 1 98.25 251 TYR B C 1
ATOM 5392 O O . TYR B 1 251 ? -13.93 -13.156 -15.016 1 98.25 251 TYR B O 1
ATOM 5400 N N . TYR B 1 252 ? -13.93 -15.148 -14.039 1 98.19 252 TYR B N 1
ATOM 5401 C CA . TYR B 1 252 ? -15.109 -14.906 -13.211 1 98.19 252 TYR B CA 1
ATOM 5402 C C . TYR B 1 252 ? -14.852 -15.305 -11.766 1 98.19 252 TYR B C 1
ATOM 5404 O O . TYR B 1 252 ? -13.93 -16.078 -11.484 1 98.19 252 TYR B O 1
ATOM 5412 N N . PHE B 1 253 ? -15.594 -14.719 -10.898 1 98.5 253 PHE B N 1
ATOM 5413 C CA . PHE B 1 253 ? -15.523 -15.07 -9.484 1 98.5 253 PHE B CA 1
ATOM 5414 C C . PHE B 1 253 ? -16.219 -16.391 -9.211 1 98.5 253 PHE B C 1
ATOM 5416 O O . PHE B 1 253 ? -17.453 -16.469 -9.234 1 98.5 253 PHE B O 1
ATOM 5423 N N . TRP B 1 254 ? -15.438 -17.375 -8.938 1 97.81 254 TRP B N 1
ATOM 5424 C CA . TRP B 1 254 ? -15.969 -18.719 -8.75 1 97.81 254 TRP B CA 1
ATOM 5425 C C . TRP B 1 254 ? -16.609 -18.875 -7.371 1 97.81 254 TRP B C 1
ATOM 5427 O O . TRP B 1 254 ? -17.703 -19.453 -7.242 1 97.81 254 TRP B O 1
ATOM 5437 N N . GLY B 1 255 ? -15.914 -18.422 -6.387 1 97.31 255 GLY B N 1
ATOM 5438 C CA . GLY B 1 255 ? -16.438 -18.5 -5.035 1 97.31 255 GLY B CA 1
ATOM 5439 C C . GLY B 1 255 ? -15.406 -18.188 -3.971 1 97.31 255 GLY B C 1
ATOM 5440 O O . GLY B 1 255 ? -14.281 -17.781 -4.289 1 97.31 255 GLY B O 1
ATOM 5441 N N . ALA B 1 256 ? -15.797 -18.25 -2.68 1 96.94 256 ALA B N 1
ATOM 5442 C CA . ALA B 1 256 ? -14.906 -17.922 -1.569 1 96.94 256 ALA B CA 1
ATOM 5443 C C . ALA B 1 256 ? -15.289 -18.688 -0.31 1 96.94 256 ALA B C 1
ATOM 5445 O O . ALA B 1 256 ? -16.469 -18.922 -0.055 1 96.94 256 ALA B O 1
ATOM 5446 N N . TYR B 1 257 ? -14.32 -19.062 0.43 1 96.25 257 TYR B N 1
ATOM 5447 C CA . TYR B 1 257 ? -14.516 -19.766 1.688 1 96.25 257 TYR B CA 1
ATOM 5448 C C . TYR B 1 257 ? -13.938 -18.984 2.857 1 96.25 257 TYR B C 1
ATOM 5450 O O . TYR B 1 257 ? -12.867 -18.375 2.74 1 96.25 257 TYR B O 1
ATOM 5458 N N . ASN B 1 258 ? -14.656 -19.031 3.939 1 95.94 258 ASN B N 1
ATOM 5459 C CA . ASN B 1 258 ? -14.203 -18.422 5.188 1 95.94 258 ASN B CA 1
ATOM 5460 C C . ASN B 1 258 ? -13.438 -19.422 6.047 1 95.94 258 ASN B C 1
ATOM 5462 O O . ASN B 1 258 ? -13.945 -20.5 6.352 1 95.94 258 ASN B O 1
ATOM 5466 N N . ILE B 1 259 ? -12.25 -19.141 6.363 1 95.62 259 ILE B N 1
ATOM 5467 C CA . ILE B 1 259 ? -11.469 -19.891 7.336 1 95.62 259 ILE B CA 1
ATOM 5468 C C . ILE B 1 259 ? -11.414 -19.141 8.656 1 95.62 259 ILE B C 1
ATOM 5470 O O . ILE B 1 259 ? -10.375 -18.578 9.016 1 95.62 259 ILE B O 1
ATOM 5474 N N . ALA B 1 260 ? -12.438 -19.188 9.398 1 94.5 260 ALA B N 1
ATOM 5475 C CA . ALA B 1 260 ? -12.688 -18.312 10.547 1 94.5 260 ALA B CA 1
ATOM 5476 C C . ALA B 1 260 ? -11.602 -18.484 11.602 1 94.5 260 ALA B C 1
ATOM 5478 O O . ALA B 1 260 ? -11.125 -17.484 12.172 1 94.5 260 ALA B O 1
ATOM 5479 N N . GLU B 1 261 ? -11.141 -19.688 11.812 1 94.44 261 GLU B N 1
ATOM 5480 C CA . GLU B 1 261 ? -10.203 -19.984 12.891 1 94.44 261 GLU B CA 1
ATOM 5481 C C . GLU B 1 261 ? -8.828 -19.391 12.609 1 94.44 261 GLU B C 1
ATOM 5483 O O . GLU B 1 261 ? -7.984 -19.297 13.508 1 94.44 261 GLU B O 1
ATOM 5488 N N . MET B 1 262 ? -8.633 -18.969 11.359 1 94.94 262 MET B N 1
ATOM 5489 C CA . MET B 1 262 ? -7.355 -18.375 10.977 1 94.94 262 MET B CA 1
ATOM 5490 C C . MET B 1 262 ? -7.523 -16.891 10.617 1 94.94 262 MET B C 1
ATOM 5492 O O . MET B 1 262 ? -6.625 -16.281 10.039 1 94.94 262 MET B O 1
ATOM 5496 N N . ASN B 1 263 ? -8.719 -16.328 10.906 1 96.69 263 ASN B N 1
ATOM 5497 C CA . ASN B 1 263 ? -9.039 -14.969 10.469 1 96.69 263 ASN B CA 1
ATOM 5498 C C . ASN B 1 263 ? -8.711 -14.758 9 1 96.69 263 ASN B C 1
ATOM 5500 O O . ASN B 1 263 ? -8.008 -13.812 8.641 1 96.69 263 ASN B O 1
ATOM 5504 N N . SER B 1 264 ? -9.172 -15.656 8.211 1 96.69 264 SER B N 1
ATOM 5505 C CA . SER B 1 264 ? -8.766 -15.633 6.809 1 96.69 264 SER B CA 1
ATOM 5506 C C . SER B 1 264 ? -9.906 -16.078 5.895 1 96.69 264 SER B C 1
ATOM 5508 O O . SER B 1 264 ? -10.875 -16.688 6.355 1 96.69 264 SER B O 1
ATOM 5510 N N . SER B 1 265 ? -9.844 -15.664 4.715 1 97.44 265 SER B N 1
ATOM 5511 C CA . SER B 1 265 ? -10.703 -16.188 3.656 1 97.44 265 SER B CA 1
ATOM 5512 C C . SER B 1 265 ? -9.922 -16.422 2.373 1 97.44 265 SER B C 1
ATOM 5514 O O . SER B 1 265 ? -8.891 -15.797 2.141 1 97.44 265 SER B O 1
ATOM 5516 N N . THR B 1 266 ? -10.32 -17.328 1.621 1 97.38 266 THR B N 1
ATOM 5517 C CA . THR B 1 266 ? -9.75 -17.672 0.322 1 97.38 266 THR B CA 1
ATOM 5518 C C . THR B 1 266 ? -10.766 -17.438 -0.792 1 97.38 266 THR B C 1
ATOM 5520 O O . THR B 1 266 ? -11.898 -17.922 -0.715 1 97.38 266 THR B O 1
ATOM 5523 N N . ASN B 1 267 ? -10.414 -16.719 -1.817 1 98.44 267 ASN B N 1
ATOM 5524 C CA . ASN B 1 267 ? -11.273 -16.281 -2.91 1 98.44 267 ASN B CA 1
ATOM 5525 C C . ASN B 1 267 ? -10.75 -16.75 -4.262 1 98.44 267 ASN B C 1
ATOM 5527 O O . ASN B 1 267 ? -9.625 -16.438 -4.645 1 98.44 267 ASN B O 1
ATOM 5531 N N . VAL B 1 268 ? -11.609 -17.469 -4.961 1 98.38 268 VAL B N 1
ATOM 5532 C CA . VAL B 1 268 ? -11.156 -18.156 -6.16 1 98.38 268 VAL B CA 1
ATOM 5533 C C . VAL B 1 268 ? -11.773 -17.516 -7.398 1 98.38 268 VAL B C 1
ATOM 5535 O O . VAL B 1 268 ? -12.984 -17.297 -7.457 1 98.38 268 VAL B O 1
ATOM 5538 N N . ASN B 1 269 ? -10.945 -17.156 -8.359 1 98.62 269 ASN B N 1
ATOM 5539 C CA . ASN B 1 269 ? -11.336 -16.703 -9.695 1 98.62 269 ASN B CA 1
ATOM 5540 C C . ASN B 1 269 ? -10.852 -17.672 -10.773 1 98.62 269 ASN B C 1
ATOM 5542 O O . ASN B 1 269 ? -9.688 -18.078 -10.766 1 98.62 269 ASN B O 1
ATOM 5546 N N . ARG B 1 270 ? -11.75 -18.031 -11.656 1 97.88 270 ARG B N 1
ATOM 5547 C CA . ARG B 1 270 ? -11.414 -19.031 -12.672 1 97.88 270 ARG B CA 1
ATOM 5548 C C . ARG B 1 270 ? -11.727 -18.5 -14.07 1 97.88 270 ARG B C 1
ATOM 5550 O O . ARG B 1 270 ? -12.477 -17.547 -14.227 1 97.88 270 ARG B O 1
ATOM 5557 N N . ASN B 1 271 ? -11.023 -19.078 -15.023 1 97.38 271 ASN B N 1
ATOM 5558 C CA . ASN B 1 271 ? -11.344 -18.828 -16.422 1 97.38 271 ASN B CA 1
ATOM 5559 C C . ASN B 1 271 ? -12.492 -19.719 -16.906 1 97.38 271 ASN B C 1
ATOM 5561 O O . ASN B 1 271 ? -12.344 -20.938 -17 1 97.38 271 ASN B O 1
ATOM 5565 N N . GLY B 1 272 ? -13.609 -19.109 -17.25 1 94.69 272 GLY B N 1
ATOM 5566 C CA . GLY B 1 272 ? -14.805 -19.844 -17.625 1 94.69 272 GLY B CA 1
ATOM 5567 C C . GLY B 1 272 ? -14.742 -20.406 -19.031 1 94.69 272 GLY B C 1
ATOM 5568 O O . GLY B 1 272 ? -15.656 -21.109 -19.469 1 94.69 272 GLY B O 1
ATOM 5569 N N . HIS B 1 273 ? -13.68 -20.188 -19.703 1 93.88 273 HIS B N 1
ATOM 5570 C CA . HIS B 1 273 ? -13.578 -20.578 -21.109 1 93.88 273 HIS B CA 1
ATOM 5571 C C . HIS B 1 273 ? -12.672 -21.781 -21.297 1 93.88 273 HIS B C 1
ATOM 5573 O O . HIS B 1 273 ? -12.414 -22.219 -22.422 1 93.88 273 HIS B O 1
ATOM 5579 N N . VAL B 1 274 ? -12.164 -22.297 -20.234 1 94.75 274 VAL B N 1
ATOM 5580 C CA . VAL B 1 274 ? -11.328 -23.484 -20.328 1 94.75 274 VAL B CA 1
ATOM 5581 C C . VAL B 1 274 ? -11.961 -24.625 -19.547 1 94.75 274 VAL B C 1
ATOM 5583 O O . VAL B 1 274 ? -12.68 -24.391 -18.578 1 94.75 274 VAL B O 1
ATOM 5586 N N . GLU B 1 275 ? -11.711 -25.812 -19.938 1 90.88 275 GLU B N 1
ATOM 5587 C CA . GLU B 1 275 ? -12.211 -27 -19.25 1 90.88 275 GLU B CA 1
ATOM 5588 C C . GLU B 1 275 ? -11.242 -27.453 -18.156 1 90.88 275 GLU B C 1
ATOM 5590 O O . GLU B 1 275 ? -11.648 -28.141 -17.219 1 90.88 275 GLU B O 1
ATOM 5595 N N . ASP B 1 276 ? -10.047 -27.078 -18.344 1 94.06 276 ASP B N 1
ATOM 5596 C CA . ASP B 1 276 ? -8.961 -27.438 -17.438 1 94.06 276 ASP B CA 1
ATOM 5597 C C . ASP B 1 276 ? -8.203 -26.203 -16.953 1 94.06 276 ASP B C 1
ATOM 5599 O O . ASP B 1 276 ? -7.566 -25.516 -17.75 1 94.06 276 ASP B O 1
ATOM 5603 N N . ASP B 1 277 ? -8.188 -26.016 -15.633 1 95.94 277 ASP B N 1
ATOM 5604 C CA . ASP B 1 277 ? -7.562 -24.844 -15.047 1 95.94 277 ASP B CA 1
ATOM 5605 C C . ASP B 1 277 ? -6.082 -24.75 -15.422 1 95.94 277 ASP B C 1
ATOM 5607 O O . ASP B 1 277 ? -5.492 -23.672 -15.414 1 95.94 277 ASP B O 1
ATOM 5611 N N . LYS B 1 278 ? -5.473 -25.875 -15.758 1 97.31 278 LYS B N 1
ATOM 5612 C CA . LYS B 1 278 ? -4.051 -25.844 -16.094 1 97.31 278 LYS B CA 1
ATOM 5613 C C . LYS B 1 278 ? -3.799 -25.078 -17.375 1 97.31 278 LYS B C 1
ATOM 5615 O O . LYS B 1 278 ? -2.67 -24.672 -17.656 1 97.31 278 LYS B O 1
ATOM 5620 N N . GLN B 1 279 ? -4.824 -24.922 -18.219 1 97.5 279 GLN B N 1
ATOM 5621 C CA . GLN B 1 279 ? -4.715 -24.141 -19.438 1 97.5 279 GLN B CA 1
ATOM 5622 C C . GLN B 1 279 ? -4.707 -22.656 -19.141 1 97.5 279 GLN B C 1
ATOM 5624 O O . GLN B 1 279 ? -4.203 -21.859 -19.938 1 97.5 279 GLN B O 1
ATOM 5629 N N . SER B 1 280 ? -5.332 -22.281 -18.125 1 98.31 280 SER B N 1
ATOM 5630 C CA . SER B 1 280 ? -5.391 -20.938 -17.562 1 98.31 280 SER B CA 1
ATOM 5631 C C . SER B 1 280 ? -5.637 -20.969 -16.062 1 98.31 280 SER B C 1
ATOM 5633 O O . SER B 1 280 ? -6.777 -20.844 -15.617 1 98.31 280 SER B O 1
ATOM 5635 N N . PRO B 1 281 ? -4.578 -21.031 -15.312 1 98.69 281 PRO B N 1
ATOM 5636 C CA . PRO B 1 281 ? -4.664 -21.344 -13.883 1 98.69 281 PRO B CA 1
ATOM 5637 C C . PRO B 1 281 ? -5.582 -20.391 -13.125 1 98.69 281 PRO B C 1
ATOM 5639 O O . PRO B 1 281 ? -5.617 -19.188 -13.43 1 98.69 281 PRO B O 1
ATOM 5642 N N . ALA B 1 282 ? -6.277 -20.953 -12.125 1 98.62 282 ALA B N 1
ATOM 5643 C CA . ALA B 1 282 ? -7.117 -20.141 -11.258 1 98.62 282 ALA B CA 1
ATOM 5644 C C . ALA B 1 282 ? -6.277 -19.141 -10.469 1 98.62 282 ALA B C 1
ATOM 5646 O O . ALA B 1 282 ? -5.113 -19.406 -10.164 1 98.62 282 ALA B O 1
ATOM 5647 N N . LYS B 1 283 ? -6.883 -18 -10.234 1 98.81 283 LYS B N 1
ATOM 5648 C CA . LYS B 1 283 ? -6.266 -16.969 -9.398 1 98.81 283 LYS B CA 1
ATOM 5649 C C . LYS B 1 283 ? -6.949 -16.891 -8.031 1 98.81 283 LYS B C 1
ATOM 5651 O O . LYS B 1 283 ? -8.141 -16.594 -7.953 1 98.81 283 LYS B O 1
ATOM 5656 N N . VAL B 1 284 ? -6.188 -17.141 -7.02 1 98.75 284 VAL B N 1
ATOM 5657 C CA . VAL B 1 284 ? -6.719 -17.156 -5.66 1 98.75 284 VAL B CA 1
ATOM 5658 C C . VAL B 1 284 ? -6.184 -15.969 -4.875 1 98.75 284 VAL B C 1
ATOM 5660 O O . VAL B 1 284 ? -4.996 -15.656 -4.945 1 98.75 284 VAL B O 1
ATOM 5663 N N . PHE B 1 285 ? -7.094 -15.25 -4.219 1 98.62 285 PHE B N 1
ATOM 5664 C CA . PHE B 1 285 ? -6.723 -14.18 -3.297 1 98.62 285 PHE B CA 1
ATOM 5665 C C . PHE B 1 285 ? -7.09 -14.555 -1.864 1 98.62 285 PHE B C 1
ATOM 5667 O O . PHE B 1 285 ? -8.242 -14.883 -1.577 1 98.62 285 PHE B O 1
ATOM 5674 N N . THR B 1 286 ? -6.105 -14.555 -1.001 1 98.25 286 THR B N 1
ATOM 5675 C CA . THR B 1 286 ? -6.336 -14.812 0.416 1 98.25 286 THR B CA 1
ATOM 5676 C C . THR B 1 286 ? -6.121 -13.547 1.24 1 98.25 286 THR B C 1
ATOM 5678 O O . THR B 1 286 ? -5.168 -12.805 1.005 1 98.25 286 THR B O 1
ATOM 5681 N N . ALA B 1 287 ? -7.039 -13.289 2.15 1 97.94 287 ALA B N 1
ATOM 5682 C CA . ALA B 1 287 ? -6.992 -12.094 2.994 1 97.94 287 ALA B CA 1
ATOM 5683 C C . ALA B 1 287 ? -7.598 -12.375 4.367 1 97.94 287 ALA B C 1
ATOM 5685 O O . ALA B 1 287 ? -8.461 -13.242 4.508 1 97.94 287 ALA B O 1
ATOM 5686 N N . ASN B 1 288 ? -7.105 -11.656 5.359 1 97.69 288 ASN B N 1
ATOM 5687 C CA . ASN B 1 288 ? -7.777 -11.695 6.652 1 97.69 288 ASN B CA 1
ATOM 5688 C C . ASN B 1 288 ? -9.234 -11.25 6.539 1 97.69 288 ASN B C 1
ATOM 5690 O O . ASN B 1 288 ? -9.578 -10.453 5.672 1 97.69 288 ASN B O 1
ATOM 5694 N N . ASN B 1 289 ? -10.023 -11.797 7.414 1 97.06 289 ASN B N 1
ATOM 5695 C CA . ASN B 1 289 ? -11.383 -11.297 7.531 1 97.06 289 ASN B CA 1
ATOM 5696 C C . ASN B 1 289 ? -11.422 -9.922 8.203 1 97.06 289 ASN B C 1
ATOM 5698 O O . ASN B 1 289 ? -12.273 -9.094 7.875 1 97.06 289 ASN B O 1
ATOM 5702 N N . THR B 1 290 ? -10.547 -9.719 9.133 1 96.94 290 THR B N 1
ATOM 5703 C CA . THR B 1 290 ? -10.391 -8.43 9.789 1 96.94 290 THR B CA 1
ATOM 5704 C C . THR B 1 290 ? -8.914 -8.031 9.859 1 96.94 290 THR B C 1
ATOM 5706 O O . THR B 1 290 ? -8.039 -8.898 9.945 1 96.94 290 THR B O 1
ATOM 5709 N N . PRO B 1 291 ? -8.648 -6.734 9.812 1 97.06 291 PRO B N 1
ATOM 5710 C CA . PRO B 1 291 ? -7.254 -6.312 9.922 1 97.06 291 PRO B CA 1
ATOM 5711 C C . PRO B 1 291 ? -6.617 -6.707 11.25 1 97.06 291 PRO B C 1
ATOM 5713 O O . PRO B 1 291 ? -7.328 -6.941 12.234 1 97.06 291 PRO B O 1
ATOM 5716 N N . SER B 1 292 ? -5.332 -6.746 11.312 1 95.38 292 SER B N 1
ATOM 5717 C CA . SER B 1 292 ? -4.551 -7.25 12.445 1 95.38 292 SER B CA 1
ATOM 5718 C C . SER B 1 292 ? -4.945 -6.555 13.742 1 95.38 292 SER B C 1
ATOM 5720 O O . SER B 1 292 ? -5.16 -7.215 14.758 1 95.38 292 SER B O 1
ATOM 5722 N N . PHE B 1 293 ? -5.043 -5.238 13.734 1 96 293 PHE B N 1
ATOM 5723 C CA . PHE B 1 293 ? -5.309 -4.512 14.969 1 96 293 PHE B CA 1
ATOM 5724 C C . PHE B 1 293 ? -6.727 -4.785 15.461 1 96 293 PHE B C 1
ATOM 5726 O O . PHE B 1 293 ? -6.973 -4.809 16.672 1 96 293 PHE B O 1
ATOM 5733 N N . ILE B 1 294 ? -7.691 -5.043 14.602 1 97.75 294 ILE B N 1
ATOM 5734 C CA . ILE B 1 294 ? -9.039 -5.422 15 1 97.75 294 ILE B CA 1
ATOM 5735 C C . ILE B 1 294 ? -9.047 -6.875 15.469 1 97.75 294 ILE B C 1
ATOM 5737 O O . ILE B 1 294 ? -9.727 -7.211 16.438 1 97.75 294 ILE B O 1
ATOM 5741 N N . ASN B 1 295 ? -8.281 -7.734 14.727 1 97.06 295 ASN B N 1
ATOM 5742 C CA . ASN B 1 295 ? -8.172 -9.141 15.102 1 97.06 295 ASN B CA 1
ATOM 5743 C C . ASN B 1 295 ? -7.672 -9.297 16.531 1 97.06 295 ASN B C 1
ATOM 5745 O O . ASN B 1 295 ? -7.914 -10.32 17.172 1 97.06 295 ASN B O 1
ATOM 5749 N N . SER B 1 296 ? -6.992 -8.344 17.062 1 96.44 296 SER B N 1
ATOM 5750 C CA . SER B 1 296 ? -6.449 -8.406 18.406 1 96.44 296 SER B CA 1
ATOM 5751 C C . SER B 1 296 ? -7.562 -8.477 19.453 1 96.44 296 SER B C 1
ATOM 5753 O O . SER B 1 296 ? -7.316 -8.82 20.609 1 96.44 296 SER B O 1
ATOM 5755 N N . PHE B 1 297 ? -8.82 -8.102 19.141 1 97.38 297 PHE B N 1
ATOM 5756 C CA . PHE B 1 297 ? -9.945 -8.281 20.047 1 97.38 297 PHE B CA 1
ATOM 5757 C C . PHE B 1 297 ? -10.227 -9.758 20.281 1 97.38 297 PHE B C 1
ATOM 5759 O O . PHE B 1 297 ? -10.594 -10.156 21.391 1 97.38 297 PHE B O 1
ATOM 5766 N N . GLU B 1 298 ? -10.039 -10.57 19.25 1 95.81 298 GLU B N 1
ATOM 5767 C CA . GLU B 1 298 ? -10.312 -12 19.328 1 95.81 298 GLU B CA 1
ATOM 5768 C C . GLU B 1 298 ? -9.023 -12.805 19.516 1 95.81 298 GLU B C 1
ATOM 5770 O O . GLU B 1 298 ? -9.039 -13.867 20.141 1 95.81 298 GLU B O 1
ATOM 5775 N N . GLY B 1 299 ? -7.965 -12.312 18.891 1 95 299 GLY B N 1
ATOM 5776 C CA . GLY B 1 299 ? -6.668 -12.945 19.047 1 95 299 GLY B CA 1
ATOM 5777 C C . GLY B 1 299 ? -6.531 -14.227 18.25 1 95 299 GLY B C 1
ATOM 5778 O O . GLY B 1 299 ? -5.906 -15.188 18.703 1 95 299 GLY B O 1
ATOM 5779 N N . LEU B 1 300 ? -7.18 -14.297 17.156 1 95.5 300 LEU B N 1
ATOM 5780 C CA . LEU B 1 300 ? -7.059 -15.469 16.281 1 95.5 300 LEU B CA 1
ATOM 5781 C C . LEU B 1 300 ? -5.715 -15.477 15.57 1 95.5 300 LEU B C 1
ATOM 5783 O O . LEU B 1 300 ? -5.117 -14.414 15.344 1 95.5 300 LEU B O 1
ATOM 5787 N N . PRO B 1 301 ? -5.242 -16.719 15.195 1 94.12 301 PRO B N 1
ATOM 5788 C CA . PRO B 1 301 ? -4.102 -16.734 14.281 1 94.12 301 PRO B CA 1
ATOM 5789 C C . PRO B 1 301 ? -4.379 -16 12.977 1 94.12 301 PRO B C 1
ATOM 5791 O O . PRO B 1 301 ? -5.508 -16 12.484 1 94.12 301 PRO B O 1
ATOM 5794 N N . MET B 1 302 ? -3.373 -15.375 12.461 1 94.06 302 MET B N 1
ATOM 5795 C CA . MET B 1 302 ? -3.553 -14.625 11.219 1 94.06 302 MET B CA 1
ATOM 5796 C C . MET B 1 302 ? -2.334 -14.781 10.312 1 94.06 302 MET B C 1
ATOM 5798 O O . MET B 1 302 ? -1.774 -13.789 9.844 1 94.06 302 MET B O 1
ATOM 5802 N N . PRO B 1 303 ? -2.025 -15.992 9.93 1 94.62 303 PRO B N 1
ATOM 5803 C CA . PRO B 1 303 ? -0.842 -16.219 9.094 1 94.62 303 PRO B CA 1
ATOM 5804 C C . PRO B 1 303 ? -0.874 -15.422 7.797 1 94.62 303 PRO B C 1
ATOM 5806 O O . PRO B 1 303 ? 0.175 -15.008 7.293 1 94.62 303 PRO B O 1
ATOM 5809 N N . THR B 1 304 ? -2.031 -15.188 7.246 1 95.94 304 THR B N 1
ATOM 5810 C CA . THR B 1 304 ? -2.146 -14.477 5.977 1 95.94 304 THR B CA 1
ATOM 5811 C C . THR B 1 304 ? -1.609 -13.055 6.105 1 95.94 304 THR B C 1
ATOM 5813 O O . THR B 1 304 ? -0.732 -12.641 5.34 1 95.94 304 THR B O 1
ATOM 5816 N N . GLU B 1 305 ? -2.113 -12.297 7.059 1 94.94 305 GLU B N 1
ATOM 5817 C CA . GLU B 1 305 ? -1.662 -10.922 7.195 1 94.94 305 GLU B CA 1
ATOM 5818 C C . GLU B 1 305 ? -0.24 -10.859 7.746 1 94.94 305 GLU B C 1
ATOM 5820 O O . GLU B 1 305 ? 0.523 -9.953 7.406 1 94.94 305 GLU B O 1
ATOM 5825 N N . ASP B 1 306 ? 0.156 -11.789 8.602 1 93.56 306 ASP B N 1
ATOM 5826 C CA . ASP B 1 306 ? 1.546 -11.852 9.047 1 93.56 306 ASP B CA 1
ATOM 5827 C C . ASP B 1 306 ? 2.498 -11.961 7.855 1 93.56 306 ASP B C 1
ATOM 5829 O O . ASP B 1 306 ? 3.521 -11.281 7.805 1 93.56 306 ASP B O 1
ATOM 5833 N N . PHE B 1 307 ? 2.137 -12.844 6.938 1 95.62 307 PHE B N 1
ATOM 5834 C CA . PHE B 1 307 ? 2.924 -12.977 5.719 1 95.62 307 PHE B CA 1
ATOM 5835 C C . PHE B 1 307 ? 3.02 -11.641 4.988 1 95.62 307 PHE B C 1
ATOM 5837 O O . PHE B 1 307 ? 4.105 -11.227 4.586 1 95.62 307 PHE B O 1
ATOM 5844 N N . VAL B 1 308 ? 1.915 -10.93 4.828 1 95.94 308 VAL B N 1
ATOM 5845 C CA . VAL B 1 308 ? 1.874 -9.68 4.074 1 95.94 308 VAL B CA 1
ATOM 5846 C C . VAL B 1 308 ? 2.701 -8.617 4.789 1 95.94 308 VAL B C 1
ATOM 5848 O O . VAL B 1 308 ? 3.4 -7.832 4.145 1 95.94 308 VAL B O 1
ATOM 5851 N N . ARG B 1 309 ? 2.652 -8.578 6.039 1 92.19 309 ARG B N 1
ATOM 5852 C CA . ARG B 1 309 ? 3.375 -7.59 6.828 1 92.19 309 ARG B CA 1
ATOM 5853 C C . ARG B 1 309 ? 4.879 -7.824 6.758 1 92.19 309 ARG B C 1
ATOM 5855 O O . ARG B 1 309 ? 5.668 -6.887 6.902 1 92.19 309 ARG B O 1
ATOM 5862 N N . ASN B 1 310 ? 5.305 -9.023 6.461 1 92.12 310 ASN B N 1
ATOM 5863 C CA . ASN B 1 310 ? 6.719 -9.375 6.465 1 92.12 310 ASN B CA 1
ATOM 5864 C C . ASN B 1 310 ? 7.297 -9.391 5.051 1 92.12 310 ASN B C 1
ATOM 5866 O O . ASN B 1 310 ? 8.484 -9.109 4.859 1 92.12 310 ASN B O 1
ATOM 5870 N N . TYR B 1 311 ? 6.449 -9.711 4.082 1 95.5 311 TYR B N 1
ATOM 5871 C CA . TYR B 1 311 ? 6.953 -9.914 2.729 1 95.5 311 TYR B CA 1
ATOM 5872 C C . TYR B 1 311 ? 6.32 -8.922 1.758 1 95.5 311 TYR B C 1
ATOM 5874 O O . TYR B 1 311 ? 6.789 -8.766 0.627 1 95.5 311 TYR B O 1
ATOM 5882 N N . GLY B 1 312 ? 5.289 -8.188 2.217 1 95.81 312 GLY B N 1
ATOM 5883 C CA . GLY B 1 312 ? 4.488 -7.391 1.303 1 95.81 312 GLY B CA 1
ATOM 5884 C C . GLY B 1 312 ? 3.451 -8.203 0.552 1 95.81 312 GLY B C 1
ATOM 5885 O O . GLY B 1 312 ? 3.562 -9.43 0.459 1 95.81 312 GLY B O 1
ATOM 5886 N N . ARG B 1 313 ? 2.396 -7.543 0.074 1 97.44 313 ARG B N 1
ATOM 5887 C CA . ARG B 1 313 ? 1.452 -8.219 -0.813 1 97.44 313 ARG B CA 1
ATOM 5888 C C . ARG B 1 313 ? 2.174 -8.875 -1.983 1 97.44 313 ARG B C 1
ATOM 5890 O O . ARG B 1 313 ? 2.953 -8.227 -2.686 1 97.44 313 ARG B O 1
ATOM 5897 N N . ARG B 1 314 ? 1.897 -10.141 -2.168 1 98.25 314 ARG B N 1
ATOM 5898 C CA . ARG B 1 314 ? 2.566 -10.867 -3.238 1 98.25 314 ARG B CA 1
ATOM 5899 C C . ARG B 1 314 ? 1.979 -12.266 -3.393 1 98.25 314 ARG B C 1
ATOM 5901 O O . ARG B 1 314 ? 1.184 -12.711 -2.561 1 98.25 314 ARG B O 1
ATOM 5908 N N . LEU B 1 315 ? 2.338 -12.914 -4.484 1 98.81 315 LEU B N 1
ATOM 5909 C CA . LEU B 1 315 ? 2.012 -14.328 -4.613 1 98.81 315 LEU B CA 1
ATOM 5910 C C . LEU B 1 315 ? 2.674 -15.141 -3.504 1 98.81 315 LEU B C 1
ATOM 5912 O O . LEU B 1 315 ? 3.855 -14.953 -3.209 1 98.81 315 LEU B O 1
ATOM 5916 N N . HIS B 1 316 ? 1.896 -15.953 -2.891 1 98.56 316 HIS B N 1
ATOM 5917 C CA . HIS B 1 316 ? 2.359 -16.781 -1.787 1 98.56 316 HIS B CA 1
ATOM 5918 C C . HIS B 1 316 ? 2.803 -18.156 -2.281 1 98.56 316 HIS B C 1
ATOM 5920 O O . HIS B 1 316 ? 3.875 -18.641 -1.91 1 98.56 316 HIS B O 1
ATOM 5926 N N . HIS B 1 317 ? 1.948 -18.75 -3.188 1 98.5 317 HIS B N 1
ATOM 5927 C CA . HIS B 1 317 ? 2.32 -20.078 -3.66 1 98.5 317 HIS B CA 1
ATOM 5928 C C . HIS B 1 317 ? 1.754 -20.344 -5.051 1 98.5 317 HIS B C 1
ATOM 5930 O O . HIS B 1 317 ? 0.805 -19.688 -5.477 1 98.5 317 HIS B O 1
ATOM 5936 N N . MET B 1 318 ? 2.387 -21.219 -5.715 1 98.62 318 MET B N 1
ATOM 5937 C CA . MET B 1 318 ? 1.955 -21.859 -6.961 1 98.62 318 MET B CA 1
ATOM 5938 C C . MET B 1 318 ? 1.616 -23.328 -6.742 1 98.62 318 MET B C 1
ATOM 5940 O O . MET B 1 318 ? 2.418 -24.078 -6.176 1 98.62 318 MET B O 1
ATOM 5944 N N . ALA B 1 319 ? 0.477 -23.719 -7.207 1 98.56 319 ALA B N 1
ATOM 5945 C CA . ALA B 1 319 ? 0.03 -25.078 -6.965 1 98.56 319 ALA B CA 1
ATOM 5946 C C . ALA B 1 319 ? 0.053 -25.906 -8.25 1 98.56 319 ALA B C 1
ATOM 5948 O O . ALA B 1 319 ? -0.452 -25.469 -9.289 1 98.56 319 ALA B O 1
ATOM 5949 N N . TYR B 1 320 ? 0.589 -27.094 -8.125 1 98.31 320 TYR B N 1
ATOM 5950 C CA . TYR B 1 320 ? 0.515 -28.078 -9.211 1 98.31 320 TYR B CA 1
ATOM 5951 C C . TYR B 1 320 ? -0.57 -29.109 -8.938 1 98.31 320 TYR B C 1
ATOM 5953 O O . TYR B 1 320 ? -0.685 -29.625 -7.82 1 98.31 320 TYR B O 1
ATOM 5961 N N . GLU B 1 321 ? -1.3 -29.375 -9.938 1 97.44 321 GLU B N 1
ATOM 5962 C CA . GLU B 1 321 ? -2.215 -30.5 -9.836 1 97.44 321 GLU B CA 1
ATOM 5963 C C . GLU B 1 321 ? -1.478 -31.828 -10.016 1 97.44 321 GLU B C 1
ATOM 5965 O O . GLU B 1 321 ? -0.644 -31.969 -10.914 1 97.44 321 GLU B O 1
ATOM 5970 N N . VAL B 1 322 ? -1.812 -32.781 -9.148 1 97.19 322 VAL B N 1
ATOM 5971 C CA . VAL B 1 322 ? -1.296 -34.125 -9.273 1 97.19 322 VAL B CA 1
ATOM 5972 C C . VAL B 1 322 ? -2.391 -35.062 -9.797 1 97.19 322 VAL B C 1
ATOM 5974 O O . VAL B 1 322 ? -3.543 -34.969 -9.367 1 97.19 322 VAL B O 1
ATOM 5977 N N . GLN B 1 323 ? -2.053 -35.906 -10.68 1 95.62 323 GLN B N 1
ATOM 5978 C CA . GLN B 1 323 ? -2.998 -36.844 -11.281 1 95.62 323 GLN B CA 1
ATOM 5979 C C .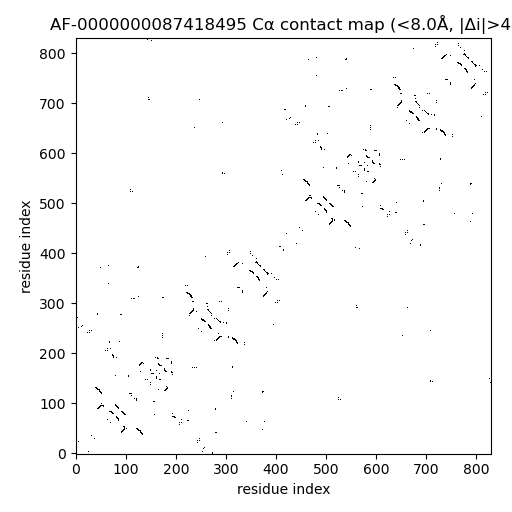 GLN B 1 323 ? -3.682 -37.688 -10.219 1 95.62 323 GLN B C 1
ATOM 5981 O O . GLN B 1 323 ? -3.014 -38.281 -9.359 1 95.62 323 GLN B O 1
ATOM 5986 N N . ASP B 1 324 ? -4.949 -37.781 -10.312 1 93.75 324 ASP B N 1
ATOM 5987 C CA . ASP B 1 324 ? -5.695 -38.625 -9.391 1 93.75 324 ASP B CA 1
ATOM 5988 C C . ASP B 1 324 ? -5.398 -40.094 -9.633 1 93.75 324 ASP B C 1
ATOM 5990 O O . ASP B 1 324 ? -5.387 -40.562 -10.773 1 93.75 324 ASP B O 1
ATOM 5994 N N . GLY B 1 325 ? -5.18 -40.781 -8.539 1 91.81 325 GLY B N 1
ATOM 5995 C CA . GLY B 1 325 ? -5.004 -42.219 -8.664 1 91.81 325 GLY B CA 1
ATOM 5996 C C . GLY B 1 325 ? -4.094 -42.812 -7.594 1 91.81 325 GLY B C 1
ATOM 5997 O O . GLY B 1 325 ? -3.59 -42.094 -6.738 1 91.81 325 GLY B O 1
ATOM 5998 N N . ASP B 1 326 ? -4.098 -44.125 -7.617 1 89.31 326 ASP B N 1
ATOM 5999 C CA . ASP B 1 326 ? -3.207 -44.844 -6.715 1 89.31 326 ASP B CA 1
ATOM 6000 C C . ASP B 1 326 ? -1.898 -45.219 -7.41 1 89.31 326 ASP B C 1
ATOM 6002 O O . ASP B 1 326 ? -1.895 -45.562 -8.594 1 89.31 326 ASP B O 1
ATOM 6006 N N . HIS B 1 327 ? -0.9 -45.031 -6.664 1 82.62 327 HIS B N 1
ATOM 6007 C CA . HIS B 1 327 ? 0.392 -45.5 -7.176 1 82.62 327 HIS B CA 1
ATOM 6008 C C . HIS B 1 327 ? 0.619 -46.969 -6.895 1 82.62 327 HIS B C 1
ATOM 6010 O O . HIS B 1 327 ? -0.148 -47.594 -6.152 1 82.62 327 HIS B O 1
ATOM 6016 N N . ARG B 1 328 ? 1.545 -47.688 -7.477 1 78.25 328 ARG B N 1
ATOM 6017 C CA . ARG B 1 328 ? 1.752 -49.125 -7.477 1 78.25 328 ARG B CA 1
ATOM 6018 C C . ARG B 1 328 ? 1.749 -49.688 -6.055 1 78.25 328 ARG B C 1
ATOM 6020 O O . ARG B 1 328 ? 1.227 -50.781 -5.805 1 78.25 328 ARG B O 1
ATOM 6027 N N . GLY B 1 329 ? 2.113 -49.031 -5.102 1 77.31 329 GLY B N 1
ATOM 6028 C CA . GLY B 1 329 ? 2.143 -49.531 -3.732 1 77.31 329 GLY B CA 1
ATOM 6029 C C . GLY B 1 329 ? 0.882 -49.219 -2.953 1 77.31 329 GLY B C 1
ATOM 6030 O O . GLY B 1 329 ? 0.816 -49.438 -1.744 1 77.31 329 GLY B O 1
ATOM 6031 N N . GLY B 1 330 ? -0.205 -48.688 -3.686 1 84.38 330 GLY B N 1
ATOM 6032 C CA . GLY B 1 330 ? -1.48 -48.438 -3.037 1 84.38 330 GLY B CA 1
ATOM 6033 C C . GLY B 1 330 ? -1.586 -47.031 -2.467 1 84.38 330 GLY B C 1
ATOM 6034 O O . GLY B 1 330 ? -2.668 -46.594 -2.07 1 84.38 330 GLY B O 1
ATOM 6035 N N . GLU B 1 331 ? -0.543 -46.312 -2.354 1 89.38 331 GLU B N 1
ATOM 6036 C CA . GLU B 1 331 ? -0.594 -44.938 -1.87 1 89.38 331 GLU B CA 1
ATOM 6037 C C . GLU B 1 331 ? -1.092 -43.969 -2.957 1 89.38 331 GLU B C 1
ATOM 6039 O O . GLU B 1 331 ? -1.028 -44.312 -4.145 1 89.38 331 GLU B O 1
ATOM 6044 N N . LYS B 1 332 ? -1.633 -42.906 -2.596 1 93.25 332 LYS B N 1
ATOM 6045 C CA . LYS B 1 332 ? -2.076 -41.906 -3.576 1 93.25 332 LYS B CA 1
ATOM 6046 C C . LYS B 1 332 ? -0.891 -41.312 -4.332 1 93.25 332 LYS B C 1
ATOM 6048 O O . LYS B 1 332 ? 0.23 -41.281 -3.818 1 93.25 332 LYS B O 1
ATOM 6053 N N . ASN B 1 333 ? -1.155 -40.781 -5.504 1 95.56 333 ASN B N 1
ATOM 6054 C CA . ASN B 1 333 ? -0.091 -40.25 -6.336 1 95.56 333 ASN B CA 1
ATOM 6055 C C . ASN B 1 333 ? 0.607 -39.062 -5.652 1 95.56 333 ASN B C 1
ATOM 6057 O O . ASN B 1 333 ? 1.828 -38.938 -5.746 1 95.56 333 ASN B O 1
ATOM 6061 N N . VAL B 1 334 ? -0.14 -38.281 -4.953 1 96.25 334 VAL B N 1
ATOM 6062 C CA . VAL B 1 334 ? 0.455 -37.125 -4.285 1 96.25 334 VAL B CA 1
ATOM 6063 C C . VAL B 1 334 ? 1.414 -37.594 -3.193 1 96.25 334 VAL B C 1
ATOM 6065 O O . VAL B 1 334 ? 2.471 -37 -2.986 1 96.25 334 VAL B O 1
ATOM 6068 N N . ASP B 1 335 ? 1.062 -38.656 -2.504 1 95.38 335 ASP B N 1
ATOM 6069 C CA . ASP B 1 335 ? 1.955 -39.219 -1.49 1 95.38 335 ASP B CA 1
ATOM 6070 C C . ASP B 1 335 ? 3.258 -39.719 -2.115 1 95.38 335 ASP B C 1
ATOM 6072 O O . ASP B 1 335 ? 4.34 -39.469 -1.572 1 95.38 335 ASP B O 1
ATOM 6076 N N . PHE B 1 336 ? 3.119 -40.406 -3.154 1 95.88 336 PHE B N 1
ATOM 6077 C CA . PHE B 1 336 ? 4.293 -40.906 -3.855 1 95.88 336 PHE B CA 1
ATOM 6078 C C . PHE B 1 336 ? 5.188 -39.75 -4.305 1 95.88 336 PHE B C 1
ATOM 6080 O O . PHE B 1 336 ? 6.402 -39.781 -4.102 1 95.88 336 PHE B O 1
ATOM 6087 N N . VAL B 1 337 ? 4.566 -38.719 -4.984 1 96.75 337 VAL B N 1
ATOM 6088 C CA . VAL B 1 337 ? 5.309 -37.562 -5.469 1 96.75 337 VAL B CA 1
ATOM 6089 C C . VAL B 1 337 ? 6.059 -36.906 -4.309 1 96.75 337 VAL B C 1
ATOM 6091 O O . VAL B 1 337 ? 7.266 -36.656 -4.398 1 96.75 337 VAL B O 1
ATOM 6094 N N . VAL B 1 338 ? 5.402 -36.688 -3.223 1 96.75 338 VAL B N 1
ATOM 6095 C CA . VAL B 1 338 ? 5.953 -36 -2.068 1 96.75 338 VAL B CA 1
ATOM 6096 C C . VAL B 1 338 ? 7.09 -36.812 -1.457 1 96.75 338 VAL B C 1
ATOM 6098 O O . VAL B 1 338 ? 8.156 -36.25 -1.151 1 96.75 338 VAL B O 1
ATOM 6101 N N . ASN B 1 339 ? 6.84 -38.062 -1.34 1 95.31 339 ASN B N 1
ATOM 6102 C CA . ASN B 1 339 ? 7.863 -38.938 -0.762 1 95.31 339 ASN B CA 1
ATOM 6103 C C . ASN B 1 339 ? 9.109 -39 -1.643 1 95.31 339 ASN B C 1
ATOM 6105 O O . ASN B 1 339 ? 10.234 -39 -1.138 1 95.31 339 ASN B O 1
ATOM 6109 N N . THR B 1 340 ? 8.914 -39.094 -2.895 1 96 340 THR B N 1
ATOM 6110 C CA . THR B 1 340 ? 10.031 -39.125 -3.836 1 96 340 THR B CA 1
ATOM 6111 C C . THR B 1 340 ? 10.852 -37.844 -3.748 1 96 340 THR B C 1
ATOM 6113 O O . THR B 1 340 ? 12.078 -37.875 -3.734 1 96 340 THR B O 1
ATOM 6116 N N . LEU B 1 341 ? 10.164 -36.75 -3.689 1 96.88 341 LEU B N 1
ATOM 6117 C CA . LEU B 1 341 ? 10.828 -35.438 -3.617 1 96.88 341 LEU B CA 1
ATOM 6118 C C . LEU B 1 341 ? 11.516 -35.25 -2.268 1 96.88 341 LEU B C 1
ATOM 6120 O O . LEU B 1 341 ? 12.594 -34.688 -2.188 1 96.88 341 LEU B O 1
ATOM 6124 N N . ARG B 1 342 ? 10.906 -35.75 -1.26 1 96 342 ARG B N 1
ATOM 6125 C CA . ARG B 1 342 ? 11.531 -35.719 0.057 1 96 342 ARG B CA 1
ATOM 6126 C C . ARG B 1 342 ? 12.859 -36.469 0.045 1 96 342 ARG B C 1
ATOM 6128 O O . ARG B 1 342 ? 13.836 -36.031 0.646 1 96 342 ARG B O 1
ATOM 6135 N N . ASP B 1 343 ? 12.844 -37.562 -0.601 1 95.38 343 ASP B N 1
ATOM 6136 C CA . ASP B 1 343 ? 14.047 -38.375 -0.703 1 95.38 343 ASP B CA 1
ATOM 6137 C C . ASP B 1 343 ? 15.156 -37.625 -1.446 1 95.38 343 ASP B C 1
ATOM 6139 O O . ASP B 1 343 ? 16.344 -37.906 -1.239 1 95.38 343 ASP B O 1
ATOM 6143 N N . LYS B 1 344 ? 14.727 -36.75 -2.264 1 94.75 344 LYS B N 1
ATOM 6144 C CA . LYS B 1 344 ? 15.703 -35.938 -3.012 1 94.75 344 LYS B CA 1
ATOM 6145 C C . LYS B 1 344 ? 16.078 -34.688 -2.248 1 94.75 344 LYS B C 1
ATOM 6147 O O . LYS B 1 344 ? 16.828 -33.844 -2.76 1 94.75 344 LYS B O 1
ATOM 6152 N N . GLY B 1 345 ? 15.445 -34.469 -1.016 1 94.06 345 GLY B N 1
ATOM 6153 C CA . GLY B 1 345 ? 15.891 -33.406 -0.148 1 94.06 345 GLY B CA 1
ATOM 6154 C C . GLY B 1 345 ? 14.93 -32.219 -0.113 1 94.06 345 GLY B C 1
ATOM 6155 O O . GLY B 1 345 ? 15.195 -31.219 0.547 1 94.06 345 GLY B O 1
ATOM 6156 N N . VAL B 1 346 ? 13.844 -32.344 -0.847 1 95.75 346 VAL B N 1
ATOM 6157 C CA . VAL B 1 346 ? 12.859 -31.25 -0.799 1 95.75 346 VAL B CA 1
ATOM 6158 C C . VAL B 1 346 ? 12.195 -31.234 0.574 1 95.75 346 VAL B C 1
ATOM 6160 O O . VAL B 1 346 ? 11.797 -32.281 1.102 1 95.75 346 VAL B O 1
ATOM 6163 N N . LYS B 1 347 ? 12.078 -30.062 1.152 1 94.5 347 LYS B N 1
ATOM 6164 C CA . LYS B 1 347 ? 11.469 -29.906 2.469 1 94.5 347 LYS B CA 1
ATOM 6165 C C . LYS B 1 347 ? 10.016 -29.438 2.352 1 94.5 347 LYS B C 1
ATOM 6167 O O . LYS B 1 347 ? 9.719 -28.5 1.615 1 94.5 347 LYS B O 1
ATOM 6172 N N . PHE B 1 348 ? 9.125 -30 3.127 1 95.88 348 PHE B N 1
ATOM 6173 C CA . PHE B 1 348 ? 7.699 -29.672 3.139 1 95.88 348 PHE B CA 1
ATOM 6174 C C . PHE B 1 348 ? 7.27 -29.188 4.52 1 95.88 348 PHE B C 1
ATOM 6176 O O . PHE B 1 348 ? 7.984 -29.375 5.504 1 95.88 348 PHE B O 1
ATOM 6183 N N . LEU B 1 349 ? 6.125 -28.234 4.633 1 87.62 349 LEU B N 1
ATOM 6184 C CA . LEU B 1 349 ? 5.645 -27.609 5.863 1 87.62 349 LEU B CA 1
ATOM 6185 C C . LEU B 1 349 ? 4.742 -28.578 6.633 1 87.62 349 LEU B C 1
ATOM 6187 O O 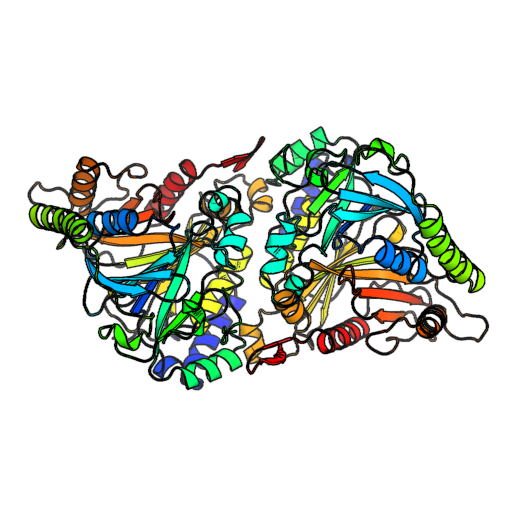. LEU B 1 349 ? 4.363 -28.297 7.773 1 87.62 349 LEU B O 1
ATOM 6191 N N . ALA B 1 350 ? 4.754 -29.719 6.715 1 81.31 350 ALA B N 1
ATOM 6192 C CA . ALA B 1 350 ? 3.941 -30.672 7.473 1 81.31 350 ALA B CA 1
ATOM 6193 C C . ALA B 1 350 ? 3.684 -31.938 6.66 1 81.31 350 ALA B C 1
ATOM 6195 O O . ALA B 1 350 ? 4.508 -32.312 5.832 1 81.31 350 ALA B O 1
ATOM 6196 N N . HIS B 1 351 ? 2.637 -32.5 7.094 1 84.88 351 HIS B N 1
ATOM 6197 C CA . HIS B 1 351 ? 2.229 -33.719 6.387 1 84.88 351 HIS B CA 1
ATOM 6198 C C . HIS B 1 351 ? 1.157 -33.406 5.348 1 84.88 351 HIS B C 1
ATOM 6200 O O . HIS B 1 351 ? 0.593 -32.312 5.336 1 84.88 351 HIS B O 1
ATOM 6206 N N . VAL B 1 352 ? 1.082 -34.281 4.445 1 86.56 352 VAL B N 1
ATOM 6207 C CA . VAL B 1 352 ? -0.003 -34.188 3.475 1 86.56 352 VAL B CA 1
ATOM 6208 C C . VAL B 1 352 ? -1.343 -34.125 4.203 1 86.56 352 VAL B C 1
ATOM 6210 O O . VAL B 1 352 ? -1.625 -34.938 5.086 1 86.56 352 VAL B O 1
ATOM 6213 N N . VAL B 1 353 ? -2.078 -33.094 3.838 1 90.56 353 VAL B N 1
ATOM 6214 C CA . VAL B 1 353 ? -3.357 -32.875 4.504 1 90.56 353 VAL B CA 1
ATOM 6215 C C . VAL B 1 353 ? -4.496 -33.375 3.617 1 90.56 353 VAL B C 1
ATOM 6217 O O . VAL B 1 353 ? -4.395 -33.344 2.389 1 90.56 353 VAL B O 1
ATOM 6220 N N . GLY B 1 354 ? -5.574 -33.781 4.312 1 89.88 354 GLY B N 1
ATOM 6221 C CA . GLY B 1 354 ? -6.738 -34.281 3.605 1 89.88 354 GLY B CA 1
ATOM 6222 C C . GLY B 1 354 ? -6.73 -35.812 3.453 1 89.88 354 GLY B C 1
ATOM 6223 O O . GLY B 1 354 ? -5.82 -36.469 3.934 1 89.88 354 GLY B O 1
ATOM 6224 N N . GLU B 1 355 ? -7.871 -36.312 2.869 1 87.81 355 GLU B N 1
ATOM 6225 C CA . GLU B 1 355 ? -7.992 -37.75 2.717 1 87.81 355 GLU B CA 1
ATOM 6226 C C . GLU B 1 355 ? -8.688 -38.094 1.405 1 87.81 355 GLU B C 1
ATOM 6228 O O . GLU B 1 355 ? -9.562 -37.375 0.939 1 87.81 355 GLU B O 1
ATOM 6233 N N . CYS B 1 356 ? -8.125 -39.031 0.789 1 87.44 356 CYS B N 1
ATOM 6234 C CA . CYS B 1 356 ? -8.742 -39.625 -0.392 1 87.44 356 CYS B CA 1
ATOM 6235 C C . CYS B 1 356 ? -9.094 -41.094 -0.145 1 87.44 356 CYS B C 1
ATOM 6237 O O . CYS B 1 356 ? -8.336 -42 -0.527 1 87.44 356 CYS B O 1
ATOM 6239 N N . LEU B 1 357 ? -10.195 -41.312 0.464 1 83.56 357 LEU B N 1
ATOM 6240 C CA . LEU B 1 357 ? -10.688 -42.656 0.725 1 83.56 357 LEU B CA 1
ATOM 6241 C C . LEU B 1 357 ? -11.805 -43.031 -0.245 1 83.56 357 LEU B C 1
ATOM 6243 O O . LEU B 1 357 ? -11.586 -43.062 -1.459 1 83.56 357 LEU B O 1
ATOM 6247 N N . ASP B 1 358 ? -13.039 -43.031 0.285 1 82.06 358 ASP B N 1
ATOM 6248 C CA . ASP B 1 358 ? -14.117 -43.5 -0.573 1 82.06 358 ASP B CA 1
ATOM 6249 C C . ASP B 1 358 ? -14.961 -42.344 -1.099 1 82.06 358 ASP B C 1
ATOM 6251 O O . ASP B 1 358 ? -15.703 -42.5 -2.066 1 82.06 358 ASP B O 1
ATOM 6255 N N . ASP B 1 359 ? -14.812 -41.219 -0.558 1 86.56 359 ASP B N 1
ATOM 6256 C CA . ASP B 1 359 ? -15.625 -40.062 -0.945 1 86.56 359 ASP B CA 1
ATOM 6257 C C . ASP B 1 359 ? -14.789 -39 -1.645 1 86.56 359 ASP B C 1
ATOM 6259 O O . ASP B 1 359 ? -13.578 -38.906 -1.434 1 86.56 359 ASP B O 1
ATOM 6263 N N . PRO B 1 360 ? -15.484 -38.281 -2.527 1 87.38 360 PRO B N 1
ATOM 6264 C CA . PRO B 1 360 ? -14.766 -37.156 -3.143 1 87.38 360 PRO B CA 1
ATOM 6265 C C . PRO B 1 360 ? -14.102 -36.25 -2.113 1 87.38 360 PRO B C 1
ATOM 6267 O O . PRO B 1 360 ? -14.727 -35.875 -1.125 1 87.38 360 PRO B O 1
ATOM 6270 N N . ASN B 1 361 ? -12.844 -36 -2.395 1 92.62 361 ASN B N 1
ATOM 6271 C CA . ASN B 1 361 ? -12.047 -35.156 -1.51 1 92.62 361 ASN B CA 1
ATOM 6272 C C . ASN B 1 361 ? -10.742 -34.719 -2.176 1 92.62 361 ASN B C 1
ATOM 6274 O O . ASN B 1 361 ? -10.648 -34.719 -3.404 1 92.62 361 ASN B O 1
ATOM 6278 N N . LEU B 1 362 ? -9.828 -34.25 -1.399 1 94.19 362 LEU B N 1
ATOM 6279 C CA . LEU B 1 362 ? -8.547 -33.844 -1.963 1 94.19 362 LEU B CA 1
ATOM 6280 C C . LEU B 1 362 ? -7.434 -33.969 -0.928 1 94.19 362 LEU B C 1
ATOM 6282 O O . LEU B 1 362 ? -7.695 -33.938 0.277 1 94.19 362 LEU B O 1
ATOM 6286 N N . LYS B 1 363 ? -6.254 -34.188 -1.412 1 94.56 363 LYS B N 1
ATOM 6287 C CA . LYS B 1 363 ? -5.02 -34.156 -0.637 1 94.56 363 LYS B CA 1
ATOM 6288 C C . LYS B 1 363 ? -4.098 -33.031 -1.102 1 94.56 363 LYS B C 1
ATOM 6290 O O . LYS B 1 363 ? -4.004 -32.75 -2.299 1 94.56 363 LYS B O 1
ATOM 6295 N N . GLN B 1 364 ? -3.471 -32.375 -0.163 1 95.69 364 GLN B N 1
ATOM 6296 C CA . GLN B 1 364 ? -2.631 -31.234 -0.46 1 95.69 364 GLN B CA 1
ATOM 6297 C C . GLN B 1 364 ? -1.432 -31.156 0.48 1 95.69 364 GLN B C 1
ATOM 6299 O O . GLN B 1 364 ? -1.481 -31.688 1.596 1 95.69 364 GLN B O 1
ATOM 6304 N N . ILE B 1 365 ? -0.423 -30.5 -0.014 1 96 365 ILE B N 1
ATOM 6305 C CA . ILE B 1 365 ? 0.726 -30.25 0.849 1 96 365 ILE B CA 1
ATOM 6306 C C . ILE B 1 365 ? 1.504 -29.047 0.332 1 96 365 ILE B C 1
ATOM 6308 O O . ILE B 1 365 ? 1.53 -28.781 -0.874 1 96 365 ILE B O 1
ATOM 6312 N N . PHE B 1 366 ? 2.135 -28.25 1.263 1 97.06 366 PHE B N 1
ATOM 6313 C CA . PHE B 1 366 ? 3.018 -27.125 0.956 1 97.06 366 PHE B CA 1
ATOM 6314 C C . PHE B 1 366 ? 4.48 -27.531 1.107 1 97.06 366 PHE B C 1
ATOM 6316 O O . PHE B 1 366 ? 4.844 -28.203 2.074 1 97.06 366 PHE B O 1
ATOM 6323 N N . SER B 1 367 ? 5.254 -27.125 0.201 1 97.19 367 SER B N 1
ATOM 6324 C CA . SER B 1 367 ? 6.691 -27.125 0.444 1 97.19 367 SER B CA 1
ATOM 6325 C C . SER B 1 367 ? 7.098 -25.969 1.348 1 97.19 367 SER B C 1
ATOM 6327 O O . SER B 1 367 ? 6.289 -25.078 1.628 1 97.19 367 SER B O 1
ATOM 6329 N N . LYS B 1 368 ? 8.352 -26.016 1.762 1 95.62 368 LYS B N 1
ATOM 6330 C CA . LYS B 1 368 ? 8.945 -24.797 2.312 1 95.62 368 LYS B CA 1
ATOM 6331 C C . LYS B 1 368 ? 9.141 -23.75 1.227 1 95.62 368 LYS B C 1
ATOM 6333 O O . LYS B 1 368 ? 9.07 -24.047 0.035 1 95.62 368 LYS B O 1
ATOM 6338 N N . HIS B 1 369 ? 9.43 -22.562 1.651 1 95.62 369 HIS B N 1
ATOM 6339 C CA . HIS B 1 369 ? 9.68 -21.484 0.707 1 95.62 369 HIS B CA 1
ATOM 6340 C C . HIS B 1 369 ? 10.906 -21.781 -0.151 1 95.62 369 HIS B C 1
ATOM 6342 O O . HIS B 1 369 ? 11.914 -22.266 0.353 1 95.62 369 HIS B O 1
ATOM 6348 N N . SER B 1 370 ? 10.773 -21.516 -1.407 1 97.38 370 SER B N 1
ATOM 6349 C CA . SER B 1 370 ? 11.953 -21.5 -2.268 1 97.38 370 SER B CA 1
ATOM 6350 C C . SER B 1 370 ? 12.977 -20.484 -1.786 1 97.38 370 SER B C 1
ATOM 6352 O O . SER B 1 370 ? 12.625 -19.328 -1.514 1 97.38 370 SER B O 1
ATOM 6354 N N . GLU B 1 371 ? 14.227 -20.844 -1.765 1 96.31 371 GLU B N 1
ATOM 6355 C CA . GLU B 1 371 ? 15.297 -19.906 -1.406 1 96.31 371 GLU B CA 1
ATOM 6356 C C . GLU B 1 371 ? 15.562 -18.922 -2.531 1 96.31 371 GLU B C 1
ATOM 6358 O O . GLU B 1 371 ? 16.281 -17.938 -2.344 1 96.31 371 GLU B O 1
ATOM 6363 N N . TYR B 1 372 ? 14.977 -19.109 -3.68 1 98.06 372 TYR B N 1
ATOM 6364 C CA . TYR B 1 372 ? 15.273 -18.312 -4.859 1 98.06 372 TYR B CA 1
ATOM 6365 C C . TYR B 1 372 ? 14.102 -17.406 -5.215 1 98.06 372 TYR B C 1
ATOM 6367 O O . TYR B 1 372 ? 14.281 -16.188 -5.41 1 98.06 372 TYR B O 1
ATOM 6375 N N . SER B 1 373 ? 12.891 -17.953 -5.234 1 97.94 373 SER B N 1
ATOM 6376 C CA . SER B 1 373 ? 11.719 -17.203 -5.66 1 97.94 373 SER B CA 1
ATOM 6377 C C . SER B 1 373 ? 10.883 -16.75 -4.461 1 97.94 373 SER B C 1
ATOM 6379 O O . SER B 1 373 ? 9.977 -15.922 -4.602 1 97.94 373 SER B O 1
ATOM 6381 N N . ILE B 1 374 ? 11.078 -17.312 -3.297 1 97 374 ILE B N 1
ATOM 6382 C CA . ILE B 1 374 ? 10.336 -17.109 -2.061 1 97 374 ILE B CA 1
ATOM 6383 C C . ILE B 1 374 ? 8.992 -17.812 -2.139 1 97 374 ILE B C 1
ATOM 6385 O O . ILE B 1 374 ? 8.32 -18.016 -1.12 1 97 374 ILE B O 1
ATOM 6389 N N . LEU B 1 375 ? 8.578 -18.391 -3.242 1 98.19 375 LEU B N 1
ATOM 6390 C CA . LEU B 1 375 ? 7.285 -19.047 -3.41 1 98.19 375 LEU B CA 1
ATOM 6391 C C . LEU B 1 375 ? 7.262 -20.406 -2.729 1 98.19 375 LEU B C 1
ATOM 6393 O O . LEU B 1 375 ? 8.297 -21.062 -2.623 1 98.19 375 LEU B O 1
ATOM 6397 N N . ILE B 1 376 ? 6.148 -20.719 -2.299 1 97.88 376 ILE B N 1
ATOM 6398 C CA . ILE B 1 376 ? 5.844 -22.094 -1.884 1 97.88 376 ILE B CA 1
ATOM 6399 C C . ILE B 1 376 ? 5.273 -22.875 -3.066 1 97.88 376 ILE B C 1
ATOM 6401 O O . ILE B 1 376 ? 4.48 -22.344 -3.848 1 97.88 376 ILE B O 1
ATOM 6405 N N . THR B 1 377 ? 5.691 -24.094 -3.203 1 98.12 377 THR B N 1
ATOM 6406 C CA . THR B 1 377 ? 5.062 -25 -4.148 1 98.12 377 THR B CA 1
ATOM 6407 C C . THR B 1 377 ? 4.016 -25.875 -3.451 1 98.12 377 THR B C 1
ATOM 6409 O O . THR B 1 377 ? 4.293 -26.469 -2.414 1 98.12 377 THR B O 1
ATOM 6412 N N . GLU B 1 378 ? 2.859 -25.875 -3.996 1 98.31 378 GLU B N 1
ATOM 6413 C CA . GLU B 1 378 ? 1.78 -26.719 -3.49 1 98.31 378 GLU B CA 1
ATOM 6414 C C . GLU B 1 378 ? 1.47 -27.859 -4.457 1 98.31 378 GLU B C 1
ATOM 6416 O O . GLU B 1 378 ? 1.475 -27.672 -5.672 1 98.31 378 GLU B O 1
ATOM 6421 N N . TYR B 1 379 ? 1.243 -29.047 -3.877 1 97.69 379 TYR B N 1
ATOM 6422 C CA . TYR B 1 379 ? 0.703 -30.172 -4.641 1 97.69 379 TYR B CA 1
ATOM 6423 C C . TYR B 1 379 ? -0.728 -30.484 -4.219 1 97.69 379 TYR B C 1
ATOM 6425 O O . TYR B 1 379 ? -1.026 -30.562 -3.023 1 97.69 379 TYR B O 1
ATOM 6433 N N . VAL B 1 380 ? -1.562 -30.656 -5.168 1 96.94 380 VAL B N 1
ATOM 6434 C CA . VAL B 1 380 ? -2.965 -30.922 -4.871 1 96.94 380 VAL B CA 1
ATOM 6435 C C . VAL B 1 380 ? -3.457 -32.094 -5.734 1 96.94 380 VAL B C 1
ATOM 6437 O O . VAL B 1 380 ? -3.289 -32.062 -6.957 1 96.94 380 VAL B O 1
ATOM 6440 N N . GLU B 1 381 ? -4.008 -33.125 -5.156 1 96.19 381 GLU B N 1
ATOM 6441 C CA . GLU B 1 381 ? -4.699 -34.219 -5.82 1 96.19 381 GLU B CA 1
ATOM 6442 C C . GLU B 1 381 ? -6.176 -34.25 -5.43 1 96.19 381 GLU B C 1
ATOM 6444 O O . GLU B 1 381 ? -6.508 -34.438 -4.258 1 96.19 381 GLU B O 1
ATOM 6449 N N . ARG B 1 382 ? -7.016 -34.031 -6.352 1 94.81 382 ARG B N 1
ATOM 6450 C CA . ARG B 1 382 ? -8.453 -34.188 -6.145 1 94.81 382 ARG B CA 1
ATOM 6451 C C . ARG B 1 382 ? -8.891 -35.625 -6.504 1 94.81 382 ARG B C 1
ATOM 6453 O O . ARG B 1 382 ? -8.609 -36.094 -7.605 1 94.81 382 ARG B O 1
ATOM 6460 N N . CYS B 1 383 ? -9.531 -36.25 -5.559 1 92 383 CYS B N 1
ATOM 6461 C CA . CYS B 1 383 ? -9.789 -37.688 -5.734 1 92 383 CYS B CA 1
ATOM 6462 C C . CYS B 1 383 ? -11.289 -37.938 -5.883 1 92 383 CYS B C 1
ATOM 6464 O O . CYS B 1 383 ? -12.109 -37.188 -5.355 1 92 383 CYS B O 1
ATOM 6466 N N . HIS B 1 384 ? -11.586 -38.969 -6.613 1 88.75 384 HIS B N 1
ATOM 6467 C CA . HIS B 1 384 ? -12.922 -39.531 -6.785 1 88.75 384 HIS B CA 1
ATOM 6468 C C . HIS B 1 384 ? -13.891 -38.469 -7.312 1 88.75 384 HIS B C 1
ATOM 6470 O O . HIS B 1 384 ? -15.008 -38.344 -6.809 1 88.75 384 HIS B O 1
ATOM 6476 N N . GLY B 1 385 ? -13.453 -37.625 -8.125 1 83.94 385 GLY B N 1
ATOM 6477 C CA . GLY B 1 385 ? -14.32 -36.688 -8.812 1 83.94 385 GLY B CA 1
ATOM 6478 C C . GLY B 1 385 ? -14.688 -35.469 -7.953 1 83.94 385 GLY B C 1
ATOM 6479 O O . GLY B 1 385 ? -15.773 -34.906 -8.117 1 83.94 385 GLY B O 1
ATOM 6480 N N . TYR B 1 386 ? -13.891 -35.156 -7.023 1 88.19 386 TYR B N 1
ATOM 6481 C CA . TYR B 1 386 ? -14.141 -34 -6.207 1 88.19 386 TYR B CA 1
ATOM 6482 C C . TYR B 1 386 ? -14.367 -32.75 -7.078 1 88.19 386 TYR B C 1
ATOM 6484 O O . TYR B 1 386 ? -13.5 -32.406 -7.887 1 88.19 386 TYR B O 1
ATOM 6492 N N . GLU B 1 387 ? -15.492 -32.094 -6.906 1 79.06 387 GLU B N 1
ATOM 6493 C CA . GLU B 1 387 ? -15.883 -30.969 -7.766 1 79.06 387 GLU B CA 1
ATOM 6494 C C . GLU B 1 387 ? -15.547 -29.625 -7.117 1 79.06 387 GLU B C 1
ATOM 6496 O O . GLU B 1 387 ? -15.562 -28.594 -7.785 1 79.06 387 GLU B O 1
ATOM 6501 N N . GLY B 1 388 ? -15.211 -29.656 -5.93 1 79.88 388 GLY B N 1
ATOM 6502 C CA . GLY B 1 388 ? -14.852 -28.422 -5.266 1 79.88 388 GLY B CA 1
ATOM 6503 C C . GLY B 1 388 ? -13.453 -27.938 -5.613 1 79.88 388 GLY B C 1
ATOM 6504 O O . GLY B 1 388 ? -12.773 -28.547 -6.445 1 79.88 388 GLY B O 1
ATOM 6505 N N . PHE B 1 389 ? -13.094 -26.812 -5.164 1 83.5 389 PHE B N 1
ATOM 6506 C CA . PHE B 1 389 ? -11.742 -26.312 -5.398 1 83.5 389 PHE B CA 1
ATOM 6507 C C . PHE B 1 389 ? -10.828 -26.641 -4.23 1 83.5 389 PHE B C 1
ATOM 6509 O O . PHE B 1 389 ? -9.734 -27.188 -4.426 1 83.5 389 PHE B O 1
ATOM 6516 N N . PHE B 1 390 ? -11.273 -26.312 -2.986 1 86.62 390 PHE B N 1
ATOM 6517 C CA . PHE B 1 390 ? -10.578 -26.625 -1.744 1 86.62 390 PHE B CA 1
ATOM 6518 C C . PHE B 1 390 ? -11.562 -27.078 -0.669 1 86.62 390 PHE B C 1
ATOM 6520 O O . PHE B 1 390 ? -12.773 -26.922 -0.827 1 86.62 390 PHE B O 1
ATOM 6527 N N . THR B 1 391 ? -11.055 -27.719 0.316 1 88.12 391 THR B N 1
ATOM 6528 C CA . THR B 1 391 ? -11.852 -27.844 1.533 1 88.12 391 THR B CA 1
ATOM 6529 C C . THR B 1 391 ? -11.383 -26.844 2.59 1 88.12 391 THR B C 1
ATOM 6531 O O . THR B 1 391 ? -10.195 -26.516 2.66 1 88.12 391 THR B O 1
ATOM 6534 N N . LYS B 1 392 ? -12.289 -26.469 3.398 1 88.12 392 LYS B N 1
ATOM 6535 C CA . LYS B 1 392 ? -11.977 -25.5 4.445 1 88.12 392 LYS B CA 1
ATOM 6536 C C . LYS B 1 392 ? -10.93 -26.047 5.41 1 88.12 392 LYS B C 1
ATOM 6538 O O . LYS B 1 392 ? -10.008 -25.328 5.812 1 88.12 392 LYS B O 1
ATOM 6543 N N . SER B 1 393 ? -11.141 -27.234 5.723 1 88.56 393 SER B N 1
ATOM 6544 C CA . SER B 1 393 ? -10.242 -27.859 6.691 1 88.56 393 SER B CA 1
ATOM 6545 C C . SER B 1 393 ? -8.82 -27.953 6.141 1 88.56 393 SER B C 1
ATOM 6547 O O . SER B 1 393 ? -7.855 -27.688 6.859 1 88.56 393 SER B O 1
ATOM 6549 N N . ASN B 1 394 ? -8.688 -28.328 4.914 1 90.56 394 ASN B N 1
ATOM 6550 C CA . ASN B 1 394 ? -7.363 -28.406 4.305 1 90.56 394 ASN B CA 1
ATOM 6551 C C . ASN B 1 394 ? -6.691 -27.031 4.246 1 90.56 394 ASN B C 1
ATOM 6553 O O . ASN B 1 394 ? -5.52 -26.906 4.59 1 90.56 394 ASN B O 1
ATOM 6557 N N . VAL B 1 395 ? -7.477 -26.047 3.844 1 91.12 395 VAL B N 1
ATOM 6558 C CA . VAL B 1 395 ? -6.934 -24.688 3.725 1 91.12 395 VAL B CA 1
ATOM 6559 C C . VAL B 1 395 ? -6.492 -24.188 5.098 1 91.12 395 VAL B C 1
ATOM 6561 O O . VAL B 1 395 ? -5.426 -23.578 5.227 1 91.12 395 VAL B O 1
ATOM 6564 N N . ALA B 1 396 ? -7.289 -24.469 6.078 1 90.94 396 ALA B N 1
ATOM 6565 C CA . ALA B 1 396 ? -6.938 -24.062 7.441 1 90.94 396 ALA B CA 1
ATOM 6566 C C . ALA B 1 396 ? -5.621 -24.703 7.875 1 90.94 396 ALA B C 1
ATOM 6568 O O . ALA B 1 396 ? -4.75 -24.031 8.43 1 90.94 396 ALA B O 1
ATOM 6569 N N . SER B 1 397 ? -5.5 -25.969 7.613 1 91.5 397 SER B N 1
ATOM 6570 C CA . SER B 1 397 ? -4.301 -26.703 8.008 1 91.5 397 SER B CA 1
ATOM 6571 C C . SER B 1 397 ? -3.066 -26.188 7.281 1 91.5 397 SER B C 1
ATOM 6573 O O . SER B 1 397 ? -2.018 -25.984 7.895 1 91.5 397 SER B O 1
ATOM 6575 N N . LEU B 1 398 ? -3.195 -26.047 6.008 1 92.38 398 LEU B N 1
ATOM 6576 C CA . LEU B 1 398 ? -2.08 -25.547 5.211 1 92.38 398 LEU B CA 1
ATOM 6577 C C . LEU B 1 398 ? -1.687 -24.141 5.645 1 92.38 398 LEU B C 1
ATOM 6579 O O . LEU B 1 398 ? -0.499 -23.828 5.746 1 92.38 398 LEU B O 1
ATOM 6583 N N . THR B 1 399 ? -2.695 -23.312 5.867 1 90.69 399 THR B N 1
ATOM 6584 C CA . THR B 1 399 ? -2.459 -21.938 6.293 1 90.69 399 THR B CA 1
ATOM 6585 C C . THR B 1 399 ? -1.744 -21.906 7.641 1 90.69 399 THR B C 1
ATOM 6587 O O . THR B 1 399 ? -0.809 -21.125 7.836 1 90.69 399 THR B O 1
ATOM 6590 N N . ALA B 1 400 ? -2.152 -22.75 8.523 1 90.06 400 ALA B N 1
ATOM 6591 C CA . ALA B 1 400 ? -1.505 -22.844 9.828 1 90.06 400 ALA B CA 1
ATOM 6592 C C . ALA B 1 400 ? -0.05 -23.281 9.688 1 90.06 400 ALA B C 1
ATOM 6594 O O . ALA B 1 400 ? 0.838 -22.734 10.336 1 90.06 400 ALA B O 1
ATOM 6595 N N . ALA B 1 401 ? 0.173 -24.234 8.875 1 89.94 401 ALA B N 1
ATOM 6596 C CA . ALA B 1 401 ? 1.521 -24.75 8.664 1 89.94 401 ALA B CA 1
ATOM 6597 C C . ALA B 1 401 ? 2.443 -23.672 8.102 1 89.94 401 ALA B C 1
ATOM 6599 O O . ALA B 1 401 ? 3.574 -23.516 8.562 1 89.94 401 ALA B O 1
ATOM 6600 N N . ALA B 1 402 ? 1.962 -23.016 7.129 1 91.06 402 ALA B N 1
ATOM 6601 C CA . ALA B 1 402 ? 2.756 -21.938 6.535 1 91.06 402 ALA B CA 1
ATOM 6602 C C . ALA B 1 402 ? 3.033 -20.828 7.555 1 91.06 402 ALA B C 1
ATOM 6604 O O . ALA B 1 402 ? 4.137 -20.297 7.602 1 91.06 402 ALA B O 1
ATOM 6605 N N . GLY B 1 403 ? 2.064 -20.469 8.344 1 89.44 403 GLY B N 1
ATOM 6606 C CA . GLY B 1 403 ? 2.215 -19.438 9.352 1 89.44 403 GLY B CA 1
ATOM 6607 C C . GLY B 1 403 ? 3.318 -19.734 10.352 1 89.44 403 GLY B C 1
ATOM 6608 O O . GLY B 1 403 ? 4.035 -18.828 10.773 1 89.44 403 GLY B O 1
ATOM 6609 N N . GLN B 1 404 ? 3.486 -20.984 10.664 1 84.94 404 GLN B N 1
ATOM 6610 C CA . GLN B 1 404 ? 4.508 -21.391 11.625 1 84.94 404 GLN B CA 1
ATOM 6611 C C . GLN B 1 404 ? 5.91 -21.219 11.039 1 84.94 404 GLN B C 1
ATOM 6613 O O . GLN B 1 404 ? 6.855 -20.906 11.766 1 84.94 404 GLN B O 1
ATOM 6618 N N . ASP B 1 405 ? 5.977 -21.297 9.805 1 84.44 405 ASP B N 1
ATOM 6619 C CA . ASP B 1 405 ? 7.277 -21.219 9.141 1 84.44 405 ASP B CA 1
ATOM 6620 C C . ASP B 1 405 ? 7.633 -19.781 8.781 1 84.44 405 ASP B C 1
ATOM 6622 O O . ASP B 1 405 ? 8.805 -19.453 8.562 1 84.44 405 ASP B O 1
ATOM 6626 N N . GLU B 1 406 ? 6.613 -18.969 8.68 1 84.38 406 GLU B N 1
ATOM 6627 C CA . GLU B 1 406 ? 6.809 -17.609 8.195 1 84.38 406 GLU B CA 1
ATOM 6628 C C . GLU B 1 406 ? 6.84 -16.609 9.352 1 84.38 406 GLU B C 1
ATOM 6630 O O . GLU B 1 406 ? 6.613 -15.414 9.156 1 84.38 406 GLU B O 1
ATOM 6635 N N . ARG B 1 407 ? 7.242 -16.922 10.484 1 77.69 407 ARG B N 1
ATOM 6636 C CA . ARG B 1 407 ? 7.254 -16.047 11.656 1 77.69 407 ARG B CA 1
ATOM 6637 C C . ARG B 1 407 ? 8.516 -15.195 11.688 1 77.69 407 ARG B C 1
ATOM 6639 O O . ARG B 1 407 ? 9.586 -15.641 11.266 1 77.69 407 ARG B O 1
ATOM 6646 N N . TYR B 1 408 ? 8.242 -13.984 11.961 1 76.38 408 TYR B N 1
ATOM 6647 C CA . TYR B 1 408 ? 9.273 -12.969 12.172 1 76.38 408 TYR B CA 1
ATOM 6648 C C . TYR B 1 408 ? 9.297 -12.516 13.625 1 76.38 408 TYR B C 1
ATOM 6650 O O . TYR B 1 408 ? 8.266 -12.133 14.18 1 76.38 408 TYR B O 1
ATOM 6658 N N . GLU B 1 409 ? 10.445 -12.812 14.266 1 72 409 GLU B N 1
ATOM 6659 C CA . GLU B 1 409 ? 10.578 -12.312 15.633 1 72 409 GLU B CA 1
ATOM 6660 C C . GLU B 1 409 ? 10.828 -10.805 15.648 1 72 409 GLU B C 1
ATOM 6662 O O . GLU B 1 409 ? 11.812 -10.328 15.086 1 72 409 GLU B O 1
ATOM 6667 N N . HIS B 1 410 ? 9.836 -10.141 16.062 1 68.31 410 HIS B N 1
ATOM 6668 C CA . HIS B 1 410 ? 9.984 -8.695 16.125 1 68.31 410 HIS B CA 1
ATOM 6669 C C . HIS B 1 410 ? 9.719 -8.172 17.531 1 68.31 410 HIS B C 1
ATOM 6671 O O . HIS B 1 410 ? 8.57 -8.172 17.984 1 68.31 410 HIS B O 1
ATOM 6677 N N . GLY B 1 411 ? 10.797 -7.699 18.016 1 58.31 411 GLY B N 1
ATOM 6678 C CA . GLY B 1 411 ? 10.656 -7.23 19.391 1 58.31 411 GLY B CA 1
ATOM 6679 C C . GLY B 1 411 ? 9.984 -8.242 20.297 1 58.31 411 GLY B C 1
ATOM 6680 O O . GLY B 1 411 ? 10.43 -9.383 20.406 1 58.31 411 GLY B O 1
ATOM 6681 N N . HIS B 1 412 ? 8.875 -7.832 20.797 1 49.59 412 HIS B N 1
ATOM 6682 C CA . HIS B 1 412 ? 8.203 -8.734 21.734 1 49.59 412 HIS B CA 1
ATOM 6683 C C . HIS B 1 412 ? 7.023 -9.43 21.062 1 49.59 412 HIS B C 1
ATOM 6685 O O . HIS B 1 412 ? 6.258 -10.133 21.734 1 49.59 412 HIS B O 1
ATOM 6691 N N . VAL B 1 413 ? 6.98 -9.047 19.766 1 53.31 413 VAL B N 1
ATOM 6692 C CA . VAL B 1 413 ? 5.859 -9.672 19.078 1 53.31 413 VAL B CA 1
ATOM 6693 C C . VAL B 1 413 ? 6.379 -10.625 18 1 53.31 413 VAL B C 1
ATOM 6695 O O . VAL B 1 413 ? 7.434 -10.391 17.406 1 53.31 413 VAL B O 1
ATOM 6698 N N . PHE B 1 414 ? 5.922 -11.875 18.172 1 50.97 414 PHE B N 1
ATOM 6699 C CA . PHE B 1 414 ? 6.156 -12.805 17.078 1 50.97 414 PHE B CA 1
ATOM 6700 C C . PHE B 1 414 ? 5.113 -12.625 15.984 1 50.97 414 PHE B C 1
ATOM 6702 O O . PHE B 1 414 ? 3.91 -12.672 16.25 1 50.97 414 PHE B O 1
ATOM 6709 N N . ASP B 1 415 ? 5.621 -12.016 14.984 1 62.53 415 ASP B N 1
ATOM 6710 C CA . ASP B 1 415 ? 4.75 -11.773 13.836 1 62.53 415 ASP B CA 1
ATOM 6711 C C . ASP B 1 415 ? 5.184 -12.602 12.633 1 62.53 415 ASP B C 1
ATOM 6713 O O . ASP B 1 415 ? 6.367 -12.922 12.484 1 62.53 415 ASP B O 1
#

Foldseek 3Di:
DFDDQLPADADADDDDDPVLVVLLNVLLVLCVVLVVLVFWAFFAAWEWEWEAPCVLVVLLVCLQQFQWDWDFWFDDPFWIWTWTDRDQLFHIYIYTYGNDRPDDWPQLVVQCVFAQSVVTSGFAGAAIEIEGQDPVSLCVSVVVVVWAWDEPPPIPDCLRHPWQWTWTQQDPWQRHIYIYHNDRVSPVVSRVNHGTDDDDPVSSVSSVVSNVVCVVLVVSQFFDAWAAWEWFGEQVCQSVVVSSVVNNHVWHWRYKYDLPLQQKMKTWIARSVDPGCSSHHIYIYMYGNDGPVVCVVVVGHHLRVLLCNRRNTHTAAIETETEFDADPVRHTSVVSSVVVVVVVPFAWQDDWDKDADDDWIKTKTWTQADPINRHIYMYMYTYDPRPDDHDSVNVNVRSVSNSVRSWDDDPPDTD/DFDDQLPADADADDDDDPVLVVLLNVLLVLCVVLVVLVFWAFFAAWEKEWEAPCVLVVLLVCLQQFQWDWDFWFDDPFWIWTWTDRDQLFHIYIYTYGPDRPDDWPQLVVQCVFAQSVVTSGFAGAAIEIEGQDPVSLCVSVVVVVWAWDEPPPIPDCLRHPWQWTWTQQDPWQRHIYIYHNDRVSPVVSRVNHHTDDDDPVSSVSSVVSNVVCVVLVVSQFFDAWAAWEWFGEQVCQSVVVSSVVNNHVWHWRYKYDLPLQQKMKTWIARSVDPGCSSHHIYIYMYGNDGPVVCVVVVGHHLRVLLCNRRNTHTAAIETETEFDADPVRHTSVVSSVVVVVVVPFAWLDDWDKDADDDWIKTKTWTQADPINRHIYMYMYTYDPRPDDHDSVNVNVRSVSNSVRSWDDDDPDTD

InterPro domains:
  IPR029068 Glyoxalase/Bleomycin resistance protein/Dihydroxybiphenyl dioxygenase [SSF54593] (303-392)

Solvent-accessible surface area (backbone atoms only — not comparable to full-atom values): 42302 Å² total; per-residue (Å²): 130,67,60,55,69,86,74,56,76,62,42,71,75,47,81,74,54,70,67,52,60,52,47,51,49,52,45,55,52,47,30,54,76,73,42,49,54,76,35,47,55,49,40,46,30,39,34,35,25,24,40,49,88,33,51,65,64,41,48,46,47,41,31,67,77,40,49,42,39,85,70,48,39,23,34,44,99,55,31,38,37,39,35,24,40,59,47,92,71,29,39,28,43,34,40,37,19,37,74,45,83,82,66,72,47,66,62,25,37,57,20,52,69,14,78,62,22,38,79,44,29,47,33,31,63,46,35,40,26,25,29,26,80,40,53,68,61,50,47,54,55,40,41,63,34,55,48,58,62,50,47,75,83,72,53,83,56,51,72,46,40,64,28,44,37,53,23,36,47,59,37,94,50,44,58,32,28,48,27,33,28,57,69,54,82,88,41,64,72,61,43,38,63,52,50,79,49,82,75,58,65,70,62,50,48,56,44,47,52,40,45,48,48,35,55,72,68,55,42,56,81,33,38,66,41,47,35,32,38,33,30,30,27,50,32,63,36,46,64,60,42,51,49,52,48,41,66,76,43,72,44,37,74,48,28,24,39,57,32,69,78,37,33,27,32,44,32,38,29,34,44,40,80,53,94,45,44,38,38,26,47,23,44,29,45,30,20,20,72,49,48,62,52,64,35,36,79,76,60,57,51,40,40,52,45,37,43,27,69,30,47,39,45,32,63,47,33,44,26,31,31,27,47,64,53,67,36,95,86,66,45,41,35,54,56,51,54,52,52,56,41,40,74,75,64,54,59,58,38,78,63,76,33,65,54,69,75,92,51,58,28,40,35,34,40,40,34,45,62,36,94,44,48,57,34,22,47,29,44,35,24,54,24,79,76,38,81,67,90,76,51,61,69,45,51,47,50,53,45,50,44,51,31,68,73,58,59,40,84,42,89,93,41,82,59,129,68,60,57,69,86,74,56,77,60,43,72,76,47,82,75,54,71,68,52,60,51,47,52,47,52,44,54,53,45,32,55,75,72,44,48,52,79,34,48,55,48,40,46,30,40,36,34,24,22,38,50,89,33,51,65,62,40,49,45,47,40,33,66,77,41,51,40,39,86,70,49,39,23,35,44,99,54,30,37,37,39,35,24,40,59,48,91,70,28,40,28,43,36,40,38,20,39,72,45,83,82,65,74,47,65,61,25,36,57,20,52,68,14,78,62,24,38,78,43,30,48,32,31,62,45,34,40,25,25,31,25,79,41,54,69,61,51,48,54,55,40,42,64,35,57,47,56,63,49,48,75,82,72,54,82,54,51,71,45,39,63,28,43,35,53,23,35,46,57,36,95,49,43,57,31,29,49,26,35,30,55,68,55,81,86,41,64,71,60,44,38,63,52,49,77,48,83,75,58,64,70,62,50,49,55,44,47,52,40,45,48,50,35,56,72,69,55,41,56,81,33,37,66,40,46,36,32,39,33,30,30,26,51,30,63,35,47,63,58,43,52,48,53,48,42,66,77,44,71,44,37,72,49,28,24,39,58,32,70,79,36,33,26,31,43,33,38,28,34,47,39,80,54,93,46,44,37,36,28,47,25,43,29,45,32,20,19,72,50,49,62,50,64,36,37,79,76,60,56,52,40,39,53,43,37,43,27,68,31,46,39,45,32,64,47,34,43,26,31,32,28,47,63,50,67,37,97,87,68,44,44,35,54,55,52,53,51,51,54,40,39,74,72,64,54,59,58,52,65,67,73,35,66,53,69,76,92,50,58,28,38,35,34,39,47,33,44,62,38,95,45,49,57,34,20,48,30,44,35,24,53,23,78,77,39,81,67,92,76,52,63,66,45,51,47,50,51,45,52,35,50,31,70,72,57,59,40,85,43,90,94,42,81,57

Nearest PDB structures (foldseek):
  2r5v-assembly1_A  TM=6.896E-01  e=2.293E-15  Amycolatopsis orientalis
  1sp9-assembly2_B  TM=5.827E-01  e=4.255E-11  Arabidopsis thaliana
  4k4g-assembly4_M  TM=5.626E-01  e=1.528E-01  Homo sapiens
  7m0e-assembly2_B  TM=5.039E-01  e=9.245E-02  Homo sapiens
  4k4h-assembly3_I  TM=5.001E-01  e=3.158E-01  Homo sapiens